Protein AF-0000000082771288 (afdb_homodimer)

Secondary structure (DSSP, 8-state):
-----SPPPHHHHHHHHHTTPPPPHHHHHHHHHHHHHT-S-HHHHHHHHHHHHHH---HHHHHHHHHHHHTTSPPP---GGGTTTBEEEEE---TT--THHHHHHHHHHTT-BEEEE----BTTB--HHHHHTTSTT------HHHHHHHHHHTSEEEE---SSSSHHHHHHHHHHHHTT--S-HHHHHHHHHHHHHTTT-SEEEEEEEESTTSSB-SHHHHHHHHHHHHHHHHHTT-EEEEEEEE-SS-SSSEEESHHHHHHHHHHHTT---HHHHHHHHHHHHHHHHHTTSSSSHHHHHHHHHHHHHSSHHHHHHHHHHHHTT--HHHHHHHTSTT--GGGTSPPPSEEEEEE-SS-EEEEEE-HHHHHHHHIIIIIS-SSTT----TT-EEEESS-TT-EE-TT-EEEEEEE-SSPP-HHHHHHHHHTEEEE-GGG-----SEEEEE---/-----S---HHHHHHHHHTTPPPPHHHHHHHHHHHHHT-S-HHHHHHHHHHHHHH---HHHHHHHHHHHHTTSPPP---GGGTTTBEEEEE---TT--THHHHHHHHHHTT-BEEEE----BTTB--HHHHHTTSTT------HHHHHHHHHHTSEEEE---SSSSHHHHHHHHHHHHTT--S-HHHHHHHHHHHHHTTT-SEEEEEEEESTTSSB-SHHHHHHHHHHHHHHHHHTT-EEEEEEEE-SS-SSSEEESHHHHHHHHHHHTT---HHHHHHHHHHHHHHHHHTTSSSSHHHHHHHHHHHHHSSHHHHHHHHHHHHTT--HHHHHHHTSTT--GGGTSPPPSEEEEEE-SS-EEEEEE-HHHHHHHHIIIIIS-SSTT----TT-EEEESS-TT-EE-TT-EEEEEEE-SSPP-HHHHHHHHHTEEEE-GGG-----SEEEEE---

Radius of gyration: 33.36 Å; Cα contacts (8 Å, |Δi|>4): 2042; chains: 2; bounding box: 68×95×82 Å

Foldseek 3Di:
DPPPPDQDDLVRVLVCLLVLHADDLVNLLVVLLCLLVVVDDPVSLLSSLVSCLVNPHDLNSLLSNLVSLLPSAAFADADPVQVLQEEEEAELFFFLPQLRLLQQLLSQLLPHAYEAAWDADADLGGTNVLQQPLFPFFAQDDDSVLSRVLCVVQVYAYHYADSHQSSSLVSSVLCCRLSVNSLGLSNSLSSVLSNVLSHNGQEYEYEQEEPLGGSHHDPVVSVVSQVSNLVSNVVSNHFYKYFYFYHQAHQFFKGFHNVSSLLSLCQLQVNHDPQSLLVSLQRQLVRCCSSVVDVDSVVRSVSSSVNSHVNSSLVSSLSNRVSRTRDNVLSCQSNDPDHPSCVRGPAFPDKDFDWQQAWAFWAFAGSNLQSVLLVVLFRHDNHRPDDGDRNWMKGAPDDGLDTDHGGHTGMMTGGYPDDDDPVSSVSNNVRTDGDYSVPHDDDRRTDDIGGRD/DPPPPDQQDLVRVLVCLLVLHADDLVNLLVVLLCLLVVVDDPVSLLSSLVSCLVNPHDLNSLLSNLVSLLPSAAFADADPVQQLQEEEEAELFFFLPQLRLLQQLLSQLLPHAYEAAWDADADLGGTNVLQQPLFPFFAQDDDSVLSRVLCVVQRYAYHYADSHQSSSLVSSVLCCRLSVNSLGLSNSLSSVLSNVLSHNAQEYEYEQEEPLGGSHHDPVVSVVSQVSNLVSNVVSNHFYKYFYFYHQAHQFFKGFHNVSSLLSLCQLQVRHDPQSLLVSLQRQLVRCCSSVVDVDSVVRSVSSNVNSHVNSSLVSSLSNRVSRTRDNVLSCQSNDPDHPSCVRGPAFPDKDFDWQQAWAFWAFAGSNLQSVLLCVLFRHDNHRPDDGDRNWMKGAPDDGLDTDHGGHTGMMTGGYPPDDDPVSSVSNNVRIDGDYSVPHDDDRRTDDIGGRD

Structure (mmCIF, N/CA/C/O backbone):
data_AF-0000000082771288-model_v1
#
loop_
_entity.id
_entity.type
_entity.pdbx_description
1 polymer 'Thymidine phosphorylase'
#
loop_
_atom_site.group_PDB
_atom_site.id
_atom_site.type_symbol
_atom_site.label_atom_id
_atom_site.label_alt_id
_atom_site.label_comp_id
_atom_site.label_asym_id
_atom_site.label_entity_id
_atom_site.label_seq_id
_atom_site.pdbx_PDB_ins_code
_atom_site.Cartn_x
_atom_site.Cartn_y
_atom_site.Cartn_z
_atom_site.occupancy
_atom_site.B_iso_or_equiv
_atom_site.auth_seq_id
_atom_site.auth_comp_id
_atom_site.auth_asym_id
_atom_site.auth_atom_id
_atom_site.pdbx_PDB_model_num
ATOM 1 N N . MET A 1 1 ? -32.625 -7.676 12.375 1 19.97 1 MET A N 1
ATOM 2 C CA . MET A 1 1 ? -32.031 -7.055 11.195 1 19.97 1 MET A CA 1
ATOM 3 C C . MET A 1 1 ? -30.75 -6.328 11.547 1 19.97 1 MET A C 1
ATOM 5 O O . MET A 1 1 ? -30.75 -5.395 12.352 1 19.97 1 MET A O 1
ATOM 9 N N . ALA A 1 2 ? -29.625 -7.078 11.719 1 28.69 2 ALA A N 1
ATOM 10 C CA . ALA A 1 2 ? -28.406 -6.492 12.266 1 28.69 2 ALA A CA 1
ATOM 11 C C . ALA A 1 2 ? -28.172 -5.094 11.711 1 28.69 2 ALA A C 1
ATOM 13 O O . ALA A 1 2 ? -28.172 -4.891 10.492 1 28.69 2 ALA A O 1
ATOM 14 N N . GLN A 1 3 ? -28.516 -4.07 12.211 1 29.44 3 GLN A N 1
ATOM 15 C CA . GLN A 1 3 ? -28.5 -2.654 11.859 1 29.44 3 GLN A CA 1
ATOM 16 C C . GLN A 1 3 ? -27.203 -2.271 11.148 1 29.44 3 GLN A C 1
ATOM 18 O O . GLN A 1 3 ? -26.125 -2.447 11.695 1 29.44 3 GLN A O 1
ATOM 23 N N . GLU A 1 4 ? -27.031 -2.471 9.891 1 37.53 4 GLU A N 1
ATOM 24 C CA . GLU A 1 4 ? -25.891 -2.367 8.977 1 37.53 4 GLU A CA 1
ATOM 25 C C . GLU A 1 4 ? -25.156 -1.042 9.156 1 37.53 4 GLU A C 1
ATOM 27 O O . GLU A 1 4 ? -25.703 0.021 8.852 1 37.53 4 GLU A O 1
ATOM 32 N N . GLY A 1 5 ? -24.609 -0.653 10.188 1 43.41 5 GLY A N 1
ATOM 33 C CA . GLY A 1 5 ? -23.844 0.538 10.523 1 43.41 5 GLY A CA 1
ATOM 34 C C . GLY A 1 5 ? -23.094 1.117 9.344 1 43.41 5 GLY A C 1
ATOM 35 O O . GLY A 1 5 ? -22.969 0.474 8.305 1 43.41 5 GLY A O 1
ATOM 36 N N . ALA A 1 6 ? -22.938 2.473 9.32 1 49.31 6 ALA A N 1
ATOM 37 C CA . ALA A 1 6 ? -22.312 3.211 8.234 1 49.31 6 ALA A CA 1
ATOM 38 C C . ALA A 1 6 ? -21.062 2.488 7.734 1 49.31 6 ALA A C 1
ATOM 40 O O . ALA A 1 6 ? -20.266 1.975 8.531 1 49.31 6 ALA A O 1
ATOM 41 N N . PRO A 1 7 ? -21.047 2.146 6.395 1 62.78 7 PRO A N 1
ATOM 42 C CA . PRO A 1 7 ? -19.906 1.406 5.824 1 62.78 7 PRO A CA 1
ATOM 43 C C . PRO A 1 7 ? -18.562 1.98 6.242 1 62.78 7 PRO A C 1
ATOM 45 O O . PRO A 1 7 ? -18.406 3.201 6.328 1 62.78 7 PRO A O 1
ATOM 48 N N . THR A 1 8 ? -17.812 1.213 6.945 1 79.38 8 THR A N 1
ATOM 49 C CA . THR A 1 8 ? -16.453 1.541 7.355 1 79.38 8 THR A CA 1
ATOM 50 C C . THR A 1 8 ? -15.641 2.072 6.176 1 79.38 8 THR A C 1
ATOM 52 O O . THR A 1 8 ? -15.648 1.48 5.094 1 79.38 8 THR A O 1
ATOM 55 N N . SER A 1 9 ? -15.148 3.291 6.324 1 88.5 9 SER A N 1
ATOM 56 C CA . SER A 1 9 ? -14.305 3.857 5.273 1 88.5 9 SER A CA 1
ATOM 57 C C . SER A 1 9 ? -13.078 2.99 5.02 1 88.5 9 SER A C 1
ATOM 59 O O . SER A 1 9 ? -12.68 2.197 5.875 1 88.5 9 SER A O 1
ATOM 61 N N . PHE A 1 10 ? -12.531 3.021 3.869 1 93.5 10 PHE A N 1
ATOM 62 C CA . PHE A 1 10 ? -11.391 2.186 3.516 1 93.5 10 PHE A CA 1
ATOM 63 C C . PHE A 1 10 ? -10.18 2.527 4.379 1 93.5 10 PHE A C 1
ATOM 65 O O . PHE A 1 10 ? -9.484 1.633 4.859 1 93.5 10 PHE A O 1
ATOM 72 N N . PRO A 1 11 ? -9.938 3.857 4.664 1 92.94 11 PRO A N 1
ATOM 73 C CA . PRO A 1 11 ? -8.836 4.137 5.586 1 92.94 11 PRO A CA 1
ATOM 74 C C . PRO A 1 11 ? -9.039 3.482 6.953 1 92.94 11 PRO A C 1
ATOM 76 O O . PRO A 1 11 ? -8.078 2.986 7.551 1 92.94 11 PRO A O 1
ATOM 79 N N . GLU A 1 12 ? -10.242 3.49 7.422 1 92.25 12 GLU A N 1
ATOM 80 C CA . GLU A 1 12 ? -10.523 2.844 8.703 1 92.25 12 GLU A CA 1
ATOM 81 C C . GLU A 1 12 ? -10.32 1.335 8.617 1 92.25 12 GLU A C 1
ATOM 83 O O . GLU A 1 12 ? -9.805 0.718 9.547 1 92.25 12 GLU A O 1
ATOM 88 N N . LEU A 1 13 ? -10.734 0.73 7.516 1 96 13 LEU A N 1
ATOM 89 C CA . LEU A 1 13 ? -10.523 -0.694 7.285 1 96 13 LEU A CA 1
ATOM 90 C C . LEU A 1 13 ? -9.031 -1.029 7.289 1 96 13 LEU A C 1
ATOM 92 O O . LEU A 1 13 ? -8.617 -2.02 7.895 1 96 13 LEU A O 1
ATOM 96 N N . ILE A 1 14 ? -8.242 -0.246 6.625 1 97.44 14 ILE A N 1
ATOM 97 C CA . ILE A 1 14 ? -6.801 -0.433 6.535 1 97.44 14 ILE A CA 1
ATOM 98 C C . ILE A 1 14 ? -6.172 -0.276 7.918 1 97.44 14 ILE A C 1
ATOM 100 O O . ILE A 1 14 ? -5.32 -1.075 8.312 1 97.44 14 ILE A O 1
ATOM 104 N N . ARG A 1 15 ? -6.625 0.735 8.633 1 96.25 15 ARG A N 1
ATOM 105 C CA . ARG A 1 15 ? -6.117 0.975 9.977 1 96.25 15 ARG A CA 1
ATOM 106 C C . ARG A 1 15 ? -6.352 -0.236 10.875 1 96.25 15 ARG A C 1
ATOM 108 O O . ARG A 1 15 ? -5.453 -0.653 11.609 1 96.25 15 ARG A O 1
ATOM 115 N N . ARG A 1 16 ? -7.512 -0.785 10.852 1 96.5 16 ARG A N 1
ATOM 116 C CA . ARG A 1 16 ? -7.859 -1.925 11.695 1 96.5 16 ARG A CA 1
ATOM 117 C C . ARG A 1 16 ? -6.961 -3.121 11.398 1 96.5 16 ARG A C 1
ATOM 119 O O . ARG A 1 16 ? -6.453 -3.766 12.32 1 96.5 16 ARG A O 1
ATOM 126 N N . LYS A 1 17 ? -6.77 -3.451 10.102 1 98.12 17 LYS A N 1
ATOM 127 C CA . LYS A 1 17 ? -5.883 -4.559 9.75 1 98.12 17 LYS A CA 1
ATOM 128 C C . LYS A 1 17 ? -4.438 -4.242 10.125 1 98.12 17 LYS A C 1
ATOM 130 O O . LYS A 1 17 ? -3.729 -5.098 10.664 1 98.12 17 LYS A O 1
ATOM 135 N N . ARG A 1 18 ? -4.043 -3.029 9.805 1 97.62 18 ARG A N 1
ATOM 136 C CA . ARG A 1 18 ? -2.713 -2.547 10.156 1 97.62 18 ARG A CA 1
ATOM 137 C C . ARG A 1 18 ? -2.418 -2.779 11.641 1 97.62 18 ARG A C 1
ATOM 139 O O . ARG A 1 18 ? -1.307 -3.17 12 1 97.62 18 ARG A O 1
ATOM 146 N N . ASP A 1 19 ? -3.402 -2.596 12.477 1 97 19 ASP A N 1
ATOM 147 C CA . ASP A 1 19 ? -3.24 -2.664 13.922 1 97 19 ASP A CA 1
ATOM 148 C C . ASP A 1 19 ? -3.441 -4.09 14.43 1 97 19 ASP A C 1
ATOM 150 O O . ASP A 1 19 ? -3.422 -4.332 15.641 1 97 19 ASP A O 1
ATOM 154 N N . GLY A 1 20 ? -3.699 -5.023 13.562 1 97.31 20 GLY A N 1
ATOM 155 C CA . GLY A 1 20 ? -3.783 -6.43 13.93 1 97.31 20 GLY A CA 1
ATOM 156 C C . GLY A 1 20 ? -5.188 -6.871 14.289 1 97.31 20 GLY A C 1
ATOM 157 O O . GLY A 1 20 ? -5.387 -7.977 14.797 1 97.31 20 GLY A O 1
ATOM 158 N N . GLU A 1 21 ? -6.203 -6.016 14.031 1 97.38 21 GLU A N 1
ATOM 159 C CA . GLU A 1 21 ? -7.586 -6.379 14.312 1 97.38 21 GLU A CA 1
ATOM 160 C C . GLU A 1 21 ? -8.133 -7.336 13.258 1 97.38 21 GLU A C 1
ATOM 162 O O . GLU A 1 21 ? -7.613 -7.402 12.148 1 97.38 21 GLU A O 1
ATOM 167 N N . GLN A 1 22 ? -9.18 -8.125 13.648 1 97.94 22 GLN A N 1
ATOM 168 C CA . GLN A 1 22 ? -9.852 -9.047 12.734 1 97.94 22 GLN A CA 1
ATOM 169 C C . GLN A 1 22 ? -10.953 -8.336 11.953 1 97.94 22 GLN A C 1
ATOM 171 O O . GLN A 1 22 ? -11.789 -7.645 12.539 1 97.94 22 GLN A O 1
ATOM 176 N N . LEU A 1 23 ? -10.891 -8.43 10.656 1 97.75 23 LEU A N 1
ATOM 177 C CA . LEU A 1 23 ? -11.945 -7.855 9.82 1 97.75 23 LEU A CA 1
ATOM 178 C C . LEU A 1 23 ? -13.156 -8.781 9.758 1 97.75 23 LEU A C 1
ATOM 180 O O . LEU A 1 23 ? -13 -10.008 9.703 1 97.75 23 LEU A O 1
ATOM 184 N N . SER A 1 24 ? -14.359 -8.203 9.742 1 97.06 24 SER A N 1
ATOM 185 C CA . SER A 1 24 ? -15.586 -8.992 9.602 1 97.06 24 SER A CA 1
ATOM 186 C C . SER A 1 24 ? -15.812 -9.406 8.148 1 97.06 24 SER A C 1
ATOM 188 O O . SER A 1 24 ? -15.203 -8.836 7.234 1 97.06 24 SER A O 1
ATOM 190 N N . ALA A 1 25 ? -16.703 -10.406 7.934 1 96.69 25 ALA A N 1
ATOM 191 C CA . ALA A 1 25 ? -17.047 -10.844 6.586 1 96.69 25 ALA A CA 1
ATOM 192 C C . ALA A 1 25 ? -17.641 -9.695 5.773 1 96.69 25 ALA A C 1
ATOM 194 O O . ALA A 1 25 ? -17.391 -9.57 4.574 1 96.69 25 ALA A O 1
ATOM 195 N N . ALA A 1 26 ? -18.422 -8.867 6.473 1 96.69 26 ALA A N 1
ATOM 196 C CA . ALA A 1 26 ? -19.047 -7.727 5.809 1 96.69 26 ALA A CA 1
ATOM 197 C C . ALA A 1 26 ? -18 -6.715 5.348 1 96.69 26 ALA A C 1
ATOM 199 O O . ALA A 1 26 ? -18.125 -6.129 4.273 1 96.69 26 ALA A O 1
ATOM 200 N N . GLU A 1 27 ? -17 -6.48 6.152 1 97.12 27 GLU A N 1
ATOM 201 C CA . GLU A 1 27 ? -15.914 -5.566 5.809 1 97.12 27 GLU A CA 1
ATOM 202 C C . GLU A 1 27 ? -15.086 -6.109 4.648 1 97.12 27 GLU A C 1
ATOM 204 O O . GLU A 1 27 ? -14.703 -5.359 3.748 1 97.12 27 GLU A O 1
ATOM 209 N N . ILE A 1 28 ? -14.828 -7.41 4.66 1 98.06 28 ILE A N 1
ATOM 210 C CA . ILE A 1 28 ? -14.078 -8.055 3.592 1 98.06 28 ILE A CA 1
ATOM 211 C C . ILE A 1 28 ? -14.867 -7.996 2.289 1 98.06 28 ILE A C 1
ATOM 213 O O . ILE A 1 28 ? -14.305 -7.762 1.22 1 98.06 28 ILE A O 1
ATOM 217 N N . ARG A 1 29 ? -16.172 -8.172 2.393 1 97.56 29 ARG A N 1
ATOM 218 C CA . ARG A 1 29 ? -17.047 -8.039 1.229 1 97.56 29 ARG A CA 1
ATOM 219 C C . ARG A 1 29 ? -16.953 -6.637 0.638 1 97.56 29 ARG A C 1
ATOM 221 O O . ARG A 1 29 ? -16.859 -6.477 -0.58 1 97.56 29 ARG A O 1
ATOM 228 N N . SER A 1 30 ? -16.969 -5.645 1.544 1 96.5 30 SER A N 1
ATOM 229 C CA . SER A 1 30 ? -16.859 -4.262 1.093 1 96.5 30 SER A CA 1
ATOM 230 C C . SER A 1 30 ? -15.547 -4.008 0.369 1 96.5 30 SER A C 1
ATOM 232 O O . SER A 1 30 ? -15.516 -3.336 -0.664 1 96.5 30 SER A O 1
ATOM 234 N N . PHE A 1 31 ? -14.562 -4.535 0.884 1 97.56 31 PHE A N 1
ATOM 235 C CA . PHE A 1 31 ? -13.242 -4.383 0.289 1 97.56 31 PHE A CA 1
ATOM 236 C C . PHE A 1 31 ? -13.188 -5.035 -1.086 1 97.56 31 PHE A C 1
ATOM 238 O O . PHE A 1 31 ? -12.789 -4.402 -2.066 1 97.56 31 PHE A O 1
ATOM 245 N N . THR A 1 32 ? -13.57 -6.281 -1.194 1 98.06 32 THR A N 1
ATOM 246 C CA . THR A 1 32 ? -13.477 -7.043 -2.434 1 98.06 32 THR A CA 1
ATOM 247 C C . THR A 1 32 ? -14.367 -6.43 -3.514 1 98.06 32 THR A C 1
ATOM 249 O O . THR A 1 32 ? -13.977 -6.355 -4.68 1 98.06 32 THR A O 1
ATOM 252 N N . ARG A 1 33 ? -15.531 -5.969 -3.158 1 97.06 33 ARG A N 1
ATOM 253 C CA . ARG A 1 33 ? -16.438 -5.328 -4.109 1 97.06 33 ARG A CA 1
ATOM 254 C C . ARG A 1 33 ? -15.836 -4.031 -4.645 1 97.06 33 ARG A C 1
ATOM 256 O O . ARG A 1 33 ? -15.938 -3.738 -5.836 1 97.06 33 ARG A O 1
ATOM 263 N N . ALA A 1 34 ? -15.219 -3.289 -3.725 1 96.88 34 ALA A N 1
ATOM 264 C CA . ALA A 1 34 ? -14.594 -2.031 -4.129 1 96.88 34 ALA A CA 1
ATOM 265 C C . ALA A 1 34 ? -13.43 -2.279 -5.078 1 96.88 34 ALA A C 1
ATOM 267 O O . ALA A 1 34 ? -13.188 -1.489 -5.996 1 96.88 34 ALA A O 1
ATOM 268 N N . VAL A 1 35 ? -12.672 -3.365 -4.867 1 97.38 35 VAL A N 1
ATOM 269 C CA . VAL A 1 35 ? -11.578 -3.746 -5.75 1 97.38 35 VAL A CA 1
ATOM 270 C C . VAL A 1 35 ? -12.125 -4.078 -7.141 1 97.38 35 VAL A C 1
ATOM 272 O O . VAL A 1 35 ? -11.617 -3.572 -8.148 1 97.38 35 VAL A O 1
ATOM 275 N N . LYS A 1 36 ? -13.141 -4.848 -7.195 1 96.94 36 LYS A N 1
ATOM 276 C CA . LYS A 1 36 ? -13.742 -5.266 -8.453 1 96.94 36 LYS A CA 1
ATOM 277 C C . LYS A 1 36 ? -14.289 -4.066 -9.227 1 96.94 36 LYS A C 1
ATOM 279 O O . LYS A 1 36 ? -14.078 -3.957 -10.438 1 96.94 36 LYS A O 1
ATOM 284 N N . LEU A 1 37 ? -14.945 -3.17 -8.469 1 96.12 37 LEU A N 1
ATOM 285 C CA . LEU A 1 37 ? -15.648 -2.059 -9.102 1 96.12 37 LEU A CA 1
ATOM 286 C C . LEU A 1 37 ? -14.703 -0.891 -9.359 1 96.12 37 LEU A C 1
ATOM 288 O O . LEU A 1 37 ? -15.047 0.05 -10.078 1 96.12 37 LEU A O 1
ATOM 292 N N . GLY A 1 38 ? -13.578 -0.917 -8.734 1 94.88 38 GLY A N 1
ATOM 293 C CA . GLY A 1 38 ? -12.609 0.153 -8.922 1 94.88 38 GLY A CA 1
ATOM 294 C C . GLY A 1 38 ? -12.93 1.397 -8.117 1 94.88 38 GLY A C 1
ATOM 295 O O . GLY A 1 38 ? -12.57 2.508 -8.508 1 94.88 38 GLY A O 1
ATOM 296 N N . THR A 1 39 ? -13.648 1.335 -7.047 1 94.25 39 THR A N 1
ATOM 297 C CA . THR A 1 39 ? -14.047 2.479 -6.23 1 94.25 39 THR A CA 1
ATOM 298 C C . THR A 1 39 ? -13.07 2.682 -5.074 1 94.25 39 THR A C 1
ATOM 300 O O . THR A 1 39 ? -13.211 3.629 -4.297 1 94.25 39 THR A O 1
ATOM 303 N N . ILE A 1 40 ? -12.141 1.824 -4.879 1 95.06 40 ILE A N 1
ATOM 304 C CA . ILE A 1 40 ? -11.039 1.967 -3.934 1 95.06 40 ILE A CA 1
ATOM 305 C C . ILE A 1 40 ? -9.773 2.391 -4.676 1 95.06 40 ILE A C 1
ATOM 307 O O . ILE A 1 40 ? -9.547 1.976 -5.816 1 95.06 40 ILE A O 1
ATOM 311 N N . GLN A 1 41 ? -8.977 3.229 -4.074 1 94.38 41 GLN A N 1
ATOM 312 C CA . GLN A 1 41 ? -7.766 3.707 -4.723 1 94.38 41 GLN A CA 1
ATOM 313 C C . GLN A 1 41 ? -6.68 2.635 -4.711 1 94.38 41 GLN A C 1
ATOM 315 O O . GLN A 1 41 ? -6.582 1.849 -3.768 1 94.38 41 GLN A O 1
ATOM 320 N N . ASP A 1 42 ? -5.777 2.633 -5.719 1 95.5 42 ASP A N 1
ATOM 321 C CA . ASP A 1 42 ? -4.699 1.653 -5.812 1 95.5 42 ASP A CA 1
ATOM 322 C C . ASP A 1 42 ? -3.768 1.742 -4.605 1 95.5 42 ASP A C 1
ATOM 324 O O . ASP A 1 42 ? -3.264 0.724 -4.129 1 95.5 42 ASP A O 1
ATOM 328 N N . SER A 1 43 ? -3.537 2.984 -4.148 1 96.81 43 SER A N 1
ATOM 329 C CA . SER A 1 43 ? -2.68 3.152 -2.98 1 96.81 43 SER A CA 1
ATOM 330 C C . SER A 1 43 ? -3.289 2.488 -1.749 1 96.81 43 SER A C 1
ATOM 332 O O . SER A 1 43 ? -2.566 1.949 -0.907 1 96.81 43 SER A O 1
ATOM 334 N N . GLN A 1 44 ? -4.586 2.57 -1.657 1 97 44 GLN A N 1
ATOM 335 C CA . GLN A 1 44 ? -5.273 1.915 -0.551 1 97 44 GLN A CA 1
ATOM 336 C C . GLN A 1 44 ? -5.168 0.396 -0.657 1 97 44 GLN A C 1
ATOM 338 O O . GLN A 1 44 ? -4.973 -0.289 0.348 1 97 44 GLN A O 1
ATOM 343 N N . ILE A 1 45 ? -5.281 -0.14 -1.884 1 98.19 45 ILE A N 1
ATOM 344 C CA . ILE A 1 45 ? -5.129 -1.576 -2.088 1 98.19 45 ILE A CA 1
ATOM 345 C C . ILE A 1 45 ? -3.721 -2.01 -1.689 1 98.19 45 ILE A C 1
ATOM 347 O O . ILE A 1 45 ? -3.549 -3 -0.974 1 98.19 45 ILE A O 1
ATOM 351 N N . GLY A 1 46 ? -2.709 -1.273 -2.186 1 98.12 46 GLY A N 1
ATOM 352 C CA . GLY A 1 46 ? -1.336 -1.58 -1.812 1 98.12 46 GLY A CA 1
ATOM 353 C C . GLY A 1 46 ? -1.113 -1.589 -0.312 1 98.12 46 GLY A C 1
ATOM 354 O O . GLY A 1 46 ? -0.454 -2.486 0.217 1 98.12 46 GLY A O 1
ATOM 355 N N . ALA A 1 47 ? -1.67 -0.593 0.374 1 98.56 47 ALA A N 1
ATOM 356 C CA . ALA A 1 47 ? -1.544 -0.495 1.826 1 98.56 47 ALA A CA 1
ATOM 357 C C . ALA A 1 47 ? -2.221 -1.676 2.516 1 98.56 47 ALA A C 1
ATOM 359 O O . ALA A 1 47 ? -1.685 -2.23 3.479 1 98.56 47 ALA A O 1
ATOM 360 N N . MET A 1 48 ? -3.408 -2.045 2.094 1 98.62 48 MET A N 1
ATOM 361 C CA . MET A 1 48 ? -4.145 -3.166 2.668 1 98.62 48 MET A CA 1
ATOM 362 C C . MET A 1 48 ? -3.379 -4.473 2.484 1 98.62 48 MET A C 1
ATOM 364 O O . MET A 1 48 ? -3.264 -5.266 3.42 1 98.62 48 MET A O 1
ATOM 368 N N . LEU A 1 49 ? -2.84 -4.711 1.234 1 98.62 49 LEU A N 1
ATOM 369 C CA . LEU A 1 49 ? -2.061 -5.914 0.966 1 98.62 49 LEU A CA 1
ATOM 370 C C . LEU A 1 49 ? -0.864 -6.008 1.907 1 98.62 49 LEU A C 1
ATOM 372 O O . LEU A 1 49 ? -0.592 -7.07 2.467 1 98.62 49 LEU A O 1
ATOM 376 N N . MET A 1 50 ? -0.145 -4.883 2.117 1 98.75 50 MET A N 1
ATOM 377 C CA . MET A 1 50 ? 1.019 -4.863 2.998 1 98.75 50 MET A CA 1
ATOM 378 C C . MET A 1 50 ? 0.606 -5.09 4.449 1 98.75 50 MET A C 1
ATOM 380 O O . MET A 1 50 ? 1.29 -5.797 5.191 1 98.75 50 MET A O 1
ATOM 384 N N . ALA A 1 51 ? -0.558 -4.449 4.875 1 98.62 51 ALA A N 1
ATOM 385 C CA . ALA A 1 51 ? -1.072 -4.684 6.223 1 98.62 51 ALA A CA 1
ATOM 386 C C . ALA A 1 51 ? -1.393 -6.16 6.438 1 98.62 51 ALA A C 1
ATOM 388 O O . ALA A 1 51 ? -1.064 -6.727 7.484 1 98.62 51 ALA A O 1
ATOM 389 N N . ILE A 1 52 ? -2.012 -6.805 5.477 1 98.56 52 ILE A N 1
ATOM 390 C CA . ILE A 1 52 ? -2.336 -8.227 5.551 1 98.56 52 ILE A CA 1
ATOM 391 C C . ILE A 1 52 ? -1.051 -9.047 5.594 1 98.56 52 ILE A C 1
ATOM 393 O O . ILE A 1 52 ? -0.952 -10.016 6.352 1 98.56 52 ILE A O 1
ATOM 397 N N . TRP A 1 53 ? -0.097 -8.68 4.723 1 98.19 53 TRP A N 1
ATOM 398 C CA . TRP A 1 53 ? 1.173 -9.398 4.711 1 98.19 53 TRP A CA 1
ATOM 399 C C . TRP A 1 53 ? 1.82 -9.375 6.094 1 98.19 53 TRP A C 1
ATOM 401 O O . TRP A 1 53 ? 2.295 -10.406 6.578 1 98.19 53 TRP A O 1
ATOM 411 N N . GLN A 1 54 ? 1.787 -8.266 6.777 1 97.31 54 GLN A N 1
ATOM 412 C CA . GLN A 1 54 ? 2.494 -8.078 8.039 1 97.31 54 GLN A CA 1
ATOM 413 C C . GLN A 1 54 ? 1.713 -8.688 9.203 1 97.31 54 GLN A C 1
ATOM 415 O O . GLN A 1 54 ? 2.303 -9.266 10.117 1 97.31 54 GLN A O 1
ATOM 420 N N . LYS A 1 55 ? 0.325 -8.516 9.18 1 97.69 55 LYS A N 1
ATOM 421 C CA . LYS A 1 55 ? -0.473 -8.891 10.336 1 97.69 55 LYS A CA 1
ATOM 422 C C . LYS A 1 55 ? -1.212 -10.203 10.094 1 97.69 55 LYS A C 1
ATOM 424 O O . LYS A 1 55 ? -1.83 -10.75 11.008 1 97.69 55 LYS A O 1
ATOM 429 N N . SER A 1 56 ? -1.162 -10.719 8.844 1 97.44 56 SER A N 1
ATOM 430 C CA . SER A 1 56 ? -1.81 -11.969 8.445 1 97.44 56 SER A CA 1
ATOM 431 C C . SER A 1 56 ? -3.318 -11.898 8.656 1 97.44 56 SER A C 1
ATOM 433 O O . SER A 1 56 ? -3.869 -10.82 8.883 1 97.44 56 SER A O 1
ATOM 435 N N . MET A 1 57 ? -4.016 -12.891 8.406 1 97.94 57 MET A N 1
ATOM 436 C CA . MET A 1 57 ? -5.445 -13.094 8.617 1 97.94 57 MET A CA 1
ATOM 437 C C . MET A 1 57 ? -5.707 -14.43 9.297 1 97.94 57 MET A C 1
ATOM 439 O O . MET A 1 57 ? -5.027 -15.422 9.023 1 97.94 57 MET A O 1
ATOM 443 N N . VAL A 1 58 ? -6.672 -14.438 10.195 1 97.25 58 VAL A N 1
ATOM 444 C CA . VAL A 1 58 ? -7.078 -15.703 10.805 1 97.25 58 VAL A CA 1
ATOM 445 C C . VAL A 1 58 ? -7.895 -16.516 9.805 1 97.25 58 VAL A C 1
ATOM 447 O O . VAL A 1 58 ? -8.234 -16.031 8.727 1 97.25 58 VAL A O 1
ATOM 450 N N . ALA A 1 59 ? -8.227 -17.75 10.148 1 96.38 59 ALA A N 1
ATOM 451 C CA . ALA A 1 59 ? -8.883 -18.703 9.242 1 96.38 59 ALA A CA 1
ATOM 452 C C . ALA A 1 59 ? -10.219 -18.156 8.75 1 96.38 59 ALA A C 1
ATOM 454 O O . ALA A 1 59 ? -10.539 -18.25 7.562 1 96.38 59 ALA A O 1
ATOM 455 N N . ASP A 1 60 ? -10.938 -17.5 9.648 1 97.38 60 ASP A N 1
ATOM 456 C CA . ASP A 1 60 ? -12.242 -16.953 9.289 1 97.38 60 ASP A CA 1
ATOM 457 C C . ASP A 1 60 ? -12.109 -15.828 8.273 1 97.38 60 ASP A C 1
ATOM 459 O O . ASP A 1 60 ? -12.914 -15.719 7.344 1 97.38 60 ASP A O 1
ATOM 463 N N . GLU A 1 61 ? -11.156 -14.93 8.469 1 98.31 61 GLU A N 1
ATOM 464 C CA . GLU A 1 61 ? -10.898 -13.859 7.512 1 98.31 61 GLU A CA 1
ATOM 465 C C . GLU A 1 61 ? -10.5 -14.414 6.152 1 98.31 61 GLU A C 1
ATOM 467 O O . GLU A 1 61 ? -10.977 -13.945 5.117 1 98.31 61 GLU A O 1
ATOM 472 N N . THR A 1 62 ? -9.609 -15.438 6.188 1 98.25 62 THR A N 1
ATOM 473 C CA . THR A 1 62 ? -9.117 -16.047 4.961 1 98.25 62 THR A CA 1
ATOM 474 C C . THR A 1 62 ? -10.258 -16.688 4.176 1 98.25 62 THR A C 1
ATOM 476 O O . THR A 1 62 ? -10.336 -16.531 2.955 1 98.25 62 THR A O 1
ATOM 479 N N . LEU A 1 63 ? -11.125 -17.391 4.887 1 98.12 63 LEU A N 1
ATOM 480 C CA . LEU A 1 63 ? -12.273 -18.016 4.254 1 98.12 63 LEU A CA 1
ATOM 481 C C . LEU A 1 63 ? -13.203 -16.969 3.656 1 98.12 63 LEU A C 1
ATOM 483 O O . LEU A 1 63 ? -13.695 -17.125 2.535 1 98.12 63 LEU A O 1
ATOM 487 N N . ALA A 1 64 ? -13.438 -15.891 4.418 1 98.31 64 ALA A N 1
ATOM 488 C CA . ALA A 1 64 ? -14.305 -14.812 3.936 1 98.31 64 ALA A CA 1
ATOM 489 C C . ALA A 1 64 ? -13.727 -14.172 2.678 1 98.31 64 ALA A C 1
ATOM 491 O O . ALA A 1 64 ? -14.453 -13.914 1.713 1 98.31 64 ALA A O 1
ATOM 492 N N . LEU A 1 65 ? -12.43 -13.883 2.707 1 98.62 65 LEU A N 1
ATOM 493 C CA . LEU A 1 65 ? -11.773 -13.297 1.542 1 98.62 65 LEU A CA 1
ATOM 494 C C . LEU A 1 65 ? -11.867 -14.227 0.338 1 98.62 65 LEU A C 1
ATOM 496 O O . LEU A 1 65 ? -12.125 -13.781 -0.78 1 98.62 65 LEU A O 1
ATOM 500 N N . THR A 1 66 ? -11.664 -15.5 0.558 1 98.62 66 THR A N 1
ATOM 501 C CA . THR A 1 66 ? -11.758 -16.516 -0.491 1 98.62 66 THR A CA 1
ATOM 502 C C . THR A 1 66 ? -13.148 -16.531 -1.116 1 98.62 66 THR A C 1
ATOM 504 O O . THR A 1 66 ? -13.281 -16.469 -2.34 1 98.62 66 THR A O 1
ATOM 507 N N . GLN A 1 67 ? -14.133 -16.562 -0.272 1 98.38 67 GLN A N 1
ATOM 508 C CA . GLN A 1 67 ? -15.516 -16.625 -0.729 1 98.38 67 GLN A CA 1
ATOM 509 C C . GLN A 1 67 ? -15.898 -15.375 -1.51 1 98.38 67 GLN A C 1
ATOM 511 O O . GLN A 1 67 ? -16.547 -15.461 -2.555 1 98.38 67 GLN A O 1
ATOM 516 N N . GLU A 1 68 ? -15.508 -14.234 -0.995 1 98.19 68 GLU A N 1
ATOM 517 C CA . GLU A 1 68 ? -15.859 -12.977 -1.645 1 98.19 68 GLU A CA 1
ATOM 518 C C . GLU A 1 68 ? -15.156 -12.836 -2.99 1 98.19 68 GLU A C 1
ATOM 520 O O . GLU A 1 68 ? -15.734 -12.312 -3.947 1 98.19 68 GLU A O 1
ATOM 525 N N . MET A 1 69 ? -13.891 -13.273 -3.07 1 98.19 69 MET A N 1
ATOM 526 C CA . MET A 1 69 ? -13.188 -13.266 -4.352 1 98.19 69 MET A CA 1
ATOM 527 C C . MET A 1 69 ? -13.836 -14.234 -5.336 1 98.19 69 MET A C 1
ATOM 529 O O . MET A 1 69 ? -14.016 -13.898 -6.508 1 98.19 69 MET A O 1
ATOM 533 N N . MET A 1 70 ? -14.18 -15.398 -4.867 1 97.62 70 MET A N 1
ATOM 534 C CA . MET A 1 70 ? -14.836 -16.406 -5.691 1 97.62 70 MET A CA 1
ATOM 535 C C . MET A 1 70 ? -16.156 -15.875 -6.246 1 97.62 70 MET A C 1
ATOM 537 O O . MET A 1 70 ? -16.453 -16.047 -7.43 1 97.62 70 MET A O 1
ATOM 541 N N . GLN A 1 71 ? -16.875 -15.141 -5.441 1 96.94 71 GLN A N 1
ATOM 542 C CA . GLN A 1 71 ? -18.219 -14.672 -5.773 1 96.94 71 GLN A CA 1
ATOM 543 C C . GLN A 1 71 ? -18.172 -13.352 -6.539 1 96.94 71 GLN A C 1
ATOM 545 O O . GLN A 1 71 ? -19.203 -12.844 -6.977 1 96.94 71 GLN A O 1
ATOM 550 N N . SER A 1 72 ? -17.016 -12.828 -6.707 1 96.81 72 SER A N 1
ATOM 551 C CA . SER A 1 72 ? -16.891 -11.531 -7.367 1 96.81 72 SER A CA 1
ATOM 552 C C . SER A 1 72 ? -17.25 -11.633 -8.844 1 96.81 72 SER A C 1
ATOM 554 O O . SER A 1 72 ? -17.453 -10.609 -9.508 1 96.81 72 SER A O 1
ATOM 556 N N . GLY A 1 73 ? -17.297 -12.773 -9.438 1 94.94 73 GLY A N 1
ATOM 557 C CA . GLY A 1 73 ? -17.672 -13.023 -10.82 1 94.94 73 GLY A CA 1
ATOM 558 C C . GLY A 1 73 ? -18.562 -14.234 -10.992 1 94.94 73 GLY A C 1
ATOM 559 O O . GLY A 1 73 ? -19.375 -14.539 -10.117 1 94.94 73 GLY A O 1
ATOM 560 N N . GLU A 1 74 ? -18.422 -14.828 -12.117 1 93.81 74 GLU A N 1
ATOM 561 C CA . GLU A 1 74 ? -19.234 -16 -12.445 1 93.81 74 GLU A CA 1
ATOM 562 C C . GLU A 1 74 ? -18.672 -17.266 -11.797 1 93.81 74 GLU A C 1
ATOM 564 O O . GLU A 1 74 ? -17.453 -17.453 -11.766 1 93.81 74 GLU A O 1
ATOM 569 N N . ILE A 1 75 ? -19.5 -18.016 -11.25 1 95.25 75 ILE A N 1
ATOM 570 C CA . ILE A 1 75 ? -19.172 -19.359 -10.805 1 95.25 75 ILE A CA 1
ATOM 571 C C . ILE A 1 75 ? -19.641 -20.375 -11.844 1 95.25 75 ILE A C 1
ATOM 573 O O . ILE A 1 75 ? -20.828 -20.422 -12.18 1 95.25 75 ILE A O 1
ATOM 577 N N . LEU A 1 76 ? -18.766 -21.172 -12.281 1 96.38 76 LEU A N 1
ATOM 578 C CA . LEU A 1 76 ? -19.078 -22.094 -13.367 1 96.38 76 LEU A CA 1
ATOM 579 C C . LEU A 1 76 ? -19.953 -23.25 -12.867 1 96.38 76 LEU A C 1
ATOM 581 O O . LEU A 1 76 ? -19.75 -23.734 -11.758 1 96.38 76 LEU A O 1
ATOM 585 N N . ARG A 1 77 ? -20.984 -23.578 -13.594 1 94.69 77 ARG A N 1
ATOM 586 C CA . ARG A 1 77 ? -21.875 -24.719 -13.375 1 94.69 77 ARG A CA 1
ATOM 587 C C . ARG A 1 77 ? -21.875 -25.641 -14.586 1 94.69 77 ARG A C 1
ATOM 589 O O . ARG A 1 77 ? -21.844 -25.188 -15.734 1 94.69 77 ARG A O 1
ATOM 596 N N . TRP A 1 78 ? -21.875 -26.859 -14.281 1 97.44 78 TRP A N 1
ATOM 597 C CA . TRP A 1 78 ? -21.734 -27.828 -15.352 1 97.44 78 TRP A CA 1
ATOM 598 C C . TRP A 1 78 ? -22.938 -28.766 -15.406 1 97.44 78 TRP A C 1
ATOM 600 O O . TRP A 1 78 ? -23.672 -28.891 -14.43 1 97.44 78 TRP A O 1
ATOM 610 N N . PRO A 1 79 ? -23.141 -29.406 -16.562 1 96.38 79 PRO A N 1
ATOM 611 C CA . PRO A 1 79 ? -24.25 -30.359 -16.688 1 96.38 79 PRO A CA 1
ATOM 612 C C . PRO A 1 79 ? -24.172 -31.484 -15.672 1 96.38 79 PRO A C 1
ATOM 614 O O . PRO A 1 79 ? -23.078 -31.906 -15.289 1 96.38 79 PRO A O 1
ATOM 617 N N . GLU A 1 80 ? -25.281 -32.031 -15.289 1 96.38 80 GLU A N 1
ATOM 618 C CA . GLU A 1 80 ? -25.391 -33.094 -14.305 1 96.38 80 GLU A CA 1
ATOM 619 C C . GLU A 1 80 ? -24.609 -34.344 -14.742 1 96.38 80 GLU A C 1
ATOM 621 O O . GLU A 1 80 ? -24.062 -35.062 -13.906 1 96.38 80 GLU A O 1
ATOM 626 N N . GLU A 1 81 ? -24.5 -34.5 -16.031 1 95.88 81 GLU A N 1
ATOM 627 C CA . GLU A 1 81 ? -23.828 -35.656 -16.594 1 95.88 81 GLU A CA 1
ATOM 628 C C . GLU A 1 81 ? -22.328 -35.625 -16.266 1 95.88 81 GLU A C 1
ATOM 630 O O . GLU A 1 81 ? -21.641 -36.656 -16.375 1 95.88 81 GLU A O 1
ATOM 635 N N . TRP A 1 82 ? -21.844 -34.469 -15.844 1 97.44 82 TRP A N 1
ATOM 636 C CA . TRP A 1 82 ? -20.422 -34.344 -15.57 1 97.44 82 TRP A CA 1
ATOM 637 C C . TRP A 1 82 ? -20.141 -34.469 -14.078 1 97.44 82 TRP A C 1
ATOM 639 O O . TRP A 1 82 ? -19.016 -34.25 -13.625 1 97.44 82 TRP A O 1
ATOM 649 N N . THR A 1 83 ? -21.188 -34.844 -13.273 1 94.94 83 THR A N 1
ATOM 650 C CA . THR A 1 83 ? -21 -35.031 -11.836 1 94.94 83 THR A CA 1
ATOM 651 C C . THR A 1 83 ? -19.891 -36.031 -11.531 1 94.94 83 THR A C 1
ATOM 653 O O . THR A 1 83 ? -19.906 -37.125 -12.047 1 94.94 83 THR A O 1
ATOM 656 N N . GLY A 1 84 ? -18.891 -35.562 -10.781 1 95.94 84 GLY A N 1
ATOM 657 C CA . GLY A 1 84 ? -17.781 -36.406 -10.383 1 95.94 84 GLY A CA 1
ATOM 658 C C . GLY A 1 84 ? -16.641 -36.438 -11.383 1 95.94 84 GLY A C 1
ATOM 659 O O . GLY A 1 84 ? -15.625 -37.094 -11.148 1 95.94 84 GLY A O 1
ATOM 660 N N . LEU A 1 85 ? -16.766 -35.625 -12.445 1 98.06 85 LEU A N 1
ATOM 661 C CA . LEU A 1 85 ? -15.766 -35.719 -13.508 1 98.06 85 LEU A CA 1
ATOM 662 C C . LEU A 1 85 ? -14.945 -34.438 -13.57 1 98.06 85 LEU A C 1
ATOM 664 O O . LEU A 1 85 ? -13.875 -34.406 -14.195 1 98.06 85 LEU A O 1
ATOM 668 N N . VAL A 1 86 ? -15.438 -33.312 -13.008 1 98.62 86 VAL A N 1
ATOM 669 C CA . VAL A 1 86 ? -14.789 -32.031 -13.141 1 98.62 86 VAL A CA 1
ATOM 670 C C . VAL A 1 86 ? -13.711 -31.859 -12.078 1 98.62 86 VAL A C 1
ATOM 672 O O . VAL A 1 86 ? -14.016 -31.734 -10.883 1 98.62 86 VAL A O 1
ATOM 675 N N . VAL A 1 87 ? -12.461 -31.906 -12.453 1 98.75 87 VAL A N 1
ATOM 676 C CA . VAL A 1 87 ? -11.336 -31.875 -11.523 1 98.75 87 VAL A CA 1
ATOM 677 C C . VAL A 1 87 ? -10.312 -30.844 -11.977 1 98.75 87 VAL A C 1
ATOM 679 O O . VAL A 1 87 ? -10.383 -30.344 -13.102 1 98.75 87 VAL A O 1
ATOM 682 N N . ASP A 1 88 ? -9.383 -30.484 -11.062 1 98.69 88 ASP A N 1
ATOM 683 C CA . ASP A 1 88 ? -8.297 -29.594 -11.438 1 98.69 88 ASP A CA 1
ATOM 684 C C . ASP A 1 88 ? -7.102 -29.75 -10.5 1 98.69 88 ASP A C 1
ATOM 686 O O . ASP A 1 88 ? -7.188 -30.469 -9.5 1 98.69 88 ASP A O 1
ATOM 690 N N . LYS A 1 89 ? -6.035 -29.234 -10.914 1 98.25 89 LYS A N 1
ATOM 691 C CA . LYS A 1 89 ? -4.785 -29.141 -10.172 1 98.25 89 LYS A CA 1
ATOM 692 C C . LYS A 1 89 ? -4.285 -27.688 -10.125 1 98.25 89 LYS A C 1
ATOM 694 O O . LYS A 1 89 ? -4.453 -26.938 -11.086 1 98.25 89 LYS A O 1
ATOM 699 N N . HIS A 1 90 ? -3.699 -27.312 -9.008 1 97.94 90 HIS A N 1
ATOM 700 C CA . HIS A 1 90 ? -2.996 -26.031 -8.906 1 97.94 90 HIS A CA 1
ATOM 701 C C . HIS A 1 90 ? -1.646 -26.203 -8.219 1 97.94 90 HIS A C 1
ATOM 703 O O . HIS A 1 90 ? -1.53 -26.953 -7.25 1 97.94 90 HIS A O 1
ATOM 709 N N . SER A 1 91 ? -0.677 -25.547 -8.766 1 96.75 91 SER A N 1
ATOM 710 C CA . SER A 1 91 ? 0.647 -25.531 -8.156 1 96.75 91 SER A CA 1
ATOM 711 C C . SER A 1 91 ? 0.952 -24.172 -7.539 1 96.75 91 SER A C 1
ATOM 713 O O . SER A 1 91 ? 0.529 -23.141 -8.062 1 96.75 91 SER A O 1
ATOM 715 N N . THR A 1 92 ? 1.688 -24.188 -6.43 1 94.88 92 THR A N 1
ATOM 716 C CA . THR A 1 92 ? 2.115 -22.938 -5.824 1 94.88 92 THR A CA 1
ATOM 717 C C . THR A 1 92 ? 3.289 -22.344 -6.594 1 94.88 92 THR A C 1
ATOM 719 O O . THR A 1 92 ? 3.834 -21.312 -6.195 1 94.88 92 THR A O 1
ATOM 722 N N . GLY A 1 93 ? 3.602 -23.047 -7.566 1 88.5 93 GLY A N 1
ATOM 723 C CA . GLY A 1 93 ? 4.605 -22.484 -8.453 1 88.5 93 GLY A CA 1
ATOM 724 C C . GLY A 1 93 ? 5.996 -23.031 -8.203 1 88.5 93 GLY A C 1
ATOM 725 O O . GLY A 1 93 ? 6.184 -23.891 -7.348 1 88.5 93 GLY A O 1
ATOM 726 N N . GLY A 1 94 ? 6.938 -22.484 -9.023 1 92.06 94 GLY A N 1
ATOM 727 C CA . GLY A 1 94 ? 8.344 -22.875 -9 1 92.06 94 GLY A CA 1
ATOM 728 C C . GLY A 1 94 ? 9.039 -22.656 -10.328 1 92.06 94 GLY A C 1
ATOM 729 O O . GLY A 1 94 ? 8.492 -22.016 -11.227 1 92.06 94 GLY A O 1
ATOM 730 N N . VAL A 1 95 ? 10.203 -23.156 -10.312 1 96.56 95 VAL A N 1
ATOM 731 C CA . VAL A 1 95 ? 11.07 -22.938 -11.461 1 96.56 95 VAL A CA 1
ATOM 732 C C . VAL A 1 95 ? 11.023 -24.141 -12.391 1 96.56 95 VAL A C 1
ATOM 734 O O . VAL A 1 95 ? 11.305 -25.266 -11.977 1 96.56 95 VAL A O 1
ATOM 737 N N . GLY A 1 96 ? 10.555 -23.859 -13.602 1 96.88 96 GLY A N 1
ATOM 738 C CA . GLY A 1 96 ? 10.43 -24.938 -14.562 1 96.88 96 GLY A CA 1
ATOM 739 C C . GLY A 1 96 ? 9.156 -25.734 -14.391 1 96.88 96 GLY A C 1
ATOM 740 O O . GLY A 1 96 ? 9.047 -26.859 -14.914 1 96.88 96 GLY A O 1
ATOM 741 N N . ASP A 1 97 ? 8.242 -25.219 -13.633 1 96.69 97 ASP A N 1
ATOM 742 C CA . ASP A 1 97 ? 7.016 -25.953 -13.336 1 96.69 97 ASP A CA 1
ATOM 743 C C . ASP A 1 97 ? 6.027 -25.875 -14.5 1 96.69 97 ASP A C 1
ATOM 745 O O . ASP A 1 97 ? 5.172 -24.984 -14.531 1 96.69 97 ASP A O 1
ATOM 749 N N . LYS A 1 98 ? 6.082 -26.828 -15.375 1 97.69 98 LYS A N 1
ATOM 750 C CA . LYS A 1 98 ? 5.18 -26.891 -16.516 1 97.69 98 LYS A CA 1
ATOM 751 C C . LYS A 1 98 ? 4.215 -28.062 -16.391 1 97.69 98 LYS A C 1
ATOM 753 O O . LYS A 1 98 ? 3.689 -28.562 -17.391 1 97.69 98 LYS A O 1
ATOM 758 N N . VAL A 1 99 ? 3.963 -28.484 -15.203 1 98.19 99 VAL A N 1
ATOM 759 C CA . VAL A 1 99 ? 3.221 -29.703 -14.898 1 98.19 99 VAL A CA 1
ATOM 760 C C . VAL A 1 99 ? 1.812 -29.609 -15.477 1 98.19 99 VAL A C 1
ATOM 762 O O . VAL A 1 99 ? 1.275 -30.609 -15.984 1 98.19 99 VAL A O 1
ATOM 765 N N . SER A 1 100 ? 1.185 -28.484 -15.469 1 98.38 100 SER A N 1
ATOM 766 C CA . SER A 1 100 ? -0.202 -28.312 -15.898 1 98.38 100 SER A CA 1
ATOM 767 C C . SER A 1 100 ? -0.371 -28.656 -17.375 1 98.38 100 SER A C 1
ATOM 769 O O . SER A 1 100 ? -1.42 -29.156 -17.781 1 98.38 100 SER A O 1
ATOM 771 N N . LEU A 1 101 ? 0.653 -28.359 -18.188 1 98.56 101 LEU A N 1
ATOM 772 C CA . LEU A 1 101 ? 0.548 -28.5 -19.641 1 98.56 101 LEU A CA 1
ATOM 773 C C . LEU A 1 101 ? 0.358 -29.969 -20.031 1 98.56 101 LEU A C 1
ATOM 775 O O . LEU A 1 101 ? -0.554 -30.297 -20.781 1 98.56 101 LEU A O 1
ATOM 779 N N . PRO A 1 102 ? 1.144 -30.875 -19.469 1 98.75 102 PRO A N 1
ATOM 780 C CA . PRO A 1 102 ? 0.878 -32.281 -19.797 1 98.75 102 PRO A CA 1
ATOM 781 C C . PRO A 1 102 ? -0.23 -32.875 -18.938 1 98.75 102 PRO A C 1
ATOM 783 O O . PRO A 1 102 ? -0.903 -33.812 -19.359 1 98.75 102 PRO A O 1
ATOM 786 N N . LEU A 1 103 ? -0.468 -32.406 -17.719 1 98.81 103 LEU A N 1
ATOM 787 C CA . LEU A 1 103 ? -1.395 -33.031 -16.797 1 98.81 103 LEU A CA 1
ATOM 788 C C . LEU A 1 103 ? -2.84 -32.812 -17.219 1 98.81 103 LEU A C 1
ATOM 790 O O . LEU A 1 103 ? -3.662 -33.719 -17.141 1 98.81 103 LEU A O 1
ATOM 794 N N . ALA A 1 104 ? -3.215 -31.594 -17.656 1 98.81 104 ALA A N 1
ATOM 795 C CA . ALA A 1 104 ? -4.594 -31.281 -18.016 1 98.81 104 ALA A CA 1
ATOM 796 C C . ALA A 1 104 ? -5.09 -32.219 -19.125 1 98.81 104 ALA A C 1
ATOM 798 O O . ALA A 1 104 ? -6.121 -32.875 -18.984 1 98.81 104 ALA A O 1
ATOM 799 N N . PRO A 1 105 ? -4.355 -32.344 -20.281 1 98.88 105 PRO A N 1
ATOM 800 C CA . PRO A 1 105 ? -4.816 -33.25 -21.328 1 98.88 105 PRO A CA 1
ATOM 801 C C . PRO A 1 105 ? -4.762 -34.719 -20.891 1 98.88 105 PRO A C 1
ATOM 803 O O . PRO A 1 105 ? -5.578 -35.531 -21.344 1 98.88 105 PRO A O 1
ATOM 806 N N . ALA A 1 106 ? -3.812 -35.094 -20.031 1 98.88 106 ALA A N 1
ATOM 807 C CA . ALA A 1 106 ? -3.768 -36.469 -19.531 1 98.88 106 ALA A CA 1
ATOM 808 C C . ALA A 1 106 ? -5.031 -36.812 -18.75 1 98.88 106 ALA A C 1
ATOM 810 O O . ALA A 1 106 ? -5.602 -37.875 -18.922 1 98.88 106 ALA A O 1
ATOM 811 N N . LEU A 1 107 ? -5.453 -35.906 -17.844 1 98.88 107 LEU A N 1
ATOM 812 C CA . LEU A 1 107 ? -6.688 -36.094 -17.094 1 98.88 107 LEU A CA 1
ATOM 813 C C . LEU A 1 107 ? -7.887 -36.188 -18.031 1 98.88 107 LEU A C 1
ATOM 815 O O . LEU A 1 107 ? -8.773 -37.031 -17.844 1 98.88 107 LEU A O 1
ATOM 819 N N . ALA A 1 108 ? -7.93 -35.312 -19.047 1 98.88 108 ALA A N 1
ATOM 820 C CA . ALA A 1 108 ? -9 -35.344 -20.031 1 98.88 108 ALA A CA 1
ATOM 821 C C . ALA A 1 108 ? -9.039 -36.688 -20.75 1 98.88 108 ALA A C 1
ATOM 823 O O . ALA A 1 108 ? -10.109 -37.25 -21 1 98.88 108 ALA A O 1
ATOM 824 N N . ALA A 1 109 ? -7.863 -37.188 -21.125 1 98.81 109 ALA A N 1
ATOM 825 C CA . ALA A 1 109 ? -7.754 -38.469 -21.797 1 98.81 109 ALA A CA 1
ATOM 826 C C . ALA A 1 109 ? -8.258 -39.625 -20.906 1 98.81 109 ALA A C 1
ATOM 828 O O . ALA A 1 109 ? -8.695 -40.656 -21.406 1 98.81 109 ALA A O 1
ATOM 829 N N . CYS A 1 110 ? -8.188 -39.406 -19.625 1 98.62 110 CYS A N 1
ATOM 830 C CA . CYS A 1 110 ? -8.68 -40.406 -18.672 1 98.62 110 CYS A CA 1
ATOM 831 C C . CYS A 1 110 ? -10.172 -40.219 -18.422 1 98.62 110 CYS A C 1
ATOM 833 O O . CYS A 1 110 ? -10.75 -40.906 -17.562 1 98.62 110 CYS A O 1
ATOM 835 N N . GLY A 1 111 ? -10.773 -39.25 -19.062 1 98.06 111 GLY A N 1
ATOM 836 C CA . GLY A 1 111 ? -12.219 -39.125 -19.016 1 98.06 111 GLY A CA 1
ATOM 837 C C . GLY A 1 111 ? -12.688 -37.969 -18.141 1 98.06 111 GLY A C 1
ATOM 838 O O . GLY A 1 111 ? -13.891 -37.688 -18.047 1 98.06 111 GLY A O 1
ATOM 839 N N . CYS A 1 112 ? -11.852 -37.25 -17.547 1 98.69 112 CYS A N 1
ATOM 840 C CA . CYS A 1 112 ? -12.203 -36.125 -16.688 1 98.69 112 CYS A CA 1
ATOM 841 C C . CYS A 1 112 ? -12.477 -34.875 -17.5 1 98.69 112 CYS A C 1
ATOM 843 O O . CYS A 1 112 ? -12.227 -34.844 -18.703 1 98.69 112 CYS A O 1
ATOM 845 N N . LYS A 1 113 ? -13.109 -33.875 -16.891 1 98.75 113 LYS A N 1
ATOM 846 C CA . LYS A 1 113 ? -13.25 -32.5 -17.375 1 98.75 113 LYS A CA 1
ATOM 847 C C . LYS A 1 113 ? -12.375 -31.547 -16.562 1 98.75 113 LYS A C 1
ATOM 849 O O . LYS A 1 113 ? -12.445 -31.531 -15.336 1 98.75 113 LYS A O 1
ATOM 854 N N . VAL A 1 114 ? -11.531 -30.781 -17.266 1 98.75 114 VAL A N 1
ATOM 855 C CA . VAL A 1 114 ? -10.555 -29.953 -16.562 1 98.75 114 VAL A CA 1
ATOM 856 C C . VAL A 1 114 ? -10.68 -28.5 -17.016 1 98.75 114 VAL A C 1
ATOM 858 O O . VAL A 1 114 ? -9.961 -28.062 -17.906 1 98.75 114 VAL A O 1
ATOM 861 N N . PRO A 1 115 ? -11.461 -27.688 -16.375 1 98.25 115 PRO A N 1
ATOM 862 C CA . PRO A 1 115 ? -11.609 -26.266 -16.688 1 98.25 115 PRO A CA 1
ATOM 863 C C . PRO A 1 115 ? -10.586 -25.391 -15.969 1 98.25 115 PRO A C 1
ATOM 865 O O . PRO A 1 115 ? -10.953 -24.484 -15.211 1 98.25 115 PRO A O 1
ATOM 868 N N . MET A 1 116 ? -9.352 -25.5 -16.234 1 98.06 116 MET A N 1
ATOM 869 C CA . MET A 1 116 ? -8.258 -24.953 -15.438 1 98.06 116 MET A CA 1
ATOM 870 C C . MET A 1 116 ? -8.172 -23.438 -15.594 1 98.06 116 MET A C 1
ATOM 872 O O . MET A 1 116 ? -7.836 -22.938 -16.672 1 98.06 116 MET A O 1
ATOM 876 N N . ILE A 1 117 ? -8.477 -22.719 -14.555 1 96.44 117 ILE A N 1
ATOM 877 C CA . ILE A 1 117 ? -8.188 -21.297 -14.477 1 96.44 117 ILE A CA 1
ATOM 878 C C . ILE A 1 117 ? -6.781 -21.078 -13.914 1 96.44 117 ILE A C 1
ATOM 880 O O . ILE A 1 117 ? -6.508 -21.422 -12.758 1 96.44 117 ILE A O 1
ATOM 884 N N . SER A 1 118 ? -5.906 -20.562 -14.688 1 95.25 118 SER A N 1
ATOM 885 C CA . SER A 1 118 ? -4.5 -20.438 -14.32 1 95.25 118 SER A CA 1
ATOM 886 C C . SER A 1 118 ? -4.07 -18.969 -14.273 1 95.25 118 SER A C 1
ATOM 888 O O . SER A 1 118 ? -4.871 -18.078 -14.555 1 95.25 118 SER A O 1
ATOM 890 N N . GLY A 1 119 ? -2.871 -18.812 -13.773 1 90.38 119 GLY A N 1
ATOM 891 C CA . GLY A 1 119 ? -2.355 -17.453 -13.625 1 90.38 119 GLY A CA 1
ATOM 892 C C . GLY A 1 119 ? -1.072 -17.219 -14.398 1 90.38 119 GLY A C 1
ATOM 893 O O . GLY A 1 119 ? -0.528 -18.141 -15.008 1 90.38 119 GLY A O 1
ATOM 894 N N . ARG A 1 120 ? -0.676 -15.922 -14.406 1 90.44 120 ARG A N 1
ATOM 895 C CA . ARG A 1 120 ? 0.609 -15.5 -14.953 1 90.44 120 ARG A CA 1
ATOM 896 C C . ARG A 1 120 ? 1.713 -15.617 -13.906 1 90.44 120 ARG A C 1
ATOM 898 O O . ARG A 1 120 ? 1.449 -15.961 -12.758 1 90.44 120 ARG A O 1
ATOM 905 N N . GLY A 1 121 ? 2.865 -15.414 -14.445 1 87.94 121 GLY A N 1
ATOM 906 C CA . GLY A 1 121 ? 3.994 -15.508 -13.531 1 87.94 121 GLY A CA 1
ATOM 907 C C . GLY A 1 121 ? 3.943 -14.484 -12.406 1 87.94 121 GLY A C 1
ATOM 908 O O . GLY A 1 121 ? 3.514 -13.352 -12.617 1 87.94 121 GLY A O 1
ATOM 909 N N . LEU A 1 122 ? 4.43 -14.922 -11.25 1 81.94 122 LEU A N 1
ATOM 910 C CA . LEU A 1 122 ? 4.531 -14.109 -10.039 1 81.94 122 LEU A CA 1
ATOM 911 C C . LEU A 1 122 ? 5.918 -14.242 -9.414 1 81.94 122 LEU A C 1
ATOM 913 O O . LEU A 1 122 ? 6.355 -15.352 -9.094 1 81.94 122 LEU A O 1
ATOM 917 N N . ALA A 1 123 ? 6.566 -13.156 -9.203 1 79.94 123 ALA A N 1
ATOM 918 C CA . ALA A 1 123 ? 7.934 -13.195 -8.688 1 79.94 123 ALA A CA 1
ATOM 919 C C . ALA A 1 123 ? 8.828 -14.047 -9.586 1 79.94 123 ALA A C 1
ATOM 921 O O . ALA A 1 123 ? 8.883 -13.836 -10.797 1 79.94 123 ALA A O 1
ATOM 922 N N . HIS A 1 124 ? 9.5 -15.055 -8.977 1 81.19 124 HIS A N 1
ATOM 923 C CA . HIS A 1 124 ? 10.453 -15.875 -9.727 1 81.19 124 HIS A CA 1
ATOM 924 C C . HIS A 1 124 ? 9.766 -17.078 -10.359 1 81.19 124 HIS A C 1
ATOM 926 O O . HIS A 1 124 ? 10.359 -17.781 -11.18 1 81.19 124 HIS A O 1
ATOM 932 N N . THR A 1 125 ? 8.531 -17.234 -10.055 1 80.88 125 THR A N 1
ATOM 933 C CA . THR A 1 125 ? 7.816 -18.406 -10.547 1 80.88 125 THR A CA 1
ATOM 934 C C . THR A 1 125 ? 7.234 -18.156 -11.93 1 80.88 125 THR A C 1
ATOM 936 O O . THR A 1 125 ? 6.777 -17.047 -12.227 1 80.88 125 THR A O 1
ATOM 939 N N . GLY A 1 126 ? 7.277 -19.078 -12.75 1 83.25 126 GLY A N 1
ATOM 940 C CA . GLY A 1 126 ? 6.688 -18.984 -14.07 1 83.25 126 GLY A CA 1
ATOM 941 C C . GLY A 1 126 ? 5.176 -19.062 -14.062 1 83.25 126 GLY A C 1
ATOM 942 O O . GLY A 1 126 ? 4.578 -19.516 -13.078 1 83.25 126 GLY A O 1
ATOM 943 N N . GLY A 1 127 ? 4.625 -18.641 -15.156 1 91.06 127 GLY A N 1
ATOM 944 C CA . GLY A 1 127 ? 3.174 -18.672 -15.273 1 91.06 127 GLY A CA 1
ATOM 945 C C . GLY A 1 127 ? 2.689 -19.594 -16.375 1 91.06 127 GLY A C 1
ATOM 946 O O . GLY A 1 127 ? 3.213 -19.562 -17.484 1 91.06 127 GLY A O 1
ATOM 947 N N . THR A 1 128 ? 1.715 -20.359 -16.031 1 95.75 128 THR A N 1
ATOM 948 C CA . THR A 1 128 ? 1.124 -21.281 -16.984 1 95.75 128 THR A CA 1
ATOM 949 C C . THR A 1 128 ? 0.624 -20.547 -18.219 1 95.75 128 THR A C 1
ATOM 951 O O . THR A 1 128 ? 0.859 -20.969 -19.359 1 95.75 128 THR A O 1
ATOM 954 N N . LEU A 1 129 ? 0.013 -19.438 -18.016 1 96.06 129 LEU A N 1
ATOM 955 C CA . LEU A 1 129 ? -0.547 -18.672 -19.125 1 96.06 129 LEU A CA 1
ATOM 956 C C . LEU A 1 129 ? 0.561 -18.078 -19.984 1 96.06 129 LEU A C 1
ATOM 958 O O . LEU A 1 129 ? 0.438 -18.031 -21.203 1 96.06 129 LEU A O 1
ATOM 962 N N . ASP A 1 130 ? 1.593 -17.578 -19.328 1 95.5 130 ASP A N 1
ATOM 963 C CA . ASP A 1 130 ? 2.734 -17.047 -20.062 1 95.5 130 ASP A CA 1
ATOM 964 C C . ASP A 1 130 ? 3.318 -18.094 -21 1 95.5 130 ASP A C 1
ATOM 966 O O . ASP A 1 130 ? 3.686 -17.797 -22.141 1 95.5 130 ASP A O 1
ATOM 970 N N . LYS A 1 131 ? 3.418 -19.297 -20.531 1 96.94 131 LYS A N 1
ATOM 971 C CA . LYS A 1 131 ? 3.926 -20.406 -21.344 1 96.94 131 LYS A CA 1
ATOM 972 C C . LYS A 1 131 ? 3.027 -20.641 -22.562 1 96.94 131 LYS A C 1
ATOM 974 O O . LYS A 1 131 ? 3.508 -20.703 -23.688 1 96.94 131 LYS A O 1
ATOM 979 N N . LEU A 1 132 ? 1.796 -20.75 -22.344 1 97.94 132 LEU A N 1
ATOM 980 C CA . LEU A 1 132 ? 0.852 -21.078 -23.406 1 97.94 132 LEU A CA 1
ATOM 981 C C . LEU A 1 132 ? 0.774 -19.953 -24.438 1 97.94 132 LEU A C 1
ATOM 983 O O . LEU A 1 132 ? 0.572 -20.219 -25.625 1 97.94 132 LEU A O 1
ATOM 987 N N . GLU A 1 133 ? 0.972 -18.75 -23.969 1 96.5 133 GLU A N 1
ATOM 988 C CA . GLU A 1 133 ? 0.917 -17.594 -24.859 1 96.5 133 GLU A CA 1
ATOM 989 C C . GLU A 1 133 ? 2.135 -17.547 -25.781 1 96.5 133 GLU A C 1
ATOM 991 O O . GLU A 1 133 ? 2.17 -16.766 -26.734 1 96.5 133 GLU A O 1
ATOM 996 N N . SER A 1 134 ? 3.102 -18.391 -25.547 1 96.62 134 SER A N 1
ATOM 997 C CA . SER A 1 134 ? 4.219 -18.516 -26.469 1 96.62 134 SER A CA 1
ATOM 998 C C . SER A 1 134 ? 3.779 -19.188 -27.766 1 96.62 134 SER A C 1
ATOM 1000 O O . SER A 1 134 ? 4.48 -19.109 -28.781 1 96.62 134 SER A O 1
ATOM 1002 N N . ILE A 1 135 ? 2.697 -19.875 -27.719 1 97.94 135 ILE A N 1
ATOM 1003 C CA . ILE A 1 135 ? 2.148 -20.547 -28.906 1 97.94 135 ILE A CA 1
ATOM 1004 C C . ILE A 1 135 ? 1.302 -19.547 -29.703 1 97.94 135 ILE A C 1
ATOM 1006 O O . ILE A 1 135 ? 0.319 -19.016 -29.188 1 97.94 135 ILE A O 1
ATOM 1010 N N . PRO A 1 136 ? 1.659 -19.328 -30.938 1 97.56 136 PRO A N 1
ATOM 1011 C CA . PRO A 1 136 ? 0.895 -18.359 -31.734 1 97.56 136 PRO A CA 1
ATOM 1012 C C . PRO A 1 136 ? -0.576 -18.75 -31.875 1 97.56 136 PRO A C 1
ATOM 1014 O O . PRO A 1 136 ? -0.889 -19.891 -32.25 1 97.56 136 PRO A O 1
ATOM 1017 N N . GLY A 1 137 ? -1.373 -17.812 -31.516 1 97.75 137 GLY A N 1
ATOM 1018 C CA . GLY A 1 137 ? -2.799 -17.984 -31.734 1 97.75 137 GLY A CA 1
ATOM 1019 C C . GLY A 1 137 ? -3.531 -18.469 -30.484 1 97.75 137 GLY A C 1
ATOM 1020 O O . GLY A 1 137 ? -4.762 -18.406 -30.422 1 97.75 137 GLY A O 1
ATOM 1021 N N . PHE A 1 138 ? -2.836 -19 -29.516 1 98.12 138 PHE A N 1
ATOM 1022 C CA . PHE A 1 138 ? -3.506 -19.531 -28.328 1 98.12 138 PHE A CA 1
ATOM 1023 C C . PHE A 1 138 ? -4.246 -18.422 -27.594 1 98.12 138 PHE A C 1
ATOM 1025 O O . PHE A 1 138 ? -3.645 -17.406 -27.219 1 98.12 138 PHE A O 1
ATOM 1032 N N . ASN A 1 139 ? -5.461 -18.641 -27.344 1 97.75 139 ASN A N 1
ATOM 1033 C CA . ASN A 1 139 ? -6.312 -17.656 -26.688 1 97.75 139 ASN A CA 1
ATOM 1034 C C . ASN A 1 139 ? -6.68 -18.094 -25.281 1 97.75 139 ASN A C 1
ATOM 1036 O O . ASN A 1 139 ? -7.453 -19.031 -25.094 1 97.75 139 ASN A O 1
ATOM 1040 N N . ILE A 1 140 ? -6.223 -17.391 -24.328 1 95.94 140 ILE A N 1
ATOM 1041 C CA . ILE A 1 140 ? -6.434 -17.734 -22.938 1 95.94 140 ILE A CA 1
ATOM 1042 C C . ILE A 1 140 ? -7.785 -17.203 -22.469 1 95.94 140 ILE A C 1
ATOM 1044 O O . ILE A 1 140 ? -8.195 -17.453 -21.328 1 95.94 140 ILE A O 1
ATOM 1048 N N . HIS A 1 141 ? -8.469 -16.469 -23.281 1 95.06 141 HIS A N 1
ATOM 1049 C CA . HIS A 1 141 ? -9.781 -15.906 -22.938 1 95.06 141 HIS A CA 1
ATOM 1050 C C . HIS A 1 141 ? -10.898 -16.656 -23.656 1 95.06 141 HIS A C 1
ATOM 1052 O O . HIS A 1 141 ? -10.914 -16.734 -24.891 1 95.06 141 HIS A O 1
ATOM 1058 N N . GLN A 1 142 ? -11.711 -17.234 -22.875 1 94.25 142 GLN A N 1
ATOM 1059 C CA . GLN A 1 142 ? -12.891 -17.938 -23.375 1 94.25 142 GLN A CA 1
ATOM 1060 C C . GLN A 1 142 ? -14.141 -17.547 -22.594 1 94.25 142 GLN A C 1
ATOM 1062 O O . GLN A 1 142 ? -14.094 -17.359 -21.375 1 94.25 142 GLN A O 1
ATOM 1067 N N . SER A 1 143 ? -15.258 -17.328 -23.312 1 92.56 143 SER A N 1
ATOM 1068 C CA . SER A 1 143 ? -16.531 -17.172 -22.609 1 92.56 143 SER A CA 1
ATOM 1069 C C . SER A 1 143 ? -16.922 -18.453 -21.891 1 92.56 143 SER A C 1
ATOM 1071 O O . SER A 1 143 ? -16.375 -19.531 -22.156 1 92.56 143 SER A O 1
ATOM 1073 N N . VAL A 1 144 ? -17.875 -18.328 -21.047 1 91.69 144 VAL A N 1
ATOM 1074 C CA . VAL A 1 144 ? -18.359 -19.484 -20.297 1 91.69 144 VAL A CA 1
ATOM 1075 C C . VAL A 1 144 ? -18.953 -20.516 -21.266 1 91.69 144 VAL A C 1
ATOM 1077 O O . VAL A 1 144 ? -18.75 -21.719 -21.109 1 91.69 144 VAL A O 1
ATOM 1080 N N . GLN A 1 145 ? -19.609 -19.984 -22.234 1 93.75 145 GLN A N 1
ATOM 1081 C CA . GLN A 1 145 ? -20.219 -20.859 -23.234 1 93.75 145 GLN A CA 1
ATOM 1082 C C . GLN A 1 145 ? -19.156 -21.594 -24.047 1 93.75 145 GLN A C 1
ATOM 1084 O O . GLN A 1 145 ? -19.266 -22.797 -24.312 1 93.75 145 GLN A O 1
ATOM 1089 N N . GLN A 1 146 ? -18.188 -20.859 -24.422 1 95.56 146 GLN A N 1
ATOM 1090 C CA . GLN A 1 146 ? -17.094 -21.453 -25.156 1 95.56 146 GLN A CA 1
ATOM 1091 C C . GLN A 1 146 ? -16.344 -22.484 -24.312 1 95.56 146 GLN A C 1
ATOM 1093 O O . GLN A 1 146 ? -15.961 -23.547 -24.812 1 95.56 146 GLN A O 1
ATOM 1098 N N . LEU A 1 147 ? -16.172 -22.188 -23.109 1 96.12 147 LEU A N 1
ATOM 1099 C CA . LEU A 1 147 ? -15.5 -23.094 -22.188 1 96.12 147 LEU A CA 1
ATOM 1100 C C . LEU A 1 147 ? -16.266 -24.422 -22.047 1 96.12 147 LEU A C 1
ATOM 1102 O O . LEU A 1 147 ? -15.664 -25.484 -22.094 1 96.12 147 LEU A O 1
ATOM 1106 N N . GLN A 1 148 ? -17.531 -24.328 -21.875 1 96.25 148 GLN A N 1
ATOM 1107 C CA . GLN A 1 148 ? -18.359 -25.516 -21.781 1 96.25 148 GLN A CA 1
ATOM 1108 C C . GLN A 1 148 ? -18.25 -26.375 -23.031 1 96.25 148 GLN A C 1
ATOM 1110 O O . GLN A 1 148 ? -18.172 -27.609 -22.953 1 96.25 148 GLN A O 1
ATOM 1115 N N . GLN A 1 149 ? -18.25 -25.703 -24.156 1 97.94 149 GLN A N 1
ATOM 1116 C CA . GLN A 1 149 ? -18.141 -26.406 -25.422 1 97.94 149 GLN A CA 1
ATOM 1117 C C . GLN A 1 149 ? -16.797 -27.109 -25.547 1 97.94 149 GLN A C 1
ATOM 1119 O O . GLN A 1 149 ? -16.719 -28.266 -26 1 97.94 149 GLN A O 1
ATOM 1124 N N . ILE A 1 150 ? -15.773 -26.422 -25.188 1 98.5 150 ILE A N 1
ATOM 1125 C CA . ILE A 1 150 ? -14.438 -27 -25.25 1 98.5 150 ILE A CA 1
ATOM 1126 C C . ILE A 1 150 ? -14.352 -28.203 -24.328 1 98.5 150 ILE A C 1
ATOM 1128 O O . ILE A 1 150 ? -13.773 -29.234 -24.688 1 98.5 150 ILE A O 1
ATOM 1132 N N . LEU A 1 151 ? -14.938 -28.078 -23.156 1 98.44 151 LEU A N 1
ATOM 1133 C CA . LEU A 1 151 ? -14.898 -29.172 -22.203 1 98.44 151 LEU A CA 1
ATOM 1134 C C . LEU A 1 151 ? -15.703 -30.375 -22.719 1 98.44 151 LEU A C 1
ATOM 1136 O O . LEU A 1 151 ? -15.344 -31.516 -22.469 1 98.44 151 LEU A O 1
ATOM 1140 N N . GLN A 1 152 ? -16.75 -30.047 -23.375 1 97.94 152 GLN A N 1
ATOM 1141 C CA . GLN A 1 152 ? -17.562 -31.109 -23.969 1 97.94 152 GLN A CA 1
ATOM 1142 C C . GLN A 1 152 ? -16.781 -31.844 -25.062 1 97.94 152 GLN A C 1
ATOM 1144 O O . GLN A 1 152 ? -16.766 -33.062 -25.109 1 97.94 152 GLN A O 1
ATOM 1149 N N . ASP A 1 153 ? -16.125 -31.094 -25.891 1 98.25 153 ASP A N 1
ATOM 1150 C CA . ASP A 1 153 ? -15.516 -31.641 -27.094 1 98.25 153 ASP A CA 1
ATOM 1151 C C . ASP A 1 153 ? -14.125 -32.219 -26.797 1 98.25 153 ASP A C 1
ATOM 1153 O O . ASP A 1 153 ? -13.727 -33.219 -27.391 1 98.25 153 ASP A O 1
ATOM 1157 N N . VAL A 1 154 ? -13.367 -31.578 -25.922 1 98.5 154 VAL A N 1
ATOM 1158 C CA . VAL A 1 154 ? -11.953 -31.859 -25.734 1 98.5 154 VAL A CA 1
ATOM 1159 C C . VAL A 1 154 ? -11.734 -32.5 -24.375 1 98.5 154 VAL A C 1
ATOM 1161 O O . VAL A 1 154 ? -10.922 -33.438 -24.234 1 98.5 154 VAL A O 1
ATOM 1164 N N . GLY A 1 155 ? -12.398 -31.953 -23.391 1 98.62 155 GLY A N 1
ATOM 1165 C CA . GLY A 1 155 ? -12.242 -32.469 -22.031 1 98.62 155 GLY A CA 1
ATOM 1166 C C . GLY A 1 155 ? -11.398 -31.547 -21.156 1 98.62 155 GLY A C 1
ATOM 1167 O O . GLY A 1 155 ? -11.484 -31.609 -19.938 1 98.62 155 GLY A O 1
ATOM 1168 N N . CYS A 1 156 ? -10.57 -30.703 -21.75 1 98.62 156 CYS A N 1
ATOM 1169 C CA . CYS A 1 156 ? -9.75 -29.812 -20.953 1 98.62 156 CYS A CA 1
ATOM 1170 C C . CYS A 1 156 ? -9.609 -28.453 -21.625 1 98.62 156 CYS A C 1
ATOM 1172 O O . CYS A 1 156 ? -9.688 -28.359 -22.859 1 98.62 156 CYS A O 1
ATOM 1174 N N . SER A 1 157 ? -9.414 -27.453 -20.828 1 98.5 157 SER A N 1
ATOM 1175 C CA . SER A 1 157 ? -9.164 -26.078 -21.234 1 98.5 157 SER A CA 1
ATOM 1176 C C . SER A 1 157 ? -8.375 -25.328 -20.172 1 98.5 157 SER A C 1
ATOM 1178 O O . SER A 1 157 ? -8.617 -25.516 -18.969 1 98.5 157 SER A O 1
ATOM 1180 N N . ILE A 1 158 ? -7.363 -24.562 -20.562 1 98.25 158 ILE A N 1
ATOM 1181 C CA . ILE A 1 158 ? -6.609 -23.703 -19.656 1 98.25 158 ILE A CA 1
ATOM 1182 C C . ILE A 1 158 ? -6.855 -22.25 -20 1 98.25 158 ILE A C 1
ATOM 1184 O O . ILE A 1 158 ? -6.527 -21.797 -21.109 1 98.25 158 ILE A O 1
ATOM 1188 N N . VAL A 1 159 ? -7.438 -21.531 -19.109 1 97.44 159 VAL A N 1
ATOM 1189 C CA . VAL A 1 159 ? -7.848 -20.156 -19.375 1 97.44 159 VAL A CA 1
ATOM 1190 C C . VAL A 1 159 ? -7.355 -19.25 -18.266 1 97.44 159 VAL A C 1
ATOM 1192 O O . VAL A 1 159 ? -6.93 -19.719 -17.203 1 97.44 159 VAL A O 1
ATOM 1195 N N . GLY A 1 160 ? -7.32 -18.016 -18.531 1 95 160 GLY A N 1
ATOM 1196 C CA . GLY A 1 160 ? -7.016 -17.016 -17.531 1 95 160 GLY A CA 1
ATOM 1197 C C . GLY A 1 160 ? -8.258 -16.391 -16.922 1 95 160 GLY A C 1
ATOM 1198 O O . GLY A 1 160 ? -9.375 -16.625 -17.375 1 95 160 GLY A O 1
ATOM 1199 N N . GLN A 1 161 ? -7.996 -15.625 -15.859 1 91.5 161 GLN A N 1
ATOM 1200 C CA . GLN A 1 161 ? -9.07 -14.836 -15.266 1 91.5 161 GLN A CA 1
ATOM 1201 C C . GLN A 1 161 ? -9.508 -13.711 -16.203 1 91.5 161 GLN A C 1
ATOM 1203 O O . GLN A 1 161 ? -8.719 -13.25 -17.031 1 91.5 161 GLN A O 1
ATOM 1208 N N . THR A 1 162 ? -10.75 -13.367 -16.156 1 89.81 162 THR A N 1
ATOM 1209 C CA . THR A 1 162 ? -11.32 -12.297 -16.969 1 89.81 162 THR A CA 1
ATOM 1210 C C . THR A 1 162 ? -12.102 -11.32 -16.094 1 89.81 162 THR A C 1
ATOM 1212 O O . THR A 1 162 ? -12.023 -11.367 -14.867 1 89.81 162 THR A O 1
ATOM 1215 N N . GLU A 1 163 ? -12.766 -10.391 -16.734 1 88.81 163 GLU A N 1
ATOM 1216 C CA . GLU A 1 163 ? -13.617 -9.445 -16.031 1 88.81 163 GLU A CA 1
ATOM 1217 C C . GLU A 1 163 ? -14.82 -10.148 -15.406 1 88.81 163 GLU A C 1
ATOM 1219 O O . GLU A 1 163 ? -15.484 -9.594 -14.531 1 88.81 163 GLU A O 1
ATOM 1224 N N . THR A 1 164 ? -15 -11.367 -15.844 1 91.06 164 THR A N 1
ATOM 1225 C CA . THR A 1 164 ? -16.172 -12.055 -15.336 1 91.06 164 THR A CA 1
ATOM 1226 C C . THR A 1 164 ? -15.773 -13.297 -14.539 1 91.06 164 THR A C 1
ATOM 1228 O O . THR A 1 164 ? -16.594 -13.859 -13.812 1 91.06 164 THR A O 1
ATOM 1231 N N . LEU A 1 165 ? -14.562 -13.75 -14.688 1 92.81 165 LEU A N 1
ATOM 1232 C CA . LEU A 1 165 ? -14.094 -14.93 -13.961 1 92.81 165 LEU A CA 1
ATOM 1233 C C . LEU A 1 165 ? -13.156 -14.539 -12.828 1 92.81 165 LEU A C 1
ATOM 1235 O O . LEU A 1 165 ? -11.961 -14.336 -13.055 1 92.81 165 LEU A O 1
ATOM 1239 N N . VAL A 1 166 ? -13.609 -14.477 -11.633 1 96.25 166 VAL A N 1
ATOM 1240 C CA . VAL A 1 166 ? -12.922 -14.164 -10.391 1 96.25 166 VAL A CA 1
ATOM 1241 C C . VAL A 1 166 ? -12.156 -12.852 -10.539 1 96.25 166 VAL A C 1
ATOM 1243 O O . VAL A 1 166 ? -10.953 -12.797 -10.297 1 96.25 166 VAL A O 1
ATOM 1246 N N . PRO A 1 167 ? -12.828 -11.766 -10.906 1 96.69 167 PRO A N 1
ATOM 1247 C CA . PRO A 1 167 ? -12.188 -10.5 -11.25 1 96.69 167 PRO A CA 1
ATOM 1248 C C . PRO A 1 167 ? -11.453 -9.867 -10.07 1 96.69 167 PRO A C 1
ATOM 1250 O O . PRO A 1 167 ? -10.414 -9.227 -10.258 1 96.69 167 PRO A O 1
ATOM 1253 N N . ALA A 1 168 ? -11.984 -9.992 -8.844 1 97.56 168 ALA A N 1
ATOM 1254 C CA . ALA A 1 168 ? -11.312 -9.406 -7.684 1 97.56 168 ALA A CA 1
ATOM 1255 C C . ALA A 1 168 ? -9.914 -9.992 -7.508 1 97.56 168 ALA A C 1
ATOM 1257 O O . ALA A 1 168 ? -8.953 -9.258 -7.262 1 97.56 168 ALA A O 1
ATOM 1258 N N . ASP A 1 169 ? -9.789 -11.336 -7.625 1 96.94 169 ASP A N 1
ATOM 1259 C CA . ASP A 1 169 ? -8.477 -11.961 -7.523 1 96.94 169 ASP A CA 1
ATOM 1260 C C . ASP A 1 169 ? -7.566 -11.523 -8.672 1 96.94 169 ASP A C 1
ATOM 1262 O O . ASP A 1 169 ? -6.359 -11.352 -8.484 1 96.94 169 ASP A O 1
ATOM 1266 N N . ARG A 1 170 ? -8.141 -11.438 -9.867 1 94.56 170 ARG A N 1
ATOM 1267 C CA . ARG A 1 170 ? -7.352 -10.984 -11.008 1 94.56 170 ARG A CA 1
ATOM 1268 C C . ARG A 1 170 ? -6.617 -9.688 -10.695 1 94.56 170 ARG A C 1
ATOM 1270 O O . ARG A 1 170 ? -5.414 -9.578 -10.938 1 94.56 170 ARG A O 1
ATOM 1277 N N . ILE A 1 171 ? -7.332 -8.75 -10.141 1 94.62 171 ILE A N 1
ATOM 1278 C CA . ILE A 1 171 ? -6.781 -7.434 -9.836 1 94.62 171 ILE A CA 1
ATOM 1279 C C . ILE A 1 171 ? -5.766 -7.555 -8.703 1 94.62 171 ILE A C 1
ATOM 1281 O O . ILE A 1 171 ? -4.641 -7.059 -8.812 1 94.62 171 ILE A O 1
ATOM 1285 N N . LEU A 1 172 ? -6.168 -8.203 -7.594 1 96.12 172 LEU A N 1
ATOM 1286 C CA . LEU A 1 172 ? -5.293 -8.32 -6.434 1 96.12 172 LEU A CA 1
ATOM 1287 C C . LEU A 1 172 ? -4.023 -9.094 -6.785 1 96.12 172 LEU A C 1
ATOM 1289 O O . LEU A 1 172 ? -2.928 -8.719 -6.363 1 96.12 172 LEU A O 1
ATOM 1293 N N . TYR A 1 173 ? -4.164 -10.172 -7.504 1 91.44 173 TYR A N 1
ATOM 1294 C CA . TYR A 1 173 ? -3.037 -11 -7.918 1 91.44 173 TYR A CA 1
ATOM 1295 C C . TYR A 1 173 ? -2.004 -10.18 -8.68 1 91.44 173 TYR A C 1
ATOM 1297 O O . TYR A 1 173 ? -0.803 -10.289 -8.414 1 91.44 173 TYR A O 1
ATOM 1305 N N . GLY A 1 174 ? -2.447 -9.391 -9.562 1 88.75 174 GLY A N 1
ATOM 1306 C CA . GLY A 1 174 ? -1.556 -8.547 -10.344 1 88.75 174 GLY A CA 1
ATOM 1307 C C . GLY A 1 174 ? -0.784 -7.555 -9.492 1 88.75 174 GLY A C 1
ATOM 1308 O O . GLY A 1 174 ? 0.346 -7.191 -9.828 1 88.75 174 GLY A O 1
ATOM 1309 N N . LEU A 1 175 ? -1.336 -7.148 -8.375 1 93.25 175 LEU A N 1
ATOM 1310 C CA . LEU A 1 175 ? -0.734 -6.117 -7.539 1 93.25 175 LEU A CA 1
ATOM 1311 C C . LEU A 1 175 ? 0.216 -6.734 -6.516 1 93.25 175 LEU A C 1
ATOM 1313 O O . LEU A 1 175 ? 1.064 -6.035 -5.953 1 93.25 175 LEU A O 1
ATOM 1317 N N . ARG A 1 176 ? 0.076 -8.008 -6.242 1 93.88 176 ARG A N 1
ATOM 1318 C CA . ARG A 1 176 ? 0.837 -8.633 -5.172 1 93.88 176 ARG A CA 1
ATOM 1319 C C . ARG A 1 176 ? 2.326 -8.672 -5.504 1 93.88 176 ARG A C 1
ATOM 1321 O O . ARG A 1 176 ? 3.168 -8.5 -4.621 1 93.88 176 ARG A O 1
ATOM 1328 N N . ASP A 1 177 ? 2.652 -8.891 -6.773 1 87.31 177 ASP A N 1
ATOM 1329 C CA . ASP A 1 177 ? 4.051 -8.859 -7.191 1 87.31 177 ASP A CA 1
ATOM 1330 C C . ASP A 1 177 ? 4.633 -7.453 -7.043 1 87.31 177 ASP A C 1
ATOM 1332 O O . ASP A 1 177 ? 5.715 -7.277 -6.477 1 87.31 177 ASP A O 1
ATOM 1336 N N . ALA A 1 178 ? 3.873 -6.523 -7.559 1 90.56 178 ALA A N 1
ATOM 1337 C CA . ALA A 1 178 ? 4.32 -5.133 -7.586 1 90.56 178 ALA A CA 1
ATOM 1338 C C . ALA A 1 178 ? 4.512 -4.586 -6.176 1 90.56 178 ALA A C 1
ATOM 1340 O O . ALA A 1 178 ? 5.344 -3.707 -5.949 1 90.56 178 ALA A O 1
ATOM 1341 N N . THR A 1 179 ? 3.789 -5.098 -5.195 1 96 179 THR A N 1
ATOM 1342 C CA . THR A 1 179 ? 3.795 -4.547 -3.844 1 96 179 THR A CA 1
ATOM 1343 C C . THR A 1 179 ? 4.602 -5.438 -2.9 1 96 179 THR A C 1
ATOM 1345 O O . THR A 1 179 ? 4.566 -5.25 -1.683 1 96 179 THR A O 1
ATOM 1348 N N . ALA A 1 180 ? 5.266 -6.492 -3.436 1 93.94 180 ALA A N 1
ATOM 1349 C CA . ALA A 1 180 ? 6.102 -7.406 -2.66 1 93.94 180 ALA A CA 1
ATOM 1350 C C . ALA A 1 180 ? 5.285 -8.109 -1.58 1 93.94 180 ALA A C 1
ATOM 1352 O O . ALA A 1 180 ? 5.727 -8.227 -0.435 1 93.94 180 ALA A O 1
ATOM 1353 N N . THR A 1 181 ? 4.066 -8.508 -1.951 1 96.31 181 THR A N 1
ATOM 1354 C CA . THR A 1 181 ? 3.209 -9.148 -0.961 1 96.31 181 THR A CA 1
ATOM 1355 C C . THR A 1 181 ? 2.793 -10.539 -1.427 1 96.31 181 THR A C 1
ATOM 1357 O O . THR A 1 181 ? 1.749 -11.055 -1.017 1 96.31 181 THR A O 1
ATOM 1360 N N . VAL A 1 182 ? 3.588 -11.188 -2.215 1 92.56 182 VAL A N 1
ATOM 1361 C CA . VAL A 1 182 ? 3.26 -12.469 -2.824 1 92.56 182 VAL A CA 1
ATOM 1362 C C . VAL A 1 182 ? 3.242 -13.562 -1.755 1 92.56 182 VAL A C 1
ATOM 1364 O O . VAL A 1 182 ? 2.33 -14.391 -1.724 1 92.56 182 VAL A O 1
ATOM 1367 N N . ASP A 1 183 ? 4.234 -13.531 -0.843 1 92.88 183 ASP A N 1
ATOM 1368 C CA . ASP A 1 183 ? 4.438 -14.617 0.103 1 92.88 183 ASP A CA 1
ATOM 1369 C C . ASP A 1 183 ? 3.645 -14.391 1.388 1 92.88 183 ASP A C 1
ATOM 1371 O O . ASP A 1 183 ? 4.207 -14.422 2.484 1 92.88 183 ASP A O 1
ATOM 1375 N N . SER A 1 184 ? 2.375 -14.172 1.27 1 96.19 184 SER A N 1
ATOM 1376 C CA . SER A 1 184 ? 1.417 -14.078 2.365 1 96.19 184 SER A CA 1
ATOM 1377 C C . SER A 1 184 ? 0.484 -15.289 2.389 1 96.19 184 SER A C 1
ATOM 1379 O O . SER A 1 184 ? -0.236 -15.539 1.421 1 96.19 184 SER A O 1
ATOM 1381 N N . LEU A 1 185 ? 0.451 -16.016 3.498 1 97.19 185 LEU A N 1
ATOM 1382 C CA . LEU A 1 185 ? -0.301 -17.266 3.613 1 97.19 185 LEU A CA 1
ATOM 1383 C C . LEU A 1 185 ? -1.774 -17.031 3.291 1 97.19 185 LEU A C 1
ATOM 1385 O O . LEU A 1 185 ? -2.338 -17.719 2.43 1 97.19 185 LEU A O 1
ATOM 1389 N N . PRO A 1 186 ? -2.449 -16.047 3.91 1 98.19 186 PRO A N 1
ATOM 1390 C CA . PRO A 1 186 ? -3.873 -15.859 3.617 1 98.19 186 PRO A CA 1
ATOM 1391 C C . PRO A 1 186 ? -4.121 -15.391 2.186 1 98.19 186 PRO A C 1
ATOM 1393 O O . PRO A 1 186 ? -5.121 -15.766 1.572 1 98.19 186 PRO A O 1
ATOM 1396 N N . LEU A 1 187 ? -3.195 -14.547 1.648 1 98.25 187 LEU A N 1
ATOM 1397 C CA . LEU A 1 187 ? -3.387 -14.031 0.295 1 98.25 187 LEU A CA 1
ATOM 1398 C C . LEU A 1 187 ? -3.188 -15.141 -0.737 1 98.25 187 LEU A C 1
ATOM 1400 O O . LEU A 1 187 ? -3.916 -15.211 -1.729 1 98.25 187 LEU A O 1
ATOM 1404 N N . ILE A 1 188 ? -2.193 -16.031 -0.544 1 97.31 188 ILE A N 1
ATOM 1405 C CA . ILE A 1 188 ? -1.978 -17.172 -1.427 1 97.31 188 ILE A CA 1
ATOM 1406 C C . ILE A 1 188 ? -3.195 -18.094 -1.387 1 97.31 188 ILE A C 1
ATOM 1408 O O . ILE A 1 188 ? -3.723 -18.484 -2.432 1 97.31 188 ILE A O 1
ATOM 1412 N N . THR A 1 189 ? -3.633 -18.406 -0.157 1 98.44 189 THR A N 1
ATOM 1413 C CA . THR A 1 189 ? -4.754 -19.328 0.033 1 98.44 189 THR A CA 1
ATOM 1414 C C . THR A 1 189 ? -6.012 -18.781 -0.643 1 98.44 189 THR A C 1
ATOM 1416 O O . THR A 1 189 ? -6.664 -19.5 -1.405 1 98.44 189 THR A O 1
ATOM 1419 N N . SER A 1 190 ? -6.332 -17.531 -0.375 1 98.62 190 SER A N 1
ATOM 1420 C CA . SER A 1 190 ? -7.559 -16.953 -0.916 1 98.62 190 SER A CA 1
ATOM 1421 C C . SER A 1 190 ? -7.5 -16.859 -2.438 1 98.62 190 SER A C 1
ATOM 1423 O O . SER A 1 190 ? -8.5 -17.109 -3.117 1 98.62 190 SER A O 1
ATOM 1425 N N . SER A 1 191 ? -6.34 -16.531 -2.973 1 97.69 191 SER A N 1
ATOM 1426 C CA . SER A 1 191 ? -6.184 -16.406 -4.418 1 97.69 191 SER A CA 1
ATOM 1427 C C . SER A 1 191 ? -6.367 -17.75 -5.113 1 97.69 191 SER A C 1
ATOM 1429 O O . SER A 1 191 ? -7.215 -17.875 -5.996 1 97.69 191 SER A O 1
ATOM 1431 N N . ILE A 1 192 ? -5.652 -18.734 -4.668 1 97.75 192 ILE A N 1
ATOM 1432 C CA . ILE A 1 192 ? -5.672 -20.031 -5.309 1 97.75 192 ILE A CA 1
ATOM 1433 C C . ILE A 1 192 ? -7.059 -20.656 -5.18 1 97.75 192 ILE A C 1
ATOM 1435 O O . ILE A 1 192 ? -7.664 -21.062 -6.176 1 97.75 192 ILE A O 1
ATOM 1439 N N . ILE A 1 193 ? -7.613 -20.672 -3.986 1 98.56 193 ILE A N 1
ATOM 1440 C CA . ILE A 1 193 ? -8.844 -21.422 -3.73 1 98.56 193 ILE A CA 1
ATOM 1441 C C . ILE A 1 193 ? -10.031 -20.688 -4.332 1 98.56 193 ILE A C 1
ATOM 1443 O O . ILE A 1 193 ? -11 -21.312 -4.777 1 98.56 193 ILE A O 1
ATOM 1447 N N . SER A 1 194 ? -9.992 -19.328 -4.371 1 98.25 194 SER A N 1
ATOM 1448 C CA . SER A 1 194 ? -11.094 -18.625 -5 1 98.25 194 SER A CA 1
ATOM 1449 C C . SER A 1 194 ? -11.211 -18.969 -6.48 1 98.25 194 SER A C 1
ATOM 1451 O O . SER A 1 194 ? -12.312 -19.156 -7 1 98.25 194 SER A O 1
ATOM 1453 N N . LYS A 1 195 ? -10.086 -19.047 -7.195 1 97.19 195 LYS A N 1
ATOM 1454 C CA . LYS A 1 195 ? -10.078 -19.438 -8.602 1 97.19 195 LYS A CA 1
ATOM 1455 C C . LYS A 1 195 ? -10.609 -20.859 -8.781 1 97.19 195 LYS A C 1
ATOM 1457 O O . LYS A 1 195 ? -11.484 -21.094 -9.617 1 97.19 195 LYS A O 1
ATOM 1462 N N . LYS A 1 196 ? -10.094 -21.719 -7.973 1 98.12 196 LYS A N 1
ATOM 1463 C CA . LYS A 1 196 ? -10.469 -23.125 -8.109 1 98.12 196 LYS A CA 1
ATOM 1464 C C . LYS A 1 196 ? -11.914 -23.359 -7.676 1 98.12 196 LYS A C 1
ATOM 1466 O O . LYS A 1 196 ? -12.609 -24.203 -8.242 1 98.12 196 LYS A O 1
ATOM 1471 N N . GLY A 1 197 ? -12.336 -22.672 -6.656 1 97.38 197 GLY A N 1
ATOM 1472 C CA . GLY A 1 197 ? -13.727 -22.766 -6.234 1 97.38 197 GLY A CA 1
ATOM 1473 C C . GLY A 1 197 ? -14.703 -22.297 -7.301 1 97.38 197 GLY A C 1
ATOM 1474 O O . GLY A 1 197 ? -15.828 -22.797 -7.379 1 97.38 197 GLY A O 1
ATOM 1475 N N . ALA A 1 198 ? -14.289 -21.359 -8.109 1 97.31 198 ALA A N 1
ATOM 1476 C CA . ALA A 1 198 ? -15.141 -20.797 -9.164 1 97.31 198 ALA A CA 1
ATOM 1477 C C . ALA A 1 198 ? -15.281 -21.781 -10.32 1 97.31 198 ALA A C 1
ATOM 1479 O O . ALA A 1 198 ? -16.172 -21.609 -11.172 1 97.31 198 ALA A O 1
ATOM 1480 N N . GLU A 1 199 ? -14.484 -22.797 -10.391 1 97.5 199 GLU A N 1
ATOM 1481 C CA . GLU A 1 199 ? -14.438 -23.734 -11.516 1 97.5 199 GLU A CA 1
ATOM 1482 C C . GLU A 1 199 ? -15.539 -24.781 -11.422 1 97.5 199 GLU A C 1
ATOM 1484 O O . GLU A 1 199 ? -15.789 -25.5 -12.383 1 97.5 199 GLU A O 1
ATOM 1489 N N . GLY A 1 200 ? -16.266 -24.922 -10.289 1 96.5 200 GLY A N 1
ATOM 1490 C CA . GLY A 1 200 ? -17.297 -25.938 -10.141 1 96.5 200 GLY A CA 1
ATOM 1491 C C . GLY A 1 200 ? -16.734 -27.344 -10.078 1 96.5 200 GLY A C 1
ATOM 1492 O O . GLY A 1 200 ? -17.266 -28.266 -10.711 1 96.5 200 GLY A O 1
ATOM 1493 N N . LEU A 1 201 ? -15.68 -27.562 -9.266 1 98.12 201 LEU A N 1
ATOM 1494 C CA . LEU A 1 201 ? -14.922 -28.812 -9.234 1 98.12 201 LEU A CA 1
ATOM 1495 C C . LEU A 1 201 ? -15.516 -29.781 -8.219 1 98.12 201 LEU A C 1
ATOM 1497 O O . LEU A 1 201 ? -16.047 -29.375 -7.188 1 98.12 201 LEU A O 1
ATOM 1501 N N . CYS A 1 202 ? -15.398 -31.047 -8.484 1 97.5 202 CYS A N 1
ATOM 1502 C CA . CYS A 1 202 ? -15.695 -32.062 -7.473 1 97.5 202 CYS A CA 1
ATOM 1503 C C . CYS A 1 202 ? -14.445 -32.406 -6.672 1 97.5 202 CYS A C 1
ATOM 1505 O O . CYS A 1 202 ? -14.547 -32.812 -5.516 1 97.5 202 CYS A O 1
ATOM 1507 N N . ALA A 1 203 ? -13.266 -32.25 -7.285 1 98.38 203 ALA A N 1
ATOM 1508 C CA . ALA A 1 203 ? -12.016 -32.562 -6.594 1 98.38 203 ALA A CA 1
ATOM 1509 C C . ALA A 1 203 ? -10.883 -31.656 -7.074 1 98.38 203 ALA A C 1
ATOM 1511 O O . ALA A 1 203 ? -10.859 -31.234 -8.234 1 98.38 203 ALA A O 1
ATOM 1512 N N . LEU A 1 204 ? -9.93 -31.359 -6.195 1 98.75 204 LEU A N 1
ATOM 1513 C CA . LEU A 1 204 ? -8.797 -30.469 -6.434 1 98.75 204 LEU A CA 1
ATOM 1514 C C . LEU A 1 204 ? -7.539 -31 -5.75 1 98.75 204 LEU A C 1
ATOM 1516 O O . LEU A 1 204 ? -7.582 -31.375 -4.574 1 98.75 204 LEU A O 1
ATOM 1520 N N . VAL A 1 205 ? -6.488 -31.109 -6.473 1 98.75 205 VAL A N 1
ATOM 1521 C CA . VAL A 1 205 ? -5.215 -31.438 -5.855 1 98.75 205 VAL A CA 1
ATOM 1522 C C . VAL A 1 205 ? -4.27 -30.25 -5.926 1 98.75 205 VAL A C 1
ATOM 1524 O O . VAL A 1 205 ? -4.152 -29.594 -6.969 1 98.75 205 VAL A O 1
ATOM 1527 N N . LEU A 1 206 ? -3.646 -29.938 -4.832 1 98.69 206 LEU A N 1
ATOM 1528 C CA . LEU A 1 206 ? -2.705 -28.828 -4.734 1 98.69 206 LEU A CA 1
ATOM 1529 C C . LEU A 1 206 ? -1.268 -29.344 -4.691 1 98.69 206 LEU A C 1
ATOM 1531 O O . LEU A 1 206 ? -0.922 -30.156 -3.844 1 98.69 206 LEU A O 1
ATOM 1535 N N . ASP A 1 207 ? -0.501 -28.922 -5.645 1 98.38 207 ASP A N 1
ATOM 1536 C CA . ASP A 1 207 ? 0.935 -29.188 -5.645 1 98.38 207 ASP A CA 1
ATOM 1537 C C . ASP A 1 207 ? 1.695 -28.094 -4.906 1 98.38 207 ASP A C 1
ATOM 1539 O O . ASP A 1 207 ? 2.068 -27.078 -5.5 1 98.38 207 ASP A O 1
ATOM 1543 N N . VAL A 1 208 ? 2.021 -28.312 -3.633 1 98.44 208 VAL A N 1
ATOM 1544 C CA . VAL A 1 208 ? 2.67 -27.312 -2.785 1 98.44 208 VAL A CA 1
ATOM 1545 C C . VAL A 1 208 ? 4.18 -27.547 -2.777 1 98.44 208 VAL A C 1
ATOM 1547 O O . VAL A 1 208 ? 4.656 -28.547 -2.229 1 98.44 208 VAL A O 1
ATOM 1550 N N . LYS A 1 209 ? 4.871 -26.625 -3.326 1 97.44 209 LYS A N 1
ATOM 1551 C CA . LYS A 1 209 ? 6.316 -26.75 -3.504 1 97.44 209 LYS A CA 1
ATOM 1552 C C . LYS A 1 209 ? 7.066 -26.25 -2.275 1 97.44 209 LYS A C 1
ATOM 1554 O O . LYS A 1 209 ? 6.652 -25.281 -1.641 1 97.44 209 LYS A O 1
ATOM 1559 N N . PHE A 1 210 ? 8.164 -26.891 -1.953 1 97.25 210 PHE A N 1
ATOM 1560 C CA . PHE A 1 210 ? 9.094 -26.391 -0.948 1 97.25 210 PHE A CA 1
ATOM 1561 C C . PHE A 1 210 ? 10.539 -26.578 -1.41 1 97.25 210 PHE A C 1
ATOM 1563 O O . PHE A 1 210 ? 10.82 -27.453 -2.234 1 97.25 210 PHE A O 1
ATOM 1570 N N . GLY A 1 211 ? 11.375 -25.781 -0.944 1 96.12 211 GLY A N 1
ATOM 1571 C CA . GLY A 1 211 ? 12.773 -25.781 -1.337 1 96.12 211 GLY A CA 1
ATOM 1572 C C . GLY A 1 211 ? 13.297 -24.406 -1.729 1 96.12 211 GLY A C 1
ATOM 1573 O O . GLY A 1 211 ? 12.539 -23.438 -1.756 1 96.12 211 GLY A O 1
ATOM 1574 N N . ARG A 1 212 ? 14.492 -24.328 -2.135 1 93.56 212 ARG A N 1
ATOM 1575 C CA . ARG A 1 212 ? 15.203 -23.078 -2.391 1 93.56 212 ARG A CA 1
ATOM 1576 C C . ARG A 1 212 ? 14.516 -22.281 -3.49 1 93.56 212 ARG A C 1
ATOM 1578 O O . ARG A 1 212 ? 14.477 -21.047 -3.439 1 93.56 212 ARG A O 1
ATOM 1585 N N . ALA A 1 213 ? 13.977 -22.984 -4.473 1 94.5 213 ALA A N 1
ATOM 1586 C CA . ALA A 1 213 ? 13.398 -22.297 -5.629 1 94.5 213 ALA A CA 1
ATOM 1587 C C . ALA A 1 213 ? 11.883 -22.188 -5.5 1 94.5 213 ALA A C 1
ATOM 1589 O O . ALA A 1 213 ? 11.195 -21.859 -6.469 1 94.5 213 ALA A O 1
ATOM 1590 N N . ALA A 1 214 ? 11.336 -22.562 -4.34 1 94.56 214 ALA A N 1
ATOM 1591 C CA . ALA A 1 214 ? 9.906 -22.422 -4.051 1 94.56 214 ALA A CA 1
ATOM 1592 C C . ALA A 1 214 ? 9.641 -21.172 -3.217 1 94.56 214 ALA A C 1
ATOM 1594 O O . ALA A 1 214 ? 10.57 -20.531 -2.715 1 94.56 214 ALA A O 1
ATOM 1595 N N . LEU A 1 215 ? 8.398 -20.812 -3.166 1 90.69 215 LEU A N 1
ATOM 1596 C CA . LEU A 1 215 ? 7.996 -19.719 -2.285 1 90.69 215 LEU A CA 1
ATOM 1597 C C . LEU A 1 215 ? 8.305 -20.047 -0.83 1 90.69 215 LEU A C 1
ATOM 1599 O O . LEU A 1 215 ? 8.789 -19.203 -0.082 1 90.69 215 LEU A O 1
ATOM 1603 N N . TYR A 1 216 ? 7.969 -21.266 -0.473 1 93.56 216 TYR A N 1
ATOM 1604 C CA . TYR A 1 216 ? 8.305 -21.75 0.858 1 93.56 216 TYR A CA 1
ATOM 1605 C C . TYR A 1 216 ? 9.57 -22.609 0.821 1 93.56 216 TYR A C 1
ATOM 1607 O O . TYR A 1 216 ? 9.672 -23.531 0.02 1 93.56 216 TYR A O 1
ATOM 1615 N N . LYS A 1 217 ? 10.508 -22.375 1.776 1 94.25 217 LYS A N 1
ATOM 1616 C CA . LYS A 1 217 ? 11.852 -22.922 1.65 1 94.25 217 LYS A CA 1
ATOM 1617 C C . LYS A 1 217 ? 11.969 -24.281 2.35 1 94.25 217 LYS A C 1
ATOM 1619 O O . LYS A 1 217 ? 12.82 -25.094 1.994 1 94.25 217 LYS A O 1
ATOM 1624 N N . ASP A 1 218 ? 11.086 -24.5 3.311 1 96.44 218 ASP A N 1
ATOM 1625 C CA . ASP A 1 218 ? 11.172 -25.75 4.062 1 96.44 218 ASP A CA 1
ATOM 1626 C C . ASP A 1 218 ? 9.828 -26.469 4.094 1 96.44 218 ASP A C 1
ATOM 1628 O O . ASP A 1 218 ? 8.781 -25.844 3.898 1 96.44 218 ASP A O 1
ATOM 1632 N N . ILE A 1 219 ? 9.906 -27.734 4.344 1 96.62 219 ILE A N 1
ATOM 1633 C CA . ILE A 1 219 ? 8.734 -28.594 4.234 1 96.62 219 ILE A CA 1
ATOM 1634 C C . ILE A 1 219 ? 7.727 -28.234 5.324 1 96.62 219 ILE A C 1
ATOM 1636 O O . ILE A 1 219 ? 6.516 -28.328 5.117 1 96.62 219 ILE A O 1
ATOM 1640 N N . LYS A 1 220 ? 8.195 -27.75 6.465 1 97.19 220 LYS A N 1
ATOM 1641 C CA . LYS A 1 220 ? 7.297 -27.406 7.562 1 97.19 220 LYS A CA 1
ATOM 1642 C C . LYS A 1 220 ? 6.387 -26.234 7.176 1 97.19 220 LYS A C 1
ATOM 1644 O O . LYS A 1 220 ? 5.168 -26.312 7.359 1 97.19 220 LYS A O 1
ATOM 1649 N N . SER A 1 221 ? 7.008 -25.172 6.652 1 96.31 221 SER A N 1
ATOM 1650 C CA . SER A 1 221 ? 6.215 -24.031 6.227 1 96.31 221 SER A CA 1
ATOM 1651 C C . SER A 1 221 ? 5.309 -24.391 5.059 1 96.31 221 SER A C 1
ATOM 1653 O O . SER A 1 221 ? 4.172 -23.906 4.977 1 96.31 221 SER A O 1
ATOM 1655 N N . ALA A 1 222 ? 5.805 -25.188 4.172 1 97.38 222 ALA A N 1
ATOM 1656 C CA . ALA A 1 222 ? 4.988 -25.641 3.047 1 97.38 222 ALA A CA 1
ATOM 1657 C C . ALA A 1 222 ? 3.785 -26.438 3.529 1 97.38 222 ALA A C 1
ATOM 1659 O O . ALA A 1 222 ? 2.697 -26.359 2.953 1 97.38 222 ALA A O 1
ATOM 1660 N N . ARG A 1 223 ? 3.977 -27.266 4.527 1 97.62 223 ARG A N 1
ATOM 1661 C CA . ARG A 1 223 ? 2.885 -28.031 5.109 1 97.62 223 ARG A CA 1
ATOM 1662 C C . ARG A 1 223 ? 1.81 -27.125 5.684 1 97.62 223 ARG A C 1
ATOM 1664 O O . ARG A 1 223 ? 0.616 -27.391 5.551 1 97.62 223 ARG A O 1
ATOM 1671 N N . GLY A 1 224 ? 2.287 -26.047 6.336 1 96.88 224 GLY A N 1
ATOM 1672 C CA . GLY A 1 224 ? 1.341 -25.047 6.812 1 96.88 224 GLY A CA 1
ATOM 1673 C C . GLY A 1 224 ? 0.492 -24.453 5.703 1 96.88 224 GLY A C 1
ATOM 1674 O O . GLY A 1 224 ? -0.724 -24.312 5.855 1 96.88 224 GLY A O 1
ATOM 1675 N N . LEU A 1 225 ? 1.105 -24.109 4.625 1 97.44 225 LEU A N 1
ATOM 1676 C CA . LEU A 1 225 ? 0.375 -23.594 3.469 1 97.44 225 LEU A CA 1
ATOM 1677 C C . LEU A 1 225 ? -0.583 -24.656 2.922 1 97.44 225 LEU A C 1
ATOM 1679 O O . LEU A 1 225 ? -1.74 -24.344 2.623 1 97.44 225 LEU A O 1
ATOM 1683 N N . ALA A 1 226 ? -0.106 -25.828 2.811 1 98.19 226 ALA A N 1
ATOM 1684 C CA . ALA A 1 226 ? -0.932 -26.922 2.303 1 98.19 226 ALA A CA 1
ATOM 1685 C C . ALA A 1 226 ? -2.182 -27.109 3.16 1 98.19 226 ALA A C 1
ATOM 1687 O O . ALA A 1 226 ? -3.281 -27.297 2.633 1 98.19 226 ALA A O 1
ATOM 1688 N N . GLN A 1 227 ? -1.998 -27.094 4.398 1 97.56 227 GLN A N 1
ATOM 1689 C CA . GLN A 1 227 ? -3.123 -27.266 5.312 1 97.56 227 GLN A CA 1
ATOM 1690 C C . GLN A 1 227 ? -4.137 -26.125 5.152 1 97.56 227 GLN A C 1
ATOM 1692 O O . GLN A 1 227 ? -5.344 -26.359 5.172 1 97.56 227 GLN A O 1
ATOM 1697 N N . SER A 1 228 ? -3.631 -24.922 5.055 1 97.69 228 SER A N 1
ATOM 1698 C CA . SER A 1 228 ? -4.512 -23.766 4.832 1 97.69 228 SER A CA 1
ATOM 1699 C C . SER A 1 228 ? -5.32 -23.938 3.549 1 97.69 228 SER A C 1
ATOM 1701 O O . SER A 1 228 ? -6.531 -23.703 3.539 1 97.69 228 SER A O 1
ATOM 1703 N N . LEU A 1 229 ? -4.684 -24.391 2.492 1 98.38 229 LEU A N 1
ATOM 1704 C CA . LEU A 1 229 ? -5.316 -24.578 1.191 1 98.38 229 LEU A CA 1
ATOM 1705 C C . LEU A 1 229 ? -6.352 -25.703 1.254 1 98.38 229 LEU A C 1
ATOM 1707 O O . LEU A 1 229 ? -7.484 -25.531 0.803 1 98.38 229 LEU A O 1
ATOM 1711 N N . VAL A 1 230 ? -5.965 -26.781 1.843 1 98.25 230 VAL A N 1
ATOM 1712 C CA . VAL A 1 230 ? -6.816 -27.969 1.931 1 98.25 230 VAL A CA 1
ATOM 1713 C C . VAL A 1 230 ? -8.047 -27.656 2.777 1 98.25 230 VAL A C 1
ATOM 1715 O O . VAL A 1 230 ? -9.172 -27.969 2.389 1 98.25 230 VAL A O 1
ATOM 1718 N N . THR A 1 231 ? -7.824 -27.016 3.887 1 97.56 231 THR A N 1
ATOM 1719 C CA . THR A 1 231 ? -8.922 -26.672 4.777 1 97.56 231 THR A CA 1
ATOM 1720 C C . THR A 1 231 ? -9.898 -25.719 4.094 1 97.56 231 THR A C 1
ATOM 1722 O O . THR A 1 231 ? -11.109 -25.906 4.152 1 97.56 231 THR A O 1
ATOM 1725 N N . THR A 1 232 ? -9.383 -24.688 3.475 1 97.81 232 THR A N 1
ATOM 1726 C CA . THR A 1 232 ? -10.227 -23.703 2.82 1 97.81 232 THR A CA 1
ATOM 1727 C C . THR A 1 232 ? -10.984 -24.312 1.646 1 97.81 232 THR A C 1
ATOM 1729 O O . THR A 1 232 ? -12.172 -24.062 1.465 1 97.81 232 THR A O 1
ATOM 1732 N N . GLY A 1 233 ? -10.32 -25.156 0.783 1 98.06 233 GLY A N 1
ATOM 1733 C CA . GLY A 1 233 ? -10.977 -25.828 -0.33 1 98.06 233 GLY A CA 1
ATOM 1734 C C . GLY A 1 233 ? -12.109 -26.734 0.105 1 98.06 233 GLY A C 1
ATOM 1735 O O . GLY A 1 233 ? -13.195 -26.703 -0.475 1 98.06 233 GLY A O 1
ATOM 1736 N N . ASN A 1 234 ? -11.852 -27.516 1.153 1 97.81 234 ASN A N 1
ATOM 1737 C CA . ASN A 1 234 ? -12.875 -28.422 1.654 1 97.81 234 ASN A CA 1
ATOM 1738 C C . ASN A 1 234 ? -14.039 -27.672 2.283 1 97.81 234 ASN A C 1
ATOM 1740 O O . ASN A 1 234 ? -15.188 -28.109 2.205 1 97.81 234 ASN A O 1
ATOM 1744 N N . SER A 1 235 ? -13.773 -26.547 2.865 1 96.38 235 SER A N 1
ATOM 1745 C CA . SER A 1 235 ? -14.828 -25.719 3.451 1 96.38 235 SER A CA 1
ATOM 1746 C C . SER A 1 235 ? -15.766 -25.172 2.379 1 96.38 235 SER A C 1
ATOM 1748 O O . SER A 1 235 ? -16.922 -24.828 2.668 1 96.38 235 SER A O 1
ATOM 1750 N N . LEU A 1 236 ? -15.305 -25.109 1.177 1 95.81 236 LEU A N 1
ATOM 1751 C CA . LEU A 1 236 ? -16.125 -24.594 0.08 1 95.81 236 LEU A CA 1
ATOM 1752 C C . LEU A 1 236 ? -16.828 -25.734 -0.654 1 95.81 236 LEU A C 1
ATOM 1754 O O . LEU A 1 236 ? -17.531 -25.5 -1.64 1 95.81 236 LEU A O 1
ATOM 1758 N N . GLY A 1 237 ? -16.578 -26.953 -0.242 1 95.06 237 GLY A N 1
ATOM 1759 C CA . GLY A 1 237 ? -17.297 -28.094 -0.803 1 95.06 237 GLY A CA 1
ATOM 1760 C C . GLY A 1 237 ? -16.531 -28.781 -1.91 1 95.06 237 GLY A C 1
ATOM 1761 O O . GLY A 1 237 ? -17.078 -29.672 -2.58 1 95.06 237 GLY A O 1
ATOM 1762 N N . VAL A 1 238 ? -15.312 -28.438 -2.166 1 97.12 238 VAL A N 1
ATOM 1763 C CA . VAL A 1 238 ? -14.461 -29.125 -3.137 1 97.12 238 VAL A CA 1
ATOM 1764 C C . VAL A 1 238 ? -13.547 -30.109 -2.418 1 97.12 238 VAL A C 1
ATOM 1766 O O . VAL A 1 238 ? -12.805 -29.734 -1.512 1 97.12 238 VAL A O 1
ATOM 1769 N N . ARG A 1 239 ? -13.641 -31.344 -2.723 1 98.12 239 ARG A N 1
ATOM 1770 C CA . ARG A 1 239 ? -12.719 -32.312 -2.145 1 98.12 239 ARG A CA 1
ATOM 1771 C C . ARG A 1 239 ? -11.273 -31.969 -2.496 1 98.12 239 ARG A C 1
ATOM 1773 O O . ARG A 1 239 ? -10.836 -32.188 -3.627 1 98.12 239 ARG A O 1
ATOM 1780 N N . THR A 1 240 ? -10.5 -31.469 -1.493 1 98.56 240 THR A N 1
ATOM 1781 C CA . THR A 1 240 ? -9.195 -30.891 -1.77 1 98.56 240 THR A CA 1
ATOM 1782 C C . THR A 1 240 ? -8.094 -31.641 -1.032 1 98.56 240 THR A C 1
ATOM 1784 O O . THR A 1 240 ? -8.164 -31.828 0.185 1 98.56 240 THR A O 1
ATOM 1787 N N . GLY A 1 241 ? -7.156 -32.156 -1.73 1 98.5 241 GLY A N 1
ATOM 1788 C CA . GLY A 1 241 ? -5.926 -32.719 -1.199 1 98.5 241 GLY A CA 1
ATOM 1789 C C . GLY A 1 241 ? -4.684 -31.984 -1.664 1 98.5 241 GLY A C 1
ATOM 1790 O O . GLY A 1 241 ? -4.773 -31.062 -2.488 1 98.5 241 GLY A O 1
ATOM 1791 N N . ALA A 1 242 ? -3.494 -32.344 -1.089 1 98.62 242 ALA A N 1
ATOM 1792 C CA . ALA A 1 242 ? -2.258 -31.656 -1.475 1 98.62 242 ALA A CA 1
ATOM 1793 C C . ALA A 1 242 ? -1.099 -32.656 -1.57 1 98.62 242 ALA A C 1
ATOM 1795 O O . ALA A 1 242 ? -1.163 -33.75 -1.015 1 98.62 242 ALA A O 1
ATOM 1796 N N . VAL A 1 243 ? -0.194 -32.281 -2.326 1 98.5 243 VAL A N 1
ATOM 1797 C CA . VAL A 1 243 ? 1.084 -33 -2.443 1 98.5 243 VAL A CA 1
ATOM 1798 C C . VAL A 1 243 ? 2.229 -32.031 -2.156 1 98.5 243 VAL A C 1
ATOM 1800 O O . VAL A 1 243 ? 2.285 -30.922 -2.729 1 98.5 243 VAL A O 1
ATOM 1803 N N . LEU A 1 244 ? 3.102 -32.375 -1.195 1 98.5 244 LEU A N 1
ATOM 1804 C CA . LEU A 1 244 ? 4.332 -31.609 -0.987 1 98.5 244 LEU A CA 1
ATOM 1805 C C . LEU A 1 244 ? 5.441 -32.094 -1.906 1 98.5 244 LEU A C 1
ATOM 1807 O O . LEU A 1 244 ? 5.801 -33.281 -1.867 1 98.5 244 LEU A O 1
ATOM 1811 N N . SER A 1 245 ? 5.898 -31.25 -2.764 1 98.12 245 SER A N 1
ATOM 1812 C CA . SER A 1 245 ? 6.926 -31.672 -3.715 1 98.12 245 SER A CA 1
ATOM 1813 C C . SER A 1 245 ? 8.141 -30.75 -3.652 1 98.12 245 SER A C 1
ATOM 1815 O O . SER A 1 245 ? 8.016 -29.562 -3.354 1 98.12 245 SER A O 1
ATOM 1817 N N . ARG A 1 246 ? 9.266 -31.266 -3.967 1 96.75 246 ARG A N 1
ATOM 1818 C CA . ARG A 1 246 ? 10.555 -30.578 -3.842 1 96.75 246 ARG A CA 1
ATOM 1819 C C . ARG A 1 246 ? 10.797 -29.641 -5.012 1 96.75 246 ARG A C 1
ATOM 1821 O O . ARG A 1 246 ? 10.469 -29.953 -6.156 1 96.75 246 ARG A O 1
ATOM 1828 N N . MET A 1 247 ? 11.336 -28.422 -4.695 1 95.94 247 MET A N 1
ATOM 1829 C CA . MET A 1 247 ? 11.594 -27.375 -5.68 1 95.94 247 MET A CA 1
ATOM 1830 C C . MET A 1 247 ? 12.922 -26.672 -5.391 1 95.94 247 MET A C 1
ATOM 1832 O O . MET A 1 247 ? 12.977 -25.453 -5.297 1 95.94 247 MET A O 1
ATOM 1836 N N . ASP A 1 248 ? 13.992 -27.438 -5.234 1 93.5 248 ASP A N 1
ATOM 1837 C CA . ASP A 1 248 ? 15.328 -26.859 -5.113 1 93.5 248 ASP A CA 1
ATOM 1838 C C . ASP A 1 248 ? 15.938 -26.594 -6.488 1 93.5 248 ASP A C 1
ATOM 1840 O O . ASP A 1 248 ? 16.5 -25.516 -6.723 1 93.5 248 ASP A O 1
ATOM 1844 N N . ALA A 1 249 ? 15.805 -27.625 -7.328 1 94.88 249 ALA A N 1
ATOM 1845 C CA . ALA A 1 249 ? 16.25 -27.547 -8.711 1 94.88 249 ALA A CA 1
ATOM 1846 C C . ALA A 1 249 ? 15.07 -27.406 -9.672 1 94.88 249 ALA A C 1
ATOM 1848 O O . ALA A 1 249 ? 13.945 -27.781 -9.328 1 94.88 249 ALA A O 1
ATOM 1849 N N . PRO A 1 250 ? 15.344 -26.875 -10.836 1 96.88 250 PRO A N 1
ATOM 1850 C CA . PRO A 1 250 ? 14.242 -26.766 -11.797 1 96.88 250 PRO A CA 1
ATOM 1851 C C . PRO A 1 250 ? 13.602 -28.109 -12.117 1 96.88 250 PRO A C 1
ATOM 1853 O O . PRO A 1 250 ? 14.273 -29.156 -12.078 1 96.88 250 PRO A O 1
ATOM 1856 N N . ILE A 1 251 ? 12.312 -28.094 -12.359 1 97.25 251 ILE A N 1
ATOM 1857 C CA . ILE A 1 251 ? 11.641 -29.281 -12.867 1 97.25 251 ILE A CA 1
ATOM 1858 C C . ILE A 1 251 ? 11.969 -29.469 -14.352 1 97.25 251 ILE A C 1
ATOM 1860 O O . ILE A 1 251 ? 11.727 -28.578 -15.164 1 97.25 251 ILE A O 1
ATOM 1864 N N . GLY A 1 252 ? 12.5 -30.625 -14.633 1 97.12 252 GLY A N 1
ATOM 1865 C CA . GLY A 1 252 ? 12.938 -30.859 -16 1 97.12 252 GLY A CA 1
ATOM 1866 C C . GLY A 1 252 ? 14.234 -30.172 -16.344 1 97.12 252 GLY A C 1
ATOM 1867 O O . GLY A 1 252 ? 15.125 -30.047 -15.5 1 97.12 252 GLY A O 1
ATOM 1868 N N . ARG A 1 253 ? 14.32 -29.766 -17.641 1 97.5 253 ARG A N 1
ATOM 1869 C CA . ARG A 1 253 ? 15.586 -29.219 -18.125 1 97.5 253 ARG A CA 1
ATOM 1870 C C . ARG A 1 253 ? 15.398 -27.797 -18.641 1 97.5 253 ARG A C 1
ATOM 1872 O O . ARG A 1 253 ? 16.375 -27.094 -18.891 1 97.5 253 ARG A O 1
ATOM 1879 N N . CYS A 1 254 ? 14.211 -27.406 -18.719 1 97.69 254 CYS A N 1
ATOM 1880 C CA . CYS A 1 254 ? 13.945 -26.125 -19.359 1 97.69 254 CYS A CA 1
ATOM 1881 C C . CYS A 1 254 ? 13.289 -25.141 -18.391 1 97.69 254 CYS A C 1
ATOM 1883 O O . CYS A 1 254 ? 12.336 -25.5 -17.703 1 97.69 254 CYS A O 1
ATOM 1885 N N . VAL A 1 255 ? 13.82 -23.953 -18.297 1 97.62 255 VAL A N 1
ATOM 1886 C CA . VAL A 1 255 ? 13.258 -22.859 -17.5 1 97.62 255 VAL A CA 1
ATOM 1887 C C . VAL A 1 255 ? 12.961 -21.672 -18.406 1 97.62 255 VAL A C 1
ATOM 1889 O O . VAL A 1 255 ? 13.852 -21.172 -19.109 1 97.62 255 VAL A O 1
ATOM 1892 N N . GLY A 1 256 ? 11.719 -21.234 -18.453 1 96.25 256 GLY A N 1
ATOM 1893 C CA . GLY A 1 256 ? 11.25 -20.141 -19.297 1 96.25 256 GLY A CA 1
ATOM 1894 C C . GLY A 1 256 ? 9.781 -20.266 -19.672 1 96.25 256 GLY A C 1
ATOM 1895 O O . GLY A 1 256 ? 8.945 -20.562 -18.812 1 96.25 256 GLY A O 1
ATOM 1896 N N . ASN A 1 257 ? 9.531 -19.875 -20.984 1 96.62 257 ASN A N 1
ATOM 1897 C CA . ASN A 1 257 ? 8.164 -19.984 -21.484 1 96.62 257 ASN A CA 1
ATOM 1898 C C . ASN A 1 257 ? 8.07 -20.891 -22.703 1 96.62 257 ASN A C 1
ATOM 1900 O O . ASN A 1 257 ? 7.797 -22.094 -22.578 1 96.62 257 ASN A O 1
ATOM 1904 N N . ALA A 1 258 ? 8.57 -20.438 -23.812 1 97.12 258 ALA A N 1
ATOM 1905 C CA . ALA A 1 258 ? 8.508 -21.234 -25.031 1 97.12 258 ALA A CA 1
ATOM 1906 C C . ALA A 1 258 ? 9.234 -22.562 -24.859 1 97.12 258 ALA A C 1
ATOM 1908 O O . ALA A 1 258 ? 8.727 -23.609 -25.281 1 97.12 258 ALA A O 1
ATOM 1909 N N . ILE A 1 259 ? 10.344 -22.531 -24.25 1 97.25 259 ILE A N 1
ATOM 1910 C CA . ILE A 1 259 ? 11.156 -23.734 -24.125 1 97.25 259 ILE A CA 1
ATOM 1911 C C . ILE A 1 259 ? 10.5 -24.703 -23.156 1 97.25 259 ILE A C 1
ATOM 1913 O O . ILE A 1 259 ? 10.648 -25.922 -23.297 1 97.25 259 ILE A O 1
ATOM 1917 N N . GLU A 1 260 ? 9.805 -24.203 -22.172 1 97.75 260 GLU A N 1
ATOM 1918 C CA . GLU A 1 260 ? 9.055 -25.094 -21.281 1 97.75 260 GLU A CA 1
ATOM 1919 C C . GLU A 1 260 ? 7.902 -25.766 -22.031 1 97.75 260 GLU A C 1
ATOM 1921 O O . GLU A 1 260 ? 7.562 -26.922 -21.75 1 97.75 260 GLU A O 1
ATOM 1926 N N . VAL A 1 261 ? 7.273 -25.031 -22.953 1 98.19 261 VAL A N 1
ATOM 1927 C CA . VAL A 1 261 ? 6.227 -25.609 -23.781 1 98.19 261 VAL A CA 1
ATOM 1928 C C . VAL A 1 261 ? 6.797 -26.766 -24.609 1 98.19 261 VAL A C 1
ATOM 1930 O O . VAL A 1 261 ? 6.172 -27.828 -24.719 1 98.19 261 VAL A O 1
ATOM 1933 N N . CYS A 1 262 ? 7.969 -26.578 -25.141 1 97.81 262 CYS A N 1
ATOM 1934 C CA . CYS A 1 262 ? 8.625 -27.625 -25.906 1 97.81 262 CYS A CA 1
ATOM 1935 C C . CYS A 1 262 ? 8.82 -28.875 -25.047 1 97.81 262 CYS A C 1
ATOM 1937 O O . CYS A 1 262 ? 8.531 -29.984 -25.5 1 97.81 262 CYS A O 1
ATOM 1939 N N . GLU A 1 263 ? 9.273 -28.641 -23.859 1 97.88 263 GLU A N 1
ATOM 1940 C CA . GLU A 1 263 ? 9.523 -29.781 -22.984 1 97.88 263 GLU A CA 1
ATOM 1941 C C . GLU A 1 263 ? 8.227 -30.453 -22.578 1 97.88 263 GLU A C 1
ATOM 1943 O O . GLU A 1 263 ? 8.18 -31.672 -22.422 1 97.88 263 GLU A O 1
ATOM 1948 N N . ALA A 1 264 ? 7.191 -29.703 -22.359 1 98.25 264 ALA A N 1
ATOM 1949 C CA . ALA A 1 264 ? 5.879 -30.266 -22.062 1 98.25 264 ALA A CA 1
ATOM 1950 C C . ALA A 1 264 ? 5.383 -31.141 -23.219 1 98.25 264 ALA A C 1
ATOM 1952 O O . ALA A 1 264 ? 4.805 -32.188 -23 1 98.25 264 ALA A O 1
ATOM 1953 N N . LEU A 1 265 ? 5.594 -30.656 -24.438 1 98.25 265 LEU A N 1
ATOM 1954 C CA . LEU A 1 265 ? 5.215 -31.406 -25.625 1 98.25 265 LEU A CA 1
ATOM 1955 C C . LEU A 1 265 ? 6 -32.719 -25.703 1 98.25 265 LEU A C 1
ATOM 1957 O O . LEU A 1 265 ? 5.441 -33.75 -26.062 1 98.25 265 LEU A O 1
ATOM 1961 N N . GLU A 1 266 ? 7.258 -32.625 -25.391 1 97.69 266 GLU A N 1
ATOM 1962 C CA . GLU A 1 266 ? 8.055 -33.844 -25.359 1 97.69 266 GLU A CA 1
ATOM 1963 C C . GLU A 1 266 ? 7.52 -34.844 -24.328 1 97.69 266 GLU A C 1
ATOM 1965 O O . GLU A 1 266 ? 7.52 -36.031 -24.547 1 97.69 266 GLU A O 1
ATOM 1970 N N . CYS A 1 267 ? 7.148 -34.344 -23.203 1 97.75 267 CYS A N 1
ATOM 1971 C CA . CYS A 1 267 ? 6.527 -35.156 -22.172 1 97.75 267 CYS A CA 1
ATOM 1972 C C . CYS A 1 267 ? 5.27 -35.844 -22.719 1 97.75 267 CYS A C 1
ATOM 1974 O O . CYS A 1 267 ? 5.066 -37.031 -22.5 1 97.75 267 CYS A O 1
ATOM 1976 N N . LEU A 1 268 ? 4.438 -35.125 -23.438 1 98.38 268 LEU A N 1
ATOM 1977 C CA . LEU A 1 268 ? 3.197 -35.625 -24 1 98.38 268 LEU A CA 1
ATOM 1978 C C . LEU A 1 268 ? 3.482 -36.656 -25.094 1 98.38 268 LEU A C 1
ATOM 1980 O O . LEU A 1 268 ? 2.613 -37.469 -25.453 1 98.38 268 LEU A O 1
ATOM 1984 N N . LYS A 1 269 ? 4.664 -36.594 -25.656 1 97 269 LYS A N 1
ATOM 1985 C CA . LYS A 1 269 ? 5.082 -37.531 -26.672 1 97 269 LYS A CA 1
ATOM 1986 C C . LYS A 1 269 ? 5.785 -38.75 -26.062 1 97 269 LYS A C 1
ATOM 1988 O O . LYS A 1 269 ? 6.301 -39.594 -26.781 1 97 269 LYS A O 1
ATOM 1993 N N . GLY A 1 270 ? 5.891 -38.75 -24.703 1 93.88 270 GLY A N 1
ATOM 1994 C CA . GLY A 1 270 ? 6.473 -39.875 -23.984 1 93.88 270 GLY A CA 1
ATOM 1995 C C . GLY A 1 270 ? 7.969 -39.75 -23.781 1 93.88 270 GLY A C 1
ATOM 1996 O O . GLY A 1 270 ? 8.633 -40.719 -23.375 1 93.88 270 GLY A O 1
ATOM 1997 N N . ARG A 1 271 ? 8.508 -38.562 -24.031 1 94.62 271 ARG A N 1
ATOM 1998 C CA . ARG A 1 271 ? 9.953 -38.375 -23.969 1 94.62 271 ARG A CA 1
ATOM 1999 C C . ARG A 1 271 ? 10.305 -37.281 -22.969 1 94.62 271 ARG A C 1
ATOM 2001 O O . ARG A 1 271 ? 11.32 -36.594 -23.125 1 94.62 271 ARG A O 1
ATOM 2008 N N . GLY A 1 272 ? 9.492 -37 -22.062 1 94.12 272 GLY A N 1
ATOM 2009 C CA . GLY A 1 272 ? 9.742 -35.969 -21.078 1 94.12 272 GLY A CA 1
ATOM 2010 C C . GLY A 1 272 ? 10.734 -36.375 -20.016 1 94.12 272 GLY A C 1
ATOM 2011 O O . GLY A 1 272 ? 11.039 -37.562 -19.859 1 94.12 272 GLY A O 1
ATOM 2012 N N . PRO A 1 273 ? 11.266 -35.406 -19.281 1 96.06 273 PRO A N 1
ATOM 2013 C CA . PRO A 1 273 ? 12.148 -35.75 -18.156 1 96.06 273 PRO A CA 1
ATOM 2014 C C . PRO A 1 273 ? 11.445 -36.562 -17.078 1 96.06 273 PRO A C 1
ATOM 2016 O O . PRO A 1 273 ? 10.242 -36.406 -16.859 1 96.06 273 PRO A O 1
ATOM 2019 N N . ASP A 1 274 ? 12.227 -37.375 -16.328 1 95.81 274 ASP A N 1
ATOM 2020 C CA . ASP A 1 274 ? 11.695 -38.312 -15.352 1 95.81 274 ASP A CA 1
ATOM 2021 C C . ASP A 1 274 ? 10.977 -37.594 -14.219 1 95.81 274 ASP A C 1
ATOM 2023 O O . ASP A 1 274 ? 9.93 -38.031 -13.75 1 95.81 274 ASP A O 1
ATOM 2027 N N . ASP A 1 275 ? 11.562 -36.562 -13.805 1 96.81 275 ASP A N 1
ATOM 2028 C CA . ASP A 1 275 ? 10.977 -35.844 -12.664 1 96.81 275 ASP A CA 1
ATOM 2029 C C . ASP A 1 275 ? 9.648 -35.188 -13.047 1 96.81 275 ASP A C 1
ATOM 2031 O O . ASP A 1 275 ? 8.703 -35.188 -12.258 1 96.81 275 ASP A O 1
ATOM 2035 N N . LEU A 1 276 ? 9.539 -34.594 -14.234 1 97.75 276 LEU A N 1
ATOM 2036 C CA . LEU A 1 276 ? 8.266 -34.094 -14.727 1 97.75 276 LEU A CA 1
ATOM 2037 C C . LEU A 1 276 ? 7.227 -35.188 -14.828 1 97.75 276 LEU A C 1
ATOM 2039 O O . LEU A 1 276 ? 6.086 -35.031 -14.398 1 97.75 276 LEU A O 1
ATOM 2043 N N . ASN A 1 277 ? 7.648 -36.312 -15.367 1 97.69 277 ASN A N 1
ATOM 2044 C CA . ASN A 1 277 ? 6.762 -37.469 -15.469 1 97.69 277 ASN A CA 1
ATOM 2045 C C . ASN A 1 277 ? 6.277 -37.906 -14.094 1 97.69 277 ASN A C 1
ATOM 2047 O O . ASN A 1 277 ? 5.109 -38.281 -13.938 1 97.69 277 ASN A O 1
ATOM 2051 N N . GLU A 1 278 ? 7.164 -37.938 -13.227 1 97.75 278 GLU A N 1
ATOM 2052 C CA . GLU A 1 278 ? 6.812 -38.312 -11.867 1 97.75 278 GLU A CA 1
ATOM 2053 C C . GLU A 1 278 ? 5.719 -37.406 -11.305 1 97.75 278 GLU A C 1
ATOM 2055 O O . GLU A 1 278 ? 4.742 -37.906 -10.727 1 97.75 278 GLU A O 1
ATOM 2060 N N . LEU A 1 279 ? 5.906 -36.156 -11.43 1 98.31 279 LEU A N 1
ATOM 2061 C CA . LEU A 1 279 ? 4.949 -35.188 -10.891 1 98.31 279 LEU A CA 1
ATOM 2062 C C . LEU A 1 279 ? 3.598 -35.344 -11.578 1 98.31 279 LEU A C 1
ATOM 2064 O O . LEU A 1 279 ? 2.557 -35.344 -10.922 1 98.31 279 LEU A O 1
ATOM 2068 N N . VAL A 1 280 ? 3.602 -35.438 -12.906 1 98.69 280 VAL A N 1
ATOM 2069 C CA . VAL A 1 280 ? 2.365 -35.562 -13.672 1 98.69 280 VAL A CA 1
ATOM 2070 C C . VAL A 1 280 ? 1.618 -36.812 -13.266 1 98.69 280 VAL A C 1
ATOM 2072 O O . VAL A 1 280 ? 0.411 -36.781 -13.016 1 98.69 280 VAL A O 1
ATOM 2075 N N . THR A 1 281 ? 2.34 -37.906 -13.125 1 98.56 281 THR A N 1
ATOM 2076 C CA . THR A 1 281 ? 1.723 -39.188 -12.805 1 98.56 281 THR A CA 1
ATOM 2077 C C . THR A 1 281 ? 1.238 -39.188 -11.352 1 98.56 281 THR A C 1
ATOM 2079 O O . THR A 1 281 ? 0.154 -39.688 -11.062 1 98.56 281 THR A O 1
ATOM 2082 N N . SER A 1 282 ? 2.02 -38.656 -10.469 1 98.5 282 SER A N 1
ATOM 2083 C CA . SER A 1 282 ? 1.657 -38.656 -9.062 1 98.5 282 SER A CA 1
ATOM 2084 C C . SER A 1 282 ? 0.447 -37.75 -8.797 1 98.5 282 SER A C 1
ATOM 2086 O O . SER A 1 282 ? -0.506 -38.188 -8.141 1 98.5 282 SER A O 1
ATOM 2088 N N . LEU A 1 283 ? 0.48 -36.562 -9.281 1 98.69 283 LEU A N 1
ATOM 2089 C CA . LEU A 1 283 ? -0.607 -35.625 -9.07 1 98.69 283 LEU A CA 1
ATOM 2090 C C . LEU A 1 283 ? -1.879 -36.094 -9.773 1 98.69 283 LEU A C 1
ATOM 2092 O O . LEU A 1 283 ? -2.965 -36.031 -9.195 1 98.69 283 LEU A O 1
ATOM 2096 N N . GLY A 1 284 ? -1.736 -36.531 -11.031 1 98.81 284 GLY A N 1
ATOM 2097 C CA . GLY A 1 284 ? -2.883 -37.031 -11.766 1 98.81 284 GLY A CA 1
ATOM 2098 C C . GLY A 1 284 ? -3.498 -38.25 -11.141 1 98.81 284 GLY A C 1
ATOM 2099 O O . GLY A 1 284 ? -4.723 -38.375 -11.039 1 98.81 284 GLY A O 1
ATOM 2100 N N . GLY A 1 285 ? -2.609 -39.188 -10.773 1 98.69 285 GLY A N 1
ATOM 2101 C CA . GLY A 1 285 ? -3.094 -40.406 -10.125 1 98.69 285 GLY A CA 1
ATOM 2102 C C . GLY A 1 285 ? -3.828 -40.125 -8.828 1 98.69 285 GLY A C 1
ATOM 2103 O O . GLY A 1 285 ? -4.871 -40.75 -8.562 1 98.69 285 GLY A O 1
ATOM 2104 N N . TYR A 1 286 ? -3.262 -39.25 -8.055 1 98.25 286 TYR A N 1
ATOM 2105 C CA . TYR A 1 286 ? -3.881 -38.875 -6.793 1 98.25 286 TYR A CA 1
ATOM 2106 C C . TYR A 1 286 ? -5.258 -38.25 -7.031 1 98.25 286 TYR A C 1
ATOM 2108 O O . TYR A 1 286 ? -6.215 -38.562 -6.316 1 98.25 286 TYR A O 1
ATOM 2116 N N . LEU A 1 287 ? -5.375 -37.438 -7.992 1 98.19 287 LEU A N 1
ATOM 2117 C CA . LEU A 1 287 ? -6.621 -36.75 -8.312 1 98.19 287 LEU A CA 1
ATOM 2118 C C . LEU A 1 287 ? -7.672 -37.719 -8.812 1 98.19 287 LEU A C 1
ATOM 2120 O O . LEU A 1 287 ? -8.844 -37.625 -8.438 1 98.19 287 LEU A O 1
ATOM 2124 N N . LEU A 1 288 ? -7.262 -38.656 -9.688 1 98.44 288 LEU A N 1
ATOM 2125 C CA . LEU A 1 288 ? -8.18 -39.688 -10.156 1 98.44 288 LEU A CA 1
ATOM 2126 C C . LEU A 1 288 ? -8.711 -40.531 -8.992 1 98.44 288 LEU A C 1
ATOM 2128 O O . LEU A 1 288 ? -9.906 -40.812 -8.93 1 98.44 288 LEU A O 1
ATOM 2132 N N . TRP A 1 289 ? -7.852 -40.812 -8.094 1 97.94 289 TRP A N 1
ATOM 2133 C CA . TRP A 1 289 ? -8.25 -41.594 -6.93 1 97.94 289 TRP A CA 1
ATOM 2134 C C . TRP A 1 289 ? -9.195 -40.812 -6.035 1 97.94 289 TRP A C 1
ATOM 2136 O O . TRP A 1 289 ? -10.281 -41.281 -5.691 1 97.94 289 TRP A O 1
ATOM 2146 N N . MET A 1 290 ? -8.836 -39.594 -5.715 1 96.56 290 MET A N 1
ATOM 2147 C CA . MET A 1 290 ? -9.602 -38.75 -4.797 1 96.56 290 MET A CA 1
ATOM 2148 C C . MET A 1 290 ? -10.977 -38.438 -5.363 1 96.56 290 MET A C 1
ATOM 2150 O O . MET A 1 290 ? -11.93 -38.25 -4.613 1 96.56 290 MET A O 1
ATOM 2154 N N . SER A 1 291 ? -11.086 -38.375 -6.711 1 96.69 291 SER A N 1
ATOM 2155 C CA . SER A 1 291 ? -12.352 -38.031 -7.355 1 96.69 291 SER A CA 1
ATOM 2156 C C . SER A 1 291 ? -13.219 -39.25 -7.59 1 96.69 291 SER A C 1
ATOM 2158 O O . SER A 1 291 ? -14.359 -39.156 -8.031 1 96.69 291 SER A O 1
ATOM 2160 N N . GLY A 1 292 ? -12.656 -40.438 -7.328 1 96.31 292 GLY A N 1
ATOM 2161 C CA . GLY A 1 292 ? -13.406 -41.656 -7.5 1 96.31 292 GLY A CA 1
ATOM 2162 C C . GLY A 1 292 ? -13.32 -42.219 -8.906 1 96.31 292 GLY A C 1
ATOM 2163 O O . GLY A 1 292 ? -14 -43.219 -9.234 1 96.31 292 GLY A O 1
ATOM 2164 N N . ASN A 1 293 ? -12.516 -41.656 -9.734 1 97.31 293 ASN A N 1
ATOM 2165 C CA . ASN A 1 293 ? -12.383 -42.094 -11.117 1 97.31 293 ASN A CA 1
ATOM 2166 C C . ASN A 1 293 ? -11.398 -43.25 -11.25 1 97.31 293 ASN A C 1
ATOM 2168 O O . ASN A 1 293 ? -11.281 -43.844 -12.32 1 97.31 293 ASN A O 1
ATOM 2172 N N . SER A 1 294 ? -10.664 -43.469 -10.188 1 97.62 294 SER A N 1
ATOM 2173 C CA . SER A 1 294 ? -9.797 -44.625 -10.062 1 97.62 294 SER A CA 1
ATOM 2174 C C . SER A 1 294 ? -9.914 -45.281 -8.688 1 97.62 294 SER A C 1
ATOM 2176 O O . SER A 1 294 ? -10.094 -44.562 -7.684 1 97.62 294 SER A O 1
ATOM 2178 N N . PRO A 1 295 ? -9.758 -46.562 -8.609 1 97.19 295 PRO A N 1
ATOM 2179 C CA . PRO A 1 295 ? -10.023 -47.25 -7.344 1 97.19 295 PRO A CA 1
ATOM 2180 C C . PRO A 1 295 ? -8.883 -47.094 -6.336 1 97.19 295 PRO A C 1
ATOM 2182 O O . PRO A 1 295 ? -9.078 -47.312 -5.141 1 97.19 295 PRO A O 1
ATOM 2185 N N . SER A 1 296 ? -7.66 -46.75 -6.828 1 97.19 296 SER A N 1
ATOM 2186 C CA . SER A 1 296 ? -6.512 -46.562 -5.945 1 97.19 296 SER A CA 1
ATOM 2187 C C . SER A 1 296 ? -5.516 -45.562 -6.535 1 97.19 296 SER A C 1
ATOM 2189 O O . SER A 1 296 ? -5.582 -45.25 -7.723 1 97.19 296 SER A O 1
ATOM 2191 N N . LEU A 1 297 ? -4.699 -45.125 -5.648 1 96.94 297 LEU A N 1
ATOM 2192 C CA . LEU A 1 297 ? -3.643 -44.219 -6.078 1 96.94 297 LEU A CA 1
ATOM 2193 C C . LEU A 1 297 ? -2.771 -44.844 -7.148 1 96.94 297 LEU A C 1
ATOM 2195 O O . LEU A 1 297 ? -2.479 -44.219 -8.172 1 96.94 297 LEU A O 1
ATOM 2199 N N . GLU A 1 298 ? -2.361 -46.094 -6.965 1 97.62 298 GLU A N 1
ATOM 2200 C CA . GLU A 1 298 ? -1.482 -46.812 -7.879 1 97.62 298 GLU A CA 1
ATOM 2201 C C . GLU A 1 298 ? -2.137 -47 -9.25 1 97.62 298 GLU A C 1
ATOM 2203 O O . GLU A 1 298 ? -1.49 -46.781 -10.281 1 97.62 298 GLU A O 1
ATOM 2208 N N . LYS A 1 299 ? -3.352 -47.375 -9.242 1 98.31 299 LYS A N 1
ATOM 2209 C CA . LYS A 1 299 ? -4.066 -47.562 -10.508 1 98.31 299 LYS A CA 1
ATOM 2210 C C . LYS A 1 299 ? -4.223 -46.219 -11.242 1 98.31 299 LYS A C 1
ATOM 2212 O O . LYS A 1 299 ? -4.102 -46.156 -12.469 1 98.31 299 LYS A O 1
ATOM 2217 N N . GLY A 1 300 ? -4.57 -45.219 -10.5 1 98.5 300 GLY A N 1
ATOM 2218 C CA . GLY A 1 300 ? -4.648 -43.875 -11.109 1 98.5 300 GLY A CA 1
ATOM 2219 C C . GLY A 1 300 ? -3.35 -43.469 -11.766 1 98.5 300 GLY A C 1
ATOM 2220 O O . GLY A 1 300 ? -3.357 -42.906 -12.867 1 98.5 300 GLY A O 1
ATOM 2221 N N . GLN A 1 301 ? -2.262 -43.688 -11.047 1 98.38 301 GLN A N 1
ATOM 2222 C CA . GLN A 1 301 ? -0.951 -43.375 -11.594 1 98.38 301 GLN A CA 1
ATOM 2223 C C . GLN A 1 301 ? -0.676 -44.125 -12.883 1 98.38 301 GLN A C 1
ATOM 2225 O O . GLN A 1 301 ? -0.125 -43.594 -13.836 1 98.38 301 GLN A O 1
ATOM 2230 N N . THR A 1 302 ? -1.048 -45.312 -12.883 1 98.44 302 THR A N 1
ATOM 2231 C CA . THR A 1 302 ? -0.866 -46.188 -14.062 1 98.44 302 THR A CA 1
ATOM 2232 C C . THR A 1 302 ? -1.696 -45.656 -15.234 1 98.44 302 THR A C 1
ATOM 2234 O O . THR A 1 302 ? -1.23 -45.656 -16.375 1 98.44 302 THR A O 1
ATOM 2237 N N . GLU A 1 303 ? -2.92 -45.281 -14.953 1 98.56 303 GLU A N 1
ATOM 2238 C CA . GLU A 1 303 ? -3.799 -44.75 -15.992 1 98.56 303 GLU A CA 1
ATOM 2239 C C . GLU A 1 303 ? -3.213 -43.469 -16.609 1 98.56 303 GLU A C 1
ATOM 2241 O O . GLU A 1 303 ? -3.221 -43.312 -17.844 1 98.56 303 GLU A O 1
ATOM 2246 N N . ILE A 1 304 ? -2.703 -42.625 -15.797 1 98.62 304 ILE A N 1
ATOM 2247 C CA . ILE A 1 304 ? -2.09 -41.375 -16.297 1 98.62 304 ILE A CA 1
ATOM 2248 C C . ILE A 1 304 ? -0.866 -41.719 -17.141 1 98.62 304 ILE A C 1
ATOM 2250 O O . ILE A 1 304 ? -0.671 -41.156 -18.219 1 98.62 304 ILE A O 1
ATOM 2254 N N . ALA A 1 305 ? -0.027 -42.594 -16.656 1 98.19 305 ALA A N 1
ATOM 2255 C CA . ALA A 1 305 ? 1.17 -43 -17.391 1 98.19 305 ALA A CA 1
ATOM 2256 C C . ALA A 1 305 ? 0.809 -43.594 -18.75 1 98.19 305 ALA A C 1
ATOM 2258 O O . ALA A 1 305 ? 1.497 -43.312 -19.75 1 98.19 305 ALA A O 1
ATOM 2259 N N . GLU A 1 306 ? -0.224 -44.312 -18.812 1 98.19 306 GLU A N 1
ATOM 2260 C CA . GLU A 1 306 ? -0.654 -44.969 -20.047 1 98.19 306 GLU A CA 1
ATOM 2261 C C . GLU A 1 306 ? -1.064 -43.938 -21.094 1 98.19 306 GLU A C 1
ATOM 2263 O O . GLU A 1 306 ? -0.682 -44.062 -22.25 1 98.19 306 GLU A O 1
ATOM 2268 N N . VAL A 1 307 ? -1.812 -42.969 -20.719 1 98.19 307 VAL A N 1
ATOM 2269 C CA . VAL A 1 307 ? -2.314 -42 -21.672 1 98.19 307 VAL A CA 1
ATOM 2270 C C . VAL A 1 307 ? -1.182 -41.062 -22.125 1 98.19 307 VAL A C 1
ATOM 2272 O O . VAL A 1 307 ? -1.216 -40.531 -23.219 1 98.19 307 VAL A O 1
ATOM 2275 N N . LEU A 1 308 ? -0.163 -40.875 -21.281 1 97.62 308 LEU A N 1
ATOM 2276 C CA . LEU A 1 308 ? 1.017 -40.125 -21.703 1 97.62 308 LEU A CA 1
ATOM 2277 C C . LEU A 1 308 ? 1.819 -40.906 -22.734 1 97.62 308 LEU A C 1
ATOM 2279 O O . LEU A 1 308 ? 2.41 -40.281 -23.641 1 97.62 308 LEU A O 1
ATOM 2283 N N . GLN A 1 309 ? 1.792 -42.188 -22.656 1 96.44 309 GLN A N 1
ATOM 2284 C CA . GLN A 1 309 ? 2.629 -43.031 -23.5 1 96.44 309 GLN A CA 1
ATOM 2285 C C . GLN A 1 309 ? 1.936 -43.375 -24.812 1 96.44 309 GLN A C 1
ATOM 2287 O O . GLN A 1 309 ? 2.586 -43.469 -25.859 1 96.44 309 GLN A O 1
ATOM 2292 N N . ASN A 1 310 ? 0.626 -43.5 -24.812 1 96.62 310 ASN A N 1
ATOM 2293 C CA . ASN A 1 310 ? -0.067 -44 -25.984 1 96.62 310 ASN A CA 1
ATOM 2294 C C . ASN A 1 310 ? -0.538 -42.844 -26.891 1 96.62 310 ASN A C 1
ATOM 2296 O O . ASN A 1 310 ? -1.213 -43.094 -27.891 1 96.62 310 ASN A O 1
ATOM 2300 N N . GLY A 1 311 ? -0.306 -41.625 -26.484 1 96.69 311 GLY A N 1
ATOM 2301 C CA . GLY A 1 311 ? -0.583 -40.5 -27.344 1 96.69 311 GLY A CA 1
ATOM 2302 C C . GLY A 1 311 ? -1.956 -39.875 -27.109 1 96.69 311 GLY A C 1
ATOM 2303 O O . GLY A 1 311 ? -2.281 -38.844 -27.672 1 96.69 311 GLY A O 1
ATOM 2304 N N . ALA A 1 312 ? -2.738 -40.5 -26.281 1 98.38 312 ALA A N 1
ATOM 2305 C CA . ALA A 1 312 ? -4.082 -40 -26.016 1 98.38 312 ALA A CA 1
ATOM 2306 C C . ALA A 1 312 ? -4.027 -38.594 -25.438 1 98.38 312 ALA A C 1
ATOM 2308 O O . ALA A 1 312 ? -4.816 -37.719 -25.812 1 98.38 312 ALA A O 1
ATOM 2309 N N . ALA A 1 313 ? -3.148 -38.406 -24.5 1 98.69 313 ALA A N 1
ATOM 2310 C CA . ALA A 1 313 ? -2.994 -37.062 -23.891 1 98.69 313 ALA A CA 1
ATOM 2311 C C . ALA A 1 313 ? -2.545 -36.031 -24.938 1 98.69 313 ALA A C 1
ATOM 2313 O O . ALA A 1 313 ? -3.006 -34.906 -24.922 1 98.69 313 ALA A O 1
ATOM 2314 N N . LEU A 1 314 ? -1.63 -36.406 -25.797 1 98.69 314 LEU A N 1
ATOM 2315 C CA . LEU A 1 314 ? -1.138 -35.531 -26.844 1 98.69 314 LEU A CA 1
ATOM 2316 C C . LEU A 1 314 ? -2.273 -35.094 -27.766 1 98.69 314 LEU A C 1
ATOM 2318 O O . LEU A 1 314 ? -2.35 -33.938 -28.156 1 98.69 314 LEU A O 1
ATOM 2322 N N . ARG A 1 315 ? -3.139 -36 -28.125 1 98.56 315 ARG A N 1
ATOM 2323 C CA . ARG A 1 315 ? -4.277 -35.688 -28.984 1 98.56 315 ARG A CA 1
ATOM 2324 C C . ARG A 1 315 ? -5.215 -34.688 -28.312 1 98.56 315 ARG A C 1
ATOM 2326 O O . ARG A 1 315 ? -5.754 -33.812 -28.969 1 98.56 315 ARG A O 1
ATOM 2333 N N . LYS A 1 316 ? -5.414 -34.938 -27 1 98.81 316 LYS A N 1
ATOM 2334 C CA . LYS A 1 316 ? -6.234 -34 -26.25 1 98.81 316 LYS A CA 1
ATOM 2335 C C . LYS A 1 316 ? -5.598 -32.594 -26.234 1 98.81 316 LYS A C 1
ATOM 2337 O O . LYS A 1 316 ? -6.297 -31.594 -26.344 1 98.81 316 LYS A O 1
ATOM 2342 N N . PHE A 1 317 ? -4.27 -32.531 -26.062 1 98.81 317 PHE A N 1
ATOM 2343 C CA . PHE A 1 317 ? -3.566 -31.25 -26.062 1 98.81 317 PHE A CA 1
ATOM 2344 C C . PHE A 1 317 ? -3.723 -30.531 -27.406 1 98.81 317 PHE A C 1
ATOM 2346 O O . PHE A 1 317 ? -3.988 -29.344 -27.453 1 98.81 317 PHE A O 1
ATOM 2353 N N . GLN A 1 318 ? -3.561 -31.281 -28.453 1 98.69 318 GLN A N 1
ATOM 2354 C CA . GLN A 1 318 ? -3.727 -30.734 -29.797 1 98.69 318 GLN A CA 1
ATOM 2355 C C . GLN A 1 318 ? -5.133 -30.172 -30 1 98.69 318 GLN A C 1
ATOM 2357 O O . GLN A 1 318 ? -5.305 -29.078 -30.547 1 98.69 318 GLN A O 1
ATOM 2362 N N . ALA A 1 319 ? -6.105 -30.938 -29.562 1 98.81 319 ALA A N 1
ATOM 2363 C CA . ALA A 1 319 ? -7.496 -30.516 -29.672 1 98.81 319 ALA A CA 1
ATOM 2364 C C . ALA A 1 319 ? -7.746 -29.234 -28.875 1 98.81 319 ALA A C 1
ATOM 2366 O O . ALA A 1 319 ? -8.5 -28.359 -29.312 1 98.81 319 ALA A O 1
ATOM 2367 N N . MET A 1 320 ? -7.148 -29.172 -27.734 1 98.75 320 MET A N 1
ATOM 2368 C CA . MET A 1 320 ? -7.281 -27.969 -26.906 1 98.75 320 MET A CA 1
ATOM 2369 C C . MET A 1 320 ? -6.691 -26.75 -27.609 1 98.75 320 MET A C 1
ATOM 2371 O O . MET A 1 320 ? -7.293 -25.688 -27.609 1 98.75 320 MET A O 1
ATOM 2375 N N . LEU A 1 321 ? -5.477 -26.938 -28.188 1 98.69 321 LEU A N 1
ATOM 2376 C CA . LEU A 1 321 ? -4.844 -25.859 -28.938 1 98.69 321 LEU A CA 1
ATOM 2377 C C . LEU A 1 321 ? -5.77 -25.344 -30.031 1 98.69 321 LEU A C 1
ATOM 2379 O O . LEU A 1 321 ? -5.992 -24.125 -30.141 1 98.69 321 LEU A O 1
ATOM 2383 N N . GLU A 1 322 ? -6.316 -26.234 -30.75 1 98.62 322 GLU A N 1
ATOM 2384 C CA . GLU A 1 322 ? -7.191 -25.859 -31.859 1 98.62 322 GLU A CA 1
ATOM 2385 C C . GLU A 1 322 ? -8.469 -25.188 -31.344 1 98.62 322 GLU A C 1
ATOM 2387 O O . GLU A 1 322 ? -8.898 -24.172 -31.891 1 98.62 322 GLU A O 1
ATOM 2392 N N . ALA A 1 323 ? -9.023 -25.734 -30.328 1 98.56 323 ALA A N 1
ATOM 2393 C CA . ALA A 1 323 ? -10.266 -25.219 -29.781 1 98.56 323 ALA A CA 1
ATOM 2394 C C . ALA A 1 323 ? -10.07 -23.812 -29.219 1 98.56 323 ALA A C 1
ATOM 2396 O O . ALA A 1 323 ? -11.008 -23.016 -29.172 1 98.56 323 ALA A O 1
ATOM 2397 N N . GLN A 1 324 ? -8.875 -23.562 -28.812 1 98.38 324 GLN A N 1
ATOM 2398 C CA . GLN A 1 324 ? -8.625 -22.266 -28.188 1 98.38 324 GLN A CA 1
ATOM 2399 C C . GLN A 1 324 ? -7.879 -21.328 -29.125 1 98.38 324 GLN A C 1
ATOM 2401 O O . GLN A 1 324 ? -7.113 -20.469 -28.672 1 98.38 324 GLN A O 1
ATOM 2406 N N . GLY A 1 325 ? -7.938 -21.547 -30.391 1 98.19 325 GLY A N 1
ATOM 2407 C CA . GLY A 1 325 ? -7.629 -20.5 -31.359 1 98.19 325 GLY A CA 1
ATOM 2408 C C . GLY A 1 325 ? -6.375 -20.781 -32.156 1 98.19 325 GLY A C 1
ATOM 2409 O O . GLY A 1 325 ? -6.082 -20.062 -33.125 1 98.19 325 GLY A O 1
ATOM 2410 N N . VAL A 1 326 ? -5.59 -21.812 -31.844 1 98.62 326 VAL A N 1
ATOM 2411 C CA . VAL A 1 326 ? -4.395 -22.156 -32.594 1 98.62 326 VAL A CA 1
ATOM 2412 C C . VAL A 1 326 ? -4.801 -22.766 -33.938 1 98.62 326 VAL A C 1
ATOM 2414 O O . VAL A 1 326 ? -5.707 -23.594 -34 1 98.62 326 VAL A O 1
ATOM 2417 N N . SER A 1 327 ? -4.121 -22.328 -35.031 1 98.06 327 SER A N 1
ATOM 2418 C CA . SER A 1 327 ? -4.457 -22.891 -36.312 1 98.06 327 SER A CA 1
ATOM 2419 C C . SER A 1 327 ? -4.18 -24.391 -36.375 1 98.06 327 SER A C 1
ATOM 2421 O O . SER A 1 327 ? -3.24 -24.875 -35.719 1 98.06 327 SER A O 1
ATOM 2423 N N . ALA A 1 328 ? -4.98 -25.109 -37.094 1 97.81 328 ALA A N 1
ATOM 2424 C CA . ALA A 1 328 ? -4.859 -26.562 -37.188 1 97.81 328 ALA A CA 1
ATOM 2425 C C . ALA A 1 328 ? -3.465 -26.969 -37.656 1 97.81 328 ALA A C 1
ATOM 2427 O O . ALA A 1 328 ? -2.908 -27.969 -37.188 1 97.81 328 ALA A O 1
ATOM 24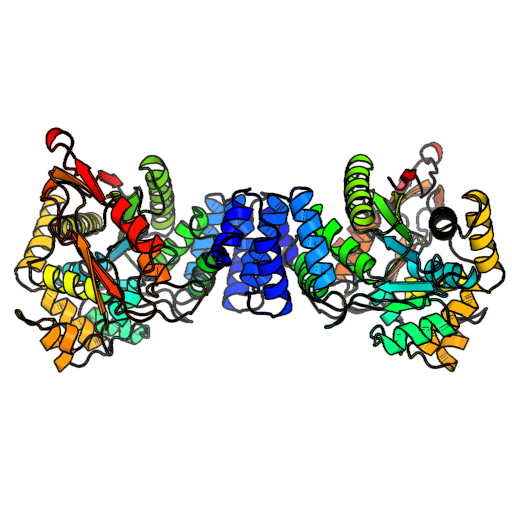28 N N . ASP A 1 329 ? -2.932 -26.219 -38.531 1 97.12 329 ASP A N 1
ATOM 2429 C CA . ASP A 1 329 ? -1.614 -26.516 -39.062 1 97.12 329 ASP A CA 1
ATOM 2430 C C . ASP A 1 329 ? -0.531 -26.406 -38 1 97.12 329 ASP A C 1
ATOM 2432 O O . ASP A 1 329 ? 0.341 -27.266 -37.906 1 97.12 329 ASP A O 1
ATOM 2436 N N . ILE A 1 330 ? -0.585 -25.391 -37.25 1 97.69 330 ILE A N 1
ATOM 2437 C CA . ILE A 1 330 ? 0.397 -25.156 -36.188 1 97.69 330 ILE A CA 1
ATOM 2438 C C . ILE A 1 330 ? 0.24 -26.219 -35.094 1 97.69 330 ILE A C 1
ATOM 2440 O O . ILE A 1 330 ? 1.228 -26.797 -34.656 1 97.69 330 ILE A O 1
ATOM 2444 N N . ALA A 1 331 ? -0.986 -26.484 -34.719 1 98.25 331 ALA A N 1
ATOM 2445 C CA . ALA A 1 331 ? -1.256 -27.484 -33.688 1 98.25 331 ALA A CA 1
ATOM 2446 C C . ALA A 1 331 ? -0.745 -28.859 -34.094 1 98.25 331 ALA A C 1
ATOM 2448 O O . ALA A 1 331 ? -0.095 -29.547 -33.312 1 98.25 331 ALA A O 1
ATOM 2449 N N . LYS A 1 332 ? -1.047 -29.203 -35.312 1 97.62 332 LYS A N 1
ATOM 2450 C CA . LYS A 1 332 ? -0.601 -30.484 -35.812 1 97.62 332 LYS A CA 1
ATOM 2451 C C . LYS A 1 332 ? 0.922 -30.562 -35.906 1 97.62 332 LYS A C 1
ATOM 2453 O O . LYS A 1 332 ? 1.518 -31.594 -35.562 1 97.62 332 LYS A O 1
ATOM 2458 N N . SER A 1 333 ? 1.434 -29.5 -36.344 1 97.5 333 SER A N 1
ATOM 2459 C CA . SER A 1 333 ? 2.889 -29.453 -36.438 1 97.5 333 SER A CA 1
ATOM 2460 C C . SER A 1 333 ? 3.549 -29.609 -35.062 1 97.5 333 SER A C 1
ATOM 2462 O O . SER A 1 333 ? 4.465 -30.406 -34.906 1 97.5 333 SER A O 1
ATOM 2464 N N . LEU A 1 334 ? 3.131 -28.891 -34.125 1 97.69 334 LEU A N 1
ATOM 2465 C CA . LEU A 1 334 ? 3.689 -28.922 -32.75 1 97.69 334 LEU A CA 1
ATOM 2466 C C . LEU A 1 334 ? 3.527 -30.297 -32.125 1 97.69 334 LEU A C 1
ATOM 2468 O O . LEU A 1 334 ? 4.375 -30.719 -31.344 1 97.69 334 LEU A O 1
ATOM 2472 N N . CYS A 1 335 ? 2.459 -30.984 -32.438 1 97.88 335 CYS A N 1
ATOM 2473 C CA . CYS A 1 335 ? 2.137 -32.25 -31.797 1 97.88 335 CYS A CA 1
ATOM 2474 C C . CYS A 1 335 ? 2.639 -33.438 -32.625 1 97.88 335 CYS A C 1
ATOM 2476 O O . CYS A 1 335 ? 2.408 -34.594 -32.281 1 97.88 335 CYS A O 1
ATOM 2478 N N . SER A 1 336 ? 3.324 -33.125 -33.688 1 96.62 336 SER A N 1
ATOM 2479 C CA . SER A 1 336 ? 3.9 -34.188 -34.5 1 96.62 336 SER A CA 1
ATOM 2480 C C . SER A 1 336 ? 5.125 -34.812 -33.844 1 96.62 336 SER A C 1
ATOM 2482 O O . SER A 1 336 ? 5.746 -34.188 -32.969 1 96.62 336 SER A O 1
ATOM 2484 N N . PRO A 1 337 ? 5.453 -36.031 -34.125 1 91.5 337 PRO A N 1
ATOM 2485 C CA . PRO A 1 337 ? 6.562 -36.75 -33.469 1 91.5 337 PRO A CA 1
ATOM 2486 C C . PRO A 1 337 ? 7.895 -36.031 -33.625 1 91.5 337 PRO A C 1
ATOM 2488 O O . PRO A 1 337 ? 8.719 -36.031 -32.719 1 91.5 337 PRO A O 1
ATOM 2491 N N . HIS A 1 338 ? 8.164 -35.5 -34.781 1 88.69 338 HIS A N 1
ATOM 2492 C CA . HIS A 1 338 ? 9.43 -34.812 -35.031 1 88.69 338 HIS A CA 1
ATOM 2493 C C . HIS A 1 338 ? 9.211 -33.312 -35.344 1 88.69 338 HIS A C 1
ATOM 2495 O O . HIS A 1 338 ? 9.648 -32.844 -36.375 1 88.69 338 HIS A O 1
ATOM 2501 N N . ALA A 1 339 ? 8.742 -32.625 -34.375 1 88.25 339 ALA A N 1
ATOM 2502 C CA . ALA A 1 339 ? 8.367 -31.219 -34.594 1 88.25 339 ALA A CA 1
ATOM 2503 C C . ALA A 1 339 ? 9.57 -30.297 -34.438 1 88.25 339 ALA A C 1
ATOM 2505 O O . ALA A 1 339 ? 10.398 -30.5 -33.531 1 88.25 339 ALA A O 1
ATOM 2506 N N . ASP A 1 340 ? 9.719 -29.391 -35.312 1 93 340 ASP A N 1
ATOM 2507 C CA . ASP A 1 340 ? 10.555 -28.203 -35.094 1 93 340 ASP A CA 1
ATOM 2508 C C . ASP A 1 340 ? 9.75 -27.094 -34.438 1 93 340 ASP A C 1
ATOM 2510 O O . ASP A 1 340 ? 9.18 -26.234 -35.125 1 93 340 ASP A O 1
ATOM 2514 N N . TYR A 1 341 ? 9.875 -27.078 -33.156 1 94.81 341 TYR A N 1
ATOM 2515 C CA . TYR A 1 341 ? 8.984 -26.234 -32.375 1 94.81 341 TYR A CA 1
ATOM 2516 C C . TYR A 1 341 ? 9.188 -24.766 -32.719 1 94.81 341 TYR A C 1
ATOM 2518 O O . TYR A 1 341 ? 8.234 -23.984 -32.75 1 94.81 341 TYR A O 1
ATOM 2526 N N . PHE A 1 342 ? 10.398 -24.328 -33.062 1 94.44 342 PHE A N 1
ATOM 2527 C CA . PHE A 1 342 ? 10.727 -22.922 -33.219 1 94.44 342 PHE A CA 1
ATOM 2528 C C . PHE A 1 342 ? 10.453 -22.469 -34.656 1 94.44 342 PHE A C 1
ATOM 2530 O O . PHE A 1 342 ? 10.734 -21.328 -35 1 94.44 342 PHE A O 1
ATOM 2537 N N . GLN A 1 343 ? 9.906 -23.344 -35.438 1 94.62 343 GLN A N 1
ATOM 2538 C CA . GLN A 1 343 ? 9.305 -22.906 -36.688 1 94.62 343 GLN A CA 1
ATOM 2539 C C . GLN A 1 343 ? 8.094 -22.016 -36.438 1 94.62 343 GLN A C 1
ATOM 2541 O O . GLN A 1 343 ? 7.773 -21.141 -37.25 1 94.62 343 GLN A O 1
ATOM 2546 N N . HIS A 1 344 ? 7.492 -22.266 -35.281 1 94.81 344 HIS A N 1
ATOM 2547 C CA . HIS A 1 344 ? 6.246 -21.562 -35 1 94.81 344 HIS A CA 1
ATOM 2548 C C . HIS A 1 344 ? 6.402 -20.641 -33.781 1 94.81 344 HIS A C 1
ATOM 2550 O O . HIS A 1 344 ? 5.738 -19.609 -33.688 1 94.81 344 HIS A O 1
ATOM 2556 N N . MET A 1 345 ? 7.223 -21.016 -32.844 1 95.88 345 MET A N 1
ATOM 2557 C CA . MET A 1 345 ? 7.449 -20.188 -31.672 1 95.88 345 MET A CA 1
ATOM 2558 C C . MET A 1 345 ? 8.727 -19.359 -31.828 1 95.88 345 MET A C 1
ATOM 2560 O O . MET A 1 345 ? 9.672 -19.797 -32.469 1 95.88 345 MET A O 1
ATOM 2564 N N . ARG A 1 346 ? 8.75 -18.219 -31.234 1 94.5 346 ARG A N 1
ATOM 2565 C CA . ARG A 1 346 ? 9.883 -17.312 -31.375 1 94.5 346 ARG A CA 1
ATOM 2566 C C . ARG A 1 346 ? 11.102 -17.844 -30.625 1 94.5 346 ARG A C 1
ATOM 2568 O O . ARG A 1 346 ? 11.016 -18.172 -29.453 1 94.5 346 ARG A O 1
ATOM 2575 N N . GLN A 1 347 ? 12.141 -17.875 -31.312 1 94.31 347 GLN A N 1
ATOM 2576 C CA . GLN A 1 347 ? 13.414 -18.266 -30.703 1 94.31 347 GLN A CA 1
ATOM 2577 C C . GLN A 1 347 ? 14.242 -17.031 -30.344 1 94.31 347 GLN A C 1
ATOM 2579 O O . GLN A 1 347 ? 14.242 -16.031 -31.078 1 94.31 347 GLN A O 1
ATOM 2584 N N . ALA A 1 348 ? 14.953 -17.125 -29.266 1 96.38 348 ALA A N 1
ATOM 2585 C CA . ALA A 1 348 ? 15.828 -16.031 -28.875 1 96.38 348 ALA A CA 1
ATOM 2586 C C . ALA A 1 348 ? 16.938 -15.805 -29.906 1 96.38 348 ALA A C 1
ATOM 2588 O O . ALA A 1 348 ? 17.406 -16.75 -30.531 1 96.38 348 ALA A O 1
ATOM 2589 N N . GLU A 1 349 ? 17.406 -14.602 -30.016 1 96.06 349 GLU A N 1
ATOM 2590 C CA . GLU A 1 349 ? 18.422 -14.219 -31 1 96.06 349 GLU A CA 1
ATOM 2591 C C . GLU A 1 349 ? 19.781 -14.789 -30.625 1 96.06 349 GLU A C 1
ATOM 2593 O O . GLU A 1 349 ? 20.594 -15.086 -31.516 1 96.06 349 GLU A O 1
ATOM 2598 N N . HIS A 1 350 ? 19.969 -14.867 -29.328 1 96.88 350 HIS A N 1
ATOM 2599 C CA . HIS A 1 350 ? 21.297 -15.273 -28.875 1 96.88 350 HIS A CA 1
ATOM 2600 C C . HIS A 1 350 ? 21.203 -16.438 -27.891 1 96.88 350 HIS A C 1
ATOM 2602 O O . HIS A 1 350 ? 20.172 -16.625 -27.234 1 96.88 350 HIS A O 1
ATOM 2608 N N . GLN A 1 351 ? 22.266 -17.234 -27.875 1 96.75 351 GLN A N 1
ATOM 2609 C CA . GLN A 1 351 ? 22.469 -18.297 -26.891 1 96.75 351 GLN A CA 1
ATOM 2610 C C . GLN A 1 351 ? 23.875 -18.25 -26.312 1 96.75 351 GLN A C 1
ATOM 2612 O O . GLN A 1 351 ? 24.844 -17.953 -27.031 1 96.75 351 GLN A O 1
ATOM 2617 N N . THR A 1 352 ? 23.969 -18.375 -25.047 1 96.62 352 THR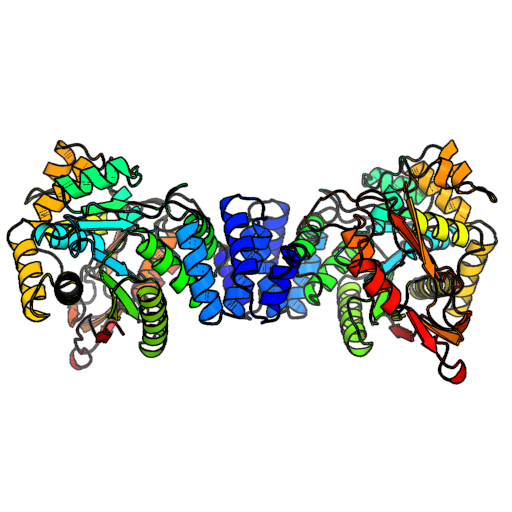 A N 1
ATOM 2618 C CA . THR A 1 352 ? 25.266 -18.469 -24.359 1 96.62 352 THR A CA 1
ATOM 2619 C C . THR A 1 352 ? 25.312 -19.703 -23.469 1 96.62 352 THR A C 1
ATOM 2621 O O . THR A 1 352 ? 24.375 -19.969 -22.719 1 96.62 352 THR A O 1
ATOM 2624 N N . GLU A 1 353 ? 26.422 -20.422 -23.578 1 97.75 353 GLU A N 1
ATOM 2625 C CA . GLU A 1 353 ? 26.594 -21.594 -22.719 1 97.75 353 GLU A CA 1
ATOM 2626 C C . GLU A 1 353 ? 27.594 -21.312 -21.594 1 97.75 353 GLU A C 1
ATOM 2628 O O . GLU A 1 353 ? 28.594 -20.609 -21.812 1 97.75 353 GLU A O 1
ATOM 2633 N N . LEU A 1 354 ? 27.25 -21.75 -20.5 1 97.94 354 LEU A N 1
ATOM 2634 C CA . LEU A 1 354 ? 28.172 -21.719 -19.359 1 97.94 354 LEU A CA 1
ATOM 2635 C C . LEU A 1 354 ? 28.828 -23.078 -19.156 1 97.94 354 LEU A C 1
ATOM 2637 O O . LEU A 1 354 ? 28.172 -24.109 -19.297 1 97.94 354 LEU A O 1
ATOM 2641 N N . GLU A 1 355 ? 30.094 -23.031 -18.781 1 98.06 355 GLU A N 1
ATOM 2642 C CA . GLU A 1 355 ? 30.875 -24.266 -18.641 1 98.06 355 GLU A CA 1
ATOM 2643 C C . GLU A 1 355 ? 31.125 -24.578 -17.172 1 98.06 355 GLU A C 1
ATOM 2645 O O . GLU A 1 355 ? 31.328 -23.672 -16.359 1 98.06 355 GLU A O 1
ATOM 2650 N N . ALA A 1 356 ? 31.141 -25.938 -16.906 1 97.88 356 ALA A N 1
ATOM 2651 C CA . ALA A 1 356 ? 31.469 -26.359 -15.547 1 97.88 356 ALA A CA 1
ATOM 2652 C C . ALA A 1 356 ? 32.875 -25.938 -15.164 1 97.88 356 ALA A C 1
ATOM 2654 O O . ALA A 1 356 ? 33.812 -26.047 -15.969 1 97.88 356 ALA A O 1
ATOM 2655 N N . GLN A 1 357 ? 33.031 -25.5 -13.969 1 97.06 357 GLN A N 1
ATOM 2656 C CA . GLN A 1 357 ? 34.312 -24.969 -13.523 1 97.06 357 GLN A CA 1
ATOM 2657 C C . GLN A 1 357 ? 35.156 -26.062 -12.859 1 97.06 357 GLN A C 1
ATOM 2659 O O . GLN A 1 357 ? 36.344 -25.859 -12.609 1 97.06 357 GLN A O 1
ATOM 2664 N N . SER A 1 358 ? 34.594 -27.141 -12.57 1 97.06 358 SER A N 1
ATOM 2665 C CA . SER A 1 358 ? 35.281 -28.281 -11.977 1 97.06 358 SER A CA 1
ATOM 2666 C C . SER A 1 358 ? 34.656 -29.594 -12.43 1 97.06 358 SER A C 1
ATOM 2668 O O . SER A 1 358 ? 33.531 -29.625 -12.93 1 97.06 358 SER A O 1
ATOM 2670 N N . SER A 1 359 ? 35.438 -30.656 -12.266 1 97.62 359 SER A N 1
ATOM 2671 C CA . SER A 1 359 ? 34.938 -32 -12.57 1 97.62 359 SER A CA 1
ATOM 2672 C C . SER A 1 359 ? 34.375 -32.688 -11.328 1 97.62 359 SER A C 1
ATOM 2674 O O . SER A 1 359 ? 34.844 -32.438 -10.219 1 97.62 359 SER A O 1
ATOM 2676 N N . GLY A 1 360 ? 33.344 -33.5 -11.57 1 98 360 GLY A N 1
ATOM 2677 C CA . GLY A 1 360 ? 32.688 -34.219 -10.484 1 98 360 GLY A CA 1
ATOM 2678 C C . GLY A 1 360 ? 31.25 -34.531 -10.758 1 98 360 GLY A C 1
ATOM 2679 O O . GLY A 1 360 ? 30.828 -34.594 -11.922 1 98 360 GLY A O 1
ATOM 2680 N N . THR A 1 361 ? 30.562 -34.781 -9.672 1 97.88 361 THR A N 1
ATOM 2681 C CA . THR A 1 361 ? 29.141 -35.062 -9.773 1 97.88 361 THR A CA 1
ATOM 2682 C C . THR A 1 361 ? 28.297 -33.844 -9.477 1 97.88 361 THR A C 1
ATOM 2684 O O . THR A 1 361 ? 28.594 -33.094 -8.539 1 97.88 361 THR A O 1
ATOM 2687 N N . VAL A 1 362 ? 27.312 -33.594 -10.312 1 97.56 362 VAL A N 1
ATOM 2688 C CA . VAL A 1 362 ? 26.406 -32.469 -10.07 1 97.56 362 VAL A CA 1
ATOM 2689 C C . VAL A 1 362 ? 25.578 -32.75 -8.82 1 97.56 362 VAL A C 1
ATOM 2691 O O . VAL A 1 362 ? 24.734 -33.625 -8.805 1 97.56 362 VAL A O 1
ATOM 2694 N N . LEU A 1 363 ? 25.75 -31.922 -7.812 1 96.62 363 LEU A N 1
ATOM 2695 C CA . LEU A 1 363 ? 25.062 -32.125 -6.539 1 96.62 363 LEU A CA 1
ATOM 2696 C C . LEU A 1 363 ? 23.844 -31.219 -6.43 1 96.62 363 LEU A C 1
ATOM 2698 O O . LEU A 1 363 ? 22.828 -31.625 -5.859 1 96.62 363 LEU A O 1
ATOM 2702 N N . GLU A 1 364 ? 23.984 -30.062 -6.875 1 95.94 364 GLU A N 1
ATOM 2703 C CA . GLU A 1 364 ? 22.906 -29.078 -6.746 1 95.94 364 GLU A CA 1
ATOM 2704 C C . GLU A 1 364 ? 22.891 -28.125 -7.938 1 95.94 364 GLU A C 1
ATOM 2706 O O . GLU A 1 364 ? 23.938 -27.797 -8.5 1 95.94 364 GLU A O 1
ATOM 2711 N N . ILE A 1 365 ? 21.734 -27.781 -8.344 1 96.88 365 ILE A N 1
ATOM 2712 C CA . ILE A 1 365 ? 21.469 -26.688 -9.273 1 96.88 365 ILE A CA 1
ATOM 2713 C C . ILE A 1 365 ? 20.453 -25.719 -8.672 1 96.88 365 ILE A C 1
ATOM 2715 O O . ILE A 1 365 ? 19.297 -26.094 -8.445 1 96.88 365 ILE A O 1
ATOM 2719 N N . ASP A 1 366 ? 20.844 -24.516 -8.438 1 96.88 366 ASP A N 1
ATOM 2720 C CA . ASP A 1 366 ? 20 -23.531 -7.781 1 96.88 366 ASP A CA 1
ATOM 2721 C C . ASP A 1 366 ? 18.984 -22.938 -8.766 1 96.88 366 ASP A C 1
ATOM 2723 O O . ASP A 1 366 ? 19.281 -21.953 -9.453 1 96.88 366 ASP A O 1
ATOM 2727 N N . GLY A 1 367 ? 17.781 -23.453 -8.672 1 96.12 367 GLY A N 1
ATOM 2728 C CA . GLY A 1 367 ? 16.734 -23 -9.578 1 96.12 367 GLY A CA 1
ATOM 2729 C C . GLY A 1 367 ? 16.359 -21.547 -9.383 1 96.12 367 GLY A C 1
ATOM 2730 O O . GLY A 1 367 ? 15.961 -20.875 -10.336 1 96.12 367 GLY A O 1
ATOM 2731 N N . LEU A 1 368 ? 16.484 -21.062 -8.188 1 95.88 368 LEU A N 1
ATOM 2732 C CA . LEU A 1 368 ? 16.094 -19.688 -7.875 1 95.88 368 LEU A CA 1
ATOM 2733 C C . LEU A 1 368 ? 16.984 -18.688 -8.617 1 95.88 368 LEU A C 1
ATOM 2735 O O . LEU A 1 368 ? 16.484 -17.734 -9.203 1 95.88 368 LEU A O 1
ATOM 2739 N N . VAL A 1 369 ? 18.25 -18.906 -8.586 1 96.56 369 VAL A N 1
ATOM 2740 C CA . VAL A 1 369 ? 19.203 -18.016 -9.242 1 96.56 369 VAL A CA 1
ATOM 2741 C C . VAL A 1 369 ? 18.938 -17.969 -10.742 1 96.56 369 VAL A C 1
ATOM 2743 O O . VAL A 1 369 ? 18.938 -16.891 -11.352 1 96.56 369 VAL A O 1
ATOM 2746 N N . ILE A 1 370 ? 18.672 -19.094 -11.297 1 96.62 370 ILE A N 1
ATOM 2747 C CA . ILE A 1 370 ? 18.375 -19.188 -12.727 1 96.62 370 ILE A CA 1
ATOM 2748 C C . ILE A 1 370 ? 17.125 -18.375 -13.055 1 96.62 370 ILE A C 1
ATOM 2750 O O . ILE A 1 370 ? 17.141 -17.562 -13.992 1 96.62 370 ILE A O 1
ATOM 2754 N N . ALA A 1 371 ? 16.109 -18.578 -12.258 1 96 371 ALA A N 1
ATOM 2755 C CA . ALA A 1 371 ? 14.859 -17.875 -12.484 1 96 371 ALA A CA 1
ATOM 2756 C C . ALA A 1 371 ? 15.047 -16.359 -12.359 1 96 371 ALA A C 1
ATOM 2758 O O . ALA A 1 371 ? 14.484 -15.594 -13.141 1 96 371 ALA A O 1
ATOM 2759 N N . GLU A 1 372 ? 15.812 -15.938 -11.383 1 93.12 372 GLU A N 1
ATOM 2760 C CA . GLU A 1 372 ? 16.031 -14.508 -11.141 1 93.12 372 GLU A CA 1
ATOM 2761 C C . GLU A 1 372 ? 16.781 -13.867 -12.305 1 93.12 372 GLU A C 1
ATOM 2763 O O . GLU A 1 372 ? 16.469 -12.742 -12.703 1 93.12 372 GLU A O 1
ATOM 2768 N N . VAL A 1 373 ? 17.781 -14.508 -12.805 1 94.94 373 VAL A N 1
ATOM 2769 C CA . VAL A 1 373 ? 18.547 -13.992 -13.93 1 94.94 373 VAL A CA 1
ATOM 2770 C C . VAL A 1 373 ? 17.672 -13.898 -15.164 1 94.94 373 VAL A C 1
ATOM 2772 O O . VAL A 1 373 ? 17.703 -12.891 -15.883 1 94.94 373 VAL A O 1
ATOM 2775 N N . LEU A 1 374 ? 16.875 -14.898 -15.398 1 95.19 374 LEU A N 1
ATOM 2776 C CA . LEU A 1 374 ? 15.977 -14.891 -16.547 1 95.19 374 LEU A CA 1
ATOM 2777 C C . LEU A 1 374 ? 14.953 -13.766 -16.438 1 95.19 374 LEU A C 1
ATOM 2779 O O . LEU A 1 374 ? 14.602 -13.141 -17.438 1 95.19 374 LEU A O 1
ATOM 2783 N N . HIS A 1 375 ? 14.508 -13.617 -15.219 1 91.44 375 HIS A N 1
ATOM 2784 C CA . HIS A 1 375 ? 13.57 -12.531 -14.953 1 91.44 375 HIS A CA 1
ATOM 2785 C C . HIS A 1 375 ? 14.156 -11.188 -15.375 1 91.44 375 HIS A C 1
ATOM 2787 O O . HIS A 1 375 ? 13.484 -10.398 -16.047 1 91.44 375 HIS A O 1
ATOM 2793 N N . LYS A 1 376 ? 15.383 -10.93 -15.039 1 88.62 376 LYS A N 1
ATOM 2794 C CA . LYS A 1 376 ? 16.078 -9.68 -15.359 1 88.62 376 LYS A CA 1
ATOM 2795 C C . LYS A 1 376 ? 16.328 -9.562 -16.859 1 88.62 376 LYS A C 1
ATOM 2797 O O . LYS A 1 376 ? 16.453 -8.453 -17.391 1 88.62 376 LYS A O 1
ATOM 2802 N N . LEU A 1 377 ? 16.328 -10.727 -17.516 1 93.19 377 LEU A N 1
ATOM 2803 C CA . LEU A 1 377 ? 16.578 -10.742 -18.953 1 93.19 377 LEU A CA 1
ATOM 2804 C C . LEU A 1 377 ? 15.273 -10.562 -19.734 1 93.19 377 LEU A C 1
ATOM 2806 O O . LEU A 1 377 ? 15.281 -10.547 -20.953 1 93.19 377 LEU A O 1
ATOM 2810 N N . GLY A 1 378 ? 14.109 -10.523 -19 1 90.75 378 GLY A N 1
ATOM 2811 C CA . GLY A 1 378 ? 12.867 -10.156 -19.656 1 90.75 378 GLY A CA 1
ATOM 2812 C C . GLY A 1 378 ? 11.812 -11.242 -19.594 1 90.75 378 GLY A C 1
ATOM 2813 O O . GLY A 1 378 ? 10.727 -11.094 -20.156 1 90.75 378 GLY A O 1
ATOM 2814 N N . ALA A 1 379 ? 12.086 -12.297 -18.906 1 90.38 379 ALA A N 1
ATOM 2815 C CA . ALA A 1 379 ? 11.133 -13.398 -18.828 1 90.38 379 ALA A CA 1
ATOM 2816 C C . ALA A 1 379 ? 10.062 -13.141 -17.766 1 90.38 379 ALA A C 1
ATOM 2818 O O . ALA A 1 379 ? 9.078 -13.875 -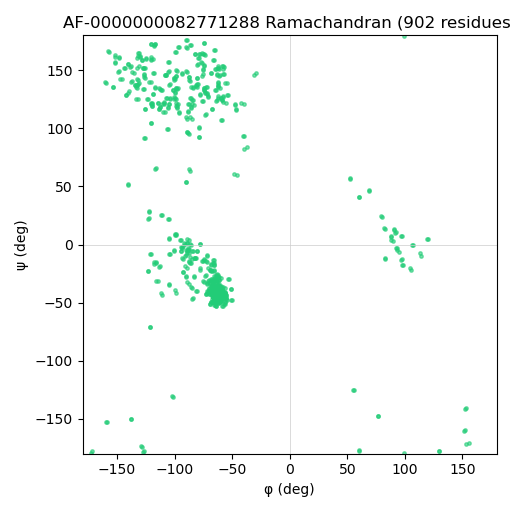17.672 1 90.38 379 ALA A O 1
ATOM 2819 N N . GLY A 1 380 ? 10.242 -12.18 -16.953 1 82.75 380 GLY A N 1
ATOM 2820 C CA . GLY A 1 380 ? 9.289 -11.859 -15.891 1 82.75 380 GLY A CA 1
ATOM 2821 C C . GLY A 1 380 ? 8.844 -10.406 -15.906 1 82.75 380 GLY A C 1
ATOM 2822 O O . GLY A 1 380 ? 9.188 -9.656 -16.828 1 82.75 380 GLY A O 1
ATOM 2823 N N . ARG A 1 381 ? 7.965 -10.078 -14.859 1 81.62 381 ARG A N 1
ATOM 2824 C CA . ARG A 1 381 ? 7.355 -8.75 -14.797 1 81.62 381 ARG A CA 1
ATOM 2825 C C . ARG A 1 381 ? 7.77 -8.023 -13.523 1 81.62 381 ARG A C 1
ATOM 2827 O O . ARG A 1 381 ? 7.973 -8.648 -12.477 1 81.62 381 ARG A O 1
ATOM 2834 N N . THR A 1 382 ? 7.883 -6.711 -13.625 1 76.5 382 THR A N 1
ATOM 2835 C CA . THR A 1 382 ? 8.148 -5.887 -12.453 1 76.5 382 THR A CA 1
ATOM 2836 C C . THR A 1 382 ? 6.984 -4.941 -12.18 1 76.5 382 THR A C 1
ATOM 2838 O O . THR A 1 382 ? 6.891 -4.355 -11.094 1 76.5 382 THR A O 1
ATOM 2841 N N . LYS A 1 383 ? 6.129 -4.781 -13.156 1 80.5 383 LYS A N 1
ATOM 2842 C CA . LYS A 1 383 ? 4.895 -4.012 -13.055 1 80.5 383 LYS A CA 1
ATOM 2843 C C . LYS A 1 383 ? 3.689 -4.84 -13.492 1 80.5 383 LYS A C 1
ATOM 2845 O O . LYS A 1 383 ? 3.799 -5.68 -14.391 1 80.5 383 LYS A O 1
ATOM 2850 N N . ALA A 1 384 ? 2.637 -4.633 -12.906 1 76 384 ALA A N 1
ATOM 2851 C CA . ALA A 1 384 ? 1.431 -5.363 -13.281 1 76 384 ALA A CA 1
ATOM 2852 C C . ALA A 1 384 ? 1.085 -5.133 -14.75 1 76 384 ALA A C 1
ATOM 2854 O O . ALA A 1 384 ? 1.054 -3.988 -15.211 1 76 384 ALA A O 1
ATOM 2855 N N . GLY A 1 385 ? 0.957 -6.141 -15.508 1 77.5 385 GLY A N 1
ATOM 2856 C CA . GLY A 1 385 ? 0.497 -6.035 -16.891 1 77.5 385 GLY A CA 1
ATOM 2857 C C . GLY A 1 385 ? 1.632 -5.91 -17.891 1 77.5 385 GLY A C 1
ATOM 2858 O O . GLY A 1 385 ? 1.401 -5.906 -19.094 1 77.5 385 GLY A O 1
ATOM 2859 N N . GLU A 1 386 ? 2.793 -5.848 -17.391 1 82.44 386 GLU A N 1
ATOM 2860 C CA . GLU A 1 386 ? 3.955 -5.715 -18.266 1 82.44 386 GLU A CA 1
ATOM 2861 C C . GLU A 1 386 ? 4.117 -6.945 -19.156 1 82.44 386 GLU A C 1
ATOM 2863 O O . GLU A 1 386 ? 3.936 -8.078 -18.703 1 82.44 386 GLU A O 1
ATOM 2868 N N . PRO A 1 387 ? 4.344 -6.637 -20.5 1 87.88 387 PRO A N 1
ATOM 2869 C CA . PRO A 1 387 ? 4.621 -7.781 -21.359 1 87.88 387 PRO A CA 1
ATOM 2870 C C . PRO A 1 387 ? 5.941 -8.469 -21.031 1 87.88 387 PRO A C 1
ATOM 2872 O O . PRO A 1 387 ? 6.836 -7.852 -20.453 1 87.88 387 PRO A O 1
ATOM 2875 N N . ILE A 1 388 ? 6.047 -9.75 -21.453 1 91.81 388 ILE A N 1
ATOM 2876 C CA . ILE A 1 388 ? 7.285 -10.477 -21.203 1 91.81 388 ILE A CA 1
ATOM 2877 C C . ILE A 1 388 ? 7.84 -11.016 -22.516 1 91.81 388 ILE A C 1
ATOM 2879 O O . ILE A 1 388 ? 7.148 -11.016 -23.531 1 91.81 388 ILE A O 1
ATOM 2883 N N . ASN A 1 389 ? 9.109 -11.336 -22.547 1 94.75 389 ASN A N 1
ATOM 2884 C CA . ASN A 1 389 ? 9.758 -12 -23.656 1 94.75 389 ASN A CA 1
ATOM 2885 C C . ASN A 1 389 ? 9.695 -13.523 -23.531 1 94.75 389 ASN A C 1
ATOM 2887 O O . ASN A 1 389 ? 10.484 -14.117 -22.797 1 94.75 389 ASN A O 1
ATOM 2891 N N . HIS A 1 390 ? 8.906 -14.141 -24.344 1 95.94 390 HIS A N 1
ATOM 2892 C CA . HIS A 1 390 ? 8.625 -15.57 -24.219 1 95.94 390 HIS A CA 1
ATOM 2893 C C . HIS A 1 390 ? 9.812 -16.406 -24.703 1 95.94 390 HIS A C 1
ATOM 2895 O O . HIS A 1 390 ? 9.883 -17.609 -24.422 1 95.94 390 HIS A O 1
ATOM 2901 N N . SER A 1 391 ? 10.719 -15.75 -25.391 1 96.38 391 SER A N 1
ATOM 2902 C CA . SER A 1 391 ? 11.82 -16.5 -26 1 96.38 391 SER A CA 1
ATOM 2903 C C . SER A 1 391 ? 12.984 -16.656 -25.031 1 96.38 391 SER A C 1
ATOM 2905 O O . SER A 1 391 ? 13.875 -17.484 -25.266 1 96.38 391 SER A O 1
ATOM 2907 N N . VAL A 1 392 ? 12.953 -15.883 -23.984 1 96.62 392 VAL A N 1
ATOM 2908 C CA . VAL A 1 392 ? 14.016 -15.953 -22.984 1 96.62 392 VAL A CA 1
ATOM 2909 C C . VAL A 1 392 ? 13.852 -17.219 -22.156 1 96.62 392 VAL A C 1
ATOM 2911 O O . VAL A 1 392 ? 12.742 -17.562 -21.75 1 96.62 392 VAL A O 1
ATOM 2914 N N . GLY A 1 393 ? 14.977 -17.969 -21.969 1 97.12 393 GLY A N 1
ATOM 2915 C CA . GLY A 1 393 ? 14.93 -19.188 -21.172 1 97.12 393 GLY A CA 1
ATOM 2916 C C . GLY A 1 393 ? 16.297 -19.781 -20.922 1 97.12 393 GLY A C 1
ATOM 2917 O O . GLY A 1 393 ? 17.328 -19.172 -21.234 1 97.12 393 GLY A O 1
ATOM 2918 N N . ALA A 1 394 ? 16.297 -20.844 -20.25 1 98.19 394 ALA A N 1
ATOM 2919 C CA . ALA A 1 394 ? 17.516 -21.609 -19.938 1 98.19 394 ALA A CA 1
ATOM 2920 C C . ALA A 1 394 ? 17.281 -23.109 -20.125 1 98.19 394 ALA A C 1
ATOM 2922 O O . ALA A 1 394 ? 16.203 -23.609 -19.781 1 98.19 394 ALA A O 1
ATOM 2923 N N . LYS A 1 395 ? 18.25 -23.734 -20.641 1 98.31 395 LYS A N 1
ATOM 2924 C CA . LYS A 1 395 ? 18.234 -25.203 -20.766 1 98.31 395 LYS A CA 1
ATOM 2925 C C . LYS A 1 395 ? 19.391 -25.828 -20 1 98.31 395 LYS A C 1
ATOM 2927 O O . LYS A 1 395 ? 20.562 -25.516 -20.25 1 98.31 395 LYS A O 1
ATOM 2932 N N . LEU A 1 396 ? 19.031 -26.625 -19.062 1 98.44 396 LEU A N 1
ATOM 2933 C CA . LEU A 1 396 ? 20.047 -27.422 -18.375 1 98.44 396 LEU A CA 1
ATOM 2934 C C . LEU A 1 396 ? 20.594 -28.516 -19.281 1 98.44 396 LEU A C 1
ATOM 2936 O O . LEU A 1 396 ? 19.844 -29.344 -19.812 1 98.44 396 LEU A O 1
ATOM 2940 N N . LEU A 1 397 ? 21.875 -28.531 -19.375 1 98.12 397 LEU A N 1
ATOM 2941 C CA . LEU A 1 397 ? 22.516 -29.516 -20.25 1 98.12 397 LEU A CA 1
ATOM 2942 C C . LEU A 1 397 ? 23.047 -30.688 -19.438 1 98.12 397 LEU A C 1
ATOM 2944 O O . LEU A 1 397 ? 23.547 -31.656 -20.016 1 98.12 397 LEU A O 1
ATOM 2948 N N . VAL A 1 398 ? 22.922 -30.547 -18.156 1 96.75 398 VAL A N 1
ATOM 2949 C CA . VAL A 1 398 ? 23.312 -31.609 -17.234 1 96.75 398 VAL A CA 1
ATOM 2950 C C . VAL A 1 398 ? 22.203 -31.828 -16.203 1 96.75 398 VAL A C 1
ATOM 2952 O O . VAL A 1 398 ? 21.312 -31 -16.047 1 96.75 398 VAL A O 1
ATOM 2955 N N . GLY A 1 399 ? 22.203 -33.031 -15.539 1 94.69 399 GLY A N 1
ATOM 2956 C CA . GLY A 1 399 ? 21.25 -33.344 -14.492 1 94.69 399 GLY A CA 1
ATOM 2957 C C . GLY A 1 399 ? 21.891 -33.625 -13.148 1 94.69 399 GLY A C 1
ATOM 2958 O O . GLY A 1 399 ? 23.094 -33.844 -13.07 1 94.69 399 GLY A O 1
ATOM 2959 N N . LEU A 1 400 ? 21.094 -33.5 -12.18 1 94.69 400 LEU A N 1
ATOM 2960 C CA . LEU A 1 400 ? 21.562 -33.875 -10.852 1 94.69 400 LEU A CA 1
ATOM 2961 C C . LEU A 1 400 ? 22.094 -35.312 -10.836 1 94.69 400 LEU A C 1
ATOM 2963 O O . LEU A 1 400 ? 21.5 -36.188 -11.453 1 94.69 400 LEU A O 1
ATOM 2967 N N . GLY A 1 401 ? 23.203 -35.531 -10.141 1 95.12 401 GLY A N 1
ATOM 2968 C CA . GLY A 1 401 ? 23.797 -36.844 -10.031 1 95.12 401 GLY A CA 1
ATOM 2969 C C . GLY A 1 401 ? 24.672 -37.219 -11.219 1 95.12 401 GLY A C 1
ATOM 2970 O O . GLY A 1 401 ? 25.422 -38.188 -11.172 1 95.12 401 GLY A O 1
ATOM 2971 N N . GLN A 1 402 ? 24.609 -36.469 -12.266 1 95.75 402 GLN A N 1
ATOM 2972 C CA . GLN A 1 402 ? 25.391 -36.719 -13.469 1 95.75 402 GLN A CA 1
ATOM 2973 C C . GLN A 1 402 ? 26.844 -36.312 -13.273 1 95.75 402 GLN A C 1
ATOM 2975 O O . GLN A 1 402 ? 27.141 -35.312 -12.633 1 95.75 402 GLN A O 1
ATOM 2980 N N . GLU A 1 403 ? 27.75 -37.031 -13.867 1 97.38 403 GLU A N 1
ATOM 2981 C CA . GLU A 1 403 ? 29.156 -36.656 -13.883 1 97.38 403 GLU A CA 1
ATOM 2982 C C . GLU A 1 403 ? 29.438 -35.625 -14.969 1 97.38 403 GLU A C 1
ATOM 2984 O O . GLU A 1 403 ? 28.906 -35.719 -16.078 1 97.38 403 GLU A O 1
ATOM 2989 N N . VAL A 1 404 ? 30.234 -34.656 -14.547 1 97.62 404 VAL A N 1
ATOM 2990 C CA . VAL A 1 404 ? 30.594 -33.625 -15.516 1 97.62 404 VAL A CA 1
ATOM 2991 C C . VAL A 1 404 ? 32.094 -33.375 -15.469 1 97.62 404 VAL A C 1
ATOM 2993 O O . VAL A 1 404 ? 32.75 -33.625 -14.445 1 97.62 404 VAL A O 1
ATOM 2996 N N . LYS A 1 405 ? 32.656 -32.938 -16.594 1 97.88 405 LYS A N 1
ATOM 2997 C CA . LYS A 1 405 ? 34.062 -32.562 -16.688 1 97.88 405 LYS A CA 1
ATOM 2998 C C . LYS A 1 405 ? 34.219 -31.031 -16.734 1 97.88 405 LYS A C 1
ATOM 3000 O O . LYS A 1 405 ? 33.344 -30.328 -17.25 1 97.88 405 LYS A O 1
ATOM 3005 N N . LYS A 1 406 ? 35.375 -30.672 -16.172 1 97.56 406 LYS A N 1
ATOM 3006 C CA . LYS A 1 406 ? 35.688 -29.25 -16.297 1 97.56 406 LYS A CA 1
ATOM 3007 C C . LYS A 1 406 ? 35.656 -28.797 -17.766 1 97.56 406 LYS A C 1
ATOM 3009 O O . LYS A 1 406 ? 36.219 -29.484 -18.625 1 97.56 406 LYS A O 1
ATOM 3014 N N . GLY A 1 407 ? 34.906 -27.719 -18.016 1 97.62 407 GLY A N 1
ATOM 3015 C CA . GLY A 1 407 ? 34.844 -27.203 -19.359 1 97.62 407 GLY A CA 1
ATOM 3016 C C . GLY A 1 407 ? 33.625 -27.672 -20.109 1 97.62 407 GLY A C 1
ATOM 3017 O O . GLY A 1 407 ? 33.281 -27.125 -21.172 1 97.62 407 GLY A O 1
ATOM 3018 N N . GLN A 1 408 ? 32.969 -28.594 -19.609 1 97.81 408 GLN A N 1
ATOM 3019 C CA . GLN A 1 408 ? 31.734 -29.109 -20.219 1 97.81 408 GLN A CA 1
ATOM 3020 C C . GLN A 1 408 ? 30.578 -28.141 -20.031 1 97.81 408 GLN A C 1
ATOM 3022 O O . GLN A 1 408 ? 30.359 -27.625 -18.938 1 97.81 408 GLN A O 1
ATOM 3027 N N . PRO A 1 409 ? 29.859 -27.844 -21.125 1 98.38 409 PRO A N 1
ATOM 3028 C CA . PRO A 1 409 ? 28.688 -26.969 -20.953 1 98.38 409 PRO A CA 1
ATOM 3029 C C . PRO A 1 409 ? 27.625 -27.578 -20.047 1 98.38 409 PRO A C 1
ATOM 3031 O O . PRO A 1 409 ? 27.344 -28.781 -20.141 1 98.38 409 PRO A O 1
ATOM 3034 N N . TRP A 1 410 ? 27.062 -26.766 -19.109 1 98.38 410 TRP A N 1
ATOM 3035 C CA . TRP A 1 410 ? 26.062 -27.297 -18.188 1 98.38 410 TRP A CA 1
ATOM 3036 C C . TRP A 1 410 ? 24.766 -26.516 -18.266 1 98.38 410 TRP A C 1
ATOM 3038 O O . TRP A 1 410 ? 23.703 -27 -17.859 1 98.38 410 TRP A O 1
ATOM 3048 N N . LEU A 1 411 ? 24.844 -25.281 -18.734 1 98.56 411 LEU A N 1
ATOM 3049 C CA . LEU A 1 411 ? 23.688 -24.391 -18.828 1 98.56 411 LEU A CA 1
ATOM 3050 C C . LEU A 1 411 ? 23.734 -23.578 -20.109 1 98.56 411 LEU A C 1
ATOM 3052 O O . LEU A 1 411 ? 24.797 -23.062 -20.484 1 98.56 411 LEU A O 1
ATOM 3056 N N . ARG A 1 412 ? 22.688 -23.531 -20.844 1 98.5 412 ARG A N 1
ATOM 3057 C CA . ARG A 1 412 ? 22.547 -22.688 -22.016 1 98.5 412 ARG A CA 1
ATOM 3058 C C . ARG A 1 412 ? 21.469 -21.625 -21.797 1 98.5 412 ARG A C 1
ATOM 3060 O O . ARG A 1 412 ? 20.312 -21.953 -21.531 1 98.5 412 ARG A O 1
ATOM 3067 N N . ILE A 1 413 ? 21.875 -20.391 -21.922 1 98.06 413 ILE A N 1
ATOM 3068 C CA . ILE A 1 413 ? 20.938 -19.281 -21.75 1 98.06 413 ILE A CA 1
ATOM 3069 C C . ILE A 1 413 ? 20.5 -18.75 -23.109 1 98.06 413 ILE A C 1
ATOM 3071 O O . ILE A 1 413 ? 21.312 -18.516 -23.984 1 98.06 413 ILE A O 1
ATOM 3075 N N . HIS A 1 414 ? 19.203 -18.672 -23.297 1 97.62 414 HIS A N 1
ATOM 3076 C CA . HIS A 1 414 ? 18.594 -18.047 -24.469 1 97.62 414 HIS A CA 1
ATOM 3077 C C . HIS A 1 414 ? 18.156 -16.625 -24.156 1 97.62 414 HIS A C 1
ATOM 3079 O O . HIS A 1 414 ? 17.406 -16.391 -23.203 1 97.62 414 HIS A O 1
ATOM 3085 N N . TYR A 1 415 ? 18.641 -15.664 -24.859 1 96.69 415 TYR A N 1
ATOM 3086 C CA . TYR A 1 415 ? 18.312 -14.273 -24.531 1 96.69 415 TYR A CA 1
ATOM 3087 C C . TYR A 1 415 ? 18.375 -13.398 -25.781 1 96.69 415 TYR A C 1
ATOM 3089 O O . TYR A 1 415 ? 18.922 -13.805 -26.812 1 96.69 415 TYR A O 1
ATOM 3097 N N . ASP A 1 416 ? 17.703 -12.352 -25.734 1 95.12 416 ASP A N 1
ATOM 3098 C CA . ASP A 1 416 ? 17.812 -11.297 -26.734 1 95.12 416 ASP A CA 1
ATOM 3099 C C . ASP A 1 416 ? 18.656 -10.133 -26.219 1 95.12 416 ASP A C 1
ATOM 3101 O O . ASP A 1 416 ? 19.703 -10.344 -25.609 1 95.12 416 ASP A O 1
ATOM 3105 N N . SER A 1 417 ? 18.234 -8.82 -26.312 1 88.25 417 SER A N 1
ATOM 3106 C CA . SER A 1 417 ? 18.922 -7.676 -25.734 1 88.25 417 SER A CA 1
ATOM 3107 C C . SER A 1 417 ? 18.281 -7.254 -24.422 1 88.25 417 SER A C 1
ATOM 3109 O O . SER A 1 417 ? 17.062 -7.246 -24.297 1 88.25 417 SER A O 1
ATOM 3111 N N . PRO A 1 418 ? 19.078 -7.094 -23.469 1 88 418 PRO A N 1
ATOM 3112 C CA . PRO A 1 418 ? 20.547 -7.027 -23.391 1 88 418 PRO A CA 1
ATOM 3113 C C . PRO A 1 418 ? 21.188 -8.398 -23.172 1 88 418 PRO A C 1
ATOM 3115 O O . PRO A 1 418 ? 20.5 -9.359 -22.828 1 88 418 PRO A O 1
ATOM 3118 N N . ALA A 1 419 ? 22.484 -8.359 -23.312 1 90.69 419 ALA A N 1
ATOM 3119 C CA . ALA A 1 419 ? 23.266 -9.57 -23.078 1 90.69 419 ALA A CA 1
ATOM 3120 C C . ALA A 1 419 ? 23.484 -9.797 -21.578 1 90.69 419 ALA A C 1
ATOM 3122 O O . ALA A 1 419 ? 23.328 -8.875 -20.781 1 90.69 419 ALA A O 1
ATOM 3123 N N . LEU A 1 420 ? 23.812 -11.07 -21.312 1 93 420 LEU A N 1
ATOM 3124 C CA . LEU A 1 420 ? 24.203 -11.406 -19.938 1 93 420 LEU A CA 1
ATOM 3125 C C . LEU A 1 420 ? 25.391 -10.562 -19.5 1 93 420 LEU A C 1
ATOM 3127 O O . LEU A 1 420 ? 26.406 -10.477 -20.203 1 93 420 LEU A O 1
ATOM 3131 N N . ASN A 1 421 ? 25.219 -9.945 -18.375 1 93.44 421 ASN A N 1
ATOM 3132 C CA . ASN A 1 421 ? 26.359 -9.203 -17.844 1 93.44 421 ASN A CA 1
ATOM 3133 C C . ASN A 1 421 ? 27.234 -10.078 -16.953 1 93.44 421 ASN A C 1
ATOM 3135 O O . ASN A 1 421 ? 26.906 -11.242 -16.703 1 93.44 421 ASN A O 1
ATOM 3139 N N . ALA A 1 422 ? 28.359 -9.516 -16.484 1 94.38 422 ALA A N 1
ATOM 3140 C CA . ALA A 1 422 ? 29.359 -10.281 -15.734 1 94.38 422 ALA A CA 1
ATOM 3141 C C . ALA A 1 422 ? 28.797 -10.766 -14.406 1 94.38 422 ALA A C 1
ATOM 3143 O O . ALA A 1 422 ? 29.078 -11.883 -13.969 1 94.38 422 ALA A O 1
ATOM 3144 N N . GLN A 1 423 ? 28.047 -10 -13.789 1 94.31 423 GLN A N 1
ATOM 3145 C CA . GLN A 1 423 ? 27.453 -10.352 -12.508 1 94.31 423 GLN A CA 1
ATOM 3146 C C . GLN A 1 423 ? 26.469 -11.516 -12.656 1 94.31 423 GLN A C 1
ATOM 3148 O O . GLN A 1 423 ? 26.484 -12.445 -11.852 1 94.31 423 GLN A O 1
ATOM 3153 N N . GLN A 1 424 ? 25.672 -11.414 -13.656 1 95.56 424 GLN A N 1
ATOM 3154 C CA . GLN A 1 424 ? 24.703 -12.477 -13.922 1 95.56 424 GLN A CA 1
ATOM 3155 C C . GLN A 1 424 ? 25.406 -13.797 -14.234 1 95.56 424 GLN A C 1
ATOM 3157 O O . GLN A 1 424 ? 25 -14.852 -13.75 1 95.56 424 GLN A O 1
ATOM 3162 N N . CYS A 1 425 ? 26.484 -13.734 -14.977 1 96.56 425 CYS A N 1
ATOM 3163 C CA . CYS A 1 425 ? 27.266 -14.922 -15.305 1 96.56 425 CYS A CA 1
ATOM 3164 C C . CYS A 1 425 ? 27.859 -15.547 -14.047 1 96.56 425 CYS A C 1
ATOM 3166 O O . CYS A 1 425 ? 27.828 -16.766 -13.883 1 96.56 425 CYS A O 1
ATOM 3168 N N . SER A 1 426 ? 28.328 -14.664 -13.273 1 97 426 SER A N 1
ATOM 3169 C CA . SER A 1 426 ? 28.938 -15.141 -12.031 1 97 426 SER A CA 1
ATOM 3170 C C . SER A 1 426 ? 27.891 -15.805 -11.133 1 97 426 SER A C 1
ATOM 3172 O O . SER A 1 426 ? 28.172 -16.828 -10.508 1 97 426 SER A O 1
ATOM 3174 N N . GLU A 1 427 ? 26.766 -15.227 -11.055 1 96.75 427 GLU A N 1
ATOM 3175 C CA . GLU A 1 427 ? 25.672 -15.789 -10.25 1 96.75 427 GLU A CA 1
ATOM 3176 C C . GLU A 1 427 ? 25.25 -17.156 -10.781 1 96.75 427 GLU A C 1
ATOM 3178 O O . GLU A 1 427 ? 25.047 -18.094 -10.008 1 96.75 427 GLU A O 1
ATOM 3183 N N . LEU A 1 428 ? 25.141 -17.234 -12.031 1 97.81 428 LEU A N 1
ATOM 3184 C CA . LEU A 1 428 ? 24.734 -18.484 -12.664 1 97.81 428 LEU A CA 1
ATOM 3185 C C . LEU A 1 428 ? 25.797 -19.562 -12.438 1 97.81 428 LEU A C 1
ATOM 3187 O O . LEU A 1 428 ? 25.453 -20.719 -12.141 1 97.81 428 LEU A O 1
ATOM 3191 N N . GLN A 1 429 ? 26.984 -19.188 -12.555 1 97.44 429 GLN A N 1
ATOM 3192 C CA . GLN A 1 429 ? 28.062 -20.156 -12.344 1 97.44 429 GLN A CA 1
ATOM 3193 C C . GLN A 1 429 ? 28.047 -20.688 -10.914 1 97.44 429 GLN A C 1
ATOM 3195 O O . GLN A 1 429 ? 28.266 -21.891 -10.695 1 97.44 429 GLN A O 1
ATOM 3200 N N . ALA A 1 430 ? 27.766 -19.844 -10.07 1 96.94 430 ALA A N 1
ATOM 3201 C CA . ALA A 1 430 ? 27.75 -20.203 -8.656 1 96.94 430 ALA A CA 1
ATOM 3202 C C . ALA A 1 430 ? 26.547 -21.094 -8.336 1 96.94 430 ALA A C 1
ATOM 3204 O O . ALA A 1 430 ? 26.516 -21.75 -7.289 1 96.94 430 ALA A O 1
ATOM 3205 N N . SER A 1 431 ? 25.594 -21.141 -9.25 1 97.06 431 SER A N 1
ATOM 3206 C CA . SER A 1 431 ? 24.359 -21.891 -9.008 1 97.06 431 SER A CA 1
ATOM 3207 C C . SER A 1 431 ? 24.562 -23.375 -9.258 1 97.06 431 SER A C 1
ATOM 3209 O O . SER A 1 431 ? 23.672 -24.188 -8.961 1 97.06 431 SER A O 1
ATOM 3211 N N . LEU A 1 432 ? 25.688 -23.75 -9.727 1 97.81 432 LEU A N 1
ATOM 3212 C CA . LEU A 1 432 ? 26.047 -25.156 -9.914 1 97.81 432 LEU A CA 1
ATOM 3213 C C . LEU A 1 432 ? 27.016 -25.625 -8.828 1 97.81 432 LEU A C 1
ATOM 3215 O O . LEU A 1 432 ? 28.078 -25.016 -8.633 1 97.81 432 LEU A O 1
ATOM 3219 N N . VAL A 1 433 ? 26.641 -26.656 -8.18 1 96.94 433 VAL A N 1
ATOM 3220 C CA . VAL A 1 433 ? 27.531 -27.25 -7.188 1 96.94 433 VAL A CA 1
ATOM 3221 C C . VAL A 1 433 ? 27.984 -28.625 -7.664 1 96.94 433 VAL A C 1
ATOM 3223 O O . VAL A 1 433 ? 27.156 -29.516 -7.867 1 96.94 433 VAL A O 1
ATOM 3226 N N . VAL A 1 434 ? 29.234 -28.781 -7.852 1 97.5 434 VAL A N 1
ATOM 3227 C CA . VAL A 1 434 ? 29.859 -30.016 -8.273 1 97.5 434 VAL A CA 1
ATOM 3228 C C . VAL A 1 434 ? 30.734 -30.578 -7.148 1 97.5 434 VAL A C 1
ATOM 3230 O O . VAL A 1 434 ? 31.438 -29.812 -6.473 1 97.5 434 VAL A O 1
ATOM 3233 N N . GLY A 1 435 ? 30.594 -31.844 -6.918 1 96.81 435 GLY A N 1
ATOM 3234 C CA . GLY A 1 435 ? 31.359 -32.438 -5.836 1 96.81 435 GLY A CA 1
ATOM 3235 C C . GLY A 1 435 ? 31.5 -33.938 -5.965 1 96.81 435 GLY A C 1
ATOM 3236 O O . GLY A 1 435 ? 31.531 -34.5 -7.074 1 96.81 435 GLY A O 1
ATOM 3237 N N . ASN A 1 436 ? 31.656 -34.562 -4.73 1 95.44 436 ASN A N 1
ATOM 3238 C CA . ASN A 1 436 ? 31.828 -36 -4.656 1 95.44 436 ASN A CA 1
ATOM 3239 C C . ASN A 1 436 ? 30.516 -36.75 -4.824 1 95.44 436 ASN A C 1
ATOM 3241 O O . ASN A 1 436 ? 29.531 -36.406 -4.156 1 95.44 436 ASN A O 1
ATOM 3245 N N . GLY A 1 437 ? 30.531 -37.656 -5.691 1 92.81 437 GLY A N 1
ATOM 3246 C CA . GLY A 1 437 ? 29.344 -38.438 -5.961 1 92.81 437 GLY A CA 1
ATOM 3247 C C . GLY A 1 437 ? 28.75 -39.062 -4.715 1 92.81 437 GLY A C 1
ATOM 3248 O O . GLY A 1 437 ? 27.531 -39.281 -4.637 1 92.81 437 GLY A O 1
ATOM 3249 N N . ALA A 1 438 ? 29.531 -39.344 -3.775 1 92.94 438 ALA A N 1
ATOM 3250 C CA . ALA A 1 438 ? 29.078 -39.969 -2.533 1 92.94 438 ALA A CA 1
ATOM 3251 C C . ALA A 1 438 ? 28.156 -39.031 -1.764 1 92.94 438 ALA A C 1
ATOM 3253 O O . ALA A 1 438 ? 27.359 -39.5 -0.94 1 92.94 438 ALA A O 1
ATOM 3254 N N . SER A 1 439 ? 28.234 -37.875 -2.105 1 92.31 439 SER A N 1
ATOM 3255 C CA . SER A 1 439 ? 27.438 -36.875 -1.392 1 92.31 439 SER A CA 1
ATOM 3256 C C . SER A 1 439 ? 26.078 -36.688 -2.041 1 92.31 439 SER A C 1
ATOM 3258 O O . SER A 1 439 ? 25.219 -36 -1.501 1 92.31 439 SER A O 1
ATOM 3260 N N . PHE A 1 440 ? 25.875 -37.25 -3.172 1 92.5 440 PHE A N 1
ATOM 3261 C CA . PHE A 1 440 ? 24.609 -37.094 -3.877 1 92.5 440 PHE A CA 1
ATOM 3262 C C . PHE A 1 440 ? 23.609 -38.156 -3.443 1 92.5 440 PHE A C 1
ATOM 3264 O O . PHE A 1 440 ? 23.875 -39.344 -3.543 1 92.5 440 PHE A O 1
ATOM 3271 N N . HIS A 1 441 ? 22.516 -37.75 -2.941 1 90.12 441 HIS A N 1
ATOM 3272 C CA . HIS A 1 441 ? 21.422 -38.656 -2.562 1 90.12 441 HIS A CA 1
ATOM 3273 C C . HIS A 1 441 ? 20.141 -38.312 -3.324 1 90.12 441 HIS A C 1
ATOM 3275 O O . HIS A 1 441 ? 19.469 -37.312 -2.994 1 90.12 441 HIS A O 1
ATOM 3281 N N . PRO A 1 442 ? 19.859 -39.125 -4.27 1 88.31 442 PRO A N 1
ATOM 3282 C CA . PRO A 1 442 ? 18.641 -38.844 -5.035 1 88.31 442 PRO A CA 1
ATOM 3283 C C . PRO A 1 442 ? 17.391 -38.906 -4.176 1 88.31 442 PRO A C 1
ATOM 3285 O O . PRO A 1 442 ? 17.281 -39.75 -3.287 1 88.31 442 PRO A O 1
ATOM 3288 N N . SER A 1 443 ? 16.516 -38 -4.348 1 90.12 443 SER A N 1
ATOM 3289 C CA . SER A 1 443 ? 15.219 -37.969 -3.672 1 90.12 443 SER A CA 1
ATOM 3290 C C . SER A 1 443 ? 14.078 -37.719 -4.656 1 90.12 443 SER A C 1
ATOM 3292 O O . SER A 1 443 ? 14.211 -36.906 -5.57 1 90.12 443 SER A O 1
ATOM 3294 N N . PRO A 1 444 ? 12.992 -38.438 -4.465 1 92.75 444 PRO A N 1
ATOM 3295 C CA . PRO A 1 444 ? 11.836 -38.188 -5.324 1 92.75 444 PRO A CA 1
ATOM 3296 C C . PRO A 1 444 ? 11.305 -36.75 -5.164 1 92.75 444 PRO A C 1
ATOM 3298 O O . PRO A 1 444 ? 11.523 -36.125 -4.125 1 92.75 444 PRO A O 1
ATOM 3301 N N . ARG A 1 445 ? 10.703 -36.25 -6.254 1 95.94 445 ARG A N 1
ATOM 3302 C CA . ARG A 1 445 ? 10.102 -34.938 -6.188 1 95.94 445 ARG A CA 1
ATOM 3303 C C . ARG A 1 445 ? 8.977 -34.875 -5.156 1 95.94 445 ARG A C 1
ATOM 3305 O O . ARG A 1 445 ? 8.844 -33.906 -4.422 1 95.94 445 ARG A O 1
ATOM 3312 N N . VAL A 1 446 ? 8.18 -35.938 -5.082 1 97.5 446 VAL A N 1
ATOM 3313 C CA . VAL A 1 446 ? 7.043 -35.969 -4.172 1 97.5 446 VAL A CA 1
ATOM 3314 C C . VAL A 1 446 ? 7.508 -36.406 -2.781 1 97.5 446 VAL A C 1
ATOM 3316 O O . VAL A 1 446 ? 8.102 -37.469 -2.621 1 97.5 446 VAL A O 1
ATOM 3319 N N . ALA A 1 447 ? 7.219 -35.594 -1.845 1 97.25 447 ALA A N 1
ATOM 3320 C CA . ALA A 1 447 ? 7.684 -35.875 -0.487 1 97.25 447 ALA A CA 1
ATOM 3321 C C . ALA A 1 447 ? 6.547 -36.375 0.395 1 97.25 447 ALA A C 1
ATOM 3323 O O . ALA A 1 447 ? 6.77 -37.188 1.311 1 97.25 447 ALA A O 1
ATOM 3324 N N . GLU A 1 448 ? 5.34 -35.844 0.13 1 96.62 448 GLU A N 1
ATOM 3325 C CA . GLU A 1 448 ? 4.238 -36.156 1.044 1 96.62 448 GLU A CA 1
ATOM 3326 C C . GLU A 1 448 ? 2.889 -35.906 0.378 1 96.62 448 GLU A C 1
ATOM 3328 O O . GLU A 1 448 ? 2.738 -34.969 -0.399 1 96.62 448 GLU A O 1
ATOM 3333 N N . PHE A 1 449 ? 1.961 -36.844 0.661 1 96.38 449 PHE A N 1
ATOM 3334 C CA . PHE A 1 449 ? 0.566 -36.625 0.291 1 96.38 449 PHE A CA 1
ATOM 3335 C C . PHE A 1 449 ? -0.253 -36.188 1.496 1 96.38 449 PHE A C 1
ATOM 3337 O O . PHE A 1 449 ? -0.091 -36.719 2.596 1 96.38 449 PHE A O 1
ATOM 3344 N N . ILE A 1 450 ? -1.008 -35.188 1.307 1 96.56 450 ILE A N 1
ATOM 3345 C CA . ILE A 1 450 ? -1.954 -34.719 2.318 1 96.56 450 ILE A CA 1
ATOM 3346 C C . ILE A 1 450 ? -3.381 -35.031 1.861 1 96.56 450 ILE A C 1
ATOM 3348 O O . ILE A 1 450 ? -3.822 -34.531 0.822 1 96.56 450 ILE A O 1
ATOM 3352 N N . LEU A 1 451 ? -4.117 -35.781 2.607 1 94.56 451 LEU A N 1
ATOM 3353 C CA . LEU A 1 451 ? -5.461 -36.25 2.25 1 94.56 451 LEU A CA 1
ATOM 3354 C C . LEU A 1 451 ? -6.492 -35.156 2.527 1 94.56 451 LEU A C 1
ATOM 3356 O O . LEU A 1 451 ? -6.266 -34.281 3.361 1 94.56 451 LEU A O 1
ATOM 3360 N N . PRO A 1 452 ? -7.57 -35.344 1.707 1 92.38 452 PRO A N 1
ATOM 3361 C CA . PRO A 1 452 ? -8.656 -34.406 1.988 1 92.38 452 PRO A CA 1
ATOM 3362 C C . PRO A 1 452 ? -9.234 -34.562 3.389 1 92.38 452 PRO A C 1
ATOM 3364 O O . PRO A 1 452 ? -9.258 -35.688 3.924 1 92.38 452 PRO A O 1
ATOM 3367 N N . CYS A 1 453 ? -9.32 -33.625 4.246 1 74.5 453 CYS A N 1
ATOM 3368 C CA . CYS A 1 453 ? -9.938 -33.75 5.559 1 74.5 453 CYS A CA 1
ATOM 3369 C C . CYS A 1 453 ? -11.445 -33.938 5.434 1 74.5 453 CYS A C 1
ATOM 3371 O O . CYS A 1 453 ? -12.047 -33.531 4.445 1 74.5 453 CYS A O 1
ATOM 3373 N N . MET B 1 1 ? 34.562 5.496 -7.473 1 19.97 1 MET B N 1
ATOM 3374 C CA . MET B 1 1 ? 33.312 5.73 -8.203 1 19.97 1 MET B CA 1
ATOM 3375 C C . MET B 1 1 ? 32.281 4.66 -7.883 1 19.97 1 MET B C 1
ATOM 3377 O O . MET B 1 1 ? 32.5 3.482 -8.18 1 19.97 1 MET B O 1
ATOM 3381 N N . ALA B 1 2 ? 31.688 4.719 -6.68 1 28.7 2 ALA B N 1
ATOM 3382 C CA . ALA B 1 2 ? 30.875 3.613 -6.172 1 28.7 2 ALA B CA 1
ATOM 3383 C C . ALA B 1 2 ? 30.016 3.008 -7.277 1 28.7 2 ALA B C 1
ATOM 3385 O O . ALA B 1 2 ? 29.281 3.725 -7.969 1 28.7 2 ALA B O 1
ATOM 3386 N N . GLN B 1 3 ? 30.312 2.049 -7.984 1 29.2 3 GLN B N 1
ATOM 3387 C CA . GLN B 1 3 ? 29.734 1.335 -9.117 1 29.2 3 GLN B CA 1
ATOM 3388 C C . GLN B 1 3 ? 28.219 1.238 -8.992 1 29.2 3 GLN B C 1
ATOM 3390 O O . GLN B 1 3 ? 27.703 0.702 -8.008 1 29.2 3 GLN B O 1
ATOM 3395 N N . GLU B 1 4 ? 27.422 2.172 -9.359 1 37 4 GLU B N 1
ATOM 3396 C CA . GLU B 1 4 ? 25.984 2.441 -9.273 1 37 4 GLU B CA 1
ATOM 3397 C C . GLU B 1 4 ? 25.172 1.216 -9.664 1 37 4 GLU B C 1
ATOM 3399 O O . GLU B 1 4 ? 25.156 0.827 -10.836 1 37 4 GLU B O 1
ATOM 3404 N N . GLY B 1 5 ? 25.203 0.115 -9.125 1 42.47 5 GLY B N 1
ATOM 3405 C CA . GLY B 1 5 ? 24.5 -1.144 -9.336 1 42.47 5 GLY B CA 1
ATOM 3406 C C . GLY B 1 5 ? 23.094 -0.962 -9.859 1 42.47 5 GLY B C 1
ATOM 3407 O O . GLY B 1 5 ? 22.562 0.15 -9.852 1 42.47 5 GLY B O 1
ATOM 3408 N N . ALA B 1 6 ? 22.641 -1.913 -10.719 1 48.72 6 ALA B N 1
ATOM 3409 C CA . ALA B 1 6 ? 21.328 -1.865 -11.359 1 48.72 6 ALA B CA 1
ATOM 3410 C C . ALA B 1 6 ? 20.266 -1.361 -10.391 1 48.72 6 ALA B C 1
ATOM 3412 O O . ALA B 1 6 ? 20.234 -1.754 -9.227 1 48.72 6 ALA B O 1
ATOM 3413 N N . PRO B 1 7 ? 19.594 -0.219 -10.797 1 62.19 7 PRO B N 1
ATOM 3414 C CA . PRO B 1 7 ? 18.578 0.373 -9.914 1 62.19 7 PRO B CA 1
ATOM 3415 C C . PRO B 1 7 ? 17.609 -0.665 -9.344 1 62.19 7 PRO B C 1
ATOM 3417 O O . PRO B 1 7 ? 17.219 -1.595 -10.047 1 62.19 7 PRO B O 1
ATOM 3420 N N . THR B 1 8 ? 17.641 -0.823 -8.062 1 79.44 8 THR B N 1
ATOM 3421 C CA . THR B 1 8 ? 16.734 -1.695 -7.32 1 79.44 8 THR B CA 1
ATOM 3422 C C . THR B 1 8 ? 15.289 -1.47 -7.75 1 79.44 8 THR B C 1
ATOM 3424 O O . THR B 1 8 ? 14.836 -0.327 -7.844 1 79.44 8 THR B O 1
ATOM 3427 N N . SER B 1 9 ? 14.672 -2.531 -8.242 1 88.44 9 SER B N 1
ATOM 3428 C CA . SER B 1 9 ? 13.266 -2.426 -8.617 1 88.44 9 SER B CA 1
ATOM 3429 C C . SER B 1 9 ? 12.414 -2 -7.434 1 88.44 9 SER B C 1
ATOM 3431 O O . SER B 1 9 ? 12.812 -2.16 -6.277 1 88.44 9 SER B O 1
ATOM 3433 N N . PHE B 1 10 ? 11.32 -1.379 -7.66 1 93.5 10 PHE B N 1
ATOM 3434 C CA . PHE B 1 10 ? 10.461 -0.882 -6.594 1 93.5 10 PHE B CA 1
ATOM 3435 C C . PHE B 1 10 ? 9.93 -2.031 -5.746 1 93.5 10 PHE B C 1
ATOM 3437 O O . PHE B 1 10 ? 9.914 -1.946 -4.516 1 93.5 10 PHE B O 1
ATOM 3444 N N . PRO B 1 11 ? 9.547 -3.188 -6.391 1 92.88 11 PRO B N 1
ATOM 3445 C CA . PRO B 1 11 ? 9.148 -4.305 -5.531 1 92.88 11 PRO B CA 1
ATOM 3446 C C . PRO B 1 11 ? 10.266 -4.746 -4.59 1 92.88 11 PRO B C 1
ATOM 3448 O O . PRO B 1 11 ? 10.008 -5.078 -3.43 1 92.88 11 PRO B O 1
ATOM 3451 N N . GLU B 1 12 ? 11.477 -4.734 -5.086 1 92.25 12 GLU B N 1
ATOM 3452 C CA . GLU B 1 12 ? 12.609 -5.098 -4.234 1 92.25 12 GLU B CA 1
ATOM 3453 C C . GLU B 1 12 ? 12.812 -4.07 -3.121 1 92.25 12 GLU B C 1
ATOM 3455 O O . GLU B 1 12 ? 13.117 -4.434 -1.984 1 92.25 12 GLU B O 1
ATOM 3460 N N . LEU B 1 13 ? 12.648 -2.803 -3.422 1 96.06 13 LEU B N 1
ATOM 3461 C CA . LEU B 1 13 ? 12.742 -1.738 -2.43 1 96.06 13 LEU B CA 1
ATOM 3462 C C . LEU B 1 13 ? 11.688 -1.916 -1.343 1 96.06 13 LEU B C 1
ATOM 3464 O O . LEU B 1 13 ? 11.984 -1.771 -0.155 1 96.06 13 LEU B O 1
ATOM 3468 N N . ILE B 1 14 ? 10.484 -2.209 -1.735 1 97.44 14 ILE B N 1
ATOM 3469 C CA . ILE B 1 14 ? 9.367 -2.414 -0.816 1 97.44 14 ILE B CA 1
ATOM 3470 C C . ILE B 1 14 ? 9.633 -3.637 0.057 1 97.44 14 ILE B C 1
ATOM 3472 O O . ILE B 1 14 ? 9.422 -3.6 1.271 1 97.44 14 ILE B O 1
ATOM 3476 N N . ARG B 1 15 ? 10.125 -4.68 -0.567 1 96.25 15 ARG B N 1
ATOM 3477 C CA . ARG B 1 15 ? 10.445 -5.902 0.165 1 96.25 15 ARG B CA 1
ATOM 3478 C C . ARG B 1 15 ? 11.469 -5.633 1.263 1 96.25 15 ARG B C 1
ATOM 3480 O O . ARG B 1 15 ? 11.312 -6.094 2.395 1 96.25 15 ARG B O 1
ATOM 3487 N N . ARG B 1 16 ? 12.508 -4.934 0.959 1 96.5 16 ARG B N 1
ATOM 3488 C CA . ARG B 1 16 ? 13.57 -4.641 1.916 1 96.5 16 ARG B CA 1
ATOM 3489 C C . ARG B 1 16 ? 13.023 -3.871 3.117 1 96.5 16 ARG B C 1
ATOM 3491 O O . ARG B 1 16 ? 13.336 -4.199 4.262 1 96.5 16 ARG B O 1
ATOM 3498 N N . LYS B 1 17 ? 12.211 -2.814 2.869 1 98.12 17 LYS B N 1
ATOM 3499 C CA . LYS B 1 17 ? 11.633 -2.068 3.979 1 98.12 17 LYS B CA 1
ATOM 3500 C C . LYS B 1 17 ? 10.641 -2.93 4.762 1 98.12 17 LYS B C 1
ATOM 3502 O O . LYS B 1 17 ? 10.633 -2.906 5.992 1 98.12 17 LYS B O 1
ATOM 3507 N N . ARG B 1 18 ? 9.828 -3.635 4.008 1 97.69 18 ARG B N 1
ATOM 3508 C CA . ARG B 1 18 ? 8.867 -4.562 4.602 1 97.69 18 ARG B CA 1
ATOM 3509 C C . ARG B 1 18 ? 9.555 -5.496 5.594 1 97.69 18 ARG B C 1
ATOM 3511 O O . ARG B 1 18 ? 9.008 -5.781 6.66 1 97.69 18 ARG B O 1
ATOM 3518 N N . ASP B 1 19 ? 10.758 -5.926 5.285 1 96.94 19 ASP B N 1
ATOM 3519 C CA . ASP B 1 19 ? 11.477 -6.918 6.078 1 96.94 19 ASP B CA 1
ATOM 3520 C C . ASP B 1 19 ? 12.312 -6.246 7.168 1 96.94 19 ASP B C 1
ATOM 3522 O O . ASP B 1 19 ? 13.062 -6.914 7.887 1 96.94 19 ASP B O 1
ATOM 3526 N N . GLY B 1 20 ? 12.266 -4.949 7.262 1 97.31 20 GLY B N 1
ATOM 3527 C CA . GLY B 1 20 ? 12.914 -4.223 8.344 1 97.31 20 GLY B CA 1
ATOM 3528 C C . GLY B 1 20 ? 14.328 -3.791 8 1 97.31 20 GLY B C 1
ATOM 3529 O O . GLY B 1 20 ? 15.07 -3.336 8.867 1 97.31 20 GLY B O 1
ATOM 3530 N N . GLU B 1 21 ? 14.742 -3.916 6.715 1 97.44 21 GLU B N 1
ATOM 3531 C CA . GLU B 1 21 ? 16.078 -3.486 6.297 1 97.44 21 GLU B CA 1
ATOM 3532 C C . GLU B 1 21 ? 16.141 -1.968 6.168 1 97.44 21 GLU B C 1
ATOM 3534 O O . GLU B 1 21 ? 15.117 -1.301 6.027 1 97.44 21 GLU B O 1
ATOM 3539 N N . GLN B 1 22 ? 17.391 -1.422 6.273 1 97.88 22 GLN B N 1
ATOM 3540 C CA . GLN B 1 22 ? 17.625 0.008 6.109 1 97.88 22 GLN B CA 1
ATOM 3541 C C . GLN B 1 22 ? 17.828 0.367 4.641 1 97.88 22 GLN B C 1
ATOM 3543 O O . GLN B 1 22 ? 18.625 -0.274 3.951 1 97.88 22 GLN B O 1
ATOM 3548 N N . LEU B 1 23 ? 17.078 1.298 4.16 1 97.75 23 LEU B N 1
ATOM 3549 C CA . LEU B 1 23 ? 17.25 1.772 2.793 1 97.75 23 LEU B CA 1
ATOM 3550 C C . LEU B 1 23 ? 18.406 2.77 2.707 1 97.75 23 LEU B C 1
ATOM 3552 O O . LEU B 1 23 ? 18.578 3.594 3.607 1 97.75 23 LEU B O 1
ATOM 3556 N N . SER B 1 24 ? 19.156 2.732 1.609 1 97.06 24 SER B N 1
ATOM 3557 C CA . SER B 1 24 ? 20.234 3.691 1.376 1 97.06 24 SER B CA 1
ATOM 3558 C C . SER B 1 24 ? 19.688 5.023 0.877 1 97.06 24 SER B C 1
ATOM 3560 O O . SER B 1 24 ? 18.547 5.102 0.428 1 97.06 24 SER B O 1
ATOM 3562 N N . ALA B 1 25 ? 20.531 6.082 0.95 1 96.69 25 ALA B N 1
ATOM 3563 C CA . ALA B 1 25 ? 20.141 7.395 0.439 1 96.69 25 ALA B CA 1
ATOM 3564 C C . ALA B 1 25 ? 19.828 7.332 -1.051 1 96.69 25 ALA B C 1
ATOM 3566 O O . ALA B 1 25 ? 18.906 8 -1.523 1 96.69 25 ALA B O 1
ATOM 3567 N N . ALA B 1 26 ? 20.594 6.5 -1.744 1 96.69 26 ALA B N 1
ATOM 3568 C CA . ALA B 1 26 ? 20.391 6.35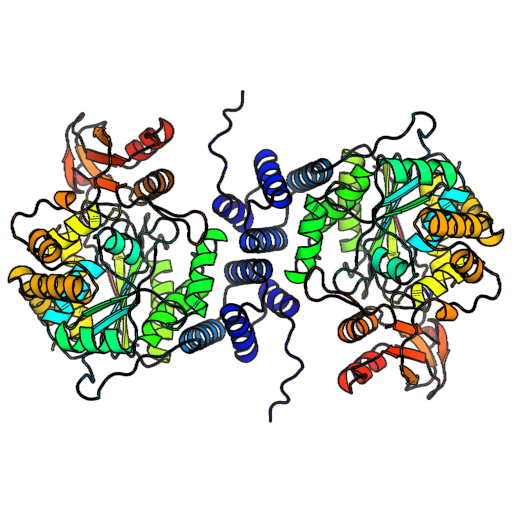2 -3.182 1 96.69 26 ALA B CA 1
ATOM 3569 C C . ALA B 1 26 ? 19.031 5.699 -3.475 1 96.69 26 ALA B C 1
ATOM 3571 O O . ALA B 1 26 ? 18.359 6.07 -4.434 1 96.69 26 ALA B O 1
ATOM 3572 N N . GLU B 1 27 ? 18.672 4.719 -2.707 1 97.12 27 GLU B N 1
ATOM 3573 C CA . GLU B 1 27 ? 17.391 4.043 -2.861 1 97.12 27 GLU B CA 1
ATOM 3574 C C . GLU B 1 27 ? 16.234 4.98 -2.535 1 97.12 27 GLU B C 1
ATOM 3576 O O . GLU B 1 27 ? 15.211 4.984 -3.232 1 97.12 27 GLU B O 1
ATOM 3581 N N . ILE B 1 28 ? 16.391 5.789 -1.491 1 98.06 28 ILE B N 1
ATOM 3582 C CA . ILE B 1 28 ? 15.367 6.75 -1.095 1 98.06 28 ILE B CA 1
ATOM 3583 C C . ILE B 1 28 ? 15.219 7.82 -2.176 1 98.06 28 ILE B C 1
ATOM 3585 O O . ILE B 1 28 ? 14.102 8.242 -2.494 1 98.06 28 ILE B O 1
ATOM 3589 N N . ARG B 1 29 ? 16.328 8.211 -2.76 1 97.56 29 ARG B N 1
ATOM 3590 C CA . ARG B 1 29 ? 16.297 9.156 -3.873 1 97.56 29 ARG B CA 1
ATOM 3591 C C . ARG B 1 29 ? 15.508 8.594 -5.051 1 97.56 29 ARG B C 1
ATOM 3593 O O . ARG B 1 29 ? 14.688 9.289 -5.648 1 97.56 29 ARG B O 1
ATOM 3600 N N . SER B 1 30 ? 15.766 7.305 -5.32 1 96.56 30 SER B N 1
ATOM 3601 C CA . SER B 1 30 ? 15.055 6.652 -6.414 1 96.56 30 SER B CA 1
ATOM 3602 C C . SER B 1 30 ? 13.547 6.617 -6.156 1 96.56 30 SER B C 1
ATOM 3604 O O . SER B 1 30 ? 12.75 6.859 -7.066 1 96.56 30 SER B O 1
ATOM 3606 N N . PHE B 1 31 ? 13.234 6.348 -4.996 1 97.56 31 PHE B N 1
ATOM 3607 C CA . PHE B 1 31 ? 11.828 6.289 -4.609 1 97.56 31 PHE B CA 1
ATOM 3608 C C . PHE B 1 31 ? 11.18 7.66 -4.75 1 97.56 31 PHE B C 1
ATOM 3610 O O . PHE B 1 31 ? 10.133 7.793 -5.391 1 97.56 31 PHE B O 1
ATOM 3617 N N . THR B 1 32 ? 11.75 8.695 -4.168 1 98.12 32 THR B N 1
ATOM 3618 C CA . THR B 1 32 ? 11.18 10.031 -4.152 1 98.12 32 THR B CA 1
ATOM 3619 C C . THR B 1 32 ? 11.07 10.594 -5.566 1 98.12 32 THR B C 1
ATOM 3621 O O . THR B 1 32 ? 10.078 11.242 -5.91 1 98.12 32 THR B O 1
ATOM 3624 N N . ARG B 1 33 ? 12.055 10.344 -6.395 1 97.12 33 ARG B N 1
ATOM 3625 C CA . ARG B 1 33 ? 12.031 10.805 -7.777 1 97.12 33 ARG B CA 1
ATOM 3626 C C . ARG B 1 33 ? 10.906 10.133 -8.562 1 97.12 33 ARG B C 1
ATOM 3628 O O . ARG B 1 33 ? 10.219 10.781 -9.359 1 97.12 33 ARG B O 1
ATOM 3635 N N . ALA B 1 34 ? 10.758 8.836 -8.297 1 96.88 34 ALA B N 1
ATOM 3636 C CA . ALA B 1 34 ? 9.695 8.094 -8.977 1 96.88 34 ALA B CA 1
ATOM 3637 C C . ALA B 1 34 ? 8.32 8.594 -8.562 1 96.88 34 ALA B C 1
ATOM 3639 O O . ALA B 1 34 ? 7.391 8.625 -9.375 1 96.88 34 ALA B O 1
ATOM 3640 N N . VAL B 1 35 ? 8.148 8.977 -7.297 1 97.44 35 VAL B N 1
ATOM 3641 C CA . VAL B 1 35 ? 6.898 9.547 -6.801 1 97.44 35 VAL B CA 1
ATOM 3642 C C . VAL B 1 35 ? 6.613 10.867 -7.512 1 97.44 35 VAL B C 1
ATOM 3644 O O . VAL B 1 35 ? 5.512 11.078 -8.023 1 97.44 35 VAL B O 1
ATOM 3647 N N . LYS B 1 36 ? 7.574 11.703 -7.586 1 97 36 LYS B N 1
ATOM 3648 C CA . LYS B 1 36 ? 7.43 13.016 -8.211 1 97 36 LYS B CA 1
ATOM 3649 C C . LYS B 1 36 ? 7.082 12.883 -9.695 1 97 36 LYS B C 1
ATOM 3651 O O . LYS B 1 36 ? 6.203 13.578 -10.195 1 97 36 LYS B O 1
ATOM 3656 N N . LEU B 1 37 ? 7.777 11.914 -10.344 1 96.19 37 LEU B N 1
ATOM 3657 C CA . LEU B 1 37 ? 7.656 11.789 -11.797 1 96.19 37 LEU B CA 1
ATOM 3658 C C . LEU B 1 37 ? 6.461 10.914 -12.164 1 96.19 37 LEU B C 1
ATOM 3660 O O . LEU B 1 37 ? 6.062 10.867 -13.328 1 96.19 37 LEU B O 1
ATOM 3664 N N . GLY B 1 38 ? 5.965 10.195 -11.219 1 94.88 38 GLY B N 1
ATOM 3665 C CA . GLY B 1 38 ? 4.82 9.336 -11.484 1 94.88 38 GLY B CA 1
ATOM 3666 C C . GLY B 1 38 ? 5.195 8.031 -12.156 1 94.88 38 GLY B C 1
ATOM 3667 O O . GLY B 1 38 ? 4.391 7.453 -12.891 1 94.88 38 GLY B O 1
ATOM 3668 N N . THR B 1 39 ? 6.379 7.547 -12.039 1 94.31 39 THR B N 1
ATOM 3669 C CA . THR B 1 39 ? 6.84 6.32 -12.688 1 94.31 39 THR B CA 1
ATOM 3670 C C . THR B 1 39 ? 6.691 5.129 -11.742 1 94.31 39 THR B C 1
ATOM 3672 O O . THR B 1 39 ? 6.988 3.992 -12.125 1 94.31 39 THR B O 1
ATOM 3675 N N . ILE B 1 40 ? 6.316 5.316 -10.547 1 95.06 40 ILE B N 1
ATOM 3676 C CA . ILE B 1 40 ? 5.969 4.277 -9.578 1 95.06 40 ILE B CA 1
ATOM 3677 C C . ILE B 1 40 ? 4.449 4.152 -9.484 1 95.06 40 ILE B C 1
ATOM 3679 O O . ILE B 1 40 ? 3.73 5.148 -9.586 1 95.06 40 ILE B O 1
ATOM 3683 N N . GLN B 1 41 ? 3.963 2.963 -9.328 1 94.38 41 GLN B N 1
ATOM 3684 C CA . GLN B 1 41 ? 2.52 2.752 -9.25 1 94.38 41 GLN B CA 1
ATOM 3685 C C . GLN B 1 41 ? 1.977 3.176 -7.887 1 94.38 41 GLN B C 1
ATOM 3687 O O . GLN B 1 41 ? 2.656 3.035 -6.867 1 94.38 41 GLN B O 1
ATOM 3692 N N . ASP B 1 42 ? 0.709 3.623 -7.816 1 95.56 42 ASP B N 1
ATOM 3693 C CA . ASP B 1 42 ? 0.087 4.062 -6.57 1 95.56 42 ASP B CA 1
ATOM 3694 C C . ASP B 1 42 ? 0.034 2.924 -5.555 1 95.56 42 ASP B C 1
ATOM 3696 O O . ASP B 1 42 ? 0.195 3.15 -4.352 1 95.56 42 ASP B O 1
ATOM 3700 N N . SER B 1 43 ? -0.219 1.701 -6.07 1 96.81 43 SER B N 1
ATOM 3701 C CA . SER B 1 43 ? -0.255 0.557 -5.164 1 96.81 43 SER B CA 1
ATOM 3702 C C . SER B 1 43 ? 1.102 0.331 -4.508 1 96.81 43 SER B C 1
ATOM 3704 O O . SER B 1 43 ? 1.173 -0.073 -3.344 1 96.81 43 SER B O 1
ATOM 3706 N N . GLN B 1 44 ? 2.139 0.565 -5.262 1 97 44 GLN B N 1
ATOM 3707 C CA . GLN B 1 44 ? 3.484 0.44 -4.711 1 97 44 GLN B CA 1
ATOM 3708 C C . GLN B 1 44 ? 3.75 1.511 -3.658 1 97 44 GLN B C 1
ATOM 3710 O O . GLN B 1 44 ? 4.359 1.233 -2.625 1 97 44 GLN B O 1
ATOM 3715 N N . ILE B 1 45 ? 3.277 2.742 -3.902 1 98.19 45 ILE B N 1
ATOM 3716 C CA . ILE B 1 45 ? 3.43 3.814 -2.926 1 98.19 45 ILE B CA 1
ATOM 3717 C C . ILE B 1 45 ? 2.688 3.451 -1.642 1 98.19 45 ILE B C 1
ATOM 3719 O O . ILE B 1 45 ? 3.232 3.586 -0.543 1 98.19 45 ILE B O 1
ATOM 3723 N N . GLY B 1 46 ? 1.428 3.018 -1.796 1 98.12 46 GLY B N 1
ATOM 3724 C CA . GLY B 1 46 ? 0.664 2.598 -0.632 1 98.12 46 GLY B CA 1
ATOM 3725 C C . GLY B 1 46 ? 1.355 1.518 0.179 1 98.12 46 GLY B C 1
ATOM 3726 O O . GLY B 1 46 ? 1.396 1.587 1.409 1 98.12 46 GLY B O 1
ATOM 3727 N N . ALA B 1 47 ? 1.913 0.525 -0.509 1 98.56 47 ALA B N 1
ATOM 3728 C CA . ALA B 1 47 ? 2.623 -0.567 0.151 1 98.56 47 ALA B CA 1
ATOM 3729 C C . ALA B 1 47 ? 3.861 -0.055 0.881 1 98.56 47 ALA B C 1
ATOM 3731 O O . ALA B 1 47 ? 4.148 -0.481 2.002 1 98.56 47 ALA B O 1
ATOM 3732 N N . MET B 1 48 ? 4.633 0.808 0.263 1 98.62 48 MET B N 1
ATOM 3733 C CA . MET B 1 48 ? 5.84 1.375 0.864 1 98.62 48 MET B CA 1
ATOM 3734 C C . MET B 1 48 ? 5.496 2.178 2.115 1 98.62 48 MET B C 1
ATOM 3736 O O . MET B 1 48 ? 6.16 2.043 3.145 1 98.62 48 MET B O 1
ATOM 3740 N N . LEU B 1 49 ? 4.426 3.043 2.02 1 98.62 49 LEU B N 1
ATOM 3741 C CA . LEU B 1 49 ? 3.994 3.83 3.168 1 98.62 49 LEU B CA 1
ATOM 3742 C C . LEU B 1 49 ? 3.635 2.928 4.344 1 98.62 49 LEU B C 1
ATOM 3744 O O . LEU B 1 49 ? 4.035 3.191 5.48 1 98.62 49 LEU B O 1
ATOM 3748 N N . MET B 1 50 ? 2.9 1.835 4.078 1 98.75 50 MET B N 1
ATOM 3749 C CA . MET B 1 50 ? 2.504 0.905 5.133 1 98.75 50 MET B CA 1
ATOM 3750 C C . MET B 1 50 ? 3.717 0.176 5.699 1 98.75 50 MET B C 1
ATOM 3752 O O . MET B 1 50 ? 3.809 -0.036 6.91 1 98.75 50 MET B O 1
ATOM 3756 N N . ALA B 1 51 ? 4.688 -0.238 4.789 1 98.62 51 ALA B N 1
ATOM 3757 C CA . ALA B 1 51 ? 5.922 -0.862 5.258 1 98.62 51 ALA B CA 1
ATOM 3758 C C . ALA B 1 51 ? 6.695 0.075 6.18 1 98.62 51 ALA B C 1
ATOM 3760 O O . ALA B 1 51 ? 7.199 -0.346 7.223 1 98.62 51 ALA B O 1
ATOM 3761 N N . ILE B 1 52 ? 6.789 1.334 5.836 1 98.56 52 ILE B N 1
ATOM 3762 C CA . ILE B 1 52 ? 7.469 2.334 6.656 1 98.56 52 ILE B CA 1
ATOM 3763 C C . ILE B 1 52 ? 6.723 2.512 7.977 1 98.56 52 ILE B C 1
ATOM 3765 O O . ILE B 1 52 ? 7.344 2.621 9.039 1 98.56 52 ILE B O 1
ATOM 3769 N N . TRP B 1 53 ? 5.383 2.598 7.875 1 98.19 53 TRP B N 1
ATOM 3770 C CA . TRP B 1 53 ? 4.594 2.742 9.094 1 98.19 53 TRP B CA 1
ATOM 3771 C C . TRP B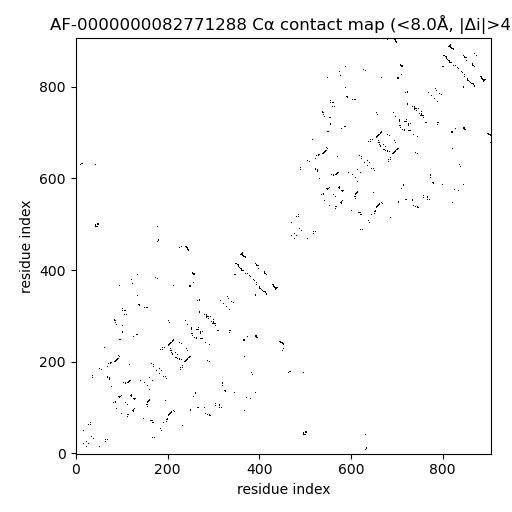 1 53 ? 4.879 1.605 10.07 1 98.19 53 TRP B C 1
ATOM 3773 O O . TRP B 1 53 ? 5.062 1.838 11.266 1 98.19 53 TRP B O 1
ATOM 3783 N N . GLN B 1 54 ? 5.012 0.398 9.594 1 97.31 54 GLN B N 1
ATOM 3784 C CA . GLN B 1 54 ? 5.137 -0.787 10.43 1 97.31 54 GLN B CA 1
ATOM 3785 C C . GLN B 1 54 ? 6.574 -0.96 10.922 1 97.31 54 GLN B C 1
ATOM 3787 O O . GLN B 1 54 ? 6.801 -1.37 12.062 1 97.31 54 GLN B O 1
ATOM 3792 N N . LYS B 1 55 ? 7.582 -0.675 10.008 1 97.69 55 LYS B N 1
ATOM 3793 C CA . LYS B 1 55 ? 8.969 -1 10.328 1 97.69 55 LYS B CA 1
ATOM 3794 C C . LYS B 1 55 ? 9.758 0.255 10.695 1 97.69 55 LYS B C 1
ATOM 3796 O O . LYS B 1 55 ? 10.906 0.168 11.125 1 97.69 55 LYS B O 1
ATOM 3801 N N . SER B 1 56 ? 9.133 1.456 10.516 1 97.5 56 SER B N 1
ATOM 3802 C CA . SER B 1 56 ? 9.742 2.746 10.82 1 97.5 56 SER B CA 1
ATOM 3803 C C . SER B 1 56 ? 11.008 2.965 10 1 97.5 56 SER B C 1
ATOM 3805 O O . SER B 1 56 ? 11.273 2.23 9.047 1 97.5 56 SER B O 1
ATOM 3807 N N . MET B 1 57 ? 11.688 3.988 10.172 1 97.94 57 MET B N 1
ATOM 3808 C CA . MET B 1 57 ? 12.969 4.371 9.586 1 97.94 57 MET B CA 1
ATOM 3809 C C . MET B 1 57 ? 13.922 4.879 10.656 1 97.94 57 MET B C 1
ATOM 3811 O O . MET B 1 57 ? 13.508 5.551 11.602 1 97.94 57 MET B O 1
ATOM 3815 N N . VAL B 1 58 ? 15.18 4.539 10.5 1 97.19 58 VAL B N 1
ATOM 3816 C CA . VAL B 1 58 ? 16.188 5.09 11.406 1 97.19 58 VAL B CA 1
ATOM 3817 C C . VAL B 1 58 ? 16.453 6.551 11.047 1 97.19 58 VAL B C 1
ATOM 3819 O O . VAL B 1 58 ? 15.969 7.047 10.023 1 97.19 58 VAL B O 1
ATOM 3822 N N . ALA B 1 59 ? 17.234 7.234 11.844 1 96.31 59 ALA B N 1
ATOM 3823 C CA . ALA B 1 59 ? 17.484 8.664 11.711 1 96.31 59 ALA B CA 1
ATOM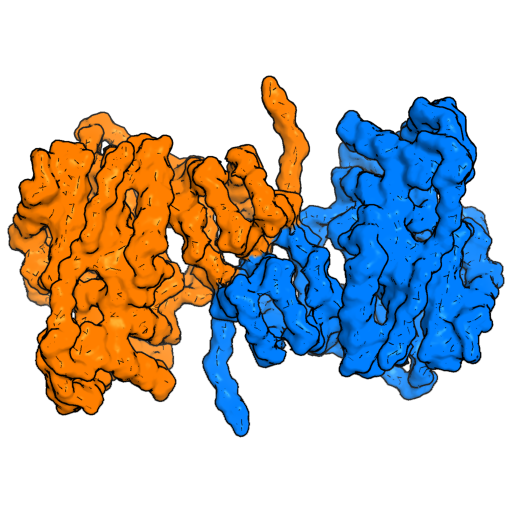 3824 C C . ALA B 1 59 ? 18.078 9 10.344 1 96.31 59 ALA B C 1
ATOM 3826 O O . ALA B 1 59 ? 17.672 9.969 9.703 1 96.31 59 ALA B O 1
ATOM 3827 N N . ASP B 1 60 ? 18.984 8.133 9.891 1 97.31 60 ASP B N 1
ATOM 3828 C CA . ASP B 1 60 ? 19.641 8.375 8.609 1 97.31 60 ASP B CA 1
ATOM 3829 C C . ASP B 1 60 ? 18.656 8.266 7.449 1 97.31 60 ASP B C 1
ATOM 3831 O O . ASP B 1 60 ? 18.703 9.055 6.504 1 97.31 60 ASP B O 1
ATOM 3835 N N . GLU B 1 61 ? 17.781 7.27 7.48 1 98.31 61 GLU B N 1
ATOM 3836 C CA . GLU B 1 61 ? 16.734 7.129 6.469 1 98.31 61 GLU B CA 1
ATOM 3837 C C . GLU B 1 61 ? 15.805 8.336 6.469 1 98.31 61 GLU B C 1
ATOM 3839 O O . GLU B 1 61 ? 15.445 8.852 5.406 1 98.31 61 GLU B O 1
ATOM 3844 N N . THR B 1 62 ? 15.414 8.758 7.691 1 98.25 62 THR B N 1
ATOM 3845 C CA . THR B 1 62 ? 14.492 9.875 7.848 1 98.25 62 THR B CA 1
ATOM 3846 C C . THR B 1 62 ? 15.094 11.156 7.281 1 98.25 62 THR B C 1
ATOM 3848 O O . THR B 1 62 ? 14.414 11.914 6.582 1 98.25 62 THR B O 1
ATOM 3851 N N . LEU B 1 63 ? 16.359 11.383 7.582 1 98.12 63 LEU B N 1
ATOM 3852 C CA . LEU B 1 63 ? 17.062 12.555 7.062 1 98.12 63 LEU B CA 1
ATOM 3853 C C . LEU B 1 63 ? 17.141 12.508 5.539 1 98.12 63 LEU B C 1
ATOM 3855 O O . LEU B 1 63 ? 16.922 13.516 4.867 1 98.12 63 LEU B O 1
ATOM 3859 N N . ALA B 1 64 ? 17.469 11.312 5.004 1 98.31 64 ALA B N 1
ATOM 3860 C CA . ALA B 1 64 ? 17.562 11.148 3.555 1 98.31 64 ALA B CA 1
ATOM 3861 C C . ALA B 1 64 ? 16.219 11.422 2.883 1 98.31 64 ALA B C 1
ATOM 3863 O O . ALA B 1 64 ? 16.156 12.102 1.859 1 98.31 64 ALA B O 1
ATOM 3864 N N . LEU B 1 65 ? 15.164 10.852 3.447 1 98.62 65 LEU B N 1
ATOM 3865 C CA . LEU B 1 65 ? 13.828 11.07 2.902 1 98.62 65 LEU B CA 1
ATOM 3866 C C . LEU B 1 65 ? 13.461 12.555 2.945 1 98.62 65 LEU B C 1
ATOM 3868 O O . LEU B 1 65 ? 12.898 13.086 1.988 1 98.62 65 LEU B O 1
ATOM 3872 N N . THR B 1 66 ? 13.781 13.219 4.035 1 98.62 66 THR B N 1
ATOM 3873 C CA . THR B 1 66 ? 13.523 14.641 4.203 1 98.62 66 THR B CA 1
ATOM 3874 C C . THR B 1 66 ? 14.242 15.453 3.131 1 98.62 66 THR B C 1
ATOM 3876 O O . THR B 1 66 ? 13.625 16.297 2.469 1 98.62 66 THR B O 1
ATOM 3879 N N . GLN B 1 67 ? 15.492 15.164 2.965 1 98.38 67 GLN B N 1
ATOM 3880 C CA . GLN B 1 67 ? 16.312 15.898 2.008 1 98.38 67 GLN B CA 1
ATOM 3881 C C . GLN B 1 67 ? 15.82 15.688 0.58 1 98.38 67 GLN B C 1
ATOM 3883 O O . GLN B 1 67 ? 15.742 16.625 -0.203 1 98.38 67 GLN B O 1
ATOM 3888 N N . GLU B 1 68 ? 15.508 14.453 0.251 1 98.25 68 GLU B N 1
ATOM 3889 C CA . GLU B 1 68 ? 15.055 14.141 -1.104 1 98.25 68 GLU B CA 1
ATOM 3890 C C . GLU B 1 68 ? 13.703 14.773 -1.397 1 98.25 68 GLU B C 1
ATOM 3892 O O . GLU B 1 68 ? 13.453 15.227 -2.516 1 98.25 68 GLU B O 1
ATOM 3897 N N . MET B 1 69 ? 12.805 14.789 -0.406 1 98.19 69 MET B N 1
ATOM 3898 C CA . MET B 1 69 ? 11.523 15.469 -0.581 1 98.19 69 MET B CA 1
ATOM 3899 C C . MET B 1 69 ? 11.727 16.969 -0.735 1 98.19 69 MET B C 1
ATOM 3901 O O . MET B 1 69 ? 11.102 17.594 -1.597 1 98.19 69 MET B O 1
ATOM 3905 N N . MET B 1 70 ? 12.57 17.531 0.081 1 97.69 70 MET B N 1
ATOM 3906 C CA . MET B 1 70 ? 12.883 18.969 0.023 1 97.69 70 MET B CA 1
ATOM 3907 C C . MET B 1 70 ? 13.438 19.344 -1.345 1 97.69 70 MET B C 1
ATOM 3909 O O . MET B 1 70 ? 13.031 20.344 -1.928 1 97.69 70 MET B O 1
ATOM 3913 N N . GLN B 1 71 ? 14.258 18.484 -1.908 1 96.94 71 GLN B N 1
ATOM 3914 C CA . GLN B 1 71 ? 14.977 18.766 -3.148 1 96.94 71 GLN B CA 1
ATOM 3915 C C . GLN B 1 71 ? 14.141 18.375 -4.367 1 96.94 71 GLN B C 1
ATOM 3917 O O . GLN B 1 71 ? 14.555 18.609 -5.504 1 96.94 71 GLN B O 1
ATOM 3922 N N . SER B 1 72 ? 13.016 17.828 -4.133 1 96.88 72 SER B N 1
ATOM 3923 C CA . SER B 1 72 ? 12.188 17.359 -5.242 1 96.88 72 SER B CA 1
ATOM 3924 C C . SER B 1 72 ? 11.648 18.531 -6.051 1 96.88 72 SER B C 1
ATOM 3926 O O . SER B 1 72 ? 11.156 18.344 -7.168 1 96.88 72 SER B O 1
ATOM 3928 N N . GLY B 1 73 ? 11.648 19.719 -5.562 1 95 73 GLY B N 1
ATOM 3929 C CA . GLY B 1 73 ? 11.211 20.938 -6.227 1 95 73 GLY B CA 1
ATOM 3930 C C . GLY B 1 73 ? 12.133 22.109 -5.984 1 95 73 GLY B C 1
ATOM 3931 O O . GLY B 1 73 ? 13.352 21.938 -5.859 1 95 73 GLY B O 1
ATOM 3932 N N . GLU B 1 74 ? 11.547 23.25 -5.996 1 93.88 74 GLU B N 1
ATOM 3933 C CA . GLU B 1 74 ? 12.305 24.484 -5.805 1 93.88 74 GLU B CA 1
ATOM 3934 C C . GLU B 1 74 ? 12.578 24.75 -4.324 1 93.88 74 GLU B C 1
ATOM 3936 O O . GLU B 1 74 ? 11.711 24.516 -3.479 1 93.88 74 GLU B O 1
ATOM 3941 N N . ILE B 1 75 ? 13.734 25.125 -4.051 1 95.31 75 ILE B N 1
ATOM 3942 C CA . ILE B 1 75 ? 14.102 25.641 -2.736 1 95.31 75 ILE B CA 1
ATOM 3943 C C . ILE B 1 75 ? 14.148 27.172 -2.773 1 95.31 75 ILE B C 1
ATOM 3945 O O . ILE B 1 75 ? 14.883 27.75 -3.57 1 95.31 75 ILE B O 1
ATOM 3949 N N . LEU B 1 76 ? 13.438 27.766 -1.922 1 96.38 76 LEU B N 1
ATOM 3950 C CA . LEU B 1 76 ? 13.297 29.219 -1.952 1 96.38 76 LEU B CA 1
ATOM 3951 C C . LEU B 1 76 ? 14.562 29.891 -1.435 1 96.38 76 LEU B C 1
ATOM 3953 O O . LEU B 1 76 ? 15.188 29.406 -0.487 1 96.38 76 LEU B O 1
ATOM 3957 N N . ARG B 1 77 ? 15.031 30.906 -2.129 1 94.69 77 ARG B N 1
ATOM 3958 C CA . ARG B 1 77 ? 16.156 31.766 -1.753 1 94.69 77 ARG B CA 1
ATOM 3959 C C . ARG B 1 77 ? 15.719 33.219 -1.675 1 94.69 77 ARG B C 1
ATOM 3961 O O . ARG B 1 77 ? 14.914 33.688 -2.49 1 94.69 77 ARG B O 1
ATOM 3968 N N . TRP B 1 78 ? 16.219 33.844 -0.705 1 97.44 78 TRP B N 1
ATOM 3969 C CA . TRP B 1 78 ? 15.758 35.188 -0.438 1 97.44 78 TRP B CA 1
ATOM 3970 C C . TRP B 1 78 ? 16.906 36.188 -0.51 1 97.44 78 TRP B C 1
ATOM 3972 O O . TRP B 1 78 ? 18.078 35.812 -0.41 1 97.44 78 TRP B O 1
ATOM 3982 N N . PRO B 1 79 ? 16.578 37.469 -0.718 1 96.31 79 PRO B N 1
ATOM 3983 C CA . PRO B 1 79 ? 17.625 38.5 -0.755 1 96.31 79 PRO B CA 1
ATOM 3984 C C . PRO B 1 79 ? 18.453 38.531 0.526 1 96.31 79 PRO B C 1
ATOM 3986 O O . PRO B 1 79 ? 17.938 38.25 1.611 1 96.31 79 PRO B O 1
ATOM 3989 N N . GLU B 1 80 ? 19.672 38.969 0.436 1 96.31 80 GLU B N 1
ATOM 3990 C CA . GLU B 1 80 ? 20.609 39.031 1.555 1 96.31 80 GLU B CA 1
ATOM 3991 C C . GLU B 1 80 ? 20.078 39.969 2.65 1 96.31 80 GLU B C 1
ATOM 3993 O O . GLU B 1 80 ? 20.344 39.75 3.836 1 96.31 80 GLU B O 1
ATOM 3998 N N . GLU B 1 81 ? 19.312 40.906 2.223 1 95.88 81 GLU B N 1
ATOM 3999 C CA . GLU B 1 81 ? 18.766 41.906 3.162 1 95.88 81 GLU B CA 1
ATOM 4000 C C . GLU B 1 81 ? 17.797 41.25 4.145 1 95.88 81 GLU B C 1
ATOM 4002 O O . GLU B 1 81 ? 17.484 41.812 5.191 1 95.88 81 GLU B O 1
ATOM 4007 N N . TRP B 1 82 ? 17.344 40.031 3.82 1 97.38 82 TRP B N 1
ATOM 4008 C CA . TRP B 1 82 ? 16.375 39.375 4.67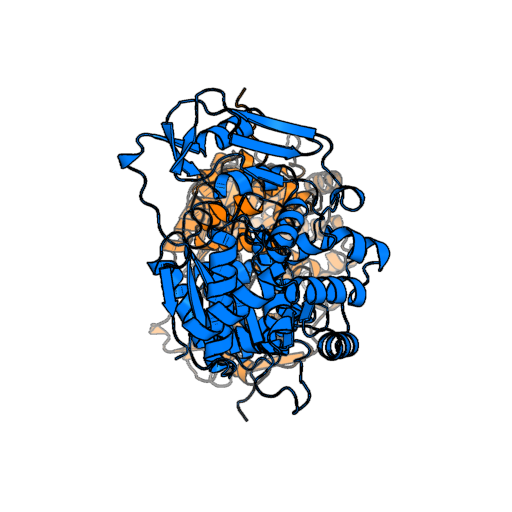2 1 97.38 82 TRP B CA 1
ATOM 4009 C C . TRP B 1 82 ? 17.047 38.375 5.598 1 97.38 82 TRP B C 1
ATOM 4011 O O . TRP B 1 82 ? 16.375 37.625 6.309 1 97.38 82 TRP B O 1
ATOM 4021 N N . THR B 1 83 ? 18.422 38.375 5.629 1 94.88 83 THR B N 1
ATOM 4022 C CA . THR B 1 83 ? 19.156 37.438 6.484 1 94.88 83 THR B CA 1
ATOM 4023 C C . THR B 1 83 ? 18.734 37.625 7.941 1 94.88 83 THR B C 1
ATOM 4025 O O . THR B 1 83 ? 18.75 38.719 8.477 1 94.88 83 THR B O 1
ATOM 4028 N N . GLY B 1 84 ? 18.266 36.531 8.523 1 95.88 84 GLY B N 1
ATOM 4029 C CA . GLY B 1 84 ? 17.875 36.531 9.93 1 95.88 84 GLY B CA 1
ATOM 4030 C C . GLY B 1 84 ? 16.422 36.906 10.148 1 95.88 84 GLY B C 1
ATOM 4031 O O . GLY B 1 84 ? 15.945 36.906 11.281 1 95.88 84 GLY B O 1
ATOM 4032 N N . LEU B 1 85 ? 15.688 37.125 9.062 1 98.06 85 LEU B N 1
ATOM 4033 C CA . LEU B 1 85 ? 14.328 37.625 9.211 1 98.06 85 LEU B CA 1
ATOM 4034 C C . LEU B 1 85 ? 13.305 36.594 8.773 1 98.06 85 LEU B C 1
ATOM 4036 O O . LEU B 1 85 ? 12.117 36.719 9.086 1 98.06 85 LEU B O 1
ATOM 4040 N N . VAL B 1 86 ? 13.719 35.562 7.984 1 98.62 86 VAL B N 1
ATOM 4041 C CA . VAL B 1 86 ? 12.789 34.625 7.406 1 98.62 86 VAL B CA 1
ATOM 4042 C C . VAL B 1 86 ? 12.531 33.5 8.398 1 98.62 86 VAL B C 1
ATOM 4044 O O . VAL B 1 86 ? 13.414 32.688 8.68 1 98.62 86 VAL B O 1
ATOM 4047 N N . VAL B 1 87 ? 11.367 33.438 8.969 1 98.75 87 VAL B N 1
ATOM 4048 C CA . VAL B 1 87 ? 11.023 32.469 10.016 1 98.75 87 VAL B CA 1
ATOM 4049 C C . VAL B 1 87 ? 9.688 31.812 9.695 1 98.75 87 VAL B C 1
ATOM 4051 O O . VAL B 1 87 ? 8.969 32.25 8.797 1 98.75 87 VAL B O 1
ATOM 4054 N N . ASP B 1 88 ? 9.398 30.688 10.398 1 98.69 88 ASP B N 1
ATOM 4055 C CA . ASP B 1 88 ? 8.094 30.047 10.242 1 98.69 88 ASP B CA 1
ATOM 4056 C C . ASP B 1 88 ? 7.758 29.188 11.453 1 98.69 88 ASP B C 1
ATOM 4058 O O . ASP B 1 88 ? 8.586 29 12.344 1 98.69 88 ASP B O 1
ATOM 4062 N N . LYS B 1 89 ? 6.547 28.828 11.508 1 98.31 89 LYS B N 1
ATOM 4063 C CA . LYS B 1 89 ? 5.984 27.906 12.5 1 98.31 89 LYS B CA 1
ATOM 4064 C C . LYS B 1 89 ? 5.238 26.766 11.82 1 98.31 89 LYS B C 1
ATOM 4066 O O . LYS B 1 89 ? 4.613 26.953 10.773 1 98.31 89 LYS B O 1
ATOM 4071 N N . HIS B 1 90 ? 5.316 25.578 12.406 1 98 90 HIS B N 1
ATOM 4072 C CA . HIS B 1 90 ? 4.488 24.453 11.984 1 98 90 HIS B CA 1
ATOM 4073 C C . HIS B 1 90 ? 3.889 23.734 13.188 1 98 90 HIS B C 1
ATOM 4075 O O . HIS B 1 90 ? 4.559 23.547 14.203 1 98 90 HIS B O 1
ATOM 4081 N N . SER B 1 91 ? 2.654 23.406 13.039 1 96.81 91 SER B N 1
ATOM 4082 C CA . SER B 1 91 ? 1.978 22.609 14.062 1 96.81 91 SER B CA 1
ATOM 4083 C C . SER B 1 91 ? 1.73 21.188 13.578 1 96.81 91 SER B C 1
ATOM 4085 O O . SER B 1 91 ? 1.475 20.953 12.391 1 96.81 91 SER B O 1
ATOM 4087 N N . THR B 1 92 ? 1.798 20.25 14.508 1 94.94 92 THR B N 1
ATOM 4088 C CA . THR B 1 92 ? 1.479 18.859 14.164 1 94.94 92 THR B CA 1
ATOM 4089 C C . THR B 1 92 ? -0.032 18.672 14.078 1 94.94 92 THR B C 1
ATOM 4091 O O . THR B 1 92 ? -0.504 17.547 13.859 1 94.94 92 THR B O 1
ATOM 4094 N N . GLY B 1 93 ? -0.64 19.719 14.297 1 88.62 93 GLY B N 1
ATOM 4095 C CA . GLY B 1 93 ? -2.078 19.672 14.086 1 88.62 93 GLY B CA 1
ATOM 4096 C C . GLY B 1 93 ? -2.863 19.484 15.375 1 88.62 93 GLY B C 1
ATOM 4097 O O . GLY B 1 93 ? -2.279 19.391 16.453 1 88.62 93 GLY B O 1
ATOM 4098 N N . GLY B 1 94 ? -4.207 19.453 15.18 1 92.25 94 GLY B N 1
ATOM 4099 C CA . GLY B 1 94 ? -5.176 19.312 16.25 1 92.25 94 GLY B CA 1
ATOM 4100 C C . GLY B 1 94 ? -6.543 19.875 15.914 1 92.25 94 GLY B C 1
ATOM 4101 O O . GLY B 1 94 ? -6.809 20.203 14.758 1 92.25 94 GLY B O 1
ATOM 4102 N N . VAL B 1 95 ? -7.293 19.891 16.938 1 96.62 95 VAL B N 1
ATOM 4103 C CA . VAL B 1 95 ? -8.688 20.281 16.766 1 96.62 95 VAL B CA 1
ATOM 4104 C C . VAL B 1 95 ? -8.859 21.75 17.141 1 96.62 95 VAL B C 1
ATOM 4106 O O . VAL B 1 95 ? -8.531 22.156 18.266 1 96.62 95 VAL B O 1
ATOM 4109 N N . GLY B 1 96 ? -9.266 22.516 16.141 1 96.94 96 GLY B N 1
ATOM 4110 C CA . GLY B 1 96 ? -9.43 23.938 16.375 1 96.94 96 GLY B CA 1
ATOM 4111 C C . GLY B 1 96 ? -8.133 24.719 16.281 1 96.94 96 GLY B C 1
ATOM 4112 O O . GLY B 1 96 ? -8.039 25.844 16.75 1 96.94 96 GLY B O 1
ATOM 4113 N N . ASP B 1 97 ? -7.125 24.078 15.727 1 96.75 97 ASP B N 1
ATOM 4114 C CA . ASP B 1 97 ? -5.809 24.703 15.664 1 96.75 97 ASP B CA 1
ATOM 4115 C C . ASP B 1 97 ? -5.738 25.719 14.516 1 96.75 97 ASP B C 1
ATOM 4117 O O . ASP B 1 97 ? -5.332 25.375 13.406 1 96.75 97 ASP B O 1
ATOM 4121 N N . LYS B 1 98 ? -6.031 26.953 14.812 1 97.69 98 LYS B N 1
ATOM 4122 C CA . LYS B 1 98 ? -5.973 28.031 13.828 1 97.69 98 LYS B CA 1
ATOM 4123 C C . LYS B 1 98 ? -4.836 29 14.133 1 97.69 98 LYS B C 1
ATOM 4125 O O . LYS B 1 98 ? -4.871 30.156 13.727 1 97.69 98 LYS B O 1
ATOM 4130 N N . VAL B 1 99 ? -3.836 28.531 14.812 1 98.19 99 VAL B N 1
ATOM 4131 C CA . VAL B 1 99 ? -2.758 29.359 15.359 1 98.19 99 VAL B CA 1
ATOM 4132 C C . VAL B 1 99 ? -2.029 30.078 14.227 1 98.19 99 VAL B C 1
ATOM 4134 O O . VAL B 1 99 ? -1.643 31.234 14.375 1 98.19 99 VAL B O 1
ATOM 4137 N N . SER B 1 100 ? -1.851 29.469 13.086 1 98.38 100 SER B N 1
ATOM 4138 C CA . SER B 1 100 ? -1.068 30.031 11.992 1 98.38 100 SER B CA 1
ATOM 4139 C C . SER B 1 100 ? -1.696 31.312 11.461 1 98.38 100 SER B C 1
ATOM 4141 O O . SER B 1 100 ? -0.988 32.219 11.008 1 98.38 100 SER B O 1
ATOM 4143 N N . LEU B 1 101 ? -3.033 31.406 11.492 1 98.56 101 LEU B N 1
ATOM 4144 C CA . LEU B 1 101 ? -3.746 32.5 10.875 1 98.56 101 LEU B CA 1
ATOM 4145 C C . LEU B 1 101 ? -3.43 33.812 11.594 1 98.56 101 LEU B C 1
ATOM 4147 O O . LEU B 1 101 ? -3.078 34.812 10.953 1 98.56 101 LEU B O 1
ATOM 4151 N N . PRO B 1 102 ? -3.459 33.844 12.914 1 98.75 102 PRO B N 1
ATOM 4152 C CA . PRO B 1 102 ? -3.062 35.094 13.578 1 98.75 102 PRO B CA 1
ATOM 4153 C C . PRO B 1 102 ? -1.549 35.219 13.742 1 98.75 102 PRO B C 1
ATOM 4155 O O . PRO B 1 102 ? -1.019 36.312 13.812 1 98.75 102 PRO B O 1
ATOM 4158 N N . LEU B 1 103 ? -0.803 34.125 13.82 1 98.81 103 LEU B N 1
ATOM 4159 C CA . LEU B 1 103 ? 0.62 34.156 14.141 1 98.81 103 LEU B CA 1
ATOM 4160 C C . LEU B 1 103 ? 1.427 34.688 12.969 1 98.81 103 LEU B C 1
ATOM 4162 O O . LEU B 1 103 ? 2.354 35.5 13.156 1 98.81 103 LEU B O 1
ATOM 4166 N N . ALA B 1 104 ? 1.136 34.281 11.727 1 98.81 104 ALA B N 1
ATOM 4167 C CA . ALA B 1 104 ? 1.903 34.688 10.555 1 98.81 104 ALA B CA 1
ATOM 4168 C C . ALA B 1 104 ? 1.9 36.188 10.406 1 98.81 104 ALA B C 1
ATOM 4170 O O . ALA B 1 104 ? 2.961 36.812 10.328 1 98.81 104 ALA B O 1
ATOM 4171 N N . PRO B 1 105 ? 0.712 36.875 10.398 1 98.88 105 PRO B N 1
ATOM 4172 C CA . PRO B 1 105 ? 0.714 38.344 10.289 1 98.88 105 PRO B CA 1
ATOM 4173 C C . PRO B 1 105 ? 1.312 39 11.516 1 98.88 105 PRO B C 1
ATOM 4175 O O . PRO B 1 105 ? 1.905 40.094 11.406 1 98.88 105 PRO B O 1
ATOM 4178 N N . ALA B 1 106 ? 1.18 38.406 12.703 1 98.88 106 ALA B N 1
ATOM 4179 C CA . ALA B 1 106 ? 1.802 38.969 13.898 1 98.88 106 ALA B CA 1
ATOM 4180 C C . ALA B 1 106 ? 3.32 39.031 13.758 1 98.88 106 ALA B C 1
ATOM 4182 O O . ALA B 1 106 ? 3.953 40.031 14.094 1 98.88 106 ALA B O 1
ATOM 4183 N N . LEU B 1 107 ? 3.924 37.938 13.305 1 98.88 107 LEU B N 1
ATOM 4184 C CA . LEU B 1 107 ? 5.363 37.875 13.062 1 98.88 107 LEU B CA 1
ATOM 4185 C C . LEU B 1 107 ? 5.773 38.906 12.016 1 98.88 107 LEU B C 1
ATOM 4187 O O . LEU B 1 107 ? 6.797 39.594 12.164 1 98.88 107 LEU B O 1
ATOM 4191 N N . ALA B 1 108 ? 4.984 39 10.938 1 98.88 108 ALA B N 1
ATOM 4192 C CA . ALA B 1 108 ? 5.25 40 9.906 1 98.88 108 ALA B CA 1
ATOM 4193 C C . ALA B 1 108 ? 5.227 41.406 10.484 1 98.88 108 ALA B C 1
ATOM 4195 O O . ALA B 1 108 ? 6.066 42.25 10.133 1 98.88 108 ALA B O 1
ATOM 4196 N N . ALA B 1 109 ? 4.25 41.688 11.328 1 98.75 109 ALA B N 1
ATOM 4197 C CA . ALA B 1 109 ? 4.121 43 11.969 1 98.75 109 ALA B CA 1
ATOM 4198 C C . ALA B 1 109 ? 5.328 43.281 12.859 1 98.75 109 ALA B C 1
ATOM 4200 O O . ALA B 1 109 ? 5.66 44.438 13.102 1 98.75 109 ALA B O 1
ATOM 4201 N N . CYS B 1 110 ? 5.961 42.25 13.328 1 98.62 110 CYS B N 1
ATOM 4202 C CA . CYS B 1 110 ? 7.156 42.406 14.156 1 98.62 110 CYS B CA 1
ATOM 4203 C C . CYS B 1 110 ? 8.406 42.531 13.289 1 98.62 110 CYS B C 1
ATOM 4205 O O . CYS B 1 110 ? 9.523 42.562 13.805 1 98.62 110 CYS B O 1
ATOM 4207 N N . GLY B 1 111 ? 8.234 42.469 11.992 1 98.06 111 GLY B N 1
ATOM 4208 C CA . GLY B 1 111 ? 9.344 42.75 11.094 1 98.06 111 GLY B CA 1
ATOM 4209 C C . GLY B 1 111 ? 9.898 41.5 10.422 1 98.06 111 GLY B C 1
ATOM 4210 O O . GLY B 1 111 ? 10.805 41.562 9.594 1 98.06 111 GLY B O 1
ATOM 4211 N N . CYS B 1 112 ? 9.398 40.375 10.68 1 98.69 112 CYS B N 1
ATOM 4212 C CA . CYS B 1 112 ? 9.867 39.125 10.102 1 98.69 112 CYS B CA 1
ATOM 4213 C C . CYS B 1 112 ? 9.266 38.906 8.719 1 98.69 112 CYS B C 1
ATOM 4215 O O . CYS B 1 112 ? 8.375 39.625 8.297 1 98.69 112 CYS B O 1
ATOM 4217 N N . LYS B 1 113 ? 9.844 38 7.953 1 98.75 113 LYS B N 1
ATOM 4218 C CA . LYS B 1 113 ? 9.305 37.438 6.719 1 98.75 113 LYS B CA 1
ATOM 4219 C C . LYS B 1 113 ? 8.828 36 6.926 1 98.75 113 LYS B C 1
ATOM 4221 O O . LYS B 1 113 ? 9.586 35.156 7.422 1 98.75 113 LYS B O 1
ATOM 4226 N N . VAL B 1 114 ? 7.574 35.719 6.57 1 98.75 114 VAL B N 1
ATOM 4227 C CA . VAL B 1 114 ? 7 34.406 6.879 1 98.75 114 VAL B CA 1
ATOM 4228 C C . VAL B 1 114 ? 6.441 33.781 5.609 1 98.75 114 VAL B C 1
ATOM 4230 O O . VAL B 1 114 ? 5.246 33.906 5.32 1 98.75 114 VAL B O 1
ATOM 4233 N N . PRO B 1 115 ? 7.191 33 4.891 1 98.19 115 PRO B N 1
ATOM 4234 C CA . PRO B 1 115 ? 6.75 32.281 3.689 1 98.19 115 PRO B CA 1
ATOM 4235 C C . PRO B 1 115 ? 6.129 30.938 4.004 1 98.19 115 PRO B C 1
ATOM 4237 O O . PRO B 1 115 ? 6.598 29.906 3.506 1 98.19 115 PRO B O 1
ATOM 4240 N N . MET B 1 116 ? 5.059 30.844 4.68 1 98.06 116 MET B N 1
ATOM 4241 C CA . MET B 1 116 ? 4.527 29.625 5.289 1 98.06 116 MET B CA 1
ATOM 4242 C C . MET B 1 116 ? 3.965 28.688 4.227 1 98.06 116 MET B C 1
ATOM 4244 O O . MET B 1 116 ? 2.969 29.016 3.576 1 98.06 116 MET B O 1
ATOM 4248 N N . ILE B 1 117 ? 4.586 27.562 4.027 1 96.44 117 ILE B N 1
ATOM 4249 C CA . ILE B 1 117 ? 4.023 26.469 3.254 1 96.44 117 ILE B CA 1
ATOM 4250 C C . ILE B 1 117 ? 3.201 25.562 4.168 1 96.44 117 ILE B C 1
ATOM 4252 O O . ILE B 1 117 ? 3.744 24.922 5.074 1 96.44 117 ILE B O 1
ATOM 4256 N N . SER B 1 118 ? 1.945 25.5 3.959 1 95.31 118 SER B N 1
ATOM 4257 C CA . SER B 1 118 ? 1.03 24.797 4.84 1 95.31 118 SER B CA 1
ATOM 4258 C C . SER B 1 118 ? 0.337 23.641 4.105 1 95.31 118 SER B C 1
ATOM 4260 O O . SER B 1 118 ? 0.544 23.453 2.904 1 95.31 118 SER B O 1
ATOM 4262 N N . GLY B 1 119 ? -0.342 22.859 4.906 1 90.5 119 GLY B N 1
ATOM 4263 C CA . GLY B 1 119 ? -1.022 21.703 4.344 1 90.5 119 GLY B CA 1
ATOM 4264 C C . GLY B 1 119 ? -2.521 21.719 4.57 1 90.5 119 GLY B C 1
ATOM 4265 O O . GLY B 1 119 ? -3.041 22.625 5.238 1 90.5 119 GLY B O 1
ATOM 4266 N N . ARG B 1 120 ? -3.188 20.734 3.92 1 90.62 120 ARG B N 1
ATOM 4267 C CA . ARG B 1 120 ? -4.609 20.484 4.121 1 90.62 120 ARG B CA 1
ATOM 4268 C C . ARG B 1 120 ? -4.832 19.547 5.305 1 90.62 120 ARG B C 1
ATOM 4270 O O . ARG B 1 120 ? -3.873 19.062 5.906 1 90.62 120 ARG B O 1
ATOM 4277 N N . GLY B 1 121 ? -6.086 19.469 5.586 1 88.12 121 GLY B N 1
ATOM 4278 C CA . GLY B 1 121 ? -6.406 18.594 6.707 1 88.12 121 GLY B CA 1
ATOM 4279 C C . GLY B 1 121 ? -5.996 17.156 6.48 1 88.12 121 GLY B C 1
ATOM 4280 O O . GLY B 1 121 ? -6.082 16.641 5.359 1 88.12 121 GLY B O 1
ATOM 4281 N N . LEU B 1 122 ? -5.605 16.516 7.566 1 82.12 122 LEU B N 1
ATOM 4282 C CA . LEU B 1 122 ? -5.195 15.117 7.617 1 82.12 122 LEU B CA 1
ATOM 4283 C C . LEU B 1 122 ? -5.863 14.398 8.781 1 82.12 122 LEU B C 1
ATOM 4285 O O . LEU B 1 122 ? -5.719 14.805 9.938 1 82.12 122 LEU B O 1
ATOM 4289 N N . ALA B 1 123 ? -6.531 13.328 8.516 1 80.06 123 ALA B N 1
ATOM 4290 C CA . ALA B 1 123 ? -7.285 12.633 9.555 1 80.06 123 ALA B CA 1
ATOM 4291 C C . ALA B 1 123 ? -8.266 13.57 10.242 1 80.06 123 ALA B C 1
ATOM 4293 O O . ALA B 1 123 ? -9.062 14.242 9.586 1 80.06 123 ALA B O 1
ATOM 4294 N N . HIS B 1 124 ? -8.164 13.664 11.609 1 81.62 124 HIS B N 1
ATOM 4295 C CA . HIS B 1 124 ? -9.109 14.469 12.367 1 81.62 124 HIS B CA 1
ATOM 4296 C C . HIS B 1 124 ? -8.625 15.906 12.516 1 81.62 124 HIS B C 1
ATOM 4298 O O . HIS B 1 124 ? -9.375 16.781 12.953 1 81.62 124 HIS B O 1
ATOM 4304 N N . THR B 1 125 ? -7.453 16.156 12.047 1 81 125 THR B N 1
ATOM 4305 C CA . THR B 1 125 ? -6.871 17.469 12.227 1 81 125 THR B CA 1
ATOM 4306 C C . THR B 1 125 ? -7.289 18.406 11.086 1 81 125 THR B C 1
ATOM 4308 O O . THR B 1 125 ? -7.395 17.984 9.938 1 81 125 THR B O 1
ATOM 4311 N N . GLY B 1 126 ? -7.539 19.578 11.383 1 83.31 126 GLY B N 1
ATOM 4312 C CA . GLY B 1 126 ? -7.871 20.578 10.375 1 83.31 126 GLY B CA 1
ATOM 4313 C C . GLY B 1 126 ? -6.672 21.031 9.57 1 83.31 126 GLY B C 1
ATOM 4314 O O . GLY B 1 126 ? -5.527 20.828 9.984 1 83.31 126 GLY B O 1
ATOM 4315 N N . GLY B 1 127 ? -6.984 21.656 8.469 1 91.06 127 GLY B N 1
ATOM 4316 C CA . GLY B 1 127 ? -5.918 22.156 7.617 1 91.06 127 GLY B CA 1
ATOM 4317 C C . GLY B 1 127 ? -5.93 23.656 7.469 1 91.06 127 GLY B C 1
ATOM 4318 O O . GLY B 1 127 ? -6.984 24.266 7.25 1 91.06 127 GLY B O 1
ATOM 4319 N N . THR B 1 128 ? -4.77 24.203 7.582 1 95.81 128 THR B N 1
ATOM 4320 C CA . THR B 1 128 ? -4.617 25.656 7.441 1 95.81 128 THR B CA 1
ATOM 4321 C C . THR B 1 128 ? -5.141 26.125 6.09 1 95.81 128 THR B C 1
ATOM 4323 O O . THR B 1 128 ? -5.852 27.125 6.008 1 95.81 128 THR B O 1
ATOM 4326 N N . LEU B 1 129 ? -4.844 25.406 5.078 1 96.06 129 LEU B N 1
ATOM 4327 C CA . LEU B 1 129 ? -5.254 25.797 3.736 1 96.06 129 LEU B CA 1
ATOM 4328 C C . LEU B 1 129 ? -6.766 25.688 3.576 1 96.06 129 LEU B C 1
ATOM 4330 O O . LEU B 1 129 ? -7.391 26.516 2.922 1 96.06 129 LEU B O 1
ATOM 4334 N N . ASP B 1 130 ? -7.32 24.609 4.121 1 95.56 130 ASP B N 1
ATOM 4335 C CA . ASP B 1 130 ? -8.773 24.453 4.078 1 95.56 130 ASP B CA 1
ATOM 4336 C C . ASP B 1 130 ? -9.477 25.641 4.715 1 95.56 130 ASP B C 1
ATOM 4338 O O . ASP B 1 130 ? -10.5 26.109 4.207 1 95.56 130 ASP B O 1
ATOM 4342 N N . LYS B 1 131 ? -8.961 26.109 5.809 1 97 131 LYS B N 1
ATOM 4343 C CA . LYS B 1 131 ? -9.523 27.266 6.488 1 97 131 LYS B CA 1
ATOM 4344 C C . LYS B 1 131 ? -9.461 28.5 5.602 1 97 131 LYS B C 1
ATOM 4346 O O . LYS B 1 131 ? -10.469 29.188 5.402 1 97 131 LYS B O 1
ATOM 4351 N N . LEU B 1 132 ? -8.352 28.766 5.062 1 97.94 132 LEU B N 1
ATOM 4352 C CA . LEU B 1 132 ? -8.141 29.969 4.273 1 97.94 132 LEU B CA 1
ATOM 4353 C C . LEU B 1 132 ? -8.984 29.938 3 1 97.94 132 LEU B C 1
ATOM 4355 O O . LEU B 1 132 ? -9.445 30.984 2.529 1 97.94 132 LEU B O 1
ATOM 4359 N N . GLU B 1 133 ? -9.195 28.766 2.492 1 96.56 133 GLU B N 1
ATOM 4360 C CA . GLU B 1 133 ? -9.977 28.594 1.269 1 96.56 133 GLU B CA 1
ATOM 4361 C C . GLU B 1 133 ? -11.453 28.859 1.524 1 96.56 133 GLU B C 1
ATOM 4363 O O . GLU B 1 133 ? -12.242 28.969 0.582 1 96.56 133 GLU B O 1
ATOM 4368 N N . SER B 1 134 ? -11.844 29 2.752 1 96.69 134 SER B N 1
ATOM 4369 C CA . SER B 1 134 ? -13.203 29.422 3.068 1 96.69 134 SER B CA 1
ATOM 4370 C C . SER B 1 134 ? -13.438 30.875 2.684 1 96.69 134 SER B C 1
ATOM 4372 O O . SER B 1 134 ? -14.578 31.328 2.576 1 96.69 134 SER B O 1
ATOM 4374 N N . ILE B 1 135 ? -12.383 31.609 2.57 1 97.94 135 ILE B N 1
ATOM 4375 C CA . ILE B 1 135 ? -12.453 33 2.174 1 97.94 135 ILE B CA 1
ATOM 4376 C C . ILE B 1 135 ? -12.531 33.125 0.652 1 97.94 135 ILE B C 1
ATOM 4378 O O . ILE B 1 135 ? -11.625 32.656 -0.052 1 97.94 135 ILE B O 1
ATOM 4382 N N . PRO B 1 136 ? -13.578 33.719 0.147 1 97.56 136 PRO B N 1
ATOM 4383 C CA . PRO B 1 136 ? -13.711 33.812 -1.31 1 97.56 136 PRO B CA 1
ATOM 4384 C C . PRO B 1 136 ? -12.547 34.562 -1.954 1 97.56 136 PRO B C 1
ATOM 4386 O O . PRO B 1 136 ? -12.219 35.688 -1.526 1 97.56 136 PRO B O 1
ATOM 4389 N N . GLY B 1 137 ? -11.961 33.906 -2.885 1 97.69 137 GLY B N 1
ATOM 4390 C CA . GLY B 1 137 ? -10.938 34.562 -3.676 1 97.69 137 GLY B CA 1
ATOM 4391 C C . GLY B 1 137 ? -9.531 34.25 -3.211 1 97.69 137 GLY B C 1
ATOM 4392 O O . GLY B 1 137 ? -8.562 34.5 -3.93 1 97.69 137 GLY B O 1
ATOM 4393 N N . PHE B 1 138 ? -9.367 33.75 -2.01 1 98.12 138 PHE B N 1
ATOM 4394 C CA . PHE B 1 138 ? -8.031 33.469 -1.505 1 98.12 138 PHE B CA 1
ATOM 4395 C C . PHE B 1 138 ? -7.332 32.406 -2.359 1 98.12 138 PHE B C 1
ATOM 4397 O O . PHE B 1 138 ? -7.852 31.312 -2.535 1 98.12 138 PHE B O 1
ATOM 4404 N N . ASN B 1 139 ? -6.188 32.75 -2.801 1 97.75 139 ASN B N 1
ATOM 4405 C CA . ASN B 1 139 ? -5.414 31.859 -3.666 1 97.75 139 ASN B CA 1
ATOM 4406 C C . ASN B 1 139 ? -4.203 31.281 -2.939 1 97.75 139 ASN B C 1
ATOM 4408 O O . ASN B 1 139 ? -3.25 32 -2.645 1 97.75 139 ASN B O 1
ATOM 4412 N N . ILE B 1 140 ? -4.207 30.031 -2.74 1 95.88 140 ILE B N 1
ATOM 4413 C CA . ILE B 1 140 ? -3.145 29.359 -1.988 1 95.88 140 ILE B CA 1
ATOM 4414 C C . ILE B 1 140 ? -1.974 29.047 -2.916 1 95.88 140 ILE B C 1
ATOM 4416 O O . ILE B 1 140 ? -0.935 28.562 -2.469 1 95.88 140 ILE B O 1
ATOM 4420 N N . HIS B 1 141 ? -2.098 29.297 -4.176 1 95.06 141 HIS B N 1
ATOM 4421 C CA . HIS B 1 141 ? -1.046 29.047 -5.152 1 95.06 141 HIS B CA 1
ATOM 4422 C C . HIS B 1 141 ? -0.391 30.359 -5.605 1 95.06 141 HIS B C 1
ATOM 4424 O O . HIS B 1 141 ? -1.068 31.25 -6.109 1 95.06 141 HIS B O 1
ATOM 4430 N N . GLN B 1 142 ? 0.845 30.438 -5.332 1 94.19 142 GLN B N 1
ATOM 4431 C CA . GLN B 1 142 ? 1.659 31.578 -5.746 1 94.19 142 GLN B CA 1
ATOM 4432 C C . GLN B 1 142 ? 2.963 31.109 -6.391 1 94.19 142 GLN B C 1
ATOM 4434 O O . GLN B 1 142 ? 3.576 30.141 -5.938 1 94.19 142 GLN B O 1
ATOM 4439 N N . SER B 1 143 ? 3.35 31.766 -7.5 1 92.5 143 SER B N 1
ATOM 4440 C CA . SER B 1 143 ? 4.691 31.516 -8.023 1 92.5 143 SER B CA 1
ATOM 4441 C C . SER B 1 143 ? 5.758 32 -7.047 1 92.5 143 SER B C 1
ATOM 4443 O O . SER B 1 143 ? 5.461 32.781 -6.121 1 92.5 143 SER B O 1
ATOM 4445 N N . VAL B 1 144 ? 6.953 31.594 -7.297 1 91.62 144 VAL B N 1
ATOM 4446 C CA . VAL B 1 144 ? 8.055 32 -6.438 1 91.62 144 VAL B CA 1
ATOM 4447 C C . VAL B 1 144 ? 8.234 33.5 -6.512 1 91.62 144 VAL B C 1
ATOM 4449 O O . VAL B 1 144 ? 8.492 34.156 -5.5 1 91.62 144 VAL B O 1
ATOM 4452 N N . GLN B 1 145 ? 8.055 34 -7.695 1 93.69 145 GLN B N 1
ATOM 4453 C CA . GLN B 1 145 ? 8.18 35.438 -7.891 1 93.69 145 GLN B CA 1
ATOM 4454 C C . GLN B 1 145 ? 7.086 36.219 -7.145 1 93.69 145 GLN B C 1
ATOM 4456 O O . GLN B 1 145 ? 7.355 37.219 -6.508 1 93.69 145 GLN B O 1
ATOM 4461 N N . GLN B 1 146 ? 5.93 35.688 -7.254 1 95.56 146 GLN B N 1
ATOM 4462 C CA . GLN B 1 146 ? 4.809 36.312 -6.547 1 95.56 146 GLN B CA 1
ATOM 4463 C C . GLN B 1 146 ? 4.996 36.219 -5.035 1 95.56 146 GLN B C 1
ATOM 4465 O O . GLN B 1 146 ? 4.699 37.188 -4.312 1 95.56 146 GLN B O 1
ATOM 4470 N N . LEU B 1 147 ? 5.484 35.156 -4.598 1 96.12 147 LEU B N 1
ATOM 4471 C CA . LEU B 1 147 ? 5.734 34.969 -3.176 1 96.12 147 LEU B CA 1
ATOM 4472 C C . LEU B 1 147 ? 6.75 35.969 -2.654 1 96.12 147 LEU B C 1
ATOM 4474 O O . LEU B 1 147 ? 6.555 36.562 -1.59 1 96.12 147 LEU B O 1
ATOM 4478 N N . GLN B 1 148 ? 7.809 36.125 -3.365 1 96.19 148 GLN B N 1
ATOM 4479 C CA . GLN B 1 148 ? 8.828 37.094 -2.971 1 96.19 148 GLN B CA 1
ATOM 4480 C C . GLN B 1 148 ? 8.258 38.5 -2.891 1 96.19 148 GLN B C 1
ATOM 4482 O O . GLN B 1 148 ? 8.57 39.281 -1.967 1 96.19 148 GLN B O 1
ATOM 4487 N N . GLN B 1 149 ? 7.43 38.812 -3.865 1 97.94 149 GLN B N 1
ATOM 4488 C CA . GLN B 1 149 ? 6.809 40.156 -3.885 1 97.94 149 GLN B CA 1
ATOM 4489 C C . GLN B 1 149 ? 5.887 40.344 -2.684 1 97.94 149 GLN B C 1
ATOM 4491 O O . GLN B 1 149 ? 5.883 41.406 -2.057 1 97.94 149 GLN B O 1
ATOM 4496 N N . ILE B 1 150 ? 5.117 39.344 -2.402 1 98.5 150 ILE B N 1
ATOM 4497 C CA . ILE B 1 150 ? 4.203 39.406 -1.269 1 98.5 150 ILE B CA 1
ATOM 4498 C C . ILE B 1 150 ? 4.996 39.562 0.027 1 98.5 150 ILE B C 1
ATOM 4500 O O . ILE B 1 150 ? 4.621 40.375 0.896 1 98.5 150 ILE B O 1
ATOM 4504 N N . LEU B 1 151 ? 6.082 38.844 0.118 1 98.44 151 LEU B N 1
ATOM 4505 C CA . LEU B 1 151 ? 6.895 38.938 1.325 1 98.44 151 LEU B CA 1
ATOM 4506 C C . LEU B 1 151 ? 7.539 40.312 1.452 1 98.44 151 LEU B C 1
ATOM 4508 O O . LEU B 1 151 ? 7.723 40.812 2.562 1 98.44 151 LEU B O 1
ATOM 4512 N N . GLN B 1 152 ? 7.895 40.844 0.331 1 98 152 GLN B N 1
ATOM 4513 C CA . GLN B 1 152 ? 8.461 42.188 0.336 1 98 152 GLN B CA 1
ATOM 4514 C C . GLN B 1 152 ? 7.43 43.219 0.779 1 98 152 GLN B C 1
ATOM 4516 O O . GLN B 1 152 ? 7.719 44.062 1.623 1 98 152 GLN B O 1
ATOM 4521 N N . ASP B 1 153 ? 6.25 43.094 0.278 1 98.25 153 ASP B N 1
ATOM 4522 C CA . ASP B 1 153 ? 5.23 44.125 0.461 1 98.25 153 ASP B CA 1
ATOM 4523 C C . ASP B 1 153 ? 4.484 43.906 1.778 1 98.25 153 ASP B C 1
ATOM 4525 O O . ASP B 1 153 ? 4.109 44.906 2.438 1 98.25 153 ASP B O 1
ATOM 4529 N N . VAL B 1 154 ? 4.238 42.656 2.178 1 98.5 154 VAL B N 1
ATOM 4530 C CA . VAL B 1 154 ? 3.326 42.344 3.271 1 98.5 154 VAL B CA 1
ATOM 4531 C C . VAL B 1 154 ? 4.113 41.781 4.457 1 98.5 154 VAL B C 1
ATOM 4533 O O . VAL B 1 154 ? 3.812 42.125 5.609 1 98.5 154 VAL B O 1
ATOM 4536 N N . GLY B 1 155 ? 5.039 40.938 4.129 1 98.62 155 GLY B N 1
ATOM 4537 C CA . GLY B 1 155 ? 5.832 40.312 5.172 1 98.62 155 GLY B CA 1
ATOM 4538 C C . GLY B 1 155 ? 5.441 38.875 5.438 1 98.62 155 GLY B C 1
ATOM 4539 O O . GLY B 1 155 ? 6.23 38.094 5.977 1 98.62 155 GLY B O 1
ATOM 4540 N N . CYS B 1 156 ? 4.23 38.469 5.055 1 98.62 156 CYS B N 1
ATOM 4541 C CA . CYS B 1 156 ? 3.818 37.094 5.266 1 98.62 156 CYS B CA 1
ATOM 4542 C C . CYS B 1 156 ? 2.947 36.594 4.117 1 98.62 156 CYS B C 1
ATOM 4544 O O . CYS B 1 156 ? 2.279 37.375 3.453 1 98.62 156 CYS B O 1
ATOM 4546 N N . SER B 1 157 ? 2.988 35.344 3.908 1 98.5 157 SER B N 1
ATOM 4547 C CA . SER B 1 157 ? 2.189 34.594 2.93 1 98.5 157 SER B CA 1
ATOM 4548 C C . SER B 1 157 ? 1.998 33.156 3.346 1 98.5 157 SER B C 1
ATOM 4550 O O . SER B 1 157 ? 2.92 32.531 3.873 1 98.5 157 SER B O 1
ATOM 4552 N N . ILE B 1 158 ? 0.782 32.625 3.229 1 98.25 158 ILE B N 1
ATOM 4553 C CA . ILE B 1 158 ? 0.487 31.203 3.479 1 98.25 158 ILE B CA 1
ATOM 4554 C C . ILE B 1 158 ? 0.08 30.531 2.174 1 98.25 158 ILE B C 1
ATOM 4556 O O . ILE B 1 158 ? -0.929 30.891 1.564 1 98.25 158 ILE B O 1
ATOM 4560 N N . VAL B 1 159 ? 0.85 29.609 1.754 1 97.44 159 VAL B N 1
ATOM 4561 C CA . VAL B 1 159 ? 0.643 28.969 0.458 1 97.44 159 VAL B CA 1
ATOM 4562 C C . VAL B 1 159 ? 0.656 27.453 0.622 1 97.44 159 VAL B C 1
ATOM 4564 O O . VAL B 1 159 ? 1.056 26.938 1.669 1 97.44 159 VAL B O 1
ATOM 4567 N N . GLY B 1 160 ? 0.148 26.781 -0.329 1 95 160 GLY B N 1
ATOM 4568 C CA . GLY B 1 160 ? 0.224 25.328 -0.389 1 95 160 GLY B CA 1
ATOM 4569 C C . GLY B 1 160 ? 1.363 24.828 -1.255 1 95 160 GLY B C 1
ATOM 4570 O O . GLY B 1 160 ? 2.027 25.609 -1.935 1 95 160 GLY B O 1
ATOM 4571 N N . GLN B 1 161 ? 1.566 23.531 -1.151 1 91.56 161 GLN B N 1
ATOM 4572 C CA . GLN B 1 161 ? 2.521 22.875 -2.045 1 91.56 161 GLN B CA 1
ATOM 4573 C C . GLN B 1 161 ? 2.014 22.875 -3.482 1 91.56 161 GLN B C 1
ATOM 4575 O O . GLN B 1 161 ? 0.805 22.922 -3.721 1 91.56 161 GLN B O 1
ATOM 4580 N N . THR B 1 162 ? 2.916 22.953 -4.41 1 89.94 162 THR B N 1
ATOM 4581 C CA . THR B 1 162 ? 2.598 22.938 -5.836 1 89.94 162 THR B CA 1
ATOM 4582 C C . THR B 1 162 ? 3.438 21.891 -6.562 1 89.94 162 THR B C 1
ATOM 4584 O O . THR B 1 162 ? 4.098 21.062 -5.93 1 89.94 162 THR B O 1
ATOM 4587 N N . GLU B 1 163 ? 3.326 21.875 -7.871 1 89 163 GLU B N 1
ATOM 4588 C CA . GLU B 1 163 ? 4.141 20.984 -8.688 1 89 163 GLU B CA 1
ATOM 4589 C C . GLU B 1 163 ? 5.617 21.359 -8.617 1 89 163 GLU B C 1
ATOM 4591 O O . GLU B 1 163 ? 6.484 20.562 -8.977 1 89 163 GLU B O 1
ATOM 4596 N N . THR B 1 164 ? 5.828 22.531 -8.094 1 91.19 164 THR B N 1
ATOM 4597 C CA . THR B 1 164 ? 7.219 22.969 -8.062 1 91.19 164 THR B CA 1
ATOM 4598 C C . THR B 1 164 ? 7.699 23.172 -6.629 1 91.19 164 THR B C 1
ATOM 4600 O O . THR B 1 164 ? 8.906 23.281 -6.383 1 91.19 164 THR B O 1
ATOM 4603 N N . LEU B 1 165 ? 6.805 23.234 -5.676 1 92.88 165 LEU B N 1
ATOM 4604 C CA . LEU B 1 165 ? 7.184 23.422 -4.277 1 92.88 165 LEU B CA 1
ATOM 4605 C C . LEU B 1 165 ? 6.996 22.125 -3.492 1 92.88 165 LEU B C 1
ATOM 4607 O O . LEU B 1 165 ? 5.887 21.828 -3.041 1 92.88 165 LEU B O 1
ATOM 4611 N N . VAL B 1 166 ? 8.008 21.391 -3.268 1 96.31 166 VAL B N 1
ATOM 4612 C CA . VAL B 1 166 ? 8.109 20.125 -2.531 1 96.31 166 VAL B CA 1
ATOM 4613 C C . VAL B 1 166 ? 7.074 19.141 -3.061 1 96.31 166 VAL B C 1
ATOM 4615 O O . VAL B 1 166 ? 6.266 18.609 -2.295 1 96.31 166 VAL B O 1
ATOM 4618 N N . PRO B 1 167 ? 7.094 18.844 -4.34 1 96.75 167 PRO B N 1
ATOM 4619 C CA . PRO B 1 167 ? 6.055 18.047 -5 1 96.75 167 PRO B CA 1
ATOM 4620 C C . PRO B 1 167 ? 5.992 16.609 -4.473 1 96.75 167 PRO B C 1
ATOM 4622 O O . PRO B 1 167 ? 4.91 16.016 -4.402 1 96.75 167 PRO B O 1
ATOM 4625 N N . ALA B 1 168 ? 7.137 16 -4.141 1 97.62 168 ALA B N 1
ATOM 4626 C CA . ALA B 1 168 ? 7.125 14.625 -3.635 1 97.62 168 ALA B CA 1
ATOM 4627 C C . ALA B 1 168 ? 6.301 14.523 -2.354 1 97.62 168 ALA B C 1
ATOM 4629 O O . ALA B 1 168 ? 5.5 13.602 -2.197 1 97.62 168 ALA B O 1
ATOM 4630 N N . ASP B 1 169 ? 6.504 15.477 -1.423 1 97 169 ASP B N 1
ATOM 4631 C CA . ASP B 1 169 ? 5.719 15.469 -0.194 1 97 169 ASP B CA 1
ATOM 4632 C C . ASP B 1 169 ? 4.238 15.711 -0.488 1 97 169 ASP B C 1
ATOM 4634 O O . ASP B 1 169 ? 3.367 15.141 0.17 1 97 169 ASP B O 1
ATOM 4638 N N . ARG B 1 170 ? 3.975 16.625 -1.413 1 94.62 170 ARG B N 1
ATOM 4639 C CA . ARG B 1 170 ? 2.588 16.891 -1.781 1 94.62 170 ARG B CA 1
ATOM 4640 C C . ARG B 1 170 ? 1.85 15.602 -2.109 1 94.62 170 ARG B C 1
ATOM 4642 O O . ARG B 1 170 ? 0.749 15.359 -1.607 1 94.62 170 ARG B O 1
ATOM 4649 N N . ILE B 1 171 ? 2.459 14.781 -2.908 1 94.69 171 ILE B N 1
ATOM 4650 C CA . ILE B 1 171 ? 1.855 13.531 -3.354 1 94.69 171 ILE B CA 1
ATOM 4651 C C . ILE B 1 171 ? 1.752 12.562 -2.178 1 94.69 171 ILE B C 1
ATOM 4653 O O . ILE B 1 171 ? 0.685 12 -1.921 1 94.69 171 ILE B O 1
ATOM 4657 N N . LEU B 1 172 ? 2.871 12.352 -1.473 1 96.19 172 LEU B N 1
ATOM 4658 C CA . LEU B 1 172 ? 2.893 11.398 -0.369 1 96.19 172 LEU B CA 1
ATOM 4659 C C . LEU B 1 172 ? 1.921 11.812 0.729 1 96.19 172 LEU B C 1
ATOM 4661 O O . LEU B 1 172 ? 1.214 10.969 1.291 1 96.19 172 LEU B O 1
ATOM 4665 N N . TYR B 1 173 ? 1.919 13.078 1.07 1 91.5 173 TYR B N 1
ATOM 4666 C CA . TYR B 1 173 ? 1.039 13.617 2.104 1 91.5 173 TYR B CA 1
ATOM 4667 C C . TYR B 1 173 ? -0.42 13.305 1.789 1 91.5 173 TYR B C 1
ATOM 4669 O O . TYR B 1 173 ? -1.173 12.875 2.666 1 91.5 173 TYR B O 1
ATOM 4677 N N . GLY B 1 174 ? -0.796 13.492 0.595 1 88.81 174 GLY B N 1
ATOM 4678 C CA . GLY B 1 174 ? -2.162 13.227 0.176 1 88.81 174 GLY B CA 1
ATOM 4679 C C . GLY B 1 174 ? -2.553 11.766 0.313 1 88.81 174 GLY B C 1
ATOM 4680 O O . GLY B 1 174 ? -3.721 11.453 0.552 1 88.81 174 GLY B O 1
ATOM 4681 N N . LEU B 1 175 ? -1.603 10.875 0.239 1 93.31 175 LEU B N 1
ATOM 4682 C CA . LEU B 1 175 ? -1.876 9.445 0.253 1 93.31 175 LEU B CA 1
ATOM 4683 C C . LEU B 1 175 ? -1.86 8.898 1.679 1 93.31 175 LEU B C 1
ATOM 4685 O O . LEU B 1 175 ? -2.375 7.812 1.938 1 93.31 175 LEU B O 1
ATOM 4689 N N . ARG B 1 176 ? -1.262 9.617 2.592 1 93.81 176 ARG B N 1
ATOM 4690 C CA . ARG B 1 176 ? -1.06 9.094 3.939 1 93.81 176 ARG B CA 1
ATOM 4691 C C . ARG B 1 176 ? -2.389 8.93 4.668 1 93.81 176 ARG B C 1
ATOM 4693 O O . ARG B 1 176 ? -2.572 7.977 5.43 1 93.81 176 ARG B O 1
ATOM 4700 N N . ASP B 1 177 ? -3.316 9.852 4.445 1 87.25 177 ASP B N 1
ATOM 4701 C CA . ASP B 1 177 ? -4.648 9.719 5.031 1 87.25 177 ASP B CA 1
ATOM 4702 C C . ASP B 1 177 ? -5.379 8.5 4.469 1 87.25 177 ASP B C 1
ATOM 4704 O O . ASP B 1 177 ? -5.922 7.695 5.223 1 87.25 177 ASP B O 1
ATOM 4708 N N . ALA B 1 178 ? -5.34 8.438 3.168 1 90.56 178 ALA B N 1
ATOM 4709 C CA . ALA B 1 178 ? -6.07 7.395 2.455 1 90.56 178 ALA B CA 1
ATOM 4710 C C . ALA B 1 178 ? -5.543 6.008 2.826 1 90.56 178 ALA B C 1
ATOM 4712 O O . ALA B 1 178 ? -6.289 5.027 2.801 1 90.56 178 ALA B O 1
ATOM 4713 N N . THR B 1 179 ? -4.289 5.895 3.201 1 96 179 THR B N 1
ATOM 4714 C CA . THR B 1 179 ? -3.66 4.598 3.43 1 96 179 THR B CA 1
ATOM 4715 C C . THR B 1 179 ? -3.502 4.332 4.926 1 96 179 THR B C 1
ATOM 4717 O O . THR B 1 179 ? -2.822 3.385 5.324 1 96 179 THR B O 1
ATOM 4720 N N . ALA B 1 180 ? -4.035 5.227 5.789 1 93.94 180 ALA B N 1
ATOM 4721 C CA . ALA B 1 180 ? -3.986 5.086 7.242 1 93.94 180 ALA B CA 1
ATOM 4722 C C . ALA B 1 180 ? -2.545 5.047 7.742 1 93.94 180 ALA B C 1
ATOM 4724 O O . ALA B 1 180 ? -2.195 4.219 8.586 1 93.94 180 ALA B O 1
ATOM 4725 N N . THR B 1 181 ? -1.704 5.91 7.148 1 96.31 181 THR B N 1
ATOM 4726 C CA . THR B 1 181 ? -0.298 5.898 7.539 1 96.31 181 THR B CA 1
ATOM 4727 C C . THR B 1 181 ? 0.134 7.273 8.047 1 96.31 181 THR B C 1
ATOM 4729 O O . THR B 1 181 ? 1.315 7.617 7.984 1 96.31 181 THR B O 1
ATOM 4732 N N . VAL B 1 182 ? -0.764 8.039 8.586 1 92.69 182 VAL B N 1
ATOM 4733 C CA . VAL B 1 182 ? -0.514 9.414 9.008 1 92.69 182 VAL B CA 1
ATOM 4734 C C . VAL B 1 182 ? 0.41 9.422 10.219 1 92.69 182 VAL B C 1
ATOM 4736 O O . VAL B 1 182 ? 1.354 10.219 10.281 1 92.69 182 VAL B O 1
ATOM 4739 N N . ASP B 1 183 ? 0.159 8.508 11.18 1 92.88 183 ASP B N 1
ATOM 4740 C CA . ASP B 1 183 ? 0.841 8.539 12.469 1 92.88 183 ASP B CA 1
ATOM 4741 C C . ASP B 1 183 ? 2.129 7.723 12.43 1 92.88 183 ASP B C 1
ATOM 4743 O O . ASP B 1 183 ? 2.338 6.848 13.273 1 92.88 183 ASP B O 1
ATOM 4747 N N . SER B 1 184 ? 2.988 7.996 11.5 1 96.19 184 SER B N 1
ATOM 4748 C CA . SER B 1 184 ? 4.332 7.441 11.375 1 96.19 184 SER B CA 1
ATOM 4749 C C . SER B 1 184 ? 5.395 8.492 11.68 1 96.19 184 SER B C 1
ATOM 4751 O O . SER B 1 184 ? 5.461 9.523 11.008 1 96.19 184 SER B O 1
ATOM 4753 N N . LEU B 1 185 ? 6.25 8.242 12.664 1 97.25 185 LEU B N 1
ATOM 4754 C CA . LEU B 1 185 ? 7.238 9.211 13.141 1 97.25 185 LEU B CA 1
ATOM 4755 C C . LEU B 1 185 ? 8.133 9.68 11.992 1 97.25 185 LEU B C 1
ATOM 4757 O O . LEU B 1 185 ? 8.258 10.883 11.758 1 97.25 185 LEU B O 1
ATOM 4761 N N . PRO B 1 186 ? 8.742 8.766 11.203 1 98.19 186 PRO B N 1
ATOM 4762 C CA . PRO B 1 186 ? 9.617 9.227 10.125 1 98.19 186 PRO B CA 1
ATOM 4763 C C . PRO B 1 186 ? 8.859 9.953 9.016 1 98.19 186 PRO B C 1
ATOM 4765 O O . PRO B 1 186 ? 9.383 10.906 8.43 1 98.19 186 PRO B O 1
ATOM 4768 N N . LEU B 1 187 ? 7.602 9.5 8.727 1 98.25 187 LEU B N 1
ATOM 4769 C CA . LEU B 1 187 ? 6.832 10.133 7.664 1 98.25 187 LEU B CA 1
ATOM 4770 C C . LEU B 1 187 ? 6.387 11.531 8.07 1 98.25 187 LEU B C 1
ATOM 4772 O O . LEU B 1 187 ? 6.395 12.453 7.254 1 98.25 187 LEU B O 1
ATOM 4776 N N . ILE B 1 188 ? 5.973 11.742 9.344 1 97.31 188 ILE B N 1
ATOM 4777 C CA . ILE B 1 188 ? 5.609 13.055 9.852 1 97.31 188 ILE B CA 1
ATOM 4778 C C . ILE B 1 188 ? 6.82 13.984 9.805 1 97.31 188 ILE B C 1
ATOM 4780 O O . ILE B 1 188 ? 6.734 15.102 9.297 1 97.31 188 ILE B O 1
ATOM 4784 N N . THR B 1 189 ? 7.953 13.477 10.312 1 98.44 189 THR B N 1
ATOM 4785 C CA . THR B 1 189 ? 9.172 14.273 10.383 1 98.44 189 THR B CA 1
ATOM 4786 C C . THR B 1 189 ? 9.617 14.719 8.992 1 98.44 189 THR B C 1
ATOM 4788 O O . THR B 1 189 ? 9.875 15.898 8.766 1 98.44 189 THR B O 1
ATOM 4791 N N . SER B 1 190 ? 9.672 13.773 8.07 1 98.62 190 SER B N 1
ATOM 4792 C CA . SER B 1 190 ? 10.156 14.086 6.73 1 98.62 190 SER B CA 1
ATOM 4793 C C . SER B 1 190 ? 9.211 15.047 6.016 1 98.62 190 SER B C 1
ATOM 4795 O O . SER B 1 190 ? 9.664 15.953 5.305 1 98.62 190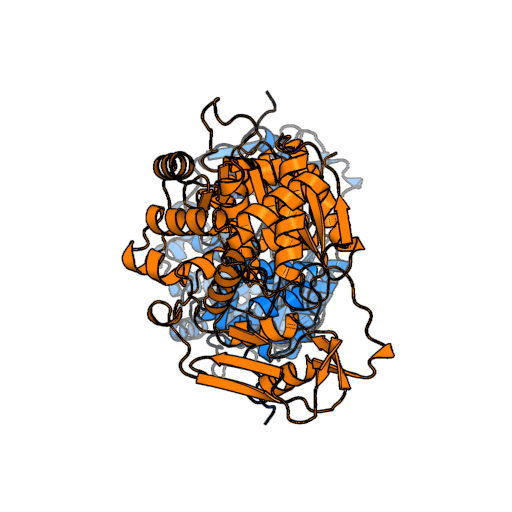 SER B O 1
ATOM 4797 N N . SER B 1 191 ? 7.918 14.867 6.207 1 97.69 191 SER B N 1
ATOM 4798 C CA . SER B 1 191 ? 6.93 15.719 5.559 1 97.69 191 SER B CA 1
ATOM 4799 C C . SER B 1 191 ? 7.031 17.156 6.059 1 97.69 191 SER B C 1
ATOM 4801 O O . SER B 1 191 ? 7.207 18.094 5.266 1 97.69 191 SER B O 1
ATOM 4803 N N . ILE B 1 192 ? 7.004 17.328 7.352 1 97.81 192 ILE B N 1
ATOM 4804 C CA . ILE B 1 192 ? 7.004 18.656 7.945 1 97.81 192 ILE B CA 1
ATOM 4805 C C . ILE B 1 192 ? 8.32 19.375 7.629 1 97.81 192 ILE B C 1
ATOM 4807 O O . ILE B 1 192 ? 8.32 20.484 7.102 1 97.81 192 ILE B O 1
ATOM 4811 N N . ILE B 1 193 ? 9.445 18.719 7.859 1 98.56 193 ILE B N 1
ATOM 4812 C CA . ILE B 1 193 ? 10.742 19.391 7.785 1 98.56 193 ILE B CA 1
ATOM 4813 C C . ILE B 1 193 ? 11.117 19.609 6.32 1 98.56 193 ILE B C 1
ATOM 4815 O O . ILE B 1 193 ? 11.773 20.609 5.992 1 98.56 193 ILE B O 1
ATOM 4819 N N . SER B 1 194 ? 10.695 18.719 5.402 1 98.25 194 SER B N 1
ATOM 4820 C CA . SER B 1 194 ? 10.992 18.969 3.994 1 98.25 194 SER B CA 1
ATOM 4821 C C . SER B 1 194 ? 10.32 20.25 3.502 1 98.25 194 SER B C 1
ATOM 4823 O O . SER B 1 194 ? 10.93 21.031 2.76 1 98.25 194 SER B O 1
ATOM 4825 N N . LYS B 1 195 ? 9.07 20.484 3.887 1 97.25 195 LYS B N 1
ATOM 4826 C CA . LYS B 1 195 ? 8.359 21.719 3.533 1 97.25 195 LYS B CA 1
ATOM 4827 C C . LYS B 1 195 ? 9.055 22.938 4.117 1 97.25 195 LYS B C 1
ATOM 4829 O O . LYS B 1 195 ? 9.312 23.922 3.406 1 97.25 195 LYS B O 1
ATOM 4834 N N . LYS B 1 196 ? 9.352 22.828 5.363 1 98.19 196 LYS B N 1
ATOM 4835 C CA . LYS B 1 196 ? 9.945 23.969 6.051 1 98.19 196 LYS B CA 1
ATOM 4836 C C . LYS B 1 196 ? 11.375 24.219 5.574 1 98.19 196 LYS B C 1
ATOM 4838 O O . LYS B 1 196 ? 11.812 25.375 5.504 1 98.19 196 LYS B O 1
ATOM 4843 N N . GLY B 1 197 ? 12.109 23.172 5.324 1 97.44 197 GLY B N 1
ATOM 4844 C CA . GLY B 1 197 ? 13.445 23.328 4.77 1 97.44 197 GLY B CA 1
ATOM 4845 C C . GLY B 1 197 ? 13.461 24 3.418 1 97.44 197 GLY B C 1
ATOM 4846 O O . GLY B 1 197 ? 14.422 24.703 3.082 1 97.44 197 GLY B O 1
ATOM 4847 N N . ALA B 1 198 ? 12.414 23.812 2.648 1 97.31 198 ALA B N 1
ATOM 4848 C CA . ALA B 1 198 ? 12.32 24.391 1.31 1 97.31 198 ALA B CA 1
ATOM 4849 C C . ALA B 1 198 ? 12.031 25.891 1.372 1 97.31 198 ALA B C 1
ATOM 4851 O O . ALA B 1 198 ? 12.18 26.594 0.376 1 97.31 198 ALA B O 1
ATOM 4852 N N . GLU B 1 199 ? 11.664 26.406 2.504 1 97.44 199 GLU B N 1
ATOM 4853 C CA . GLU B 1 199 ? 11.219 27.797 2.66 1 97.44 199 GLU B CA 1
ATOM 4854 C C . GLU B 1 199 ? 12.406 28.75 2.785 1 97.44 199 GLU B C 1
ATOM 4856 O O . GLU B 1 199 ? 12.242 29.969 2.719 1 97.44 199 GLU B O 1
ATOM 4861 N N . GLY B 1 200 ? 13.656 28.281 2.975 1 96.56 200 GLY B N 1
ATOM 4862 C CA . GLY B 1 200 ? 14.805 29.141 3.154 1 96.56 200 GLY B CA 1
ATOM 4863 C C . GLY B 1 200 ? 14.789 29.891 4.473 1 96.56 200 GLY B C 1
ATOM 4864 O O . GLY B 1 200 ? 15.094 31.094 4.52 1 96.56 200 GLY B O 1
ATOM 4865 N N . LEU B 1 201 ? 14.492 29.203 5.586 1 98.19 201 LEU B N 1
ATOM 4866 C CA . LEU B 1 201 ? 14.266 29.812 6.891 1 98.19 201 LEU B CA 1
ATOM 4867 C C . LEU B 1 201 ? 15.57 29.938 7.668 1 98.19 201 LEU B C 1
ATOM 4869 O O . LEU B 1 201 ? 16.453 29.094 7.543 1 98.19 201 LEU B O 1
ATOM 4873 N N . CYS B 1 202 ? 15.672 30.938 8.484 1 97.5 202 CYS B N 1
ATOM 4874 C CA . CYS B 1 202 ? 16.766 31.016 9.461 1 97.5 202 CYS B CA 1
ATOM 4875 C C . CYS B 1 202 ? 16.359 30.359 10.773 1 97.5 202 CYS B C 1
ATOM 4877 O O . CYS B 1 202 ? 17.203 29.875 11.523 1 97.5 202 CYS B O 1
ATOM 4879 N N . ALA B 1 203 ? 15.039 30.344 11.055 1 98.38 203 ALA B N 1
ATOM 4880 C CA . ALA B 1 203 ? 14.562 29.75 12.297 1 98.38 203 ALA B CA 1
ATOM 4881 C C . ALA B 1 203 ? 13.164 29.156 12.117 1 98.38 203 ALA B C 1
ATOM 4883 O O . ALA B 1 203 ? 12.367 29.672 11.32 1 98.38 203 ALA B O 1
ATOM 4884 N N . LEU B 1 204 ? 12.852 28.094 12.852 1 98.75 204 LEU B N 1
ATOM 4885 C CA . LEU B 1 204 ? 11.594 27.344 12.797 1 98.75 204 LEU B CA 1
ATOM 4886 C C . LEU B 1 204 ? 11.164 26.891 14.188 1 98.75 204 LEU B C 1
ATOM 4888 O O . LEU B 1 204 ? 11.977 26.359 14.953 1 98.75 204 LEU B O 1
ATOM 4892 N N . VAL B 1 205 ? 9.969 27.172 14.531 1 98.75 205 VAL B N 1
ATOM 4893 C CA . VAL B 1 205 ? 9.43 26.641 15.773 1 98.75 205 VAL B CA 1
ATOM 4894 C C . VAL B 1 205 ? 8.336 25.609 15.469 1 98.75 205 VAL B C 1
ATOM 4896 O O . VAL B 1 205 ? 7.473 25.859 14.625 1 98.75 205 VAL B O 1
ATOM 4899 N N . LEU B 1 206 ? 8.391 24.484 16.109 1 98.69 206 LEU B N 1
ATOM 4900 C CA . LEU B 1 206 ? 7.418 23.422 15.938 1 98.69 206 LEU B CA 1
ATOM 4901 C C . LEU B 1 206 ? 6.469 23.344 17.125 1 98.69 206 LEU B C 1
ATOM 4903 O O . LEU B 1 206 ? 6.914 23.234 18.281 1 98.69 206 LEU B O 1
ATOM 4907 N N . ASP B 1 207 ? 5.223 23.5 16.859 1 98.44 207 ASP B N 1
ATOM 4908 C CA . ASP B 1 207 ? 4.184 23.297 17.859 1 98.44 207 ASP B CA 1
ATOM 4909 C C . ASP B 1 207 ? 3.727 21.844 17.875 1 98.44 207 ASP B C 1
ATOM 4911 O O . ASP B 1 207 ? 2.828 21.453 17.125 1 98.44 207 ASP B O 1
ATOM 4915 N N . VAL B 1 208 ? 4.258 21.031 18.781 1 98.44 208 VAL B N 1
ATOM 4916 C CA . VAL B 1 208 ? 3.975 19.594 18.859 1 98.44 208 VAL B CA 1
ATOM 4917 C C . VAL B 1 208 ? 2.877 19.344 19.875 1 98.44 208 VAL B C 1
ATOM 4919 O O . VAL B 1 208 ? 3.092 19.5 21.078 1 98.44 208 VAL B O 1
ATOM 4922 N N . LYS B 1 209 ? 1.781 18.906 19.406 1 97.5 209 LYS B N 1
ATOM 4923 C CA . LYS B 1 209 ? 0.6 18.719 20.234 1 97.5 209 LYS B CA 1
ATOM 4924 C C . LYS B 1 209 ? 0.591 17.328 20.875 1 97.5 209 LYS B C 1
ATOM 4926 O O . LYS B 1 209 ? 1.019 16.359 20.25 1 97.5 209 LYS B O 1
ATOM 4931 N N . PHE B 1 210 ? 0.098 17.25 22.078 1 97.31 210 PHE B N 1
ATOM 4932 C CA . PHE B 1 210 ? -0.178 15.969 22.734 1 97.31 210 PHE B CA 1
ATOM 4933 C C . PHE B 1 210 ? -1.507 16.016 23.484 1 97.31 210 PHE B C 1
ATOM 4935 O O . PHE B 1 210 ? -1.968 17.094 23.875 1 97.31 210 PHE B O 1
ATOM 4942 N N . GLY B 1 211 ? -2.1 14.914 23.625 1 96.25 211 GLY B N 1
ATOM 4943 C CA . GLY B 1 211 ? -3.406 14.805 24.25 1 96.25 211 GLY B CA 1
ATOM 4944 C C . GLY B 1 211 ? -4.402 14.008 23.438 1 96.25 211 GLY B C 1
ATOM 4945 O O . GLY B 1 211 ? -4.094 13.578 22.328 1 96.25 211 GLY B O 1
ATOM 4946 N N . ARG B 1 212 ? -5.594 13.898 23.891 1 93.69 212 ARG B N 1
ATOM 4947 C CA . ARG B 1 212 ? -6.625 13.039 23.312 1 93.69 212 ARG B CA 1
ATOM 4948 C C . ARG B 1 212 ? -6.941 13.438 21.875 1 93.69 212 ARG B C 1
ATOM 4950 O O . ARG B 1 212 ? -7.219 12.578 21.031 1 93.69 212 ARG B O 1
ATOM 4957 N N . ALA B 1 213 ? -6.895 14.727 21.609 1 94.62 213 ALA B N 1
ATOM 4958 C CA . ALA B 1 213 ? -7.297 15.211 20.297 1 94.62 213 ALA B CA 1
ATOM 4959 C C . ALA B 1 213 ? -6.082 15.469 19.422 1 94.62 213 ALA B C 1
ATOM 4961 O O . ALA B 1 213 ? -6.195 16.109 18.359 1 94.62 213 ALA B O 1
ATOM 4962 N N . ALA B 1 214 ? -4.891 15.07 19.859 1 94.62 214 ALA B N 1
ATOM 4963 C CA . ALA B 1 214 ? -3.662 15.172 19.078 1 94.62 214 ALA B CA 1
ATOM 4964 C C . ALA B 1 214 ? -3.312 13.828 18.438 1 94.62 214 ALA B C 1
ATOM 4966 O O . ALA B 1 214 ? -3.914 12.805 18.75 1 94.62 214 ALA B O 1
ATOM 4967 N N . LEU B 1 215 ? -2.42 13.891 17.5 1 90.75 215 LEU B N 1
ATOM 4968 C CA . LEU B 1 215 ? -1.896 12.656 16.906 1 90.75 215 LEU B CA 1
ATOM 4969 C C . LEU B 1 215 ? -1.21 11.805 17.969 1 90.75 215 LEU B C 1
ATOM 4971 O O . LEU B 1 215 ? -1.38 10.578 17.984 1 90.75 215 LEU B O 1
ATOM 4975 N N . TYR B 1 216 ? -0.415 12.469 18.766 1 93.56 216 TYR B N 1
ATOM 4976 C CA . TYR B 1 216 ? 0.219 11.797 19.891 1 93.56 216 TYR B CA 1
ATOM 4977 C C . TYR B 1 216 ? -0.544 12.055 21.188 1 93.56 216 TYR B C 1
ATOM 4979 O O . TYR B 1 216 ? -0.821 13.211 21.531 1 93.56 216 TYR B O 1
ATOM 4987 N N . LYS B 1 217 ? -0.79 11 22 1 94.31 217 LYS B N 1
ATOM 4988 C CA . LYS B 1 217 ? -1.76 11.094 23.094 1 94.31 217 LYS B CA 1
ATOM 4989 C C . LYS B 1 217 ? -1.082 11.492 24.391 1 94.31 217 LYS B C 1
ATOM 4991 O O . LYS B 1 217 ? -1.722 12.07 25.281 1 94.31 217 LYS B O 1
ATOM 4996 N N . ASP B 1 218 ? 0.214 11.227 24.484 1 96.44 218 ASP B N 1
ATOM 4997 C CA . ASP B 1 218 ? 0.915 11.523 25.719 1 96.44 218 ASP B CA 1
ATOM 4998 C C . ASP B 1 218 ? 2.17 12.359 25.453 1 96.44 218 ASP B C 1
ATOM 5000 O O . ASP B 1 218 ? 2.697 12.352 24.344 1 96.44 218 ASP B O 1
ATOM 5004 N N . ILE B 1 219 ? 2.6 13.023 26.484 1 96.69 219 ILE B N 1
ATOM 5005 C CA . ILE B 1 219 ? 3.674 14 26.344 1 96.69 219 ILE B CA 1
ATOM 5006 C C . ILE B 1 219 ? 4.98 13.281 26.016 1 96.69 219 ILE B C 1
ATOM 5008 O O . ILE B 1 219 ? 5.824 13.82 25.297 1 96.69 219 ILE B O 1
ATOM 5012 N N . LYS B 1 220 ? 5.145 12.047 26.469 1 97.19 220 LYS B N 1
ATOM 5013 C CA . LYS B 1 220 ? 6.375 11.305 26.203 1 97.19 220 LYS B CA 1
ATOM 5014 C C . LYS B 1 220 ? 6.543 11.031 24.703 1 97.19 220 LYS B C 1
ATOM 5016 O O . LYS B 1 220 ? 7.609 11.281 24.141 1 97.19 220 LYS B O 1
ATOM 5021 N N . SER B 1 221 ? 5.469 10.492 24.109 1 96.31 221 SER B N 1
ATOM 5022 C CA . SER B 1 221 ? 5.527 10.219 22.672 1 96.31 221 SER B CA 1
ATOM 5023 C C . SER B 1 221 ? 5.656 11.516 21.875 1 96.31 221 SER B C 1
ATOM 5025 O O . SER B 1 221 ? 6.355 11.555 20.859 1 96.31 221 SER B O 1
ATOM 5027 N N . ALA B 1 222 ? 4.977 12.539 22.297 1 97.44 222 ALA B N 1
ATOM 5028 C CA . ALA B 1 222 ? 5.082 13.836 21.641 1 97.44 222 ALA B CA 1
ATOM 5029 C C . ALA B 1 222 ? 6.508 14.383 21.719 1 97.44 222 ALA B C 1
ATOM 5031 O O . ALA B 1 222 ? 6.992 15.016 20.781 1 97.44 222 ALA B O 1
ATOM 5032 N N . ARG B 1 223 ? 7.156 14.195 22.844 1 97.62 223 ARG B N 1
ATOM 5033 C CA . ARG B 1 223 ? 8.547 14.625 23 1 97.62 223 ARG B CA 1
ATOM 5034 C C . ARG B 1 223 ? 9.453 13.898 22.016 1 97.62 223 ARG B C 1
ATOM 5036 O O . ARG B 1 223 ? 10.375 14.508 21.453 1 97.62 223 ARG B O 1
ATOM 5043 N N . GLY B 1 224 ? 9.172 12.594 21.844 1 96.88 224 GLY B N 1
ATOM 5044 C CA . GLY B 1 224 ? 9.914 11.852 20.828 1 96.88 224 GLY B CA 1
ATOM 5045 C C . GLY B 1 224 ? 9.773 12.438 19.438 1 96.88 224 GLY B C 1
ATOM 5046 O O . GLY B 1 224 ? 10.758 12.57 18.719 1 96.88 224 GLY B O 1
ATOM 5047 N N . LEU B 1 225 ? 8.586 12.773 19.062 1 97.44 225 LEU B N 1
ATOM 5048 C CA . LEU B 1 225 ? 8.344 13.422 17.781 1 97.44 225 LEU B CA 1
ATOM 5049 C C . LEU B 1 225 ? 9.055 14.766 17.703 1 97.44 225 LEU B C 1
ATOM 5051 O O . LEU B 1 225 ? 9.695 15.086 16.703 1 97.44 225 LEU B O 1
ATOM 5055 N N . ALA B 1 226 ? 8.945 15.516 18.75 1 98.19 226 ALA B N 1
ATOM 5056 C CA . ALA B 1 226 ? 9.586 16.828 18.797 1 98.19 226 ALA B CA 1
ATOM 5057 C C . ALA B 1 226 ? 11.094 16.703 18.594 1 98.19 226 ALA B C 1
ATOM 5059 O O . ALA B 1 226 ? 11.688 17.484 17.859 1 98.19 226 ALA B O 1
ATOM 5060 N N . GLN B 1 227 ? 11.656 15.797 19.234 1 97.56 227 GLN B N 1
ATOM 5061 C CA . GLN B 1 227 ? 13.094 15.594 19.125 1 97.56 227 GLN B CA 1
ATOM 5062 C C . GLN B 1 227 ? 13.484 15.211 17.688 1 97.56 227 GLN B C 1
ATOM 5064 O O . GLN B 1 227 ? 14.492 15.688 17.172 1 97.56 227 GLN B O 1
ATOM 5069 N N . SER B 1 228 ? 12.703 14.32 17.109 1 97.69 228 SER B N 1
ATOM 5070 C CA . SER B 1 228 ? 12.945 13.938 15.719 1 97.69 228 SER B CA 1
ATOM 5071 C C . SER B 1 228 ? 12.883 15.148 14.789 1 97.69 228 SER B C 1
ATOM 5073 O O . SER B 1 228 ? 13.75 15.328 13.93 1 97.69 228 SER B O 1
ATOM 5075 N N . LEU B 1 229 ? 11.898 16 14.984 1 98.38 229 LEU B N 1
ATOM 5076 C CA . LEU B 1 229 ? 11.695 17.203 14.172 1 98.38 229 LEU B CA 1
ATOM 5077 C C . LEU B 1 229 ? 12.828 18.188 14.375 1 98.38 229 LEU B C 1
ATOM 5079 O O . LEU B 1 229 ? 13.398 18.703 13.406 1 98.38 229 LEU B O 1
ATOM 5083 N N . VAL B 1 230 ? 13.164 18.422 15.609 1 98.31 230 VAL B N 1
ATOM 5084 C CA . VAL B 1 230 ? 14.195 19.391 15.969 1 98.31 230 VAL B CA 1
ATOM 5085 C C . VAL B 1 230 ? 15.547 18.938 15.43 1 98.31 230 VAL B C 1
ATOM 5087 O O . VAL B 1 230 ? 16.281 19.719 14.82 1 98.31 230 VAL B O 1
ATOM 5090 N N . THR B 1 231 ? 15.836 17.688 15.617 1 97.62 231 THR B N 1
ATOM 5091 C CA . THR B 1 231 ? 17.109 17.141 15.148 1 97.62 231 THR B CA 1
ATOM 5092 C C . THR B 1 231 ? 17.203 17.219 13.625 1 97.62 231 THR B C 1
ATOM 5094 O O . THR B 1 231 ? 18.234 17.641 13.094 1 97.62 231 THR B O 1
ATOM 5097 N N . THR B 1 232 ? 16.172 16.812 12.945 1 97.88 232 THR B N 1
ATOM 5098 C CA . THR B 1 232 ? 16.188 16.812 11.484 1 97.88 232 THR B CA 1
ATOM 5099 C C . THR B 1 232 ? 16.25 18.25 10.953 1 97.88 232 THR B C 1
ATOM 5101 O O . THR B 1 232 ? 17 18.516 10.008 1 97.88 232 THR B O 1
ATOM 5104 N N . GLY B 1 233 ? 15.477 19.219 11.516 1 98.06 233 GLY B N 1
ATOM 5105 C CA . GLY B 1 233 ? 15.516 20.609 11.102 1 98.06 233 GLY B CA 1
ATOM 5106 C C . GLY B 1 233 ? 16.891 21.234 11.266 1 98.06 233 GLY B C 1
ATOM 5107 O O . GLY B 1 233 ? 17.391 21.906 10.359 1 98.06 233 GLY B O 1
ATOM 5108 N N . ASN B 1 234 ? 17.516 20.984 12.422 1 97.88 234 ASN B N 1
ATOM 5109 C CA . ASN B 1 234 ? 18.828 21.531 12.68 1 97.88 234 ASN B CA 1
ATOM 5110 C C . ASN B 1 234 ? 19.891 20.906 11.781 1 97.88 234 ASN B C 1
ATOM 5112 O O . ASN B 1 234 ? 20.859 21.562 11.391 1 97.88 234 ASN B O 1
ATOM 5116 N N . SER B 1 235 ? 19.719 19.672 11.414 1 96.44 235 SER B N 1
ATOM 5117 C CA . SER B 1 235 ? 20.641 19 10.516 1 96.44 235 SER B CA 1
ATOM 5118 C C . SER B 1 235 ? 20.609 19.625 9.125 1 96.44 235 SER B C 1
ATOM 5120 O O . SER B 1 235 ? 21.562 19.516 8.359 1 96.44 235 SER B O 1
ATOM 5122 N N . LEU B 1 236 ? 19.531 20.281 8.797 1 95.88 236 LEU B N 1
ATOM 5123 C CA . LEU B 1 236 ? 19.391 20.906 7.488 1 95.88 236 LEU B CA 1
ATOM 5124 C C . LEU B 1 236 ? 19.828 22.359 7.527 1 95.88 236 LEU B C 1
ATOM 5126 O O . LEU B 1 236 ? 19.75 23.062 6.52 1 95.88 236 LEU B O 1
ATOM 5130 N N . GLY B 1 237 ? 20.203 22.844 8.695 1 95 237 GLY B N 1
ATOM 5131 C CA . GLY B 1 237 ? 20.75 24.188 8.805 1 95 237 GLY B CA 1
ATOM 5132 C C . GLY B 1 237 ? 19.703 25.203 9.227 1 95 237 GLY B C 1
ATOM 5133 O O . GLY B 1 237 ? 19.984 26.406 9.227 1 95 237 GLY B O 1
ATOM 5134 N N . VAL B 1 238 ? 18.531 24.812 9.586 1 97.12 238 VAL B N 1
ATOM 5135 C CA . VAL B 1 238 ? 17.5 25.703 10.102 1 97.12 238 VAL B CA 1
ATOM 5136 C C . VAL B 1 238 ? 17.469 25.641 11.633 1 97.12 238 VAL B C 1
ATOM 5138 O O . VAL B 1 238 ? 17.312 24.562 12.211 1 97.12 238 VAL B O 1
ATOM 5141 N N . ARG B 1 239 ? 17.703 26.719 12.273 1 98.12 239 ARG B N 1
ATOM 5142 C CA . ARG B 1 239 ? 17.594 26.719 13.734 1 98.12 239 ARG B CA 1
ATOM 5143 C C . ARG B 1 239 ? 16.188 26.344 14.172 1 98.12 239 ARG B C 1
ATOM 5145 O O . ARG B 1 239 ? 15.25 27.141 14.062 1 98.12 239 ARG B O 1
ATOM 5152 N N . THR B 1 240 ? 16.016 25.109 14.719 1 98.62 240 THR B N 1
ATOM 5153 C CA . THR B 1 240 ? 14.688 24.531 14.945 1 98.62 240 THR B CA 1
ATOM 5154 C C . THR B 1 240 ? 14.469 24.25 16.422 1 98.62 240 THR B C 1
ATOM 5156 O O . THR B 1 240 ? 15.273 23.562 17.047 1 98.62 240 THR B O 1
ATOM 5159 N N . GLY B 1 241 ? 13.484 24.828 17 1 98.5 241 GLY B N 1
ATOM 5160 C CA . GLY B 1 241 ? 12.992 24.5 18.328 1 98.5 241 GLY B CA 1
ATOM 5161 C C . GLY B 1 241 ? 11.57 23.984 18.328 1 98.5 241 GLY B C 1
ATOM 5162 O O . GLY B 1 241 ? 10.914 23.953 17.281 1 98.5 241 GLY B O 1
ATOM 5163 N N . ALA B 1 242 ? 11.078 23.5 19.516 1 98.62 242 ALA B N 1
ATOM 5164 C CA . ALA B 1 242 ? 9.719 22.984 19.594 1 98.62 242 ALA B CA 1
ATOM 5165 C C . ALA B 1 242 ? 9.031 23.391 20.891 1 98.62 242 ALA B C 1
ATOM 5167 O O . ALA B 1 242 ? 9.703 23.781 21.859 1 98.62 242 ALA B O 1
ATOM 5168 N N . VAL B 1 243 ? 7.812 23.422 20.828 1 98.5 243 VAL B N 1
ATOM 5169 C CA . VAL B 1 243 ? 6.945 23.625 21.984 1 98.5 243 VAL B CA 1
ATOM 5170 C C . VAL B 1 243 ? 5.965 22.453 22.109 1 98.5 243 VAL B C 1
ATOM 5172 O O . VAL B 1 243 ? 5.297 22.094 21.141 1 98.5 243 VAL B O 1
ATOM 5175 N N . LEU B 1 244 ? 5.922 21.797 23.266 1 98.5 244 LEU B N 1
ATOM 5176 C CA . LEU B 1 244 ? 4.887 20.812 23.547 1 98.5 244 LEU B CA 1
ATOM 5177 C C . LEU B 1 244 ? 3.635 21.484 24.109 1 98.5 244 LEU B C 1
ATOM 5179 O O . LEU B 1 244 ? 3.697 22.156 25.141 1 98.5 244 LEU B O 1
ATOM 5183 N N . SER B 1 245 ? 2.562 21.359 23.406 1 98.19 245 SER B N 1
ATOM 5184 C CA . SER B 1 245 ? 1.337 22.016 23.859 1 98.19 245 SER B CA 1
ATOM 5185 C C . SER B 1 245 ? 0.184 21.016 23.953 1 98.19 245 SER B C 1
ATOM 5187 O O . SER B 1 245 ? 0.13 20.047 23.188 1 98.19 245 SER B O 1
ATOM 5189 N N . ARG B 1 246 ? -0.733 21.266 24.812 1 96.81 246 ARG B N 1
ATOM 5190 C CA . ARG B 1 246 ? -1.84 20.375 25.141 1 96.81 246 ARG B CA 1
ATOM 5191 C C . ARG B 1 246 ? -2.951 20.469 24.094 1 96.81 246 ARG B C 1
ATOM 5193 O O . ARG B 1 246 ? -3.258 21.562 23.609 1 96.81 246 ARG B O 1
ATOM 5200 N N . MET B 1 247 ? -3.52 19.281 23.719 1 96.06 247 MET B N 1
ATOM 5201 C CA . MET B 1 247 ? -4.566 19.188 22.703 1 96.06 247 MET B CA 1
ATOM 5202 C C . MET B 1 247 ? -5.621 18.156 23.109 1 96.06 247 MET B C 1
ATOM 5204 O O . MET B 1 247 ? -5.945 17.25 22.344 1 96.06 247 MET B O 1
ATOM 5208 N N . ASP B 1 248 ? -6.145 18.266 24.328 1 93.69 248 ASP B N 1
ATOM 5209 C CA . ASP B 1 248 ? -7.262 17.422 24.75 1 93.69 248 ASP B CA 1
ATOM 5210 C C . ASP B 1 248 ? -8.594 18.016 24.297 1 93.69 248 ASP B C 1
ATOM 5212 O O . ASP B 1 248 ? -9.453 17.297 23.781 1 93.69 248 ASP B O 1
ATOM 5216 N N . ALA B 1 249 ? -8.695 19.328 24.547 1 95 249 ALA B N 1
ATOM 5217 C CA . ALA B 1 249 ? -9.867 20.109 24.141 1 95 249 ALA B CA 1
ATOM 5218 C C . ALA B 1 249 ? -9.539 20.984 22.938 1 95 249 ALA B C 1
ATOM 5220 O O . ALA B 1 249 ? -8.375 21.312 22.688 1 95 249 ALA B O 1
ATOM 5221 N N . PRO B 1 250 ? -10.57 21.359 22.188 1 97 250 PRO B N 1
ATOM 5222 C CA . PRO B 1 250 ? -10.305 22.234 21.062 1 97 250 PRO B CA 1
ATOM 5223 C C . PRO B 1 250 ? -9.617 23.547 21.469 1 97 250 PRO B C 1
ATOM 5225 O O . PRO B 1 250 ? -9.836 24.031 22.578 1 97 250 PRO B O 1
ATOM 5228 N N . ILE B 1 251 ? -8.773 24.047 20.609 1 97.31 251 ILE B N 1
ATOM 5229 C CA . ILE B 1 251 ? -8.219 25.375 20.812 1 97.31 251 ILE B CA 1
ATOM 5230 C C . ILE B 1 251 ? -9.273 26.422 20.453 1 97.31 251 ILE B C 1
ATOM 5232 O O . ILE B 1 251 ? -9.797 26.438 19.344 1 97.31 251 ILE B O 1
ATOM 5236 N N . GLY B 1 252 ? -9.531 27.25 21.422 1 97.12 252 GLY B N 1
ATOM 5237 C CA . GLY B 1 252 ? -10.586 28.234 21.219 1 97.12 252 GLY B CA 1
ATOM 5238 C C . GLY B 1 252 ? -11.984 27.641 21.344 1 97.12 252 GLY B C 1
ATOM 5239 O O . GLY B 1 252 ? -12.219 26.75 22.141 1 97.12 252 GLY B O 1
ATOM 5240 N N . ARG B 1 253 ? -12.898 28.25 20.531 1 97.56 253 ARG B N 1
ATOM 5241 C CA . ARG B 1 253 ? -14.297 27.859 20.656 1 97.56 253 ARG B CA 1
ATOM 5242 C C . ARG B 1 253 ? -14.836 27.297 19.344 1 97.56 253 ARG B C 1
ATOM 5244 O O . ARG B 1 253 ? -15.922 26.719 19.312 1 97.56 253 ARG B O 1
ATOM 5251 N N . CYS B 1 254 ? -14.07 27.406 18.359 1 97.69 254 CYS B N 1
ATOM 5252 C CA . CYS B 1 254 ? -14.578 27.062 17.047 1 97.69 254 CYS B CA 1
ATOM 5253 C C . CYS B 1 254 ? -13.781 25.922 16.438 1 97.69 254 CYS B C 1
ATOM 5255 O O . CYS B 1 254 ? -12.547 25.938 16.453 1 97.69 254 CYS B O 1
ATOM 5257 N N . VAL B 1 255 ? -14.445 24.891 15.961 1 97.69 255 VAL B N 1
ATOM 5258 C CA . VAL B 1 255 ? -13.859 23.766 15.25 1 97.69 255 VAL B CA 1
ATOM 5259 C C . VAL B 1 255 ? -14.469 23.656 13.852 1 97.69 255 VAL B C 1
ATOM 5261 O O . VAL B 1 255 ? -15.688 23.562 13.711 1 97.69 255 VAL B O 1
ATOM 5264 N N . GLY B 1 256 ? -13.656 23.734 12.828 1 96.31 256 GLY B N 1
ATOM 5265 C CA . GLY B 1 256 ? -14.078 23.688 11.438 1 96.31 256 GLY B CA 1
ATOM 5266 C C . GLY B 1 256 ? -13.125 24.422 10.516 1 96.31 256 GLY B C 1
ATOM 5267 O O . GLY B 1 256 ? -11.906 24.25 10.602 1 96.31 256 GLY B O 1
ATOM 5268 N N . ASN B 1 257 ? -13.789 25.141 9.508 1 96.62 257 ASN B N 1
ATOM 5269 C CA . ASN B 1 257 ? -12.984 25.922 8.57 1 96.62 257 ASN B CA 1
ATOM 5270 C C . ASN B 1 257 ? -13.367 27.391 8.594 1 96.62 257 ASN B C 1
ATOM 5272 O O . ASN B 1 257 ? -12.75 28.188 9.305 1 96.62 257 ASN B O 1
ATOM 5276 N N . ALA B 1 258 ? -14.516 27.703 8.078 1 97.12 258 ALA B N 1
ATOM 5277 C CA . ALA B 1 258 ? -14.953 29.109 8.039 1 97.12 258 ALA B CA 1
ATOM 5278 C C . ALA B 1 258 ? -15.055 29.688 9.445 1 97.12 258 ALA B C 1
ATOM 5280 O O . ALA B 1 258 ? -14.617 30.812 9.68 1 97.12 258 ALA B O 1
ATOM 5281 N N . ILE B 1 259 ? -15.578 28.938 10.328 1 97.31 259 ILE B N 1
ATOM 5282 C CA . ILE B 1 259 ? -15.812 29.453 11.672 1 97.31 259 ILE B CA 1
ATOM 5283 C C . ILE B 1 259 ? -14.477 29.641 12.391 1 97.31 259 ILE B C 1
ATOM 5285 O O . ILE B 1 259 ? -14.344 30.5 13.258 1 97.31 259 ILE B O 1
ATOM 5289 N N . GLU B 1 260 ? -13.508 28.797 12.102 1 97.75 260 GLU B N 1
ATOM 5290 C CA . GLU B 1 260 ? -12.188 29 12.68 1 97.75 260 GLU B CA 1
ATOM 5291 C C . GLU B 1 260 ? -11.539 30.281 12.133 1 97.75 260 GLU B C 1
ATOM 5293 O O . GLU B 1 260 ? -10.805 30.953 12.852 1 97.75 260 GLU B O 1
ATOM 5298 N N . VAL B 1 261 ? -11.781 30.594 10.859 1 98.19 261 VAL B N 1
ATOM 5299 C CA . VAL B 1 261 ? -11.297 31.844 10.289 1 98.19 261 VAL B CA 1
ATOM 5300 C C . VAL B 1 261 ? -11.891 33.031 11.039 1 98.19 261 VAL B C 1
ATOM 5302 O O . VAL B 1 261 ? -11.188 34 11.352 1 98.19 261 VAL B O 1
ATOM 5305 N N . CYS B 1 262 ? -13.156 32.938 11.344 1 97.81 262 CYS B N 1
ATOM 5306 C CA . CYS B 1 262 ? -13.82 34 12.094 1 97.81 262 CYS B CA 1
ATOM 5307 C C . CYS B 1 262 ? -13.141 34.219 13.445 1 97.81 262 CYS B C 1
ATOM 5309 O O . CYS B 1 262 ? -12.875 35.344 13.836 1 97.81 262 CYS B O 1
ATOM 5311 N N . GLU B 1 263 ? -12.883 33.094 14.07 1 97.88 263 GLU B N 1
ATOM 5312 C CA . GLU B 1 263 ? -12.258 33.219 15.391 1 97.88 263 GLU B CA 1
ATOM 5313 C C . GLU B 1 263 ? -10.836 33.75 15.289 1 97.88 263 GLU B C 1
ATOM 5315 O O . GLU B 1 263 ? -10.383 34.469 16.172 1 97.88 263 GLU B O 1
ATOM 5320 N N . ALA B 1 264 ? -10.125 33.375 14.281 1 98.31 264 ALA B N 1
ATOM 5321 C CA . ALA B 1 264 ? -8.789 33.906 14.047 1 98.31 264 ALA B CA 1
ATOM 5322 C C . ALA B 1 264 ? -8.836 35.406 13.836 1 98.31 264 ALA B C 1
ATOM 5324 O O . ALA B 1 264 ? -7.973 36.156 14.328 1 98.31 264 ALA B O 1
ATOM 5325 N N . LEU B 1 265 ? -9.82 35.875 13.086 1 98.25 265 LEU B N 1
ATOM 5326 C CA . LEU B 1 265 ? -10.008 37.312 12.852 1 98.25 265 LEU B CA 1
ATOM 5327 C C . LEU B 1 265 ? -10.312 38.031 14.156 1 98.25 265 LEU B C 1
ATOM 5329 O O . LEU B 1 265 ? -9.797 39.125 14.398 1 98.25 265 LEU B O 1
ATOM 5333 N N . GLU B 1 266 ? -11.117 37.406 14.969 1 97.62 266 GLU B N 1
ATOM 5334 C CA . GLU B 1 266 ? -11.391 38 16.281 1 97.62 266 GLU B CA 1
ATOM 5335 C C . GLU B 1 266 ? -10.117 38.094 17.109 1 97.62 266 GLU B C 1
ATOM 5337 O O . GLU B 1 266 ? -9.922 39.062 17.844 1 97.62 266 GLU B O 1
ATOM 5342 N N . CYS B 1 267 ? -9.32 37.094 17.047 1 97.75 267 CYS B N 1
ATOM 5343 C CA . CYS B 1 267 ? -8.023 37.125 17.734 1 97.75 267 CYS B CA 1
ATOM 5344 C C . CYS B 1 267 ? -7.18 38.281 17.234 1 97.75 267 CYS B C 1
ATOM 5346 O O . CYS B 1 267 ? -6.582 39 18.031 1 97.75 267 CYS B O 1
ATOM 5348 N N . LEU B 1 268 ? -7.148 38.531 15.938 1 98.31 268 LEU B N 1
ATOM 5349 C CA . LEU B 1 268 ? -6.379 39.594 15.32 1 98.31 268 LEU B CA 1
ATOM 5350 C C . LEU B 1 268 ? -6.953 40.969 15.695 1 98.31 268 LEU B C 1
ATOM 5352 O O . LEU B 1 268 ? -6.27 41.969 15.586 1 98.31 268 LEU B O 1
ATOM 5356 N N . LYS B 1 269 ? -8.203 40.969 16.078 1 96.94 269 LYS B N 1
ATOM 5357 C CA . LYS B 1 269 ? -8.859 42.219 16.5 1 96.94 269 LYS B CA 1
ATOM 5358 C C . LYS B 1 269 ? -8.727 42.406 18.016 1 96.94 269 LYS B C 1
ATOM 5360 O O . LYS B 1 269 ? -9.297 43.344 18.562 1 96.94 269 LYS B O 1
ATOM 5365 N N . GLY B 1 270 ? -8.031 41.438 18.688 1 93.81 270 GLY B N 1
ATOM 5366 C CA . GLY B 1 270 ? -7.766 41.562 20.109 1 93.81 270 GLY B CA 1
ATOM 5367 C C . GLY B 1 270 ? -8.844 40.938 20.969 1 93.81 270 GLY B C 1
ATOM 5368 O O . GLY B 1 270 ? -8.867 41.125 22.188 1 93.81 270 GLY B O 1
ATOM 5369 N N . ARG B 1 271 ? -9.711 40.156 20.359 1 94.62 271 ARG B N 1
ATOM 5370 C CA . ARG B 1 271 ? -10.844 39.594 21.078 1 94.62 271 ARG B CA 1
ATOM 5371 C C . ARG B 1 271 ? -10.844 38.062 20.984 1 94.62 271 ARG B C 1
ATOM 5373 O O . ARG B 1 271 ? -11.906 37.438 21.016 1 94.62 271 ARG B O 1
ATOM 5380 N N . GLY B 1 272 ? -9.766 37.469 20.734 1 94.12 272 GLY B N 1
ATOM 5381 C CA . GLY B 1 272 ? -9.688 36.031 20.609 1 94.12 272 GLY B CA 1
ATOM 5382 C C . GLY B 1 272 ? -9.719 35.312 21.938 1 94.12 272 GLY B C 1
ATOM 5383 O O . GLY B 1 272 ? -9.547 35.938 23 1 94.12 272 GLY B O 1
ATOM 5384 N N . PRO B 1 273 ? -9.961 34 21.922 1 96.06 273 PRO B N 1
ATOM 5385 C CA . PRO B 1 273 ? -9.906 33.219 23.156 1 96.06 273 PRO B CA 1
ATOM 5386 C C . PRO B 1 273 ? -8.523 33.219 23.797 1 96.06 273 PRO B C 1
ATOM 5388 O O . PRO B 1 273 ? -7.508 33.312 23.094 1 96.06 273 PRO B O 1
ATOM 5391 N N . ASP B 1 274 ? -8.484 33.062 25.125 1 95.88 274 ASP B N 1
ATOM 5392 C CA . ASP B 1 274 ? -7.254 33.188 25.906 1 95.88 274 ASP B CA 1
ATOM 5393 C C . ASP B 1 274 ? -6.242 32.094 25.5 1 95.88 274 ASP B C 1
ATOM 5395 O O . ASP B 1 274 ? -5.043 32.375 25.422 1 95.88 274 ASP B O 1
ATOM 5399 N N . ASP B 1 275 ? -6.734 30.953 25.312 1 96.94 275 ASP B N 1
ATOM 5400 C CA . ASP B 1 275 ? -5.812 29.859 25.016 1 96.94 275 ASP B CA 1
ATOM 5401 C C . ASP B 1 275 ? -5.184 30.047 23.625 1 96.94 275 ASP B C 1
ATOM 5403 O O . ASP B 1 275 ? -4 29.766 23.438 1 96.94 275 ASP B O 1
ATOM 5407 N N . LEU B 1 276 ? -5.938 30.484 22.641 1 97.81 276 LEU B N 1
ATOM 5408 C CA . LEU B 1 276 ? -5.379 30.828 21.328 1 97.81 276 LEU B CA 1
ATOM 5409 C C . LEU B 1 276 ? -4.336 31.922 21.453 1 97.81 276 LEU B C 1
ATOM 5411 O O . LEU B 1 276 ? -3.25 31.828 20.875 1 97.81 276 LEU B O 1
ATOM 5415 N N . ASN B 1 277 ? -4.672 32.938 22.219 1 97.69 277 ASN B N 1
ATOM 5416 C CA . ASN B 1 277 ? -3.734 34.031 22.438 1 97.69 277 ASN B CA 1
ATOM 5417 C C . ASN B 1 277 ? -2.449 33.531 23.094 1 97.69 277 ASN B C 1
ATOM 5419 O O . ASN B 1 277 ? -1.356 33.969 22.75 1 97.69 277 ASN B O 1
ATOM 5423 N N . GLU B 1 278 ? -2.623 32.719 24.016 1 97.75 278 GLU B N 1
ATOM 5424 C CA . GLU B 1 278 ? -1.466 32.125 24.688 1 97.75 278 GLU B CA 1
ATOM 5425 C C . GLU B 1 278 ? -0.54 31.422 23.688 1 97.75 278 GLU B C 1
ATOM 5427 O O . GLU B 1 278 ? 0.676 31.625 23.719 1 97.75 278 GLU B O 1
ATOM 5432 N N . LEU B 1 279 ? -1.103 30.609 22.875 1 98.38 279 LEU B N 1
ATOM 5433 C CA . LEU B 1 279 ? -0.312 29.859 21.906 1 98.38 279 LEU B CA 1
ATOM 5434 C C . LEU B 1 279 ? 0.373 30.781 20.922 1 98.38 279 LEU B C 1
ATOM 5436 O O . LEU B 1 279 ? 1.562 30.625 20.625 1 98.38 279 LEU B O 1
ATOM 5440 N N . VAL B 1 280 ? -0.362 31.766 20.391 1 98.69 280 VAL B N 1
ATOM 5441 C CA . VAL B 1 280 ? 0.182 32.719 19.422 1 98.69 280 VAL B CA 1
ATOM 5442 C C . VAL B 1 280 ? 1.336 33.5 20.047 1 98.69 280 VAL B C 1
ATOM 5444 O O . VAL B 1 280 ? 2.402 33.625 19.438 1 98.69 280 VAL B O 1
ATOM 5447 N N . THR B 1 281 ? 1.151 33.938 21.25 1 98.56 281 THR B N 1
ATOM 5448 C CA . THR B 1 281 ? 2.162 34.75 21.922 1 98.56 281 THR B CA 1
ATOM 5449 C C . THR B 1 281 ? 3.371 33.906 22.312 1 98.56 281 THR B C 1
ATOM 5451 O O . THR B 1 281 ? 4.516 34.344 22.156 1 98.56 281 THR B O 1
ATOM 5454 N N . SER B 1 282 ? 3.129 32.688 22.781 1 98.5 282 SER B N 1
ATOM 5455 C CA . SER B 1 282 ? 4.219 31.828 23.203 1 98.5 282 SER B CA 1
ATOM 5456 C C . SER B 1 282 ? 5.062 31.375 22.016 1 98.5 282 SER B C 1
ATOM 5458 O O . SER B 1 282 ? 6.293 31.469 22.062 1 98.5 282 SER B O 1
ATOM 5460 N N . LEU B 1 283 ? 4.438 30.906 21.016 1 98.69 283 LEU B N 1
ATOM 5461 C CA . LEU B 1 283 ? 5.145 30.406 19.828 1 98.69 283 LEU B CA 1
ATOM 5462 C C . LEU B 1 283 ? 5.848 31.547 19.109 1 98.69 283 LEU B C 1
ATOM 5464 O O . LEU B 1 283 ? 7.012 31.422 18.719 1 98.69 283 LEU B O 1
ATOM 5468 N N . GLY B 1 284 ? 5.137 32.688 18.922 1 98.81 284 GLY B N 1
ATOM 5469 C CA . GLY B 1 284 ? 5.738 33.844 18.281 1 98.81 284 GLY B CA 1
ATOM 5470 C C . GLY B 1 284 ? 6.91 34.406 19.047 1 98.81 284 GLY B C 1
ATOM 5471 O O . GLY B 1 284 ? 7.941 34.75 18.469 1 98.81 284 GLY B O 1
ATOM 5472 N N . GLY B 1 285 ? 6.688 34.562 20.375 1 98.69 285 GLY B N 1
ATOM 5473 C CA . GLY B 1 285 ? 7.758 35.062 21.219 1 98.69 285 GLY B CA 1
ATOM 5474 C C . GLY B 1 285 ? 9 34.188 21.188 1 98.69 285 GLY B C 1
ATOM 5475 O O . GLY B 1 285 ? 10.117 34.688 21.125 1 98.69 285 GLY B O 1
ATOM 5476 N N . TYR B 1 286 ? 8.766 32.906 21.266 1 98.25 286 TYR B N 1
ATOM 5477 C CA . TYR B 1 286 ? 9.867 31.938 21.203 1 98.25 286 TYR B CA 1
ATOM 5478 C C . TYR B 1 286 ? 10.625 32.062 19.875 1 98.25 286 TYR B C 1
ATOM 5480 O O . TYR B 1 286 ? 11.859 32.031 19.859 1 98.25 286 TYR B O 1
ATOM 5488 N N . LEU B 1 287 ? 9.938 32.188 18.812 1 98.12 287 LEU B N 1
ATOM 5489 C CA . LEU B 1 287 ? 10.531 32.281 17.484 1 98.12 287 LEU B CA 1
ATOM 5490 C C . LEU B 1 287 ? 11.32 33.594 17.344 1 98.12 287 LEU B C 1
ATOM 5492 O O . LEU B 1 287 ? 12.414 33.594 16.766 1 98.12 287 LEU B O 1
ATOM 5496 N N . LEU B 1 288 ? 10.758 34.719 17.812 1 98.44 288 LEU B N 1
ATOM 5497 C CA . LEU B 1 288 ? 11.477 35.969 17.781 1 98.44 288 LEU B CA 1
ATOM 5498 C C . LEU B 1 288 ? 12.781 35.875 18.562 1 98.44 288 LEU B C 1
ATOM 5500 O O . LEU B 1 288 ? 13.82 36.375 18.109 1 98.44 288 LEU B O 1
ATOM 5504 N N . TRP B 1 289 ? 12.711 35.25 19.672 1 97.94 289 TRP B N 1
ATOM 5505 C CA . TRP B 1 289 ? 13.906 35.094 20.5 1 97.94 289 TRP B CA 1
ATOM 5506 C C . TRP B 1 289 ? 14.93 34.188 19.812 1 97.94 289 TRP B C 1
ATOM 5508 O O . TRP B 1 289 ? 16.094 34.562 19.672 1 97.94 289 TRP B O 1
ATOM 5518 N N . MET B 1 290 ? 14.508 33.062 19.344 1 96.56 290 MET B N 1
ATOM 5519 C CA . MET B 1 290 ? 15.398 32.062 18.734 1 96.56 290 MET B CA 1
ATOM 5520 C C . MET B 1 290 ? 16.047 32.625 17.469 1 96.56 290 MET B C 1
ATOM 5522 O O . MET B 1 290 ? 17.156 32.219 17.125 1 96.56 290 MET B O 1
ATOM 5526 N N . SER B 1 291 ? 15.344 33.531 16.766 1 96.69 291 SER B N 1
ATOM 5527 C CA . SER B 1 291 ? 15.852 34.062 15.508 1 96.69 291 SER B CA 1
ATOM 5528 C C . SER B 1 291 ? 16.719 35.312 15.758 1 96.69 291 SER B C 1
ATOM 5530 O O . SER B 1 291 ? 17.312 35.844 14.82 1 96.69 291 SER B O 1
ATOM 5532 N N . GLY B 1 292 ? 16.75 35.781 17 1 96.31 292 GLY B N 1
ATOM 5533 C CA . GLY B 1 292 ? 17.562 36.938 17.328 1 96.31 292 GLY B CA 1
ATOM 5534 C C . GLY B 1 292 ? 16.844 38.25 17.125 1 96.31 292 GLY B C 1
ATOM 5535 O O . GLY B 1 292 ? 17.438 39.312 17.266 1 96.31 292 GLY B O 1
ATOM 5536 N N . ASN B 1 293 ? 15.594 38.188 16.844 1 97.31 293 ASN B N 1
ATOM 5537 C CA . ASN B 1 293 ? 14.812 39.406 16.594 1 97.31 293 ASN B CA 1
ATOM 5538 C C . ASN B 1 293 ? 14.273 40 17.891 1 97.31 293 ASN B C 1
ATOM 5540 O O . ASN B 1 293 ? 13.711 41.094 17.891 1 97.31 293 ASN B O 1
ATOM 5544 N N . SER B 1 294 ? 14.406 39.219 18.938 1 97.69 294 SER B N 1
ATOM 5545 C CA . SER B 1 294 ? 14.117 39.688 20.297 1 97.69 294 SER B CA 1
ATOM 5546 C C . SER B 1 294 ? 15.172 39.219 21.281 1 97.69 294 SER B C 1
ATOM 5548 O O . SER B 1 294 ? 15.703 38.125 21.156 1 97.69 294 SER B O 1
ATOM 5550 N N . PRO B 1 295 ? 15.438 40 22.297 1 97.19 295 PRO B N 1
ATOM 5551 C CA . PRO B 1 295 ? 16.562 39.688 23.188 1 97.19 295 PRO B CA 1
ATOM 5552 C C . PRO B 1 295 ? 16.219 38.562 24.172 1 97.19 295 PRO B C 1
ATOM 5554 O O . PRO B 1 295 ? 17.109 37.969 24.75 1 97.19 295 PRO B O 1
ATOM 5557 N N . SER B 1 296 ? 14.891 38.344 24.422 1 97.25 296 SER B N 1
ATOM 5558 C CA . SER B 1 296 ? 14.461 37.312 25.344 1 97.25 296 SER B CA 1
ATOM 5559 C C . SER B 1 296 ? 13.086 36.781 24.969 1 97.25 296 SER B C 1
ATOM 5561 O O . SER B 1 296 ? 12.367 37.375 24.188 1 97.25 296 SER B O 1
ATOM 5563 N N . LEU B 1 297 ? 12.836 35.625 25.516 1 96.94 297 LEU B N 1
ATOM 5564 C CA . LEU B 1 297 ? 11.531 35 25.312 1 96.94 297 LEU B CA 1
ATOM 5565 C C . LEU B 1 297 ? 10.414 35.938 25.781 1 96.94 297 LEU B C 1
ATOM 5567 O O . LEU B 1 297 ? 9.43 36.156 25.062 1 96.94 297 LEU B O 1
ATOM 5571 N N . GLU B 1 298 ? 10.531 36.531 26.922 1 97.62 298 GLU B N 1
ATOM 5572 C CA . GLU B 1 298 ? 9.516 37.406 27.516 1 97.62 298 GLU B CA 1
ATOM 5573 C C . GLU B 1 298 ? 9.281 38.656 26.656 1 97.62 298 GLU B C 1
ATOM 5575 O O . GLU B 1 298 ? 8.141 39.031 26.438 1 97.62 298 GLU B O 1
ATOM 5580 N N . LYS B 1 299 ? 10.336 39.219 26.219 1 98.31 299 LYS B N 1
ATOM 5581 C CA . LYS B 1 299 ? 10.211 40.406 25.375 1 98.31 299 LYS B CA 1
ATOM 5582 C C . LYS B 1 299 ? 9.555 40.062 24.047 1 98.31 299 LYS B C 1
ATOM 5584 O O . LYS B 1 299 ? 8.742 40.844 23.516 1 98.31 299 LYS B O 1
ATOM 5589 N N . GLY B 1 300 ? 9.969 38.969 23.484 1 98.5 300 GLY B N 1
ATOM 5590 C CA . GLY B 1 300 ? 9.328 38.5 22.266 1 98.5 300 GLY B CA 1
ATOM 5591 C C . GLY B 1 300 ? 7.828 38.312 22.422 1 98.5 300 GLY B C 1
ATOM 5592 O O . GLY B 1 300 ? 7.051 38.688 21.531 1 98.5 300 GLY B O 1
ATOM 5593 N N . GLN B 1 301 ? 7.461 37.688 23.516 1 98.38 301 GLN B N 1
ATOM 5594 C CA . GLN B 1 301 ? 6.043 37.469 23.797 1 98.38 301 GLN B CA 1
ATOM 5595 C C . GLN B 1 301 ? 5.305 38.812 23.906 1 98.38 301 GLN B C 1
ATOM 5597 O O . GLN B 1 301 ? 4.18 38.938 23.422 1 98.38 301 GLN B O 1
ATOM 5602 N N . THR B 1 302 ? 5.91 39.719 24.516 1 98.44 302 THR B N 1
ATOM 5603 C CA . THR B 1 302 ? 5.324 41.062 24.672 1 98.44 302 THR B CA 1
ATOM 5604 C C . THR B 1 302 ? 5.152 41.719 23.312 1 98.44 302 THR B C 1
ATOM 5606 O O . THR B 1 302 ? 4.133 42.375 23.062 1 98.44 302 THR B O 1
ATOM 5609 N N . GLU B 1 303 ? 6.156 41.625 22.469 1 98.56 303 GLU B N 1
ATOM 5610 C CA . GLU B 1 303 ? 6.094 42.188 21.141 1 98.56 303 GLU B CA 1
ATOM 5611 C C . GLU B 1 303 ? 4.941 41.625 20.328 1 98.56 303 GLU B C 1
ATOM 5613 O O . GLU B 1 303 ? 4.203 42.344 19.672 1 98.56 303 GLU B O 1
ATOM 5618 N N . ILE B 1 304 ? 4.781 40.312 20.391 1 98.62 304 ILE B N 1
ATOM 5619 C CA . ILE B 1 304 ? 3.691 39.656 19.688 1 98.62 304 ILE B CA 1
ATOM 5620 C C . ILE B 1 304 ? 2.352 40.156 20.234 1 98.62 304 ILE B C 1
ATOM 5622 O O . ILE B 1 304 ? 1.429 40.438 19.469 1 98.62 304 ILE B O 1
ATOM 5626 N N . ALA B 1 305 ? 2.215 40.188 21.531 1 98.19 305 ALA B N 1
ATOM 5627 C CA . ALA B 1 305 ? 0.981 40.625 22.172 1 98.19 305 ALA B CA 1
ATOM 5628 C C . ALA B 1 305 ? 0.63 42.062 21.734 1 98.19 305 ALA B C 1
ATOM 5630 O O . ALA B 1 305 ? -0.541 42.375 21.516 1 98.19 305 ALA B O 1
ATOM 5631 N N . GLU B 1 306 ? 1.606 42.875 21.641 1 98.19 306 GLU B N 1
ATOM 5632 C CA . GLU B 1 306 ? 1.405 44.281 21.281 1 98.19 306 GLU B CA 1
ATOM 5633 C C . GLU B 1 306 ? 0.842 44.406 19.859 1 98.19 306 GLU B C 1
ATOM 5635 O O . GLU B 1 306 ? -0.095 45.156 19.625 1 98.19 306 GLU B O 1
ATOM 5640 N N . VAL B 1 307 ? 1.362 43.688 18.938 1 98.12 307 VAL B N 1
ATOM 5641 C CA . VAL B 1 307 ? 0.935 43.812 17.547 1 98.12 307 VAL B CA 1
ATOM 5642 C C . VAL B 1 307 ? -0.446 43.188 17.359 1 98.12 307 VAL B C 1
ATOM 5644 O O . VAL B 1 307 ? -1.201 43.594 16.469 1 98.12 307 VAL B O 1
ATOM 5647 N N . LEU B 1 308 ? -0.807 42.219 18.188 1 97.56 308 LEU B N 1
ATOM 5648 C CA . LEU B 1 308 ? -2.158 41.656 18.172 1 97.56 308 LEU B CA 1
ATOM 5649 C C . LEU B 1 308 ? -3.168 42.688 18.688 1 97.56 308 LEU B C 1
ATOM 5651 O O . LEU B 1 308 ? -4.305 42.719 18.219 1 97.56 308 LEU B O 1
ATOM 5655 N N . GLN B 1 309 ? -2.746 43.5 19.594 1 96.38 309 GLN B N 1
ATOM 5656 C CA . GLN B 1 309 ? -3.645 44.438 20.281 1 96.38 309 GLN B CA 1
ATOM 5657 C C . GLN B 1 309 ? -3.777 45.75 19.516 1 96.38 309 GLN B C 1
ATOM 5659 O O . GLN B 1 309 ? -4.852 46.344 19.484 1 96.38 309 GLN B O 1
ATOM 5664 N N . ASN B 1 310 ? -2.715 46.188 18.859 1 96.62 310 ASN B N 1
ATOM 5665 C CA . ASN B 1 310 ? -2.723 47.5 18.266 1 96.62 310 ASN B CA 1
ATOM 5666 C C . ASN B 1 310 ? -3.184 47.469 16.812 1 96.62 310 ASN B C 1
ATOM 5668 O O . ASN B 1 310 ? -3.17 48.5 16.125 1 96.62 310 ASN B O 1
ATOM 5672 N N . GLY B 1 311 ? -3.473 46.312 16.281 1 96.69 311 GLY B N 1
ATOM 5673 C CA . GLY B 1 311 ? -4.059 46.188 14.961 1 96.69 311 GLY B CA 1
ATOM 5674 C C . GLY B 1 311 ? -3.027 46 13.867 1 96.69 311 GLY B C 1
ATOM 5675 O O . GLY B 1 311 ? -3.379 45.75 12.711 1 96.69 311 GLY B O 1
ATOM 5676 N N . ALA B 1 312 ? -1.776 46.062 14.227 1 98.38 312 ALA B N 1
ATOM 5677 C CA . ALA B 1 312 ? -0.729 45.906 13.219 1 98.38 312 ALA B CA 1
ATOM 5678 C C . ALA B 1 312 ? -0.814 44.531 12.555 1 98.38 312 ALA B C 1
ATOM 5680 O O . ALA B 1 312 ? -0.657 44.438 11.336 1 98.38 312 ALA B O 1
ATOM 5681 N N . ALA B 1 313 ? -1.016 43.531 13.336 1 98.69 313 ALA B N 1
ATOM 5682 C CA . ALA B 1 313 ? -1.144 42.188 12.797 1 98.69 313 ALA B CA 1
ATOM 5683 C C . ALA B 1 313 ? -2.361 42.094 11.883 1 98.69 313 ALA B C 1
ATOM 5685 O O . ALA B 1 313 ? -2.309 41.438 10.844 1 98.69 313 ALA B O 1
ATOM 5686 N N . LEU B 1 314 ? -3.463 42.656 12.273 1 98.69 314 LEU B N 1
ATOM 5687 C CA . LEU B 1 314 ? -4.688 42.656 11.477 1 98.69 314 LEU B CA 1
ATOM 5688 C C . LEU B 1 314 ? -4.457 43.312 10.117 1 98.69 314 LEU B C 1
ATOM 5690 O O . LEU B 1 314 ? -4.938 42.812 9.094 1 98.69 314 LEU B O 1
ATOM 5694 N N . ARG B 1 315 ? -3.746 44.406 10.086 1 98.5 315 ARG B N 1
ATOM 5695 C CA . ARG B 1 315 ? -3.439 45.094 8.836 1 98.5 315 ARG B CA 1
ATOM 5696 C C . ARG B 1 315 ? -2.6 44.219 7.922 1 98.5 315 ARG B C 1
ATOM 5698 O O . ARG B 1 315 ? -2.801 44.188 6.703 1 98.5 315 ARG B O 1
ATOM 5705 N N . LYS B 1 316 ? -1.629 43.531 8.555 1 98.81 316 LYS B N 1
ATOM 5706 C CA . LYS B 1 316 ? -0.82 42.594 7.77 1 98.81 316 LYS B CA 1
ATOM 5707 C C . LYS B 1 316 ? -1.677 41.469 7.195 1 98.81 316 LYS B C 1
ATOM 5709 O O . LYS B 1 316 ? -1.469 41.031 6.055 1 98.81 316 LYS B O 1
ATOM 5714 N N . PHE B 1 317 ? -2.629 40.938 7.973 1 98.81 317 PHE B N 1
ATOM 5715 C CA . PHE B 1 317 ? -3.52 39.875 7.504 1 98.81 317 PHE B CA 1
ATOM 5716 C C . PHE B 1 317 ? -4.359 40.344 6.328 1 98.81 317 PHE B C 1
ATOM 5718 O O . PHE B 1 317 ? -4.512 39.656 5.328 1 98.81 317 PHE B O 1
ATOM 5725 N N . GLN B 1 318 ? -4.891 41.531 6.449 1 98.69 318 GLN B N 1
ATOM 5726 C CA . GLN B 1 318 ? -5.68 42.125 5.379 1 98.69 318 GLN B CA 1
ATOM 5727 C C . GLN B 1 318 ? -4.855 42.281 4.102 1 98.69 318 GLN B C 1
ATOM 5729 O O . GLN B 1 318 ? -5.328 41.938 3.012 1 98.69 318 GLN B O 1
ATOM 5734 N N . ALA B 1 319 ? -3.648 42.75 4.258 1 98.81 319 ALA B N 1
ATOM 5735 C CA . ALA B 1 319 ? -2.75 42.938 3.119 1 98.81 319 ALA B CA 1
ATOM 5736 C C . ALA B 1 319 ? -2.443 41.594 2.463 1 98.81 319 ALA B C 1
ATOM 5738 O O . ALA B 1 319 ? -2.348 41.5 1.236 1 98.81 319 ALA B O 1
ATOM 5739 N N . MET B 1 320 ? -2.262 40.594 3.273 1 98.75 320 MET B N 1
ATOM 5740 C CA . MET B 1 320 ? -2.006 39.25 2.754 1 98.75 320 MET B CA 1
ATOM 5741 C C . MET B 1 320 ? -3.195 38.75 1.942 1 98.75 320 MET B C 1
ATOM 5743 O O . MET B 1 320 ? -3.02 38.156 0.862 1 98.75 320 MET B O 1
ATOM 5747 N N . LEU B 1 321 ? -4.426 38.938 2.502 1 98.69 321 LEU B N 1
ATOM 5748 C CA . LEU B 1 321 ? -5.633 38.531 1.787 1 98.69 321 LEU B CA 1
ATOM 5749 C C . LEU B 1 321 ? -5.688 39.188 0.408 1 98.69 321 LEU B C 1
ATOM 5751 O O . LEU B 1 321 ? -5.902 38.5 -0.596 1 98.69 321 LEU B O 1
ATOM 5755 N N . GLU B 1 322 ? -5.438 40.438 0.38 1 98.62 322 GLU B N 1
ATOM 5756 C CA . GLU B 1 322 ? -5.492 41.156 -0.876 1 98.62 322 GLU B CA 1
ATOM 5757 C C . GLU B 1 322 ? -4.395 40.719 -1.834 1 98.62 322 GLU B C 1
ATOM 5759 O O . GLU B 1 322 ? -4.645 40.5 -3.021 1 98.62 322 GLU B O 1
ATOM 5764 N N . ALA B 1 323 ? -3.229 40.562 -1.324 1 98.56 323 ALA B N 1
ATOM 5765 C CA . ALA B 1 323 ? -2.088 40.156 -2.145 1 98.56 323 ALA B CA 1
ATOM 5766 C C . ALA B 1 323 ? -2.293 38.75 -2.732 1 98.56 323 ALA B C 1
ATOM 5768 O O . ALA B 1 323 ? -1.762 38.438 -3.801 1 98.56 323 ALA B O 1
ATOM 5769 N N . GLN B 1 324 ? -3.061 38 -2.039 1 98.44 324 GLN B N 1
ATOM 5770 C CA . GLN B 1 324 ? -3.238 36.625 -2.492 1 98.44 324 GLN B CA 1
ATOM 5771 C C . GLN B 1 324 ? -4.609 36.438 -3.127 1 98.44 324 GLN B C 1
ATOM 5773 O O . GLN B 1 324 ? -5.176 35.344 -3.072 1 98.44 324 GLN B O 1
ATOM 5778 N N . GLY B 1 325 ? -5.246 37.469 -3.59 1 98.19 325 GLY B N 1
ATOM 5779 C CA . GLY B 1 325 ? -6.316 37.312 -4.566 1 98.19 325 GLY B CA 1
ATOM 5780 C C . GLY B 1 325 ? -7.676 37.719 -4.016 1 98.19 325 GLY B C 1
ATOM 5781 O O . GLY B 1 325 ? -8.648 37.812 -4.77 1 98.19 325 GLY B O 1
ATOM 5782 N N . VAL B 1 326 ? -7.82 37.969 -2.709 1 98.62 326 VAL B N 1
ATOM 5783 C CA . VAL B 1 326 ? -9.086 38.406 -2.135 1 98.62 326 VAL B CA 1
ATOM 5784 C C . VAL B 1 326 ? -9.375 39.844 -2.543 1 98.62 326 VAL B C 1
ATOM 5786 O O . VAL B 1 326 ? -8.477 40.688 -2.521 1 98.62 326 VAL B O 1
ATOM 5789 N N . SER B 1 327 ? -10.625 40.125 -2.941 1 98.06 327 SER B N 1
ATOM 5790 C CA . SER B 1 327 ? -10.961 41.469 -3.336 1 98.06 327 SER B CA 1
ATOM 5791 C C . SER B 1 327 ? -10.797 42.438 -2.172 1 98.06 327 SER B C 1
ATOM 5793 O O . SER B 1 327 ? -11.023 42.094 -1.017 1 98.06 327 SER B O 1
ATOM 5795 N N . ALA B 1 328 ? -10.414 43.656 -2.471 1 97.81 328 ALA B N 1
ATOM 5796 C CA . ALA B 1 328 ? -10.172 44.656 -1.447 1 97.81 328 ALA B CA 1
ATOM 5797 C C . ALA B 1 328 ? -11.414 44.875 -0.586 1 97.81 328 ALA B C 1
ATOM 5799 O O . ALA B 1 328 ? -11.312 45.094 0.625 1 97.81 328 ALA B O 1
ATOM 5800 N N . ASP B 1 329 ? -12.539 44.812 -1.178 1 97.19 329 ASP B N 1
ATOM 5801 C CA . ASP B 1 329 ? -13.789 45.031 -0.463 1 97.19 329 ASP B CA 1
ATOM 5802 C C . ASP B 1 329 ? -14.039 43.938 0.559 1 97.19 329 ASP B C 1
ATOM 5804 O O . ASP B 1 329 ? -14.422 44.219 1.698 1 97.19 329 ASP B O 1
ATOM 5808 N N . ILE B 1 330 ? -13.836 42.75 0.166 1 97.69 330 ILE B N 1
ATOM 5809 C CA . ILE B 1 330 ? -14.047 41.594 1.047 1 97.69 330 ILE B CA 1
ATOM 5810 C C . ILE B 1 330 ? -13.016 41.625 2.172 1 97.69 330 ILE B C 1
ATOM 5812 O O . ILE B 1 330 ? -13.359 41.406 3.34 1 97.69 330 ILE B O 1
ATOM 5816 N N . ALA B 1 331 ? -11.773 41.875 1.829 1 98.25 331 ALA B N 1
ATOM 5817 C CA . ALA B 1 331 ? -10.695 41.906 2.82 1 98.25 331 ALA B CA 1
ATOM 5818 C C . ALA B 1 331 ? -10.961 42.969 3.871 1 98.25 331 ALA B C 1
ATOM 5820 O O . ALA B 1 331 ? -10.82 42.719 5.07 1 98.25 331 ALA B O 1
ATOM 5821 N N . LYS B 1 332 ? -11.336 44.125 3.385 1 97.62 332 LYS B N 1
ATOM 5822 C CA . LYS B 1 332 ? -11.633 45.219 4.289 1 97.62 332 LYS B CA 1
ATOM 5823 C C . LYS B 1 332 ? -12.836 44.906 5.176 1 97.62 332 LYS B C 1
ATOM 5825 O O . LYS B 1 332 ? -12.836 45.219 6.367 1 97.62 332 LYS B O 1
ATOM 5830 N N . SER B 1 333 ? -13.766 44.344 4.555 1 97.5 333 SER B N 1
ATOM 5831 C CA . SER B 1 333 ? -14.961 44 5.305 1 97.5 333 SER B CA 1
ATOM 5832 C C . SER B 1 333 ? -14.648 42.969 6.398 1 97.5 333 SER B C 1
ATOM 5834 O O . SER B 1 333 ? -15.047 43.156 7.551 1 97.5 333 SER B O 1
ATOM 5836 N N . LEU B 1 334 ? -13.961 41.969 6.113 1 97.62 334 LEU B N 1
ATOM 5837 C CA . LEU B 1 334 ? -13.609 40.906 7.055 1 97.62 334 LEU B CA 1
ATOM 5838 C C . LEU B 1 334 ? -12.75 41.469 8.195 1 97.62 334 LEU B C 1
ATOM 5840 O O . LEU B 1 334 ? -12.844 41 9.328 1 97.62 334 LEU B O 1
ATOM 5844 N N . CYS B 1 335 ? -11.914 42.438 7.902 1 97.88 335 CYS B N 1
ATOM 5845 C CA . CYS B 1 335 ? -10.953 42.938 8.875 1 97.88 335 CYS B CA 1
ATOM 5846 C C . CYS B 1 335 ? -11.508 44.156 9.602 1 97.88 335 CYS B C 1
ATOM 5848 O O . CYS B 1 335 ? -10.812 44.75 10.422 1 97.88 335 CYS B O 1
ATOM 5850 N N . SER B 1 336 ? -12.727 44.5 9.312 1 96.5 336 SER B N 1
ATOM 5851 C CA . SER B 1 336 ? -13.359 45.625 10 1 96.5 336 SER B CA 1
ATOM 5852 C C . SER B 1 336 ? -13.75 45.25 11.43 1 96.5 336 SER B C 1
ATOM 5854 O O . SER B 1 336 ? -13.914 44.062 11.742 1 96.5 336 SER B O 1
ATOM 5856 N N . PRO B 1 337 ? -13.844 46.188 12.32 1 91.44 337 PRO B N 1
ATOM 5857 C CA . PRO B 1 337 ? -14.133 45.938 13.734 1 91.44 337 PRO B CA 1
ATOM 5858 C C . PRO B 1 337 ? -15.445 45.188 13.93 1 91.44 337 PRO B C 1
ATOM 5860 O O . PRO B 1 337 ? -15.547 44.312 14.82 1 91.44 337 PRO B O 1
ATOM 5863 N N . HIS B 1 338 ? -16.453 45.531 13.203 1 88.62 338 HIS B N 1
ATOM 5864 C CA . HIS B 1 338 ? -17.75 44.875 13.367 1 88.62 338 HIS B CA 1
ATOM 5865 C C . HIS B 1 338 ? -18.156 44.125 12.086 1 88.62 338 HIS B C 1
ATOM 5867 O O . HIS B 1 338 ? -19.234 44.375 11.547 1 88.62 338 HIS B O 1
ATOM 5873 N N . ALA B 1 339 ? -17.438 43.156 11.758 1 88.25 339 ALA B N 1
ATOM 5874 C CA . ALA B 1 339 ? -17.641 42.438 10.492 1 88.25 339 ALA B CA 1
ATOM 5875 C C . ALA B 1 339 ? -18.719 41.375 10.625 1 88.25 339 ALA B C 1
ATOM 5877 O O . ALA B 1 339 ? -18.797 40.688 11.648 1 88.25 339 ALA B O 1
ATOM 5878 N N . ASP B 1 340 ? -19.594 41.312 9.688 1 92.94 340 ASP B N 1
ATOM 5879 C CA . ASP B 1 340 ? -20.422 40.125 9.469 1 92.94 340 ASP B CA 1
ATOM 5880 C C . ASP B 1 340 ? -19.719 39.156 8.539 1 92.94 340 ASP B C 1
ATOM 5882 O O . ASP B 1 340 ? -19.906 39.188 7.324 1 92.94 340 ASP B O 1
ATOM 5886 N N . TYR B 1 341 ? -19.094 38.25 9.172 1 94.69 341 TYR B N 1
ATOM 5887 C CA . TYR B 1 341 ? -18.188 37.375 8.438 1 94.69 341 TYR B CA 1
ATOM 5888 C C . TYR B 1 341 ? -18.953 36.562 7.383 1 94.69 341 TYR B C 1
ATOM 5890 O O . TYR B 1 341 ? -18.422 36.312 6.297 1 94.69 341 TYR B O 1
ATOM 5898 N N . PHE B 1 342 ? -20.172 36.156 7.637 1 94.38 342 PHE B N 1
ATOM 5899 C CA . PHE B 1 342 ? -20.906 35.219 6.785 1 94.38 342 PHE B CA 1
ATOM 5900 C C . PHE B 1 342 ? -21.641 35.969 5.676 1 94.38 342 PHE B C 1
ATOM 5902 O O . PHE B 1 342 ? -22.359 35.375 4.887 1 94.38 342 PHE B O 1
ATOM 5909 N N . GLN B 1 343 ? -21.438 37.25 5.609 1 94.62 343 GLN B N 1
ATOM 5910 C CA . GLN B 1 343 ? -21.797 38 4.406 1 94.62 343 GLN B CA 1
ATOM 5911 C C . GLN B 1 343 ? -20.969 37.531 3.209 1 94.62 343 GLN B C 1
ATOM 5913 O O . GLN B 1 343 ? -21.438 37.594 2.066 1 94.62 343 GLN B O 1
ATOM 5918 N N . HIS B 1 344 ? -19.766 37.094 3.541 1 94.81 344 HIS B N 1
ATOM 5919 C CA . HIS B 1 344 ? -18.844 36.75 2.471 1 94.81 344 HIS B CA 1
ATOM 5920 C C . HIS B 1 344 ? -18.516 35.25 2.473 1 94.81 344 HIS B C 1
ATOM 5922 O O . HIS B 1 344 ? -18.234 34.688 1.42 1 94.81 344 HIS B O 1
ATOM 5928 N N . MET B 1 345 ? -18.516 34.656 3.621 1 95.81 345 MET B N 1
ATOM 5929 C CA . MET B 1 345 ? -18.234 33.219 3.709 1 95.81 345 MET B CA 1
ATOM 5930 C C . MET B 1 345 ? -19.531 32.406 3.809 1 95.81 345 MET B C 1
ATOM 5932 O O . MET B 1 345 ? -20.531 32.906 4.355 1 95.81 345 MET B O 1
ATOM 5936 N N . ARG B 1 346 ? -19.5 31.234 3.316 1 94.44 346 ARG B N 1
ATOM 5937 C CA . ARG B 1 346 ? -20.719 30.406 3.279 1 94.44 346 ARG B CA 1
ATOM 5938 C C . ARG B 1 346 ? -21.078 29.922 4.676 1 94.44 346 ARG B C 1
ATOM 5940 O O . ARG B 1 346 ? -20.25 29.375 5.395 1 94.44 346 ARG B O 1
ATOM 5947 N N . GLN B 1 347 ? -22.266 30.125 4.984 1 94.25 347 GLN B N 1
ATOM 5948 C CA . GLN B 1 347 ? -22.812 29.625 6.25 1 94.25 347 GLN B CA 1
ATOM 5949 C C . GLN B 1 347 ? -23.578 28.328 6.047 1 94.25 347 GLN B C 1
ATOM 5951 O O . GLN B 1 347 ? -24.266 28.156 5.039 1 94.25 347 GLN B O 1
ATOM 5956 N N . ALA B 1 348 ? -23.484 27.469 7.016 1 96.38 348 ALA B N 1
ATOM 5957 C CA . ALA B 1 348 ? -24.219 26.219 6.941 1 96.38 348 ALA B CA 1
ATOM 5958 C C . ALA B 1 348 ? -25.734 26.469 6.957 1 96.38 348 ALA B C 1
ATOM 5960 O O . ALA B 1 348 ? -26.203 27.406 7.59 1 96.38 348 ALA B O 1
ATOM 5961 N N . GLU B 1 349 ? -26.484 25.594 6.348 1 96.12 349 GLU B N 1
ATOM 5962 C CA . GLU B 1 349 ? -27.922 25.734 6.223 1 96.12 349 GLU B CA 1
ATOM 5963 C C . GLU B 1 349 ? -28.609 25.5 7.566 1 96.12 349 GLU B C 1
ATOM 5965 O O . GLU B 1 349 ? -29.672 26.078 7.836 1 96.12 349 GLU B O 1
ATOM 5970 N N . HIS B 1 350 ? -28 24.609 8.312 1 96.94 350 HIS B N 1
ATOM 5971 C CA . HIS B 1 350 ? -28.641 24.203 9.555 1 96.94 350 HIS B CA 1
ATOM 5972 C C . HIS B 1 350 ? -27.703 24.344 10.742 1 96.94 350 HIS B C 1
ATOM 5974 O O . HIS B 1 350 ? -26.484 24.312 10.578 1 96.94 350 HIS B O 1
ATOM 5980 N N . GLN B 1 351 ? -28.312 24.578 11.898 1 96.81 351 GLN B N 1
ATOM 5981 C CA . GLN B 1 351 ? -27.609 24.578 13.188 1 96.81 351 GLN B CA 1
ATOM 5982 C C . GLN B 1 351 ? -28.391 23.766 14.219 1 96.81 351 GLN B C 1
ATOM 5984 O O . GLN B 1 351 ? -29.609 23.797 14.25 1 96.81 351 GLN B O 1
ATOM 5989 N N . THR B 1 352 ? -27.688 22.953 14.945 1 96.62 352 THR B N 1
ATOM 5990 C CA . THR B 1 352 ? -28.266 22.203 16.047 1 96.62 352 THR B CA 1
ATOM 5991 C C . THR B 1 352 ? -27.453 22.422 17.328 1 96.62 352 THR B C 1
ATOM 5993 O O . THR B 1 352 ? -26.219 22.344 17.312 1 96.62 352 THR B O 1
ATOM 5996 N N . GLU B 1 353 ? -28.188 22.688 18.406 1 97.69 353 GLU B N 1
ATOM 5997 C CA . GLU B 1 353 ? -27.516 22.844 19.688 1 97.69 353 GLU B CA 1
ATOM 5998 C C . GLU B 1 353 ? -27.703 21.609 20.578 1 97.69 353 GLU B C 1
ATOM 6000 O O . GLU B 1 353 ? -28.781 21.016 20.578 1 97.69 353 GLU B O 1
ATOM 6005 N N . LEU B 1 354 ? -26.703 21.25 21.188 1 97.94 354 LEU B N 1
ATOM 6006 C CA . LEU B 1 354 ? -26.75 20.188 22.188 1 97.94 354 LEU B CA 1
ATOM 6007 C C . LEU B 1 354 ? -26.781 20.797 23.594 1 97.94 354 LEU B C 1
ATOM 6009 O O . LEU B 1 354 ? -26.062 21.766 23.875 1 97.94 354 LEU B O 1
ATOM 6013 N N . GLU B 1 355 ? -27.562 20.172 24.469 1 98.06 355 GLU B N 1
ATOM 6014 C CA . GLU B 1 355 ? -27.734 20.688 25.812 1 98.06 355 GLU B CA 1
ATOM 6015 C C . GLU B 1 355 ? -27 19.828 26.844 1 98.06 355 GLU B C 1
ATOM 6017 O O . GLU B 1 355 ? -26.938 18.609 26.703 1 98.06 355 GLU B O 1
ATOM 6022 N N . ALA B 1 356 ? -26.5 20.562 27.891 1 97.88 356 ALA B N 1
ATOM 6023 C CA . ALA B 1 356 ? -25.859 19.828 28.984 1 97.88 356 ALA B CA 1
ATOM 6024 C C . ALA B 1 356 ? -26.844 18.891 29.672 1 97.88 356 ALA B C 1
ATOM 6026 O O . ALA B 1 356 ? -28 19.266 29.922 1 97.88 356 ALA B O 1
ATOM 6027 N N . GLN B 1 357 ? -26.406 17.734 30 1 97.06 357 GLN B N 1
ATOM 6028 C CA . GLN B 1 357 ? -27.281 16.719 30.562 1 97.06 357 GLN B CA 1
ATOM 6029 C C . GLN B 1 357 ? -27.25 16.766 32.094 1 97.06 357 GLN B C 1
ATOM 6031 O O . GLN B 1 357 ? -28.078 16.141 32.75 1 97.06 357 GLN B O 1
ATOM 6036 N N . SER B 1 358 ? -26.344 17.469 32.625 1 97.06 358 SER B N 1
ATOM 6037 C CA . SER B 1 358 ? -26.219 17.641 34.062 1 97.06 358 SER B CA 1
ATOM 6038 C C . SER B 1 358 ? -25.656 19.016 34.406 1 97.06 358 SER B C 1
ATOM 6040 O O . SER B 1 358 ? -25.078 19.672 33.562 1 97.06 358 SER B O 1
ATOM 6042 N N . SER B 1 359 ? -25.891 19.406 35.656 1 97.69 359 SER B N 1
ATOM 6043 C CA . SER B 1 359 ? -25.312 20.672 36.156 1 97.69 359 SER B CA 1
ATOM 6044 C C . SER B 1 359 ? -23.984 20.422 36.844 1 97.69 359 SER B C 1
ATOM 6046 O O . SER B 1 359 ? -23.766 19.375 37.469 1 97.69 359 SER B O 1
ATOM 6048 N N . GLY B 1 360 ? -23.109 21.438 36.719 1 98 360 GLY B N 1
ATOM 6049 C CA . GLY B 1 360 ? -21.797 21.344 37.344 1 98 360 GLY B CA 1
ATOM 6050 C C . GLY B 1 360 ? -20.734 22.141 36.594 1 98 360 GLY B C 1
ATOM 6051 O O . GLY B 1 360 ? -21.062 23.109 35.906 1 98 360 GLY B O 1
ATOM 6052 N N . THR B 1 361 ? -19.516 21.766 36.875 1 97.88 361 THR B N 1
ATOM 6053 C CA . THR B 1 361 ? -18.391 22.422 36.219 1 97.88 361 THR B CA 1
ATOM 6054 C C . THR B 1 361 ? -17.922 21.594 35 1 97.88 361 THR B C 1
ATOM 6056 O O . THR B 1 361 ? -17.797 20.375 35.094 1 97.88 361 THR B O 1
ATOM 6059 N N . VAL B 1 362 ? -17.703 22.281 33.906 1 97.62 362 VAL B N 1
ATOM 6060 C CA . VAL B 1 362 ? -17.172 21.594 32.719 1 97.62 362 VAL B CA 1
ATOM 6061 C C . VAL B 1 362 ? -15.734 21.141 33 1 97.62 362 VAL B C 1
ATOM 6063 O O . VAL B 1 362 ? -14.828 21.969 33.125 1 97.62 362 VAL B O 1
ATOM 6066 N N . LEU B 1 363 ? -15.492 19.875 33 1 96.69 363 LEU B N 1
ATOM 6067 C CA . LEU B 1 363 ? -14.18 19.312 33.312 1 96.69 363 LEU B CA 1
ATOM 6068 C C . LEU B 1 363 ? -13.414 18.969 32.031 1 96.69 363 LEU B C 1
ATOM 6070 O O . LEU B 1 363 ? -12.195 19.125 31.969 1 96.69 363 LEU B O 1
ATOM 6074 N N . GLU B 1 364 ? -14.102 18.438 31.125 1 96 364 GLU B N 1
ATOM 6075 C CA . GLU B 1 364 ? -13.461 17.984 29.891 1 96 364 GLU B CA 1
ATOM 6076 C C . GLU B 1 364 ? -14.375 18.156 28.688 1 96 364 GLU B C 1
ATOM 6078 O O . GLU B 1 364 ? -15.602 18.031 28.812 1 96 364 GLU B O 1
ATOM 6083 N N . ILE B 1 365 ? -13.82 18.516 27.609 1 96.94 365 ILE B N 1
ATOM 6084 C CA . ILE B 1 365 ? -14.445 18.484 26.297 1 96.94 365 ILE B CA 1
ATOM 6085 C C . ILE B 1 365 ? -13.57 17.703 25.328 1 96.94 365 ILE B C 1
ATOM 6087 O O . ILE B 1 365 ? -12.445 18.109 25.016 1 96.94 365 ILE B O 1
ATOM 6091 N N . ASP B 1 366 ? -14.07 16.609 24.828 1 96.94 366 ASP B N 1
ATOM 6092 C CA . ASP B 1 366 ? -13.305 15.727 23.953 1 96.94 366 ASP B CA 1
ATOM 6093 C C . ASP B 1 366 ? -13.25 16.281 22.531 1 96.94 366 ASP B C 1
ATOM 6095 O O . ASP B 1 366 ? -14.141 16 21.719 1 96.94 366 ASP B O 1
ATOM 6099 N N . GLY B 1 367 ? -12.109 16.891 22.234 1 96.19 367 GLY B N 1
ATOM 6100 C CA . GLY B 1 367 ? -11.953 17.484 20.906 1 96.19 367 GLY B CA 1
ATOM 6101 C C . GLY B 1 367 ? -11.938 16.469 19.781 1 96.19 367 GLY B C 1
ATOM 6102 O O . GLY B 1 367 ? -12.367 16.766 18.672 1 96.19 367 GLY B O 1
ATOM 6103 N N . LEU B 1 368 ? -11.484 15.289 20.062 1 96 368 LEU B N 1
ATOM 6104 C CA . LEU B 1 368 ? -11.375 14.25 19.031 1 96 368 LEU B CA 1
ATOM 6105 C C . LEU B 1 368 ? -12.75 13.836 18.531 1 96 368 LEU B C 1
ATOM 6107 O O . LEU B 1 368 ? -12.961 13.727 17.312 1 96 368 LEU B O 1
ATOM 6111 N N . VAL B 1 369 ? -13.664 13.625 19.422 1 96.62 369 VAL B N 1
ATOM 6112 C CA . VAL B 1 369 ? -15.016 13.203 19.062 1 96.62 369 VAL B CA 1
ATOM 6113 C C . VAL B 1 369 ? -15.672 14.281 18.203 1 96.62 369 VAL B C 1
ATOM 6115 O O . VAL B 1 369 ? -16.312 13.969 17.203 1 96.62 369 VAL B O 1
ATOM 6118 N N . ILE B 1 370 ? -15.484 15.5 18.578 1 96.69 370 ILE B N 1
ATOM 6119 C CA . ILE B 1 370 ? -16.062 16.609 17.828 1 96.69 370 ILE B CA 1
ATOM 6120 C C . ILE B 1 370 ? -15.508 16.625 16.406 1 96.69 370 ILE B C 1
ATOM 6122 O O . ILE B 1 370 ? -16.266 16.719 15.445 1 96.69 370 ILE B O 1
ATOM 6126 N N . ALA B 1 371 ? -14.211 16.5 16.328 1 96.12 371 ALA B N 1
ATOM 6127 C CA . ALA B 1 371 ? -13.555 16.516 15.016 1 96.12 371 ALA B CA 1
ATOM 6128 C C . ALA B 1 371 ? -14.047 15.359 14.148 1 96.12 371 ALA B C 1
ATOM 6130 O O . ALA B 1 371 ? -14.273 15.531 12.945 1 96.12 371 ALA B O 1
ATOM 6131 N N . GLU B 1 372 ? -14.188 14.195 14.727 1 93.12 372 GLU B N 1
ATOM 6132 C CA . GLU B 1 372 ? -14.594 13.008 13.984 1 93.12 372 GLU B CA 1
ATOM 6133 C C . GLU B 1 372 ? -16.016 13.156 13.461 1 93.12 372 GLU B C 1
ATOM 6135 O O . GLU B 1 372 ? -16.312 12.758 12.328 1 93.12 372 GLU B O 1
ATOM 6140 N N . VAL B 1 373 ? -16.906 13.664 14.25 1 95 373 VAL B N 1
ATOM 6141 C CA . VAL B 1 373 ? -18.281 13.875 13.836 1 95 373 VAL B CA 1
ATOM 6142 C C . VAL B 1 373 ? -18.328 14.898 12.703 1 95 373 VAL B C 1
ATOM 6144 O O . VAL B 1 373 ? -19.047 14.703 11.711 1 95 373 VAL B O 1
ATOM 6147 N N . LEU B 1 374 ? -17.594 15.953 12.836 1 95.25 374 LEU B N 1
ATOM 6148 C CA . LEU B 1 374 ? -17.562 16.984 11.797 1 95.25 374 LEU B CA 1
ATOM 6149 C C . LEU B 1 374 ? -17 16.422 10.492 1 95.25 374 LEU B C 1
ATOM 6151 O O . LEU B 1 374 ? -17.469 16.766 9.414 1 95.25 374 LEU B O 1
ATOM 6155 N N . HIS B 1 375 ? -16 15.609 10.672 1 91.5 375 HIS B N 1
ATOM 6156 C CA . HIS B 1 375 ? -15.422 14.945 9.508 1 91.5 375 HIS B CA 1
ATOM 6157 C C . HIS B 1 375 ? -16.484 14.172 8.734 1 91.5 375 HIS B C 1
ATOM 6159 O O . HIS B 1 375 ? -16.562 14.273 7.512 1 91.5 375 HIS B O 1
ATOM 6165 N N . LYS B 1 376 ? -17.312 13.43 9.422 1 88.69 376 LYS B N 1
ATOM 6166 C CA . LYS B 1 376 ? -18.359 12.609 8.82 1 88.69 376 LYS B CA 1
ATOM 6167 C C . LYS B 1 376 ? -19.453 13.492 8.211 1 88.69 376 LYS B C 1
ATOM 6169 O O . LYS B 1 376 ? -20.156 13.062 7.289 1 88.69 376 LYS B O 1
ATOM 6174 N N . LEU B 1 377 ? -19.5 14.727 8.711 1 93.38 377 LEU B N 1
ATOM 6175 C CA . LEU B 1 377 ? -20.516 15.656 8.219 1 93.38 377 LEU B CA 1
ATOM 6176 C C . LEU B 1 377 ? -20.016 16.422 6.996 1 93.38 377 LEU B C 1
ATOM 6178 O O . LEU B 1 377 ? -20.734 17.25 6.438 1 93.38 377 LEU B O 1
ATOM 6182 N N . GLY B 1 378 ? -18.703 16.203 6.629 1 90.75 378 GLY B N 1
ATOM 6183 C CA . GLY B 1 378 ? -18.219 16.75 5.367 1 90.75 378 GLY B CA 1
ATOM 6184 C C . GLY B 1 378 ? -17.078 17.734 5.535 1 90.75 378 GLY B C 1
ATOM 6185 O O . GLY B 1 378 ? -16.609 18.312 4.555 1 90.75 378 GLY B O 1
ATOM 6186 N N . ALA B 1 379 ? -16.609 17.891 6.73 1 90.38 379 ALA B N 1
ATOM 6187 C CA . ALA B 1 379 ? -15.531 18.859 6.977 1 90.38 379 ALA B CA 1
ATOM 6188 C C . ALA B 1 379 ? -14.164 18.25 6.66 1 90.38 379 ALA B C 1
ATOM 6190 O O . ALA B 1 379 ? -13.156 18.953 6.652 1 90.38 379 ALA B O 1
ATOM 6191 N N . GLY B 1 380 ? -14.086 16.984 6.461 1 82.88 380 GLY B N 1
ATOM 6192 C CA . GLY B 1 380 ? -12.836 16.297 6.176 1 82.88 380 GLY B CA 1
ATOM 6193 C C . GLY B 1 380 ? -12.891 15.445 4.926 1 82.88 380 GLY B C 1
ATOM 6194 O O . GLY B 1 380 ? -13.883 15.477 4.191 1 82.88 380 GLY B O 1
ATOM 6195 N N . ARG B 1 381 ? -11.703 14.742 4.66 1 81.75 381 ARG B N 1
ATOM 6196 C CA . ARG B 1 381 ? -11.555 13.969 3.438 1 81.75 381 ARG B CA 1
ATOM 6197 C C . ARG B 1 381 ? -11.344 12.484 3.75 1 81.75 381 ARG B C 1
ATOM 6199 O O . ARG B 1 381 ? -10.742 12.141 4.77 1 81.75 381 ARG B O 1
ATOM 6206 N N . THR B 1 382 ? -11.844 11.633 2.873 1 76.69 382 THR B N 1
ATOM 6207 C CA . THR B 1 382 ? -11.602 10.203 2.992 1 76.69 382 THR B CA 1
ATOM 6208 C C . THR B 1 382 ? -10.797 9.688 1.799 1 76.69 382 THR B C 1
ATOM 6210 O O . THR B 1 382 ? -10.273 8.57 1.831 1 76.69 382 THR B O 1
ATOM 6213 N N . LYS B 1 383 ? -10.734 10.484 0.764 1 80.81 383 LYS B N 1
ATOM 6214 C CA . LYS B 1 383 ? -9.93 10.227 -0.427 1 80.81 383 LYS B CA 1
ATOM 6215 C C . LYS B 1 383 ? -9.016 11.406 -0.745 1 80.81 383 LYS B C 1
ATOM 6217 O O . LYS B 1 383 ? -9.383 12.562 -0.5 1 80.81 383 LYS B O 1
ATOM 6222 N N . ALA B 1 384 ? -7.93 11.156 -1.235 1 76.38 384 ALA B N 1
ATOM 6223 C CA . ALA B 1 384 ? -7.016 12.234 -1.6 1 76.38 384 ALA B CA 1
ATOM 6224 C C . ALA B 1 384 ? -7.656 13.172 -2.619 1 76.38 384 ALA B C 1
ATOM 6226 O O . ALA B 1 384 ? -8.211 12.727 -3.625 1 76.38 384 ALA B O 1
ATOM 6227 N N . GLY B 1 385 ? -7.715 14.406 -2.35 1 78 385 GLY B N 1
ATOM 6228 C CA . GLY B 1 385 ? -8.18 15.406 -3.305 1 78 385 GLY B CA 1
ATOM 6229 C C . GLY B 1 385 ? -9.664 15.695 -3.189 1 78 385 GLY B C 1
ATOM 6230 O O . GLY B 1 385 ? -10.18 16.578 -3.871 1 78 385 GLY B O 1
ATOM 6231 N N . GLU B 1 386 ? -10.297 15.008 -2.334 1 82.69 386 GLU B N 1
ATOM 6232 C CA . GLU B 1 386 ? -11.734 15.203 -2.15 1 82.69 386 GLU B CA 1
ATOM 6233 C C . GLU B 1 386 ? -12.039 16.609 -1.618 1 82.69 386 GLU B C 1
ATOM 6235 O O . GLU B 1 386 ? -11.336 17.109 -0.739 1 82.69 386 GLU B O 1
ATOM 6240 N N . PRO B 1 387 ? -13.055 17.234 -2.299 1 88.06 387 PRO B N 1
ATOM 6241 C CA . PRO B 1 387 ? -13.461 18.531 -1.747 1 88.06 387 PRO B CA 1
ATOM 6242 C C . PRO B 1 387 ? -14.094 18.406 -0.364 1 88.06 387 PRO B C 1
ATOM 6244 O O . PRO B 1 387 ? -14.625 17.359 -0.011 1 88.06 387 PRO B O 1
ATOM 6247 N N . ILE B 1 388 ? -14.086 19.531 0.372 1 91.81 388 ILE B N 1
ATOM 6248 C CA . ILE B 1 388 ? -14.703 19.531 1.694 1 91.81 388 ILE B CA 1
ATOM 6249 C C . ILE B 1 388 ? -15.742 20.641 1.786 1 91.81 388 ILE B C 1
ATOM 6251 O O . ILE B 1 388 ? -15.797 21.516 0.926 1 91.81 388 ILE B O 1
ATOM 6255 N N . ASN B 1 389 ? -16.656 20.531 2.727 1 94.81 389 ASN B N 1
ATOM 6256 C CA . ASN B 1 389 ? -17.625 21.578 3.045 1 94.81 389 ASN B CA 1
ATOM 6257 C C . ASN B 1 389 ? -17.078 22.531 4.109 1 94.81 389 ASN B C 1
ATOM 6259 O O . ASN B 1 389 ? -17.109 22.219 5.301 1 94.81 389 ASN B O 1
ATOM 6263 N N . HIS B 1 390 ? -16.781 23.719 3.725 1 96 390 HIS B N 1
ATOM 6264 C CA . HIS B 1 390 ? -16.109 24.672 4.602 1 96 390 HIS B CA 1
ATOM 6265 C C . HIS B 1 390 ? -17.078 25.25 5.637 1 96 390 HIS B C 1
ATOM 6267 O O . HIS B 1 390 ? -16.656 25.859 6.621 1 96 390 HIS B O 1
ATOM 6273 N N . SER B 1 391 ? -18.359 25.031 5.395 1 96.38 391 SER B N 1
ATOM 6274 C CA . SER B 1 391 ? -19.359 25.656 6.258 1 96.38 391 SER B CA 1
ATOM 6275 C C . SER B 1 391 ? -19.656 24.781 7.477 1 96.38 391 SER B C 1
ATOM 6277 O O . SER B 1 391 ? -20.25 25.25 8.445 1 96.38 391 SER B O 1
ATOM 6279 N N . VAL B 1 392 ? -19.234 23.531 7.391 1 96.62 392 VAL B N 1
ATOM 6280 C CA . VAL B 1 392 ? -19.469 22.625 8.5 1 96.62 392 VAL B CA 1
ATOM 6281 C C . VAL B 1 392 ? -18.516 22.953 9.656 1 96.62 392 VAL B C 1
ATOM 6283 O O . VAL B 1 392 ? -17.328 23.203 9.438 1 96.62 392 VAL B O 1
ATOM 6286 N N . GLY B 1 393 ? -19.078 23.031 10.883 1 97.12 393 GLY B N 1
ATOM 6287 C CA . GLY B 1 393 ? -18.25 23.312 12.047 1 97.12 393 GLY B CA 1
ATOM 6288 C C . GLY B 1 393 ? -19.016 23.172 13.359 1 97.12 393 GLY B C 1
ATOM 6289 O O . GLY B 1 393 ? -20.141 22.703 13.375 1 97.12 393 GLY B O 1
ATOM 6290 N N . ALA B 1 394 ? -18.344 23.453 14.391 1 98.19 394 ALA B N 1
ATOM 6291 C CA . ALA B 1 394 ? -18.891 23.422 15.742 1 98.19 394 ALA B CA 1
ATOM 6292 C C . ALA B 1 394 ? -18.406 24.625 16.562 1 98.19 394 ALA B C 1
ATOM 6294 O O . ALA B 1 394 ? -17.25 25.031 16.453 1 98.19 394 ALA B O 1
ATOM 6295 N N . LYS B 1 395 ? -19.297 25.141 17.312 1 98.31 395 LYS B N 1
ATOM 6296 C CA . LYS B 1 395 ? -18.953 26.219 18.25 1 98.31 395 LYS B CA 1
ATOM 6297 C C . LYS B 1 395 ? -19.234 25.812 19.688 1 98.31 395 LYS B C 1
ATOM 6299 O O . LYS B 1 395 ? -20.359 25.453 20.031 1 98.31 395 LYS B O 1
ATOM 6304 N N . LEU B 1 396 ? -18.203 25.812 20.453 1 98.44 396 LEU B N 1
ATOM 6305 C CA . LEU B 1 396 ? -18.375 25.609 21.891 1 98.44 396 LEU B CA 1
ATOM 6306 C C . LEU B 1 396 ? -19.031 26.812 22.547 1 98.44 396 LEU B C 1
ATOM 6308 O O . LEU B 1 396 ? -18.531 27.938 22.438 1 98.44 396 LEU B O 1
ATOM 6312 N N . LEU B 1 397 ? -20.062 26.547 23.25 1 98.12 397 LEU B N 1
ATOM 6313 C CA . LEU B 1 397 ? -20.797 27.625 23.906 1 98.12 397 LEU B CA 1
ATOM 6314 C C . LEU B 1 397 ? -20.422 27.719 25.375 1 98.12 397 LEU B C 1
ATOM 6316 O O . LEU B 1 397 ? -20.891 28.625 26.078 1 98.12 397 LEU B O 1
ATOM 6320 N N . VAL B 1 398 ? -19.625 26.781 25.781 1 96.75 398 VAL B N 1
ATOM 6321 C CA . VAL B 1 398 ? -19.109 26.766 27.156 1 96.75 398 VAL B CA 1
ATOM 6322 C C . VAL B 1 398 ? -17.594 26.531 27.125 1 96.75 398 VAL B C 1
ATOM 6324 O O . VAL B 1 398 ? -17.047 26.109 26.109 1 96.75 398 VAL B O 1
ATOM 6327 N N . GLY B 1 399 ? -16.891 26.859 28.25 1 94.75 399 GLY B N 1
ATOM 6328 C CA . GLY B 1 399 ? -15.469 26.625 28.375 1 94.75 399 GLY B CA 1
ATOM 6329 C C . GLY B 1 399 ? -15.117 25.703 29.531 1 94.75 399 GLY B C 1
ATOM 6330 O O . GLY B 1 399 ? -15.945 25.469 30.422 1 94.75 399 GLY B O 1
ATOM 6331 N N . LEU B 1 400 ? -13.969 25.188 29.438 1 94.81 400 LEU B N 1
ATOM 6332 C CA . LEU B 1 400 ? -13.477 24.391 30.562 1 94.81 400 LEU B CA 1
ATOM 6333 C C . LEU B 1 400 ? -13.492 25.203 31.859 1 94.81 400 LEU B C 1
ATOM 6335 O O . LEU B 1 400 ? -13.156 26.391 31.844 1 94.81 400 LEU B O 1
ATOM 6339 N N . GLY B 1 401 ? -13.891 24.578 32.969 1 95.12 401 GLY B N 1
ATOM 6340 C CA . GLY B 1 401 ? -13.93 25.25 34.25 1 95.12 401 GLY B CA 1
ATOM 6341 C C . GLY B 1 401 ? -15.188 26.062 34.469 1 95.12 401 GLY B C 1
ATOM 6342 O O . GLY B 1 401 ? -15.477 26.484 35.594 1 95.12 401 GLY B O 1
ATOM 6343 N N . GLN B 1 402 ? -15.953 26.281 33.438 1 95.81 402 GLN B N 1
ATOM 6344 C CA . GLN B 1 402 ? -17.188 27.062 33.531 1 95.81 402 GLN B CA 1
ATOM 6345 C C . GLN B 1 402 ? -18.297 26.266 34.188 1 95.81 402 GLN B C 1
ATOM 6347 O O . GLN B 1 402 ? -18.438 25.062 33.938 1 95.81 402 GLN B O 1
ATOM 6352 N N . GLU B 1 403 ? -19.141 26.906 34.906 1 97.38 403 GLU B N 1
ATOM 6353 C CA . GLU B 1 403 ? -20.344 26.281 35.469 1 97.38 403 GLU B CA 1
ATOM 6354 C C . GLU B 1 403 ? -21.469 26.266 34.438 1 97.38 403 GLU B C 1
ATOM 6356 O O . GLU B 1 403 ? -21.672 27.234 33.688 1 97.38 403 GLU B O 1
ATOM 6361 N N . VAL B 1 404 ? -22.094 25.078 34.406 1 97.69 404 VAL B N 1
ATOM 6362 C CA . VAL B 1 404 ? -23.219 24.953 33.469 1 97.69 404 VAL B CA 1
ATOM 6363 C C . VAL B 1 404 ? -24.422 24.359 34.188 1 97.69 404 VAL B C 1
ATOM 6365 O O . VAL B 1 404 ? -24.266 23.641 35.188 1 97.69 404 VAL B O 1
ATOM 6368 N N . LYS B 1 405 ? -25.625 24.672 33.688 1 97.88 405 LYS B N 1
ATOM 6369 C CA . LYS B 1 405 ? -26.875 24.094 34.188 1 97.88 405 LYS B CA 1
ATOM 6370 C C . LYS B 1 405 ? -27.422 23.062 33.219 1 97.88 405 LYS B C 1
ATOM 6372 O O . LYS B 1 405 ? -27.234 23.172 32 1 97.88 405 LYS B O 1
ATOM 6377 N N . LYS B 1 406 ? -28.078 22.094 33.875 1 97.62 406 LYS B N 1
ATOM 6378 C CA . LYS B 1 406 ? -28.781 21.141 33.031 1 97.62 406 LYS B CA 1
ATOM 6379 C C . LYS B 1 406 ? -29.719 21.844 32.062 1 97.62 406 LYS B C 1
ATOM 6381 O O . LYS B 1 406 ? -30.453 22.75 32.438 1 97.62 406 LYS B O 1
ATOM 6386 N N . GLY B 1 407 ? -29.578 21.484 30.781 1 97.62 407 GLY B N 1
ATOM 6387 C CA . GLY B 1 407 ? -30.438 22.094 29.766 1 97.62 407 GLY B CA 1
ATOM 6388 C C . GLY B 1 407 ? -29.781 23.266 29.062 1 97.62 407 GLY B C 1
ATOM 6389 O O . GLY B 1 407 ? -30.281 23.703 28.016 1 97.62 407 GLY B O 1
ATOM 6390 N N . GLN B 1 408 ? -28.75 23.734 29.547 1 97.81 408 GLN B N 1
ATOM 6391 C CA . GLN B 1 408 ? -28.016 24.828 28.922 1 97.81 408 GLN B CA 1
ATOM 6392 C C . GLN B 1 408 ? -27.266 24.359 27.672 1 97.81 408 GLN B C 1
ATOM 6394 O O . GLN B 1 408 ? -26.609 23.312 27.688 1 97.81 408 GLN B O 1
ATOM 6399 N N . PRO B 1 409 ? -27.422 25.078 26.562 1 98.38 409 PRO B N 1
ATOM 6400 C CA . PRO B 1 409 ? -26.656 24.703 25.375 1 98.38 409 PRO B CA 1
ATOM 6401 C C . PRO B 1 409 ? -25.141 24.766 25.594 1 98.38 409 PRO B C 1
ATOM 6403 O O . PRO B 1 409 ? -24.656 25.719 26.203 1 98.38 409 PRO B O 1
ATOM 6406 N N . TRP B 1 410 ? -24.391 23.734 25.141 1 98.38 410 TRP B N 1
ATOM 6407 C CA . TRP B 1 410 ? -22.938 23.75 25.344 1 98.38 410 TRP B CA 1
ATOM 6408 C C . TRP B 1 410 ? -22.203 23.625 24.016 1 98.38 410 TRP B C 1
ATOM 6410 O O . TRP B 1 410 ? -21.016 23.969 23.922 1 98.38 410 TRP B O 1
ATOM 6420 N N . LEU B 1 411 ? -22.859 23.078 23.016 1 98.56 411 LEU B N 1
ATOM 6421 C CA . LEU B 1 411 ? -22.266 22.875 21.703 1 98.56 411 LEU B CA 1
ATOM 6422 C C . LEU B 1 411 ? -23.266 23.188 20.594 1 98.56 411 LEU B C 1
ATOM 6424 O O . LEU B 1 411 ? -24.438 22.797 20.672 1 98.56 411 LEU B O 1
ATOM 6428 N N . ARG B 1 412 ? -22.891 23.938 19.625 1 98.5 412 ARG B N 1
ATOM 6429 C CA . ARG B 1 412 ? -23.688 24.203 18.438 1 98.5 412 ARG B CA 1
ATOM 6430 C C . ARG B 1 412 ? -23.016 23.625 17.188 1 98.5 412 ARG B C 1
ATOM 6432 O O . ARG B 1 412 ? -21.875 23.984 16.875 1 98.5 412 ARG B O 1
ATOM 6439 N N . ILE B 1 413 ? -23.719 22.766 16.516 1 98.06 413 ILE B N 1
ATOM 6440 C CA . ILE B 1 413 ? -23.203 22.141 15.305 1 98.06 413 ILE B CA 1
ATOM 6441 C C . ILE B 1 413 ? -23.781 22.844 14.078 1 98.06 413 ILE B C 1
ATOM 6443 O O . ILE B 1 413 ? -25 23.062 13.984 1 98.06 413 ILE B O 1
ATOM 6447 N N . HIS B 1 414 ? -22.922 23.281 13.203 1 97.62 414 HIS B N 1
ATOM 6448 C CA . HIS B 1 414 ? -23.281 23.828 11.898 1 97.62 414 HIS B CA 1
ATOM 6449 C C . HIS B 1 414 ? -23.156 22.766 10.805 1 97.62 414 HIS B C 1
ATOM 6451 O O . HIS B 1 414 ? -22.094 22.156 10.641 1 97.62 414 HIS B O 1
ATOM 6457 N N . TYR B 1 415 ? -24.188 22.453 10.102 1 96.69 415 TYR B N 1
ATOM 6458 C CA . TYR B 1 415 ? -24.125 21.375 9.117 1 96.69 415 TYR B CA 1
ATOM 6459 C C . TYR B 1 415 ? -25.109 21.609 7.984 1 96.69 415 TYR B C 1
ATOM 6461 O O . TYR B 1 415 ? -26.016 22.438 8.109 1 96.69 415 TYR B O 1
ATOM 6469 N N . ASP B 1 416 ? -24.844 21.047 6.906 1 95.19 416 ASP B N 1
ATOM 6470 C CA . ASP B 1 416 ? -25.797 21 5.797 1 95.19 416 ASP B CA 1
ATOM 6471 C C . ASP B 1 416 ? -26.469 19.625 5.715 1 95.19 416 ASP B C 1
ATOM 6473 O O . ASP B 1 416 ? -26.891 19.078 6.73 1 95.19 416 ASP B O 1
ATOM 6477 N N . SER B 1 417 ? -26.531 18.922 4.52 1 88.44 417 SER B N 1
ATOM 6478 C CA . SER B 1 417 ? -27.031 17.547 4.395 1 88.44 417 SER B CA 1
ATOM 6479 C C . SER B 1 417 ? -25.875 16.547 4.34 1 88.44 417 SER B C 1
ATOM 6481 O O . SER B 1 417 ? -24.859 16.781 3.686 1 88.44 417 SER B O 1
ATOM 6483 N N . PRO B 1 418 ? -25.984 15.57 5.117 1 88.06 418 PRO B N 1
ATOM 6484 C CA . PRO B 1 418 ? -27.078 15.07 5.941 1 88.06 418 PRO B CA 1
ATOM 6485 C C . PRO B 1 418 ? -27.094 15.68 7.34 1 88.06 418 PRO B C 1
ATOM 6487 O O . PRO B 1 418 ? -26.109 16.297 7.762 1 88.06 418 PRO B O 1
ATOM 6490 N N . ALA B 1 419 ? -28.203 15.398 7.98 1 90.75 419 ALA B N 1
ATOM 6491 C CA . ALA B 1 419 ? -28.359 15.844 9.367 1 90.75 419 ALA B CA 1
ATOM 6492 C C . ALA B 1 419 ? -27.609 14.922 10.32 1 90.75 419 ALA B C 1
ATOM 6494 O O . ALA B 1 419 ? -27.281 13.781 9.969 1 90.75 419 ALA B O 1
ATOM 6495 N N . LEU B 1 420 ? -27.375 15.5 11.508 1 92.94 420 LEU B N 1
ATOM 6496 C CA . LEU B 1 420 ? -26.812 14.695 12.578 1 92.94 420 LEU B CA 1
ATOM 6497 C C . LEU B 1 420 ? -27.703 13.492 12.883 1 92.94 420 LEU B C 1
ATOM 6499 O O . LEU B 1 420 ? -28.906 13.648 13.086 1 92.94 420 LEU B O 1
ATOM 6503 N N . ASN B 1 421 ? -27.078 12.352 12.867 1 93.38 421 ASN B N 1
ATOM 6504 C CA . ASN B 1 421 ? -27.859 11.188 13.25 1 93.38 421 ASN B CA 1
ATOM 6505 C C . ASN B 1 421 ? -27.781 10.93 14.75 1 93.38 421 ASN B C 1
ATOM 6507 O O . ASN B 1 421 ? -27.078 11.633 15.469 1 93.38 421 ASN B O 1
ATOM 6511 N N . ALA B 1 422 ? -28.547 9.914 15.227 1 94.44 422 ALA B N 1
ATOM 6512 C CA . ALA B 1 422 ? -28.672 9.656 16.656 1 94.44 422 ALA B CA 1
ATOM 6513 C C . ALA B 1 422 ? -27.344 9.227 17.266 1 94.44 422 ALA B C 1
ATOM 6515 O O . ALA B 1 422 ? -27.016 9.602 18.391 1 94.44 422 ALA B O 1
ATOM 6516 N N . GLN B 1 423 ? -26.609 8.492 16.578 1 94.38 423 GLN B N 1
ATOM 6517 C CA . GLN B 1 423 ? -25.328 8.016 17.062 1 94.38 423 GLN B CA 1
ATOM 6518 C C . GLN B 1 423 ? -24.344 9.164 17.234 1 94.38 423 GLN B C 1
ATOM 6520 O O . GLN B 1 423 ? -23.625 9.242 18.25 1 94.38 423 GLN B O 1
ATOM 6525 N N . GLN B 1 424 ? -24.312 10.008 16.25 1 95.56 424 GLN B N 1
ATOM 6526 C CA . GLN B 1 424 ? -23.438 11.164 16.312 1 95.56 424 GLN B CA 1
ATOM 6527 C C . GLN B 1 424 ? -23.797 12.078 17.469 1 95.56 424 GLN B C 1
ATOM 6529 O O . GLN B 1 424 ? -22.922 12.578 18.188 1 95.56 424 GLN B O 1
ATOM 6534 N N . CYS B 1 425 ? -25.078 12.258 17.719 1 96.56 425 CYS B N 1
ATOM 6535 C CA . CYS B 1 425 ? -25.547 13.07 18.828 1 96.56 425 CYS B CA 1
ATOM 6536 C C . CYS B 1 425 ? -25.125 12.477 20.156 1 96.56 425 CYS B C 1
ATOM 6538 O O . CYS B 1 425 ? -24.672 13.195 21.062 1 96.56 425 CYS B O 1
ATOM 6540 N N . SER B 1 426 ? -25.281 11.219 20.172 1 97.06 426 SER B N 1
ATOM 6541 C CA . SER B 1 426 ? -24.906 10.523 21.406 1 97.06 426 SER B CA 1
ATOM 6542 C C . SER B 1 426 ? -23.406 10.648 21.672 1 97.06 426 SER B C 1
ATOM 6544 O O . SER B 1 426 ? -23 10.828 22.828 1 97.06 426 SER B O 1
ATOM 6546 N N . GLU B 1 427 ? -22.641 10.5 20.672 1 96.81 427 GLU B N 1
ATOM 6547 C CA . GLU B 1 427 ? -21.203 10.625 20.797 1 96.81 427 GLU B CA 1
ATOM 6548 C C . GLU B 1 427 ? -20.797 12.031 21.25 1 96.81 427 GLU B C 1
ATOM 6550 O O . GLU B 1 427 ? -19.953 12.188 22.125 1 96.81 427 GLU B O 1
ATOM 6555 N N . LEU B 1 428 ? -21.406 12.984 20.672 1 97.81 428 LEU B N 1
ATOM 6556 C CA . LEU B 1 428 ? -21.125 14.367 21.016 1 97.81 428 LEU B CA 1
ATOM 6557 C C . LEU B 1 428 ? -21.531 14.656 22.469 1 97.81 428 LEU B C 1
ATOM 6559 O O . LEU B 1 428 ? -20.781 15.32 23.203 1 97.81 428 LEU B O 1
ATOM 6563 N N . GLN B 1 429 ? -22.609 14.156 22.844 1 97.44 429 GLN B N 1
ATOM 6564 C CA . GLN B 1 429 ? -23.062 14.367 24.219 1 97.44 429 GLN B CA 1
ATOM 6565 C C . GLN B 1 429 ? -22.094 13.758 25.219 1 97.44 429 GLN B C 1
ATOM 6567 O O . GLN B 1 429 ? -21.797 14.352 26.266 1 97.44 429 GLN B O 1
ATOM 6572 N N . ALA B 1 430 ? -21.609 12.688 24.844 1 97 430 ALA B N 1
ATOM 6573 C CA . ALA B 1 430 ? -20.688 11.969 25.719 1 97 430 ALA B CA 1
ATOM 6574 C C . ALA B 1 430 ? -19.328 12.672 25.781 1 97 430 ALA B C 1
ATOM 6576 O O . ALA B 1 430 ? -18.531 12.406 26.688 1 97 430 ALA B O 1
ATOM 6577 N N . SER B 1 431 ? -19.109 13.586 24.859 1 97.12 431 SER B N 1
ATOM 6578 C CA . SER B 1 431 ? -17.812 14.258 24.766 1 97.12 431 SER B CA 1
ATOM 6579 C C . SER B 1 431 ? -17.703 15.391 25.797 1 97.12 431 SER B C 1
ATOM 6581 O O . SER B 1 431 ? -16.641 15.969 25.969 1 97.12 431 SER B O 1
ATOM 6583 N N . LEU B 1 432 ? -18.75 15.664 26.5 1 97.88 432 LEU B N 1
ATOM 6584 C CA . LEU B 1 432 ? -18.75 16.641 27.578 1 97.88 432 LEU B CA 1
ATOM 6585 C C . LEU B 1 432 ? -18.75 15.953 28.938 1 97.88 432 LEU B C 1
ATOM 6587 O O . LEU B 1 432 ? -19.625 15.117 29.219 1 97.88 432 LEU B O 1
ATOM 6591 N N . VAL B 1 433 ? -17.812 16.312 29.719 1 97 433 VAL B N 1
ATOM 6592 C CA . VAL B 1 433 ? -17.766 15.789 31.078 1 97 433 VAL B CA 1
ATOM 6593 C C . VAL B 1 433 ? -18.031 16.922 32.062 1 97 433 VAL B C 1
ATOM 6595 O O . VAL B 1 433 ? -17.266 17.891 32.125 1 97 433 VAL B O 1
ATOM 6598 N N . VAL B 1 434 ? -19.078 16.812 32.812 1 97.56 434 VAL B N 1
ATOM 6599 C CA . VAL B 1 434 ? -19.453 17.781 33.844 1 97.56 434 VAL B CA 1
ATOM 6600 C C . VAL B 1 434 ? -19.344 17.141 35.219 1 97.56 434 VAL B C 1
ATOM 6602 O O . VAL B 1 434 ? -19.703 15.984 35.406 1 97.56 434 VAL B O 1
ATOM 6605 N N . GLY B 1 435 ? -18.75 17.875 36.125 1 96.81 435 GLY B N 1
ATOM 6606 C CA . GLY B 1 435 ? -18.562 17.328 37.438 1 96.81 435 GLY B CA 1
ATOM 6607 C C . GLY B 1 435 ? -18.344 18.391 38.5 1 96.81 435 GLY B C 1
ATOM 6608 O O . GLY B 1 435 ? -18.844 19.516 38.375 1 96.81 435 GLY B O 1
ATOM 6609 N N . ASN B 1 436 ? -17.594 17.922 39.562 1 95.31 436 ASN B N 1
ATOM 6610 C CA . ASN B 1 436 ? -17.297 18.797 40.688 1 95.31 436 ASN B CA 1
ATOM 6611 C C . ASN B 1 436 ? -16.172 19.766 40.344 1 95.31 436 ASN B C 1
ATOM 6613 O O . ASN B 1 436 ? -15.109 19.359 39.875 1 95.31 436 ASN B O 1
ATOM 6617 N N . GLY B 1 437 ? -16.422 20.969 40.594 1 92.75 437 GLY B N 1
ATOM 6618 C CA . GLY B 1 437 ? -15.453 22.016 40.344 1 92.75 437 GLY B CA 1
ATOM 6619 C C . GLY B 1 437 ? -14.109 21.75 41 1 92.75 437 GLY B C 1
ATOM 6620 O O . GLY B 1 437 ? -13.07 22.172 40.469 1 92.75 437 GLY B O 1
ATOM 6621 N N . ALA B 1 438 ? -14.109 21.078 42.062 1 92.94 438 ALA B N 1
ATOM 6622 C CA . ALA B 1 438 ? -12.875 20.781 42.781 1 92.94 438 ALA B CA 1
ATOM 6623 C C . ALA B 1 438 ? -11.961 19.875 41.969 1 92.94 438 ALA B C 1
ATOM 6625 O O . ALA B 1 438 ? -10.75 19.828 42.188 1 92.94 438 ALA B O 1
ATOM 6626 N N . SER B 1 439 ? -12.516 19.297 41.062 1 92.31 439 SER B N 1
ATOM 6627 C CA . SER B 1 439 ? -11.766 18.359 40.25 1 92.31 439 SER B CA 1
ATOM 6628 C C . SER B 1 439 ? -11.133 19.047 39.031 1 92.31 439 SER B C 1
ATOM 6630 O O . SER B 1 439 ? -10.352 18.422 38.312 1 92.31 439 SER B O 1
ATOM 6632 N N . PHE B 1 440 ? -11.484 20.234 38.781 1 92.62 440 PHE B N 1
ATOM 6633 C CA . PHE B 1 440 ? -10.961 20.953 37.625 1 92.62 440 PHE B CA 1
ATOM 6634 C C . PHE B 1 440 ? -9.648 21.656 37.969 1 92.62 440 PHE B C 1
ATOM 6636 O O . PHE B 1 440 ? -9.594 22.453 38.906 1 92.62 440 PHE B O 1
ATOM 6643 N N . HIS B 1 441 ? -8.617 21.359 37.312 1 90.19 441 HIS B N 1
ATOM 6644 C CA . HIS B 1 441 ? -7.316 22 37.469 1 90.19 441 HIS B CA 1
ATOM 6645 C C . HIS B 1 441 ? -6.867 22.625 36.156 1 90.19 441 HIS B C 1
ATOM 6647 O O . HIS B 1 441 ? -6.41 21.922 35.25 1 90.19 441 HIS B O 1
ATOM 6653 N N . PRO B 1 442 ? -6.973 23.906 36.125 1 88.5 442 PRO B N 1
ATOM 6654 C CA . PRO B 1 442 ? -6.551 24.578 34.906 1 88.5 442 PRO B CA 1
ATOM 6655 C C . PRO B 1 442 ? -5.066 24.375 34.594 1 88.5 442 PRO B C 1
ATOM 6657 O O . PRO B 1 442 ? -4.242 24.359 35.531 1 88.5 442 PRO B O 1
ATOM 6660 N N . SER B 1 443 ? -4.727 24.125 33.406 1 90.38 443 SER B N 1
ATOM 6661 C CA . SER B 1 443 ? -3.344 23.984 32.938 1 90.38 443 SER B CA 1
ATOM 6662 C C . SER B 1 443 ? -3.1 24.812 31.688 1 90.38 443 SER B C 1
ATOM 6664 O O . SER B 1 443 ? -3.949 24.844 30.797 1 90.38 443 SER B O 1
ATOM 6666 N N . PRO B 1 444 ? -1.954 25.453 31.641 1 92.88 444 PRO B N 1
ATOM 6667 C CA . PRO B 1 444 ? -1.628 26.172 30.406 1 92.88 444 PRO B CA 1
ATOM 6668 C C . PRO B 1 444 ? -1.518 25.25 29.203 1 92.88 444 PRO B C 1
ATOM 6670 O O . PRO B 1 444 ? -1.263 24.047 29.359 1 92.88 444 PRO B O 1
ATOM 6673 N N . ARG B 1 445 ? -1.799 25.812 28.031 1 96.12 445 ARG B N 1
ATOM 6674 C CA . ARG B 1 445 ? -1.657 25.047 26.797 1 96.12 445 ARG B CA 1
ATOM 6675 C C . ARG B 1 445 ? -0.209 24.609 26.578 1 96.12 445 ARG B C 1
ATOM 6677 O O . ARG B 1 445 ? 0.055 23.484 26.156 1 96.12 445 ARG B O 1
ATOM 6684 N N . VAL B 1 446 ? 0.739 25.484 26.891 1 97.56 446 VAL B N 1
ATOM 6685 C CA . VAL B 1 446 ? 2.154 25.203 26.672 1 97.56 446 VAL B CA 1
ATOM 6686 C C . VAL B 1 446 ? 2.707 24.422 27.859 1 97.56 446 VAL B C 1
ATOM 6688 O O . VAL B 1 446 ? 2.631 24.875 29 1 97.56 446 VAL B O 1
ATOM 6691 N N . ALA B 1 447 ? 3.254 23.328 27.562 1 97.38 447 ALA B N 1
ATOM 6692 C CA . ALA B 1 447 ? 3.746 22.453 28.625 1 97.38 447 ALA B CA 1
ATOM 6693 C C . ALA B 1 447 ? 5.27 22.5 28.719 1 97.38 447 ALA B C 1
ATOM 6695 O O . ALA B 1 447 ? 5.84 22.359 29.797 1 97.38 447 ALA B O 1
ATOM 6696 N N . GLU B 1 448 ? 5.906 22.641 27.531 1 96.75 448 GLU B N 1
ATOM 6697 C CA . GLU B 1 448 ? 7.359 22.516 27.516 1 96.75 448 GLU B CA 1
ATOM 6698 C C . GLU B 1 448 ? 7.957 23.172 26.281 1 96.75 448 GLU B C 1
ATOM 6700 O O . GLU B 1 448 ? 7.371 23.109 25.188 1 96.75 448 GLU B O 1
ATOM 6705 N N . PHE B 1 449 ? 9.086 23.859 26.516 1 96.44 449 PHE B N 1
ATOM 6706 C CA . PHE B 1 449 ? 9.898 24.359 25.406 1 96.44 449 PHE B CA 1
ATOM 6707 C C . PHE B 1 449 ? 11.102 23.453 25.188 1 96.44 449 PHE B C 1
ATOM 6709 O O . PHE B 1 449 ? 11.75 23.016 26.141 1 96.44 449 PHE B O 1
ATOM 6716 N N . ILE B 1 450 ? 11.305 23.125 23.969 1 96.75 450 ILE B N 1
ATOM 6717 C CA . ILE B 1 450 ? 12.492 22.375 23.578 1 96.75 450 ILE B CA 1
ATOM 6718 C C . ILE B 1 450 ? 13.414 23.266 22.75 1 96.75 450 ILE B C 1
ATOM 6720 O O . ILE B 1 450 ? 13.023 23.766 21.688 1 96.75 450 ILE B O 1
ATOM 6724 N N . LEU B 1 451 ? 14.633 23.469 23.188 1 94.81 451 LEU B N 1
ATOM 6725 C CA . LEU B 1 451 ? 15.586 24.375 22.562 1 94.81 451 LEU B CA 1
ATOM 6726 C C . LEU B 1 451 ? 16.234 23.734 21.344 1 94.81 451 LEU B C 1
ATOM 6728 O O . LEU B 1 451 ? 16.297 22.516 21.234 1 94.81 451 LEU B O 1
ATOM 6732 N N . PRO B 1 452 ? 16.656 24.734 20.5 1 92.69 452 PRO B N 1
ATOM 6733 C CA . PRO B 1 452 ? 17.391 24.203 19.344 1 92.69 452 PRO B CA 1
ATOM 6734 C C . PRO B 1 452 ? 18.688 23.5 19.75 1 92.69 452 PRO B C 1
ATOM 6736 O O . PRO B 1 452 ? 19.312 23.891 20.75 1 92.69 452 PRO B O 1
ATOM 6739 N N . CYS B 1 453 ? 18.969 22.281 19.453 1 74.75 453 CYS B N 1
ATOM 6740 C CA . CYS B 1 453 ? 20.25 21.641 19.781 1 74.75 453 CYS B CA 1
ATOM 6741 C C . CYS B 1 453 ? 21.391 22.25 18.984 1 74.75 453 CYS B C 1
ATOM 6743 O O . CYS B 1 453 ? 21.172 22.797 17.906 1 74.75 453 CYS B O 1
#

Nearest PDB structures (foldseek):
  2j0f-assembly2_D  TM=9.820E-01  e=8.216E-58  Homo sapiens
  2wk5-assembly4_D  TM=9.850E-01  e=5.244E-57  Homo sapiens
  2wk5-assembly2_B  TM=9.812E-01  e=5.112E-56  Homo sapiens
  1uou-assembly1_A-2  TM=9.737E-01  e=4.032E-55  Homo sapiens
  4ga5-assembly2_E-2  TM=8.865E-01  e=6.652E-31  Thermococcus kodakarensis KOD1

Sequence (906 aa):
MAQEGAPTSFPELIRRKRDGEQLSAAEIRSFTRAVKLGTIQDSQIGAMLMAIWQKSMVADETLALTQEMMQSGEILRWPEEWTGLVVDKHSTGGVGDKVSLPLAPALAACGCKVPMISGRGLAHTGGTLDKLESIPGFNIHQSVQQLQQILQDVGCSIVGQTETLVPADRILYGLRDATATVDSLPLITSSIISKKGAEGLCALVLDVKFGRAALYKDIKSARGLAQSLVTTGNSLGVRTGAVLSRMDAPIGRCVGNAIEVCEALECLKGRGPDDLNELVTSLGGYLLWMSGNSPSLEKGQTEIAEVLQNGAALRKFQAMLEAQGVSADIAKSLCSPHADYFQHMRQAEHQTELEAQSSGTVLEIDGLVIAEVLHKLGAGRTKAGEPINHSVGAKLLVGLGQEVKKGQPWLRIHYDSPALNAQQCSELQASLVVGNGASFHPSPRVAEFILPCMAQEGAPTSFPELIRRKRDGEQLSAAEIRSFTRAVKLGTIQDSQIGAMLMAIWQKSMVADETLALTQEMMQSGEILRWPEEWTGLVVDKHSTGGVGDKVSLPLAPALAACGCKVPMISGRGLAHTGGTLDKLESIPGFNIHQSVQQLQQILQDVGCSIVGQTETLVPADRILYGLRDATATVDSLPLITSSIISKKGAEGLCALVLDVKFGRAALYKDIKSARGLAQSLVTTGNSLGVRTGAVLSRMDAPIGRCVGNAIEVCEALECLKGRGPDDLNELVTSLGGYLLWMSGNSPSLEKGQTEIAEVLQNGAALRKFQAMLEAQGVSADIAKSLCSPHADYFQHMRQAEHQTELEAQSSGTVLEIDGLVIAEVLHKLGAGRTKAGEPINHSVGAKLLVGLGQEVKKGQPWLRIHYDSPALNAQQCSELQASLVVGNGASFHPSPRVAEFILPC

Solvent-accessible surface area (backbone atoms only — not comparable to full-atom values): 44662 Å² total; per-residue (Å²): 124,84,77,79,64,80,80,74,50,66,26,58,54,33,36,39,33,57,72,58,48,85,67,50,61,68,56,44,41,51,49,44,51,26,58,57,71,58,77,52,56,51,25,36,51,18,13,38,48,36,21,37,48,74,53,50,59,57,73,67,44,28,47,38,45,15,52,40,26,18,61,56,29,50,61,47,81,73,65,77,89,46,67,64,30,29,34,49,74,49,64,71,44,17,32,29,69,47,54,62,68,42,34,41,18,21,44,18,57,73,66,28,31,24,68,37,67,46,49,63,55,50,72,63,21,57,19,65,49,50,24,51,56,30,40,66,55,45,45,44,75,68,54,71,67,53,45,52,49,38,34,71,76,42,10,24,48,71,29,47,63,41,88,47,38,25,24,27,40,50,56,51,58,41,46,21,46,32,33,48,38,59,93,19,70,42,59,45,36,22,46,53,42,13,49,52,62,21,50,53,38,49,22,37,35,33,41,35,25,16,18,74,22,17,90,29,59,40,66,67,61,24,48,52,50,42,49,51,38,27,52,50,30,39,73,72,65,23,49,15,27,32,34,39,27,64,19,39,42,46,40,53,47,29,35,53,15,37,58,27,46,52,47,28,48,33,32,22,68,55,65,38,46,68,66,45,50,47,51,34,21,50,54,48,1,45,41,28,23,75,41,64,77,22,96,33,50,68,57,15,23,48,53,34,48,48,27,26,60,72,36,46,12,36,53,29,44,34,46,32,37,38,72,30,53,16,49,64,66,58,30,51,44,58,67,38,95,83,46,67,60,63,80,67,25,69,67,41,83,38,75,49,70,41,54,33,89,53,59,31,16,27,61,46,48,42,19,40,56,52,32,49,51,40,31,75,59,31,49,35,63,74,47,64,85,51,79,59,42,40,35,26,31,36,37,49,66,60,52,77,67,36,76,46,47,58,65,38,64,38,38,34,38,29,29,54,85,68,71,87,48,71,66,54,50,52,51,52,56,66,29,52,40,65,39,62,61,87,72,50,73,91,71,71,52,68,74,44,79,43,73,56,125,125,83,76,81,62,80,80,73,50,66,26,58,52,32,36,40,34,57,73,57,48,84,68,49,61,68,55,45,42,52,51,43,52,26,58,58,70,58,78,52,55,51,25,37,50,19,14,40,47,36,22,38,48,75,54,52,60,56,70,69,42,28,47,38,46,14,52,41,26,19,61,56,28,53,62,48,79,74,63,76,90,47,69,63,30,28,36,47,75,48,64,72,45,18,33,29,70,48,54,64,69,41,34,40,18,22,43,17,57,72,66,27,30,24,68,37,67,46,49,62,56,52,72,63,20,57,19,64,49,52,23,51,56,31,40,67,53,46,46,42,74,68,53,72,67,54,45,53,51,38,34,70,77,41,10,24,47,70,29,47,65,41,89,47,38,24,24,27,39,50,57,51,58,43,45,22,47,30,33,47,37,58,93,18,70,42,61,45,36,22,48,56,42,12,49,53,61,20,50,51,38,49,22,37,33,34,43,35,26,16,16,74,21,19,89,29,59,42,65,70,62,24,48,52,49,41,49,52,38,28,53,50,29,39,73,72,67,24,49,17,27,32,33,37,28,62,20,39,43,46,39,53,46,29,33,53,14,36,58,27,48,53,49,28,49,32,32,23,68,56,65,40,47,67,65,45,50,49,51,34,20,50,55,47,1,44,43,29,23,76,40,64,77,23,96,33,50,68,56,16,23,50,53,33,49,48,26,26,59,72,36,46,12,37,52,28,43,34,46,32,37,39,74,31,54,17,49,65,67,56,31,50,44,58,68,37,95,83,46,66,60,64,80,69,25,69,66,41,83,38,75,48,71,42,55,33,88,53,60,32,15,29,62,43,47,42,20,41,57,52,32,48,50,39,32,76,57,30,50,36,63,76,48,65,85,52,78,60,42,41,34,25,30,35,36,49,66,60,53,78,67,36,78,45,47,56,65,38,64,38,37,37,39,30,30,54,84,65,69,87,46,73,68,55,50,51,50,52,58,66,28,52,40,65,39,63,59,87,74,52,74,91,71,70,51,69,74,43,80,44,73,55,125

pLDDT: mean 95.06, std 8.17, range [19.97, 98.88]

InterPro domains:
  IPR000053 Thymidine/pyrimidine-nucleoside phosphorylase [PIRSF000478] (9-437)
  IPR000053 Thymidine/pyrimidine-nucleoside phosphorylase [PTHR10515] (7-450)
  IPR000312 Glycosyl transferase, family 3 [PF00591] (86-314)
  IPR013102 Pyrimidine nucleoside phosphorylase, C-terminal [PF07831] (363-432)
  IPR013102 Pyrimidine nucleoside phosphorylase, C-terminal [SM00941] (361-435)
  IPR017459 Glycosyl transferase family 3, N-terminal domain [PF02885] (12-73)
  IPR017872 Pyrimidine-nucleoside phosphorylase, conserved site [PS00647] (118-133)
  IPR018090 Pyrimidine-nucleoside phosphorylase, bacterial/eukaryotic [TIGR02644] (12-428)
  IPR035902 Nucleoside phosphorylase/phosphoribosyltransferase catalytic domain superfamily [G3DSA:3.40.1030.10] (75-354)
  IPR035902 Nucleoside phosphorylase/phosphoribosyltransferase catalytic domain superfamily [SSF52418] (79-333)
  IPR036320 Glycosyl transferase family 3, N-terminal domain superfamily [SSF47648] (10-76)
  IPR036566 Pyrimidine nucleoside phosphorylase-like, C-terminal domain superfamily [G3DSA:3.90.1170.30] (355-442)
  IPR036566 Pyrimidine nucleoside phosphorylase-like, C-terminal domain superfamily [SSF54680] (347-439)

Organism: Chanos chanos (NCBI:txid29144)